Protein 2DNA (pdb70)

Foldseek 3Di:
DDDDDDDPDADDDDQCSNLVVVCVVCVVVPNVVNVLLSVQCVVVVHDNVSSVVVVVVVDDPDDDDDD

Sequence (67 aa):
GSSGSSGPSHSLQAPEVRFSKEMECLQAMGFVNYNANLQALIATDGDTNAAIYKLKSSQGFSGPSSGGSSGSSGPSHSLQAPEVRFSKEMECLQAMGFVNYNANLQALIATDGDTNAAIYKLKSSQGFSGPSSGGSSGSSGPSHSLQAPEVRFSKEMECLQAMGFVNYNANLQALIATDGDTNAAIYKLKSSQGFSGPSSGGSSGSSGPSHSLQAPEVRFSKEMECLQAMGFVNYNANLQALIATDGDTNAAIYKLKSSQGFSGPSSGGSSGSSGPSHSLQAPEVRFSKEMECLQAMGFVNYNANLQALIATDGDTNAAIYKLKSSQGFSGPSSGGSSGSSGPSHSLQAPEVRFSKEMECLQAMGFVNYNANLQALIATDGDTNAAIYKLKSSQGFSGPSSGGSSGSSGPSHSLQAPEVRFSKEMECLQAMGFVNYNANLQALIATDGDTNAAIYKLKSSQGFSGPSSGGSSGSSGPSHSLQAPEVRFSKEMECLQAMGFVNYNANLQALIATDGDTNAAIYKLKSSQGFSGPSSGGSSGSSGPSHSLQAPEVRFSKEMECLQAMGFVNYNANLQALIATDGDTNAAIYKLKSSQGFSGPSSGGSSGSSGPSHSLQAPEVRFSKEMECLQAMGFVNYNANLQALIATDGDTNAAIYKLKSSQGFSGPSSGGSSGSSGPSHSLQAPEVRFSKEMECLQAMGFVNYNANLQALIATDGDTNAAIYKLKSSQGFSGPSSGGSSGSSGPSHSLQAPEVRFSKEMECLQAMGFVNYNANLQALIATDGDTNAAIYKLKSSQGFSGPSSGGSSGSSGPSHSLQAPEVRFSKEMECLQAMGFVNYNANLQALIATDGDTNAAIYKLKSSQGFSGPSSGGSSGSSGPSHSLQAPEVRFSKEMECLQAMGFVNYNANLQALIATDGDTNAAIYKLKSSQGFSGPSSGGSSGSSGPSHSLQAPEVRFSKEMECLQAMGFVNYNANLQALIATDGDTNAAIYKLKSSQGFSGPSSGGSSGSSGPSHSLQAPEVRFSKEMECLQAMGFVNYNANLQALIATDGDTNAAIYKLKSSQGFSGPSSGGSSGSSGPSHSLQAPEVRFSKEMECLQAMGFVNYNANLQALIATDGDTNAAIYKLKSSQGFSGPSSGGSSGSSGPSHSLQAPEVRFSKEMECLQAMGFVNYNANLQALIATDGDTNAAIYKLKSSQGFSGPSSGGSSGSSGPSHSLQAPEVRFSKEMECLQAMGFVNYNANLQALIATDGDTNAAIYKLKSSQGFSGPSSGGSSGSSGPSHSLQAPEVRFSKEMECLQAMGFVNYNANLQALIATDGDTNAAIYKLKSSQGFSGPSSG

Solvent-accessible surface area: 5549 Å² total; per-residue (Å²): 142,100,121,60,108,104,61,111,71,171,87,186,99,44,51,60,56,190,19,45,169,34,19,136,75,2,99,89,128,45,34,95,50,95,126,41,2,24,119,13,0,76,66,18,120,27,65,47,111,29,0,26,170,114,23,133,89,80,172,60,209,75,53,145,111,128,124

InterPro domains:
  IPR000626 Ubiquitin-like domain [PF00240] (34-102)
  IPR000626 Ubiquitin-like domain [PS50053] (31-105)
  IPR000626 Ubiquitin-like domain [SM00213] (31-101)
  IPR009060 UBA-like superfamily [SSF46934] (562-607)
  IPR015496 Ubiquilin [PTHR10677] (25-603)
  IPR029071 Ubiquitin-like domain superfamily [SSF54236] (6-101)

Secondary structure (DSSP, 8-state):
--SS------SS--HHHHTHHHHHHHHHHT---HHHHHHHHHHTTS-HHHHHHHHHH--SSS-----

Nearest PDB structures (foldseek):
  2dna-assembly1_A  TM=8.025E-01  e=1.985E-08  Mus musculus
  1vej-assembly1_A  TM=6.147E-01  e=1.024E-03  Mus musculus
  2bwe-assembly2_Q  TM=9.147E-01  e=6.687E-02  Saccharomyces cerevisiae
  2bwb-assembly3_C  TM=9.314E-01  e=8.185E-02  Saccharomyces cerevisiae
  1wr1-assembly1_B  TM=8.083E-01  e=3.646E-02  Saccharomyces cerevisiae

CATH classification: 1.10.8.10

Radius of gyration: 12.97 Å; Cα contacts (8 Å, |Δi|>4): 40; chains: 1; bounding box: 32×30×32 Å

Organism: Mus musculus (NCBI:txid10090)

Structure (mmCIF, N/CA/C/O backbone):
data_2DNA
#
_entry.id   2DNA
#
loop_
_atom_site.group_PDB
_atom_site.id
_atom_site.type_symbol
_atom_site.label_atom_id
_atom_site.label_alt_id
_atom_site.label_comp_id
_atom_site.label_asym_id
_atom_site.label_entity_id
_atom_site.label_seq_id
_atom_site.pdbx_PDB_ins_code
_atom_site.Cartn_x
_atom_site.Cartn_y
_atom_site.Cartn_z
_atom_site.occupancy
_atom_site.B_iso_or_equiv
_atom_site.auth_seq_id
_atom_site.auth_comp_id
_atom_site.auth_asym_id
_atom_site.auth_atom_id
_atom_site.pdbx_PDB_model_num
ATOM 1 N N . GLY A 1 1 ? 17.007 -5.383 -6.382 1.00 0.00 1 GLY A N 1
ATOM 2 C CA . GLY A 1 1 ? 18.129 -4.995 -7.219 1.00 0.00 1 GLY A CA 1
ATOM 3 C C . GLY A 1 1 ? 19.105 -4.102 -6.450 1.00 0.00 1 GLY A C 1
ATOM 4 O O . GLY A 1 1 ? 20.245 -4.491 -6.203 1.00 0.00 1 GLY A O 1
ATOM 8 N N . SER A 1 2 ? 18.621 -2.922 -6.092 1.00 0.00 2 SER A N 1
ATOM 9 C CA . SER A 1 2 ? 19.435 -1.970 -5.356 1.00 0.00 2 SER A CA 1
ATOM 10 C C . SER A 1 2 ? 18.724 -1.560 -4.065 1.00 0.00 2 SER A C 1
ATOM 11 O O . SER A 1 2 ? 17.672 -0.922 -4.108 1.00 0.00 2 SER A O 1
ATOM 18 N N . SER A 1 3 ? 19.324 -1.942 -2.948 1.00 0.00 3 SER A N 1
ATOM 19 C CA . SER A 1 3 ? 18.760 -1.621 -1.647 1.00 0.00 3 SER A CA 1
ATOM 20 C C . SER A 1 3 ? 18.873 -0.119 -1.384 1.00 0.00 3 SER A C 1
ATOM 21 O O . SER A 1 3 ? 19.974 0.430 -1.357 1.00 0.00 3 SER A O 1
ATOM 28 N N . GLY A 1 4 ? 17.719 0.505 -1.197 1.00 0.00 4 GLY A N 1
ATOM 29 C CA . GLY A 1 4 ? 17.674 1.934 -0.937 1.00 0.00 4 GLY A CA 1
ATOM 30 C C . GLY A 1 4 ? 18.120 2.729 -2.165 1.00 0.00 4 GLY A C 1
ATOM 31 O O . GLY A 1 4 ? 17.965 2.270 -3.296 1.00 0.00 4 GLY A O 1
ATOM 35 N N . SER A 1 5 ? 18.666 3.907 -1.902 1.00 0.00 5 SER A N 1
ATOM 36 C CA . SER A 1 5 ? 19.136 4.770 -2.972 1.00 0.00 5 SER A CA 1
ATOM 37 C C . SER A 1 5 ? 17.967 5.170 -3.874 1.00 0.00 5 SER A C 1
ATOM 38 O O . SER A 1 5 ? 17.436 4.342 -4.611 1.00 0.00 5 SER A O 1
ATOM 45 N N . SER A 1 6 ? 17.601 6.440 -3.785 1.00 0.00 6 SER A N 1
ATOM 46 C CA . SER A 1 6 ? 16.504 6.961 -4.583 1.00 0.00 6 SER A CA 1
ATOM 47 C C . SER A 1 6 ? 16.540 8.490 -4.589 1.00 0.00 6 SER A C 1
ATOM 48 O O . SER A 1 6 ? 16.416 9.122 -3.541 1.00 0.00 6 SER A O 1
ATOM 55 N N . GLY A 1 7 ? 16.711 9.042 -5.782 1.00 0.00 7 GLY A N 1
ATOM 56 C CA . GLY A 1 7 ? 16.765 10.486 -5.938 1.00 0.00 7 GLY A CA 1
ATOM 57 C C . GLY A 1 7 ? 15.371 11.103 -5.812 1.00 0.00 7 GLY A C 1
ATOM 58 O O . GLY A 1 7 ? 14.431 10.440 -5.377 1.00 0.00 7 GLY A O 1
ATOM 62 N N . 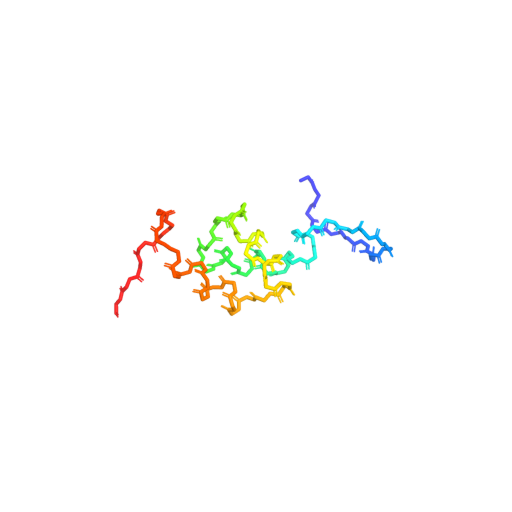PRO A 1 8 ? 15.279 12.401 -6.209 1.00 0.00 8 PRO A N 1
ATOM 63 C CA . PRO A 1 8 ? 14.016 13.116 -6.144 1.00 0.00 8 PRO A CA 1
ATOM 64 C C . PRO A 1 8 ? 13.075 12.669 -7.265 1.00 0.00 8 PRO A C 1
ATOM 65 O O . PRO A 1 8 ? 13.488 11.958 -8.181 1.00 0.00 8 PRO A O 1
ATOM 73 N N . SER A 1 9 ? 11.829 13.105 -7.158 1.00 0.00 9 SER A N 1
ATOM 74 C CA . SER A 1 9 ? 10.826 12.760 -8.151 1.00 0.00 9 SER A CA 1
ATOM 75 C C . SER A 1 9 ? 10.605 13.938 -9.102 1.00 0.00 9 SER A C 1
ATOM 76 O O . SER A 1 9 ? 10.045 14.960 -8.710 1.00 0.00 9 SER A O 1
ATOM 83 N N . HIS A 1 10 ? 11.057 13.755 -10.334 1.00 0.00 10 HIS A N 1
ATOM 84 C CA . HIS A 1 10 ? 10.914 14.790 -11.345 1.00 0.00 10 HIS A CA 1
ATOM 85 C C . HIS A 1 10 ? 9.440 14.938 -11.722 1.00 0.00 10 HIS A C 1
ATOM 86 O O . HIS A 1 10 ? 8.858 16.009 -11.554 1.00 0.00 10 HIS A O 1
ATOM 99 N N . SER A 1 11 ? 8.878 13.850 -12.227 1.00 0.00 11 SER A N 1
ATOM 100 C CA . SER A 1 11 ? 7.482 13.846 -12.631 1.00 0.00 11 SER A CA 1
ATOM 101 C C . SER A 1 11 ? 7.090 12.460 -13.145 1.00 0.00 11 SER A C 1
ATOM 102 O O . SER A 1 11 ? 7.795 11.876 -13.967 1.00 0.00 11 SER A O 1
ATOM 109 N N . LEU A 1 12 ? 5.966 11.973 -12.641 1.00 0.00 12 LEU A N 1
ATOM 110 C CA . LEU A 1 12 ? 5.472 10.665 -13.039 1.00 0.00 12 LEU A CA 1
ATOM 111 C C . LEU A 1 12 ? 6.445 9.588 -12.557 1.00 0.00 12 LEU A C 1
ATOM 112 O O . LEU A 1 12 ? 7.331 9.170 -13.300 1.00 0.00 12 LEU A O 1
ATOM 127 N N . GLN A 1 13 ? 6.247 9.170 -11.315 1.00 0.00 13 GLN A N 1
ATOM 128 C CA . GLN A 1 13 ? 7.096 8.150 -10.725 1.00 0.00 13 GLN A CA 1
ATOM 129 C C . GLN A 1 13 ? 6.262 6.932 -10.323 1.00 0.00 13 GLN A C 1
ATOM 130 O O . GLN A 1 13 ? 5.037 7.014 -10.242 1.00 0.00 13 GLN A O 1
ATOM 142 N N . ALA A 1 14 ? 6.959 5.830 -10.084 1.00 0.00 14 ALA A N 1
ATOM 143 C CA . ALA A 1 14 ? 6.297 4.597 -9.694 1.00 0.00 14 ALA A CA 1
ATOM 144 C C . ALA A 1 14 ? 5.444 4.852 -8.449 1.00 0.00 14 ALA A C 1
ATOM 145 O O . ALA A 1 14 ? 5.718 5.775 -7.684 1.00 0.00 14 ALA A O 1
ATOM 152 N N . PRO A 1 15 ? 4.402 3.996 -8.282 1.00 0.00 15 PRO A N 1
ATOM 153 C CA . PRO A 1 15 ? 3.508 4.120 -7.143 1.00 0.00 15 PRO A CA 1
ATOM 154 C C . PRO A 1 15 ? 4.175 3.613 -5.864 1.00 0.00 15 PRO A C 1
ATOM 155 O O . PRO A 1 15 ? 4.412 4.384 -4.935 1.00 0.00 15 PRO A O 1
ATOM 163 N N . GLU A 1 16 ? 4.459 2.318 -5.854 1.00 0.00 16 GLU A N 1
ATOM 164 C CA . GLU A 1 16 ? 5.094 1.699 -4.704 1.00 0.00 16 GLU A CA 1
ATOM 165 C C . GLU A 1 16 ? 6.273 2.551 -4.228 1.00 0.00 16 GLU A C 1
ATOM 166 O O . GLU A 1 16 ? 6.566 2.599 -3.033 1.00 0.00 16 GLU A O 1
ATOM 176 N N . VAL A 1 17 ? 6.919 3.199 -5.185 1.00 0.00 17 VAL A N 1
ATOM 177 C CA . VAL A 1 17 ? 8.059 4.045 -4.878 1.00 0.00 17 VAL A CA 1
ATOM 178 C C . VAL A 1 17 ? 7.593 5.239 -4.042 1.00 0.00 17 VAL A C 1
ATOM 179 O O . VAL A 1 17 ? 8.277 5.651 -3.106 1.00 0.00 17 VAL A O 1
ATOM 192 N N . ARG A 1 18 ? 6.432 5.761 -4.410 1.00 0.00 18 ARG A N 1
ATOM 193 C CA . ARG A 1 18 ? 5.866 6.899 -3.706 1.00 0.00 18 ARG A CA 1
ATOM 194 C C . ARG A 1 18 ? 5.365 6.473 -2.325 1.00 0.00 18 ARG A C 1
ATOM 195 O O . ARG A 1 18 ? 5.646 7.134 -1.326 1.00 0.00 18 ARG A O 1
ATOM 213 N N . PHE A 1 19 ? 4.630 5.370 -2.312 1.00 0.00 19 PHE A N 1
ATOM 214 C CA . PHE A 1 19 ? 4.087 4.847 -1.070 1.00 0.00 19 PHE A CA 1
ATOM 215 C C . PHE A 1 19 ? 4.908 3.658 -0.570 1.00 0.00 19 PHE A C 1
ATOM 216 O O . PHE A 1 19 ? 4.361 2.725 0.018 1.00 0.00 19 PHE A O 1
ATOM 232 N N . SER A 1 20 ? 6.207 3.728 -0.821 1.00 0.00 20 SER A N 1
ATOM 233 C CA . SER A 1 20 ? 7.109 2.668 -0.403 1.00 0.00 20 SER A CA 1
ATOM 234 C C . SER A 1 20 ? 7.188 2.620 1.123 1.00 0.00 20 SER A C 1
ATOM 235 O O . SER A 1 20 ? 6.881 1.597 1.732 1.00 0.00 20 SER A O 1
ATOM 242 N N . LYS A 1 21 ? 7.603 3.740 1.698 1.00 0.00 21 LYS A N 1
ATOM 243 C CA . LYS A 1 21 ? 7.726 3.838 3.143 1.00 0.00 21 LYS A CA 1
ATOM 244 C C . LYS A 1 21 ? 6.536 3.138 3.801 1.00 0.00 21 LYS A C 1
ATOM 245 O O . LYS A 1 21 ? 6.657 2.601 4.901 1.00 0.00 21 LYS A O 1
ATOM 260 N N . GLU A 1 22 ? 5.412 3.166 3.099 1.00 0.00 22 GLU A N 1
ATOM 261 C CA . GLU A 1 22 ? 4.201 2.541 3.602 1.00 0.00 22 GLU A CA 1
ATOM 262 C C . GLU A 1 22 ? 4.252 1.028 3.379 1.00 0.00 22 GLU A C 1
ATOM 263 O O . GLU A 1 22 ? 4.096 0.253 4.321 1.00 0.00 22 GLU A O 1
ATOM 273 N N . MET A 1 23 ? 4.473 0.653 2.128 1.00 0.00 23 MET A N 1
ATOM 274 C CA . MET A 1 23 ? 4.547 -0.752 1.770 1.00 0.00 23 MET A CA 1
ATOM 275 C C . MET A 1 23 ? 5.437 -1.522 2.748 1.00 0.00 23 MET A C 1
ATOM 276 O O . MET A 1 23 ? 5.199 -2.698 3.017 1.00 0.00 23 MET A O 1
ATOM 288 N N . GLU A 1 24 ? 6.445 -0.825 3.253 1.00 0.00 24 GLU A N 1
ATOM 289 C CA . GLU A 1 24 ? 7.373 -1.428 4.196 1.00 0.00 24 GLU A CA 1
ATOM 290 C C . GLU A 1 24 ? 6.719 -1.558 5.574 1.00 0.00 24 GLU A C 1
ATOM 291 O O . GLU A 1 24 ? 6.862 -2.583 6.238 1.00 0.00 24 GLU A O 1
ATOM 301 N N . CYS A 1 25 ? 6.015 -0.505 5.961 1.00 0.00 25 CYS A N 1
ATOM 302 C CA . CYS A 1 25 ? 5.339 -0.488 7.247 1.00 0.00 25 CYS A CA 1
ATOM 303 C C . CYS A 1 25 ? 4.253 -1.567 7.233 1.00 0.00 25 CYS A C 1
ATOM 304 O O . CYS A 1 25 ? 4.065 -2.277 8.220 1.00 0.00 25 CYS A O 1
ATOM 311 N N . LEU A 1 26 ? 3.567 -1.656 6.103 1.00 0.00 26 LEU A N 1
ATOM 312 C CA . LEU A 1 26 ? 2.506 -2.635 5.947 1.00 0.00 26 LEU A CA 1
ATOM 313 C C . LEU A 1 26 ? 3.071 -4.037 6.192 1.00 0.00 26 LEU A C 1
ATOM 314 O O . LEU A 1 26 ? 2.556 -4.780 7.027 1.00 0.00 26 LEU A O 1
ATOM 329 N N . GLN A 1 27 ? 4.121 -4.355 5.450 1.00 0.00 27 GLN A N 1
ATOM 330 C CA . GLN A 1 27 ? 4.760 -5.653 5.575 1.00 0.00 27 GLN A CA 1
ATOM 331 C C . GLN A 1 27 ? 4.997 -5.987 7.050 1.00 0.00 27 GLN A C 1
ATOM 332 O O . GLN A 1 27 ? 4.605 -7.054 7.519 1.00 0.00 27 GLN A O 1
ATOM 344 N N . ALA A 1 28 ? 5.639 -5.055 7.739 1.00 0.00 28 ALA A N 1
ATOM 345 C CA . ALA A 1 28 ? 5.934 -5.237 9.150 1.00 0.00 28 ALA A CA 1
ATOM 346 C C . ALA A 1 28 ? 4.695 -5.789 9.857 1.00 0.00 28 ALA A C 1
ATOM 347 O O . ALA A 1 28 ? 4.783 -6.761 10.606 1.00 0.00 28 ALA A O 1
ATOM 354 N N . MET A 1 29 ? 3.566 -5.145 9.596 1.00 0.00 29 MET A N 1
ATOM 355 C CA . MET A 1 29 ? 2.310 -5.559 10.199 1.00 0.00 29 MET A CA 1
ATOM 356 C C . MET A 1 29 ? 1.951 -6.988 9.788 1.00 0.00 29 MET A C 1
ATOM 357 O O . MET A 1 29 ? 1.338 -7.723 10.560 1.00 0.00 29 MET A O 1
ATOM 369 N N . GLY A 1 30 ? 2.347 -7.339 8.574 1.00 0.00 30 GLY A N 1
ATOM 370 C CA . GLY A 1 30 ? 2.074 -8.667 8.051 1.00 0.00 30 GLY A CA 1
ATOM 371 C C . GLY A 1 30 ? 1.431 -8.589 6.665 1.00 0.00 30 GLY A C 1
ATOM 372 O O . GLY A 1 30 ? 1.337 -9.595 5.963 1.00 0.00 30 GLY A O 1
ATOM 376 N N . PHE A 1 31 ? 1.006 -7.385 6.311 1.00 0.00 31 PHE A N 1
ATOM 377 C CA . PHE A 1 31 ? 0.375 -7.163 5.021 1.00 0.00 31 PHE A CA 1
ATOM 378 C C . PHE A 1 31 ? 1.388 -7.304 3.884 1.00 0.00 31 PHE A C 1
ATOM 379 O O . PHE A 1 31 ? 1.826 -6.309 3.310 1.00 0.00 31 PHE A O 1
ATOM 395 N N . VAL A 1 32 ? 1.731 -8.550 3.591 1.00 0.00 32 VAL A N 1
ATOM 396 C CA . VAL A 1 32 ? 2.685 -8.835 2.532 1.00 0.00 32 VAL A CA 1
ATOM 397 C C . VAL A 1 32 ? 2.047 -8.518 1.179 1.00 0.00 32 VAL A C 1
ATOM 398 O O . VAL A 1 32 ? 2.737 -8.119 0.241 1.00 0.00 32 VAL A O 1
ATOM 411 N N . ASN A 1 33 ? 0.737 -8.706 1.120 1.00 0.00 33 ASN A N 1
ATOM 412 C CA . ASN A 1 33 ? -0.002 -8.446 -0.104 1.00 0.00 33 ASN A CA 1
ATOM 413 C C . ASN A 1 33 ? 0.467 -7.119 -0.705 1.00 0.00 33 ASN A C 1
ATOM 414 O O . ASN A 1 33 ? 0.004 -6.054 -0.303 1.00 0.00 33 ASN A O 1
ATOM 424 N N . TYR A 1 34 ? 1.379 -7.228 -1.660 1.00 0.00 34 TYR A N 1
ATOM 425 C CA . TYR A 1 34 ? 1.917 -6.051 -2.320 1.00 0.00 34 TYR A CA 1
ATOM 426 C C . TYR A 1 34 ? 0.943 -5.524 -3.377 1.00 0.00 34 TYR A C 1
ATOM 427 O O . TYR A 1 34 ? 0.437 -4.408 -3.259 1.00 0.00 34 TYR A O 1
ATOM 444 N N . ASN A 1 35 ? 0.710 -6.350 -4.386 1.00 0.00 35 ASN A N 1
ATOM 445 C CA . ASN A 1 35 ? -0.193 -5.981 -5.462 1.00 0.00 35 ASN A CA 1
ATOM 446 C C . ASN A 1 35 ? -1.472 -5.386 -4.868 1.00 0.00 35 ASN A C 1
ATOM 447 O O . ASN A 1 35 ? -2.138 -4.573 -5.507 1.00 0.00 35 ASN A O 1
ATOM 457 N N . ALA A 1 36 ? -1.775 -5.815 -3.652 1.00 0.00 36 ALA A N 1
ATOM 458 C CA . ALA A 1 36 ? -2.962 -5.334 -2.964 1.00 0.00 36 ALA A CA 1
ATOM 459 C C . ALA A 1 36 ? -2.656 -3.987 -2.307 1.00 0.00 36 ALA A C 1
ATOM 460 O O . ALA A 1 36 ? -3.234 -2.967 -2.677 1.00 0.00 36 ALA A O 1
ATOM 467 N N . ASN A 1 37 ? -1.748 -4.027 -1.344 1.00 0.00 37 ASN A N 1
ATOM 468 C CA . ASN A 1 37 ? -1.357 -2.823 -0.632 1.00 0.00 37 ASN A CA 1
ATOM 469 C C . ASN A 1 37 ? -1.125 -1.694 -1.638 1.00 0.00 37 ASN A C 1
ATOM 470 O O . ASN A 1 37 ? -1.697 -0.613 -1.506 1.00 0.00 37 ASN A O 1
ATOM 480 N N . LEU A 1 38 ? -0.283 -1.983 -2.619 1.00 0.00 38 LEU A N 1
ATOM 481 C CA . LEU A 1 38 ? 0.032 -1.006 -3.647 1.00 0.00 38 LEU A CA 1
ATOM 482 C C . LEU A 1 38 ? -1.257 -0.322 -4.107 1.00 0.00 38 LEU A C 1
ATOM 483 O O . LEU A 1 38 ? -1.435 0.877 -3.903 1.00 0.00 38 LEU A O 1
ATOM 498 N N . GLN A 1 39 ? -2.124 -1.115 -4.720 1.00 0.00 39 GLN A N 1
ATOM 499 C CA . GLN A 1 39 ? -3.391 -0.601 -5.211 1.00 0.00 39 GLN A CA 1
ATOM 500 C C . GLN A 1 39 ? -4.124 0.154 -4.099 1.00 0.00 39 GLN A C 1
ATOM 501 O O . GLN A 1 39 ? -4.561 1.287 -4.297 1.00 0.00 39 GLN A O 1
ATOM 513 N N . ALA A 1 40 ? -4.237 -0.505 -2.955 1.00 0.00 40 ALA A N 1
ATOM 514 C CA . ALA A 1 40 ? -4.909 0.091 -1.812 1.00 0.00 40 ALA A CA 1
ATOM 515 C C . ALA A 1 40 ? -4.331 1.484 -1.555 1.00 0.00 40 ALA A C 1
ATOM 516 O O . ALA A 1 40 ? -5.077 2.443 -1.365 1.00 0.00 40 ALA A O 1
ATOM 523 N N . LEU A 1 41 ? -3.008 1.550 -1.558 1.00 0.00 41 LEU A N 1
ATOM 524 C CA . LEU A 1 41 ? -2.321 2.810 -1.326 1.00 0.00 41 LEU A CA 1
ATOM 525 C C . LEU A 1 41 ? -2.802 3.842 -2.348 1.00 0.00 41 LEU A C 1
ATOM 526 O O . LEU A 1 41 ? -3.295 4.906 -1.975 1.00 0.00 41 LEU A O 1
ATOM 541 N N . ILE A 1 42 ? -2.643 3.492 -3.615 1.00 0.00 42 ILE A N 1
ATOM 542 C CA . ILE A 1 42 ? -3.055 4.376 -4.693 1.00 0.00 42 ILE A CA 1
ATOM 543 C C . ILE A 1 42 ? -4.534 4.729 -4.520 1.00 0.00 42 ILE A C 1
ATOM 544 O O . ILE A 1 42 ? -4.977 5.789 -4.958 1.00 0.00 42 ILE A O 1
ATOM 559 N N . ALA A 1 43 ? -5.256 3.820 -3.882 1.00 0.00 43 ALA A N 1
ATOM 560 C CA . ALA A 1 43 ? -6.675 4.021 -3.646 1.00 0.00 43 ALA A CA 1
ATOM 561 C C . ALA A 1 43 ? -6.861 5.017 -2.501 1.00 0.00 43 ALA A C 1
ATOM 562 O O . ALA A 1 43 ? -7.904 5.660 -2.395 1.00 0.00 43 ALA A O 1
ATOM 569 N N . THR A 1 44 ? -5.832 5.115 -1.670 1.00 0.00 44 THR A N 1
ATOM 570 C CA . THR A 1 44 ? -5.869 6.022 -0.537 1.00 0.00 44 THR A CA 1
ATOM 571 C C . THR A 1 44 ? -4.867 7.163 -0.733 1.00 0.00 44 THR A C 1
ATOM 572 O O . THR A 1 44 ? -4.596 7.923 0.195 1.00 0.00 44 THR A O 1
ATOM 583 N N . ASP A 1 45 ? -4.346 7.247 -1.948 1.00 0.00 45 ASP A N 1
ATOM 584 C CA . ASP A 1 45 ? -3.382 8.281 -2.279 1.00 0.00 45 ASP A CA 1
ATOM 585 C C . ASP A 1 45 ? -2.347 8.386 -1.156 1.00 0.00 45 ASP A C 1
ATOM 586 O O . ASP A 1 45 ? -2.066 9.479 -0.666 1.00 0.00 45 ASP A O 1
ATOM 594 N N . GLY A 1 46 ? -1.810 7.235 -0.780 1.00 0.00 46 GLY A N 1
ATOM 595 C CA . GLY A 1 46 ? -0.814 7.184 0.276 1.00 0.00 46 GLY A CA 1
ATOM 596 C C . GLY A 1 46 ? -1.459 7.381 1.649 1.00 0.00 46 GLY A C 1
ATOM 597 O O . GLY A 1 46 ? -1.380 8.466 2.225 1.00 0.00 46 GLY A O 1
ATOM 601 N N . ASP A 1 47 ? -2.084 6.318 2.134 1.00 0.00 47 ASP A N 1
ATOM 602 C CA . ASP A 1 47 ? -2.742 6.362 3.428 1.00 0.00 47 ASP A CA 1
ATOM 603 C C . ASP A 1 47 ? -2.733 4.963 4.048 1.00 0.00 47 ASP A C 1
ATOM 604 O O . ASP A 1 47 ? -3.450 4.073 3.592 1.00 0.00 47 ASP A O 1
ATOM 612 N N . THR A 1 48 ? -1.912 4.812 5.077 1.00 0.00 48 THR A N 1
ATOM 613 C CA . THR A 1 48 ? -1.799 3.537 5.763 1.00 0.00 48 THR A CA 1
ATOM 614 C C . THR A 1 48 ? -3.109 3.199 6.479 1.00 0.00 48 THR A C 1
ATOM 615 O O . THR A 1 48 ? -3.724 2.170 6.201 1.00 0.00 48 THR A O 1
ATOM 626 N N . ASN A 1 49 ? -3.497 4.084 7.385 1.00 0.00 49 ASN A N 1
ATOM 627 C CA . ASN A 1 49 ? -4.723 3.892 8.141 1.00 0.00 49 ASN A CA 1
ATOM 628 C C . ASN A 1 49 ? -5.814 3.361 7.210 1.00 0.00 49 ASN A C 1
ATOM 629 O O . ASN A 1 49 ? -6.261 2.224 7.355 1.00 0.00 49 ASN A O 1
ATOM 639 N N . ALA A 1 50 ? -6.213 4.209 6.273 1.00 0.00 50 ALA A N 1
ATOM 640 C CA . ALA A 1 50 ? -7.243 3.839 5.318 1.00 0.00 50 ALA A CA 1
ATOM 641 C C . ALA A 1 50 ? -6.855 2.524 4.639 1.00 0.00 50 ALA A C 1
ATOM 642 O O . ALA A 1 50 ? -7.634 1.573 4.628 1.00 0.00 50 ALA A O 1
ATOM 649 N N . ALA A 1 51 ? -5.650 2.513 4.087 1.00 0.00 51 ALA A N 1
ATOM 650 C CA . ALA A 1 51 ? -5.149 1.331 3.407 1.00 0.00 51 ALA A CA 1
ATOM 651 C C . ALA A 1 51 ? -5.472 0.091 4.244 1.00 0.00 51 ALA A C 1
ATOM 652 O O . ALA A 1 51 ? -5.986 -0.897 3.722 1.00 0.00 51 ALA A O 1
ATOM 659 N N . ILE A 1 52 ? -5.159 0.184 5.528 1.00 0.00 52 ILE A N 1
ATOM 660 C CA . ILE A 1 52 ? -5.410 -0.917 6.441 1.00 0.00 52 ILE A CA 1
ATOM 661 C C . ILE A 1 52 ? -6.919 -1.154 6.544 1.00 0.00 52 ILE A C 1
ATOM 662 O O . ILE A 1 52 ? -7.399 -2.250 6.259 1.00 0.00 52 ILE A O 1
ATOM 677 N N . TYR A 1 53 ? -7.624 -0.109 6.953 1.00 0.00 53 TYR A N 1
ATOM 678 C CA . TYR A 1 53 ? -9.067 -0.191 7.098 1.00 0.00 53 TYR A CA 1
ATOM 679 C C . TYR A 1 53 ? -9.698 -0.908 5.903 1.00 0.00 53 TYR A C 1
ATOM 680 O O . TYR A 1 53 ? -10.572 -1.757 6.075 1.00 0.00 53 TYR A O 1
ATOM 697 N N . LYS A 1 54 ? -9.231 -0.541 4.719 1.00 0.00 54 LYS A N 1
ATOM 698 C CA . LYS A 1 54 ? -9.738 -1.140 3.496 1.00 0.00 54 LYS A CA 1
ATOM 699 C C . LYS A 1 54 ? -9.319 -2.610 3.440 1.00 0.00 54 LYS A C 1
ATOM 700 O O . LYS A 1 54 ? -10.167 -3.501 3.422 1.00 0.00 54 LYS A O 1
ATOM 715 N N . LEU A 1 55 ? -8.011 -2.818 3.416 1.00 0.00 55 LEU A N 1
ATOM 716 C CA . LEU A 1 55 ? -7.469 -4.166 3.362 1.00 0.00 55 LEU A CA 1
ATOM 717 C C . LEU A 1 55 ? -8.236 -5.059 4.340 1.00 0.00 55 LEU A C 1
ATOM 718 O O . LEU A 1 55 ? -8.874 -6.028 3.930 1.00 0.00 55 LEU A O 1
ATOM 733 N N . LYS A 1 56 ? -8.150 -4.700 5.612 1.00 0.00 56 LYS A N 1
ATOM 734 C CA . LYS A 1 56 ? -8.828 -5.457 6.650 1.00 0.00 56 LYS A CA 1
ATOM 735 C C . LYS A 1 56 ? -10.228 -5.838 6.165 1.00 0.00 56 LYS A C 1
ATOM 736 O O . LYS A 1 56 ? -10.569 -7.018 6.106 1.00 0.00 56 LYS A O 1
ATOM 751 N N . SER A 1 57 ? -11.002 -4.816 5.832 1.00 0.00 57 SER A N 1
ATOM 752 C CA . SER A 1 57 ? -12.358 -5.029 5.354 1.00 0.00 57 SER A CA 1
ATOM 753 C C . SER A 1 57 ? -12.385 -6.189 4.356 1.00 0.00 57 SER A C 1
ATOM 754 O O . SER A 1 57 ? -13.120 -7.157 4.544 1.00 0.00 57 SER A O 1
ATOM 761 N N . SER A 1 58 ? -11.576 -6.052 3.317 1.00 0.00 58 SER A N 1
ATOM 762 C CA . SER A 1 58 ? -11.498 -7.075 2.289 1.00 0.00 58 SER A CA 1
ATOM 763 C C . SER A 1 58 ? -11.304 -8.450 2.934 1.00 0.00 58 SER A C 1
ATOM 764 O O . SER A 1 58 ? -10.387 -8.640 3.732 1.00 0.00 58 SER A O 1
ATOM 771 N N . GLN A 1 59 ? -12.181 -9.371 2.561 1.00 0.00 59 GLN A N 1
ATOM 772 C CA . GLN A 1 59 ? -12.117 -10.722 3.094 1.00 0.00 59 GLN A CA 1
ATOM 773 C C . GLN A 1 59 ? -11.926 -11.731 1.959 1.00 0.00 59 GLN A C 1
ATOM 774 O O . GLN A 1 59 ? -12.882 -12.373 1.528 1.00 0.00 59 GLN A O 1
ATOM 786 N N . GLY A 1 60 ? -10.685 -11.837 1.507 1.00 0.00 60 GLY A N 1
ATOM 787 C CA . GLY A 1 60 ? -10.357 -12.757 0.431 1.00 0.00 60 GLY A CA 1
ATOM 788 C C . GLY A 1 60 ? -8.919 -13.263 0.562 1.00 0.00 60 GLY A C 1
ATOM 789 O O . GLY A 1 60 ? -8.034 -12.825 -0.171 1.00 0.00 60 GLY A O 1
ATOM 793 N N . PHE A 1 61 ? -8.731 -14.179 1.500 1.00 0.00 61 PHE A N 1
ATOM 794 C CA . PHE A 1 61 ? -7.415 -14.750 1.737 1.00 0.00 61 PHE A CA 1
ATOM 795 C C . PHE A 1 61 ? -6.367 -13.651 1.924 1.00 0.00 61 PHE A C 1
ATOM 796 O O . PHE A 1 61 ? -5.867 -13.094 0.948 1.00 0.00 61 PHE A O 1
ATOM 812 N N . SER A 1 62 ? -6.065 -13.374 3.184 1.00 0.00 62 SER A N 1
ATOM 813 C CA . SER A 1 62 ? -5.085 -12.352 3.510 1.00 0.00 62 SER A CA 1
ATOM 814 C C . SER A 1 62 ? -4.358 -12.720 4.806 1.00 0.00 62 SER A C 1
ATOM 815 O O . SER A 1 62 ? -3.135 -12.847 4.821 1.00 0.00 62 SER A O 1
ATOM 822 N N . GLY A 1 63 ? -5.143 -12.880 5.861 1.00 0.00 63 GLY A N 1
ATOM 823 C CA . GLY A 1 63 ? -4.589 -13.230 7.159 1.00 0.00 63 GLY A CA 1
ATOM 824 C C . GLY A 1 63 ? -5.620 -13.022 8.269 1.00 0.00 63 GLY A C 1
ATOM 825 O O . GLY A 1 63 ? -5.793 -11.908 8.761 1.00 0.00 63 GLY A O 1
ATOM 829 N N . PRO A 1 64 ? -6.297 -14.142 8.642 1.00 0.00 64 PRO A N 1
ATOM 830 C CA . PRO A 1 64 ? -7.307 -14.094 9.685 1.00 0.00 64 PRO A CA 1
ATOM 831 C C . PRO A 1 64 ? -6.662 -13.982 11.068 1.00 0.00 64 PRO A C 1
ATOM 832 O O . PRO A 1 64 ? -6.091 -14.948 11.571 1.00 0.00 64 PRO A O 1
ATOM 840 N N . SER A 1 65 ? -6.775 -12.794 11.644 1.00 0.00 65 SER A N 1
ATOM 841 C CA . SER A 1 65 ? -6.209 -12.543 12.958 1.00 0.00 65 SER A CA 1
ATOM 842 C C . SER A 1 65 ? -7.204 -11.756 13.814 1.00 0.00 65 SER A C 1
ATOM 843 O O . SER A 1 65 ? -7.465 -10.583 13.548 1.00 0.00 65 SER A O 1
ATOM 850 N N . SER A 1 66 ? -7.733 -12.431 14.824 1.00 0.00 66 SER A N 1
ATOM 851 C CA . SER A 1 66 ? -8.693 -11.810 15.719 1.00 0.00 66 SER A CA 1
ATOM 852 C C . SER A 1 66 ? -8.343 -12.141 17.172 1.00 0.00 66 SER A C 1
ATOM 853 O O . SER A 1 66 ? -7.509 -13.007 17.432 1.00 0.00 66 SER A O 1
ATOM 860 N N . GLY A 1 67 ? -8.999 -11.434 18.081 1.00 0.00 67 GLY A N 1
ATOM 861 C CA . GLY A 1 67 ? -8.768 -11.642 19.500 1.00 0.00 67 GLY A CA 1
ATOM 862 C C . GLY A 1 67 ? -9.427 -10.538 20.331 1.00 0.00 67 GLY A C 1
ATOM 863 O O . GLY A 1 67 ? -10.260 -9.789 19.824 1.00 0.00 67 GLY A O 1
ATOM 867 N N . GLY A 1 1 ? 1.235 26.741 1.309 1.00 0.00 1 GLY A N 2
ATOM 868 C CA . GLY A 1 1 ? 0.202 25.848 0.813 1.00 0.00 1 GLY A CA 2
ATOM 869 C C . GLY A 1 1 ? 0.495 25.413 -0.624 1.00 0.00 1 GLY A C 2
ATOM 870 O O . GLY A 1 1 ? -0.098 25.933 -1.568 1.00 0.00 1 GLY A O 2
ATOM 874 N N . SER A 1 2 ? 1.411 24.463 -0.745 1.00 0.00 2 SER A N 2
ATOM 875 C CA . SER A 1 2 ? 1.792 23.952 -2.050 1.00 0.00 2 SER A CA 2
ATOM 876 C C . SER A 1 2 ? 2.762 22.779 -1.891 1.00 0.00 2 SER A C 2
ATOM 877 O O . SER A 1 2 ? 3.959 22.982 -1.697 1.00 0.00 2 SER A O 2
ATOM 884 N N . SER A 1 3 ? 2.209 21.579 -1.979 1.00 0.00 3 SER A N 2
ATOM 885 C CA . SER A 1 3 ? 3.010 20.373 -1.848 1.00 0.00 3 SER A CA 2
ATOM 886 C C . SER A 1 3 ? 3.464 19.894 -3.228 1.00 0.00 3 SER A C 2
ATOM 887 O O . SER A 1 3 ? 2.725 19.198 -3.922 1.00 0.00 3 SER A O 2
ATOM 894 N N . GLY A 1 4 ? 4.679 20.286 -3.585 1.00 0.00 4 GLY A N 2
ATOM 895 C CA . GLY A 1 4 ? 5.241 19.904 -4.869 1.00 0.00 4 GLY A CA 2
ATOM 896 C C . GLY A 1 4 ? 4.698 20.793 -5.990 1.00 0.00 4 GLY A C 2
ATOM 897 O O . GLY A 1 4 ? 3.501 20.774 -6.277 1.00 0.00 4 GLY A O 2
ATOM 901 N N . SER A 1 5 ? 5.603 21.548 -6.595 1.00 0.00 5 SER A N 2
ATOM 902 C CA . SER A 1 5 ? 5.230 22.441 -7.678 1.00 0.00 5 SER A CA 2
ATOM 903 C C . SER A 1 5 ? 5.757 21.899 -9.008 1.00 0.00 5 SER A C 2
ATOM 904 O O . SER A 1 5 ? 6.865 22.236 -9.423 1.00 0.00 5 SER A O 2
ATOM 911 N N . SER A 1 6 ? 4.940 21.069 -9.639 1.00 0.00 6 SER A N 2
ATOM 912 C CA . SER A 1 6 ? 5.310 20.478 -10.913 1.00 0.00 6 SER A CA 2
ATOM 913 C C . SER A 1 6 ? 5.070 21.479 -12.044 1.00 0.00 6 SER A C 2
ATOM 914 O O . SER A 1 6 ? 3.932 21.689 -12.461 1.00 0.00 6 SER A O 2
ATOM 921 N N . GLY A 1 7 ? 6.161 22.070 -12.509 1.00 0.00 7 GLY A N 2
ATOM 922 C CA . GLY A 1 7 ? 6.083 23.045 -13.584 1.00 0.00 7 GLY A CA 2
ATOM 923 C C . GLY A 1 7 ? 6.739 22.509 -14.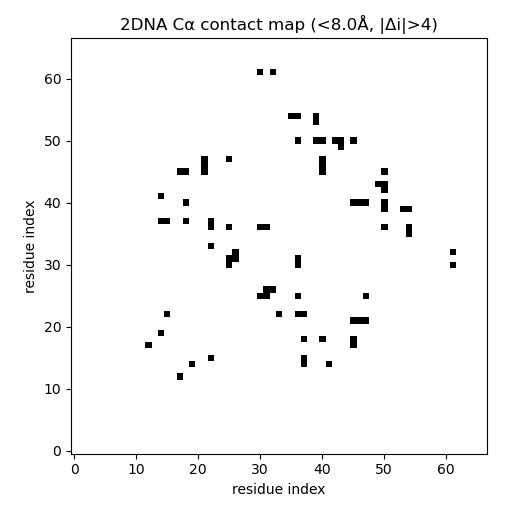858 1.00 0.00 7 GLY A C 2
ATOM 924 O O . GLY A 1 7 ? 6.063 21.952 -15.723 1.00 0.00 7 GLY A O 2
ATOM 928 N N . PRO A 1 8 ? 8.083 22.701 -14.938 1.00 0.00 8 PRO A N 2
ATOM 929 C CA . PRO A 1 8 ? 8.838 22.244 -16.092 1.00 0.00 8 PRO A CA 2
ATOM 930 C C . PRO A 1 8 ? 9.023 20.725 -16.059 1.00 0.00 8 PRO A C 2
ATOM 931 O O . PRO A 1 8 ? 8.592 20.024 -16.974 1.00 0.00 8 PRO A O 2
ATOM 939 N N . SER A 1 9 ? 9.664 20.262 -14.997 1.00 0.00 9 SER A N 2
ATOM 940 C CA . SER A 1 9 ? 9.911 18.839 -14.834 1.00 0.00 9 SER A CA 2
ATOM 941 C C . SER A 1 9 ? 8.597 18.063 -14.949 1.00 0.00 9 SER A C 2
ATOM 942 O O . SER A 1 9 ? 7.529 18.598 -14.656 1.00 0.00 9 SER A O 2
ATOM 949 N N . HIS A 1 10 ? 8.720 16.815 -15.377 1.00 0.00 10 HIS A N 2
ATOM 950 C CA . HIS A 1 10 ? 7.556 15.961 -15.535 1.00 0.00 10 HIS A CA 2
ATOM 951 C C . HIS A 1 10 ? 7.193 15.332 -14.188 1.00 0.00 10 HIS A C 2
ATOM 952 O O . HIS A 1 10 ? 8.050 15.185 -13.317 1.00 0.00 10 HIS A O 2
ATOM 965 N N . SER A 1 11 ? 5.923 14.979 -14.059 1.00 0.00 11 SER A N 2
ATOM 966 C CA . SER A 1 11 ? 5.436 14.370 -12.832 1.00 0.00 11 SER A CA 2
ATOM 967 C C . SER A 1 11 ? 4.859 12.985 -13.129 1.00 0.00 11 SER A C 2
ATOM 968 O O . SER A 1 11 ? 3.660 12.846 -13.365 1.00 0.00 11 SER A O 2
ATOM 975 N N . LEU A 1 12 ? 5.739 11.995 -13.108 1.00 0.00 12 LEU A N 2
ATOM 976 C CA . LEU A 1 12 ? 5.331 10.625 -13.373 1.00 0.00 12 LEU A CA 2
ATOM 977 C C . LEU A 1 12 ? 6.315 9.666 -12.700 1.00 0.00 12 LEU A C 2
ATOM 978 O O . LEU A 1 12 ? 7.240 9.169 -13.340 1.00 0.00 12 LEU A O 2
ATOM 993 N N . GLN A 1 13 ? 6.082 9.434 -11.416 1.00 0.00 13 GLN A N 2
ATOM 994 C CA . GLN A 1 13 ? 6.936 8.544 -10.650 1.00 0.00 13 GLN A CA 2
ATOM 995 C C . GLN A 1 13 ? 6.172 7.275 -10.265 1.00 0.00 13 GLN A C 2
ATOM 996 O O . GLN A 1 13 ? 4.950 7.304 -10.116 1.00 0.00 13 GLN A O 2
ATOM 1008 N N . ALA A 1 14 ? 6.921 6.194 -10.115 1.00 0.00 14 ALA A N 2
ATOM 1009 C CA . ALA A 1 14 ? 6.329 4.917 -9.751 1.00 0.00 14 ALA A CA 2
ATOM 1010 C C . ALA A 1 14 ? 5.443 5.104 -8.518 1.00 0.00 14 ALA A C 2
ATOM 1011 O O . ALA A 1 14 ? 5.656 6.024 -7.730 1.00 0.00 14 ALA A O 2
ATOM 1018 N N . PRO A 1 15 ? 4.442 4.194 -8.386 1.00 0.00 15 PRO A N 2
ATOM 1019 C CA . PRO A 1 15 ? 3.522 4.249 -7.263 1.00 0.00 15 PRO A CA 2
ATOM 1020 C C . PRO A 1 15 ? 4.193 3.749 -5.981 1.00 0.00 15 PRO A C 2
ATOM 1021 O O . PRO A 1 15 ? 4.354 4.505 -5.025 1.00 0.00 15 PRO A O 2
ATOM 1029 N N . GLU A 1 16 ? 4.565 2.478 -6.003 1.00 0.00 16 GLU A N 2
ATOM 1030 C CA . GLU A 1 16 ? 5.213 1.867 -4.856 1.00 0.00 16 GLU A CA 2
ATOM 1031 C C . GLU A 1 16 ? 6.325 2.777 -4.329 1.00 0.00 16 GLU A C 2
ATOM 1032 O O . GLU A 1 16 ? 6.463 2.959 -3.120 1.00 0.00 16 GLU A O 2
ATOM 1042 N N . VAL A 1 17 ? 7.090 3.324 -5.262 1.00 0.00 17 VAL A N 2
ATOM 1043 C CA . VAL A 1 17 ? 8.186 4.211 -4.906 1.00 0.00 17 VAL A CA 2
ATOM 1044 C C . VAL A 1 17 ? 7.645 5.374 -4.074 1.00 0.00 17 VAL A C 2
ATOM 1045 O O . VAL A 1 17 ? 8.304 5.836 -3.144 1.00 0.00 17 VAL A O 2
ATOM 1058 N N . ARG A 1 18 ? 6.450 5.815 -4.438 1.00 0.00 18 ARG A N 2
ATOM 1059 C CA . ARG A 1 18 ? 5.813 6.918 -3.736 1.00 0.00 18 ARG A CA 2
ATOM 1060 C C . ARG A 1 18 ? 5.382 6.476 -2.337 1.00 0.00 18 ARG A C 2
ATOM 1061 O O . ARG A 1 18 ? 5.806 7.058 -1.341 1.00 0.00 18 ARG A O 2
ATOM 1079 N N . PHE A 1 19 ? 4.544 5.451 -2.307 1.00 0.00 19 PHE A N 2
ATOM 1080 C CA . PHE A 1 19 ? 4.049 4.925 -1.045 1.00 0.00 19 PHE A CA 2
ATOM 1081 C C . PHE A 1 19 ? 4.873 3.716 -0.595 1.00 0.00 19 PHE A C 2
ATOM 1082 O O . PHE A 1 19 ? 4.320 2.728 -0.113 1.00 0.00 19 PHE A O 2
ATOM 1098 N N . SER A 1 20 ? 6.18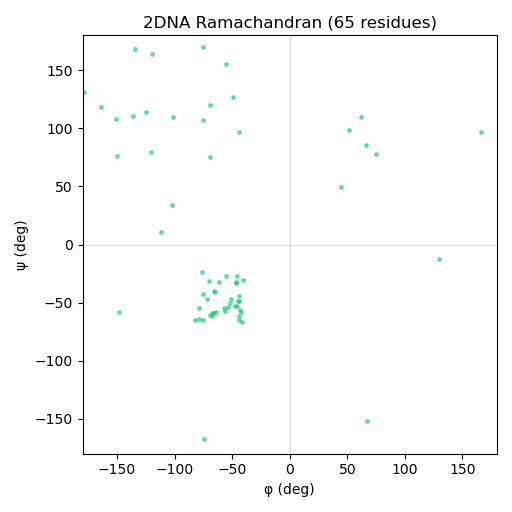1 3.833 -0.769 1.00 0.00 20 SER A N 2
ATOM 1099 C CA . SER A 1 20 ? 7.086 2.763 -0.387 1.00 0.00 20 SER A CA 2
ATOM 1100 C C . SER A 1 20 ? 7.216 2.705 1.136 1.00 0.00 20 SER A C 2
ATOM 1101 O O . SER A 1 20 ? 7.037 1.648 1.738 1.00 0.00 20 SER A O 2
ATOM 1108 N N . LYS A 1 21 ? 7.526 3.856 1.715 1.00 0.00 21 LYS A N 2
ATOM 1109 C CA . LYS A 1 21 ? 7.682 3.951 3.157 1.00 0.00 21 LYS A CA 2
ATOM 1110 C C . LYS A 1 21 ? 6.499 3.259 3.839 1.00 0.00 21 LYS A C 2
ATOM 1111 O O . LYS A 1 21 ? 6.615 2.803 4.976 1.00 0.00 21 LYS A O 2
ATOM 1126 N N . GLU A 1 22 ? 5.390 3.204 3.117 1.00 0.00 22 GLU A N 2
ATOM 1127 C CA . GLU A 1 22 ? 4.188 2.577 3.639 1.00 0.00 22 GLU A CA 2
ATOM 1128 C C . GLU A 1 22 ? 4.229 1.067 3.397 1.00 0.00 22 GLU A C 2
ATOM 1129 O O . GLU A 1 22 ? 4.088 0.281 4.331 1.00 0.00 22 GLU A O 2
ATOM 1139 N N . MET A 1 23 ? 4.424 0.707 2.136 1.00 0.00 23 MET A N 2
ATOM 1140 C CA . MET A 1 23 ? 4.485 -0.694 1.759 1.00 0.00 23 MET A CA 2
ATOM 1141 C C . MET A 1 23 ? 5.370 -1.485 2.726 1.00 0.00 23 MET A C 2
ATOM 1142 O O . MET A 1 23 ? 5.145 -2.673 2.948 1.00 0.00 23 MET A O 2
ATOM 1154 N N . GLU A 1 24 ? 6.356 -0.791 3.276 1.00 0.00 24 GLU A N 2
ATOM 1155 C CA . GLU A 1 24 ? 7.274 -1.413 4.215 1.00 0.00 24 GLU A CA 2
ATOM 1156 C C . GLU A 1 24 ? 6.627 -1.522 5.598 1.00 0.00 24 GLU A C 2
ATOM 1157 O O . GLU A 1 24 ? 6.733 -2.555 6.257 1.00 0.00 24 GLU A O 2
ATOM 1167 N N . CYS A 1 25 ? 5.972 -0.442 5.996 1.00 0.00 25 CYS A N 2
ATOM 1168 C CA . CYS A 1 25 ? 5.309 -0.402 7.287 1.00 0.00 25 CYS A CA 2
ATOM 1169 C C . CYS A 1 25 ? 4.241 -1.498 7.313 1.00 0.00 25 CYS A C 2
ATOM 1170 O O . CYS A 1 25 ? 4.067 -2.176 8.325 1.00 0.00 25 CYS A O 2
ATOM 1177 N N . LEU A 1 26 ? 3.555 -1.638 6.188 1.00 0.00 26 LEU A N 2
ATOM 1178 C CA . LEU A 1 26 ? 2.510 -2.640 6.069 1.00 0.00 26 LEU A CA 2
ATOM 1179 C C . LEU A 1 26 ? 3.117 -4.030 6.267 1.00 0.00 26 LEU A C 2
ATOM 1180 O O . LEU A 1 26 ? 2.723 -4.760 7.174 1.00 0.00 26 LEU A O 2
ATOM 1195 N N . GLN A 1 27 ? 4.068 -4.354 5.402 1.00 0.00 27 GLN A N 2
ATOM 1196 C CA . GLN A 1 27 ? 4.733 -5.645 5.471 1.00 0.00 27 GLN A CA 2
ATOM 1197 C C . GLN A 1 27 ? 4.995 -6.030 6.927 1.00 0.00 27 GLN A C 2
ATOM 1198 O O . GLN A 1 27 ? 4.737 -7.165 7.329 1.00 0.00 27 GLN A O 2
ATOM 1210 N N . ALA A 1 28 ? 5.501 -5.065 7.681 1.00 0.00 28 ALA A N 2
ATOM 1211 C CA . ALA A 1 28 ? 5.799 -5.290 9.084 1.00 0.00 28 ALA A CA 2
ATOM 1212 C C . ALA A 1 28 ? 4.576 -5.902 9.770 1.00 0.00 28 ALA A C 2
ATOM 1213 O O . ALA A 1 28 ? 4.689 -6.912 10.464 1.00 0.00 28 ALA A O 2
ATOM 1220 N N . MET A 1 29 ? 3.434 -5.267 9.551 1.00 0.00 29 MET A N 2
ATOM 1221 C CA . MET A 1 29 ? 2.192 -5.737 10.138 1.00 0.00 29 MET A CA 2
ATOM 1222 C C . MET A 1 29 ? 1.895 -7.177 9.715 1.00 0.00 29 MET A C 2
ATOM 1223 O O . MET A 1 29 ? 1.333 -7.951 10.488 1.00 0.00 29 MET A O 2
ATOM 1235 N N . GLY A 1 30 ? 2.285 -7.492 8.490 1.00 0.00 30 GLY A N 2
ATOM 1236 C CA . GLY A 1 30 ? 2.068 -8.825 7.954 1.00 0.00 30 GLY A CA 2
ATOM 1237 C C . GLY A 1 30 ? 1.487 -8.760 6.540 1.00 0.00 30 GLY A C 2
ATOM 1238 O O . GLY A 1 30 ? 1.451 -9.767 5.833 1.00 0.00 30 GLY A O 2
ATOM 1242 N N . PHE A 1 31 ? 1.046 -7.567 6.171 1.00 0.00 31 PHE A N 2
ATOM 1243 C CA . PHE A 1 31 ? 0.468 -7.358 4.853 1.00 0.00 31 PHE A CA 2
ATOM 1244 C C . PHE A 1 31 ? 1.533 -7.481 3.762 1.00 0.00 31 PHE A C 2
ATOM 1245 O O . PHE A 1 31 ? 2.024 -6.473 3.253 1.00 0.00 31 PHE A O 2
ATOM 1261 N N . VAL A 1 32 ? 1.858 -8.722 3.433 1.00 0.00 32 VAL A N 2
ATOM 1262 C CA . VAL A 1 32 ? 2.855 -8.988 2.410 1.00 0.00 32 VAL A CA 2
ATOM 1263 C C . VAL A 1 32 ? 2.243 -8.743 1.030 1.00 0.00 32 VAL A C 2
ATOM 1264 O O . VAL A 1 32 ? 2.964 -8.572 0.048 1.00 0.00 32 VAL A O 2
ATOM 1277 N N . ASN A 1 33 ? 0.919 -8.732 0.999 1.00 0.00 33 ASN A N 2
ATOM 1278 C CA . ASN A 1 33 ? 0.201 -8.509 -0.244 1.00 0.00 33 ASN A CA 2
ATOM 1279 C C . ASN A 1 33 ? 0.613 -7.159 -0.832 1.00 0.00 33 ASN A C 2
ATOM 1280 O O . ASN A 1 33 ? 0.033 -6.127 -0.493 1.00 0.00 33 ASN A O 2
ATOM 1290 N N . TYR A 1 34 ? 1.611 -7.207 -1.703 1.00 0.00 34 TYR A N 2
ATOM 1291 C CA . TYR A 1 34 ? 2.108 -5.999 -2.340 1.00 0.00 34 TYR A CA 2
ATOM 1292 C C . TYR A 1 34 ? 1.107 -5.473 -3.372 1.00 0.00 34 TYR A C 2
ATOM 1293 O O . TYR A 1 34 ? 0.595 -4.364 -3.235 1.00 0.00 34 TYR A O 2
ATOM 1310 N N . ASN A 1 35 ? 0.861 -6.295 -4.381 1.00 0.00 35 ASN A N 2
ATOM 1311 C CA . ASN A 1 35 ? -0.069 -5.927 -5.436 1.00 0.00 35 ASN A CA 2
ATOM 1312 C C . ASN A 1 35 ? -1.340 -5.349 -4.810 1.00 0.00 35 ASN A C 2
ATOM 1313 O O . ASN A 1 35 ? -1.916 -4.397 -5.334 1.00 0.00 35 ASN A O 2
ATOM 1323 N N . ALA A 1 36 ? -1.740 -5.949 -3.699 1.00 0.00 36 ALA A N 2
ATOM 1324 C CA . ALA A 1 36 ? -2.933 -5.507 -2.998 1.00 0.00 36 ALA A CA 2
ATOM 1325 C C . ALA A 1 36 ? -2.641 -4.181 -2.290 1.00 0.00 36 ALA A C 2
ATOM 1326 O O . ALA A 1 36 ? -3.240 -3.157 -2.614 1.00 0.00 36 ALA A O 2
ATOM 1333 N N . ASN A 1 37 ? -1.720 -4.245 -1.340 1.00 0.00 37 ASN A N 2
ATOM 1334 C CA . ASN A 1 37 ? -1.341 -3.062 -0.585 1.00 0.00 37 ASN A CA 2
ATOM 1335 C C . ASN A 1 37 ? -1.162 -1.885 -1.545 1.00 0.00 37 ASN A C 2
ATOM 1336 O O . ASN A 1 37 ? -1.786 -0.839 -1.375 1.00 0.00 37 ASN A O 2
ATOM 1346 N N . LEU A 1 38 ? -0.306 -2.095 -2.535 1.00 0.00 38 LEU A N 2
ATOM 1347 C CA . LEU A 1 38 ? -0.036 -1.064 -3.523 1.00 0.00 38 LEU A CA 2
ATOM 1348 C C . LEU A 1 38 ? -1.357 -0.434 -3.970 1.00 0.00 38 LEU A C 2
ATOM 1349 O O . LEU A 1 38 ? -1.567 0.766 -3.800 1.00 0.00 38 LEU A O 2
ATOM 1364 N N . GLN A 1 39 ? -2.214 -1.273 -4.534 1.00 0.00 39 GLN A N 2
ATOM 1365 C CA . GLN A 1 39 ? -3.509 -0.814 -5.007 1.00 0.00 39 GLN A CA 2
ATOM 1366 C C . GLN A 1 39 ? -4.212 0.001 -3.921 1.00 0.00 39 GLN A C 2
ATOM 1367 O O . GLN A 1 39 ? -4.647 1.126 -4.167 1.00 0.00 39 GLN A O 2
ATOM 1379 N N . ALA A 1 40 ? -4.302 -0.596 -2.742 1.00 0.00 40 ALA A N 2
ATOM 1380 C CA . ALA A 1 40 ? -4.946 0.060 -1.617 1.00 0.00 40 ALA A CA 2
ATOM 1381 C C . ALA A 1 40 ? -4.338 1.452 -1.429 1.00 0.00 40 ALA A C 2
ATOM 1382 O O . ALA A 1 40 ? -5.057 2.450 -1.408 1.00 0.00 40 ALA A O 2
ATOM 1389 N N . LEU A 1 41 ? -3.020 1.474 -1.297 1.00 0.00 41 LEU A N 2
ATOM 1390 C CA . LEU A 1 41 ? -2.308 2.728 -1.111 1.00 0.00 41 LEU A CA 2
ATOM 1391 C C . LEU A 1 41 ? -2.807 3.750 -2.134 1.00 0.00 41 LEU A C 2
ATOM 1392 O O . LEU A 1 41 ? -3.357 4.786 -1.764 1.00 0.00 41 LEU A O 2
ATOM 1407 N N . ILE A 1 42 ? -2.599 3.423 -3.402 1.00 0.00 42 ILE A N 2
ATOM 1408 C CA . ILE A 1 42 ? -3.022 4.298 -4.481 1.00 0.00 42 ILE A CA 2
ATOM 1409 C C . ILE A 1 42 ? -4.482 4.700 -4.264 1.00 0.00 42 ILE A C 2
ATOM 1410 O O . ILE A 1 42 ? -4.863 5.838 -4.533 1.00 0.00 42 ILE A O 2
ATOM 1425 N N . ALA A 1 43 ? -5.260 3.743 -3.780 1.00 0.00 43 ALA A N 2
ATOM 1426 C CA . ALA A 1 43 ? -6.670 3.982 -3.524 1.00 0.00 43 ALA A CA 2
ATOM 1427 C C . ALA A 1 43 ? -6.813 5.111 -2.502 1.00 0.00 43 ALA A C 2
ATOM 1428 O O . ALA A 1 43 ? -7.777 5.875 -2.546 1.00 0.00 43 ALA A O 2
ATOM 1435 N N . THR A 1 44 ? -5.842 5.181 -1.604 1.00 0.00 44 THR A N 2
ATOM 1436 C CA . THR A 1 44 ? -5.848 6.204 -0.572 1.00 0.00 44 THR A CA 2
ATOM 1437 C C . THR A 1 44 ? -4.746 7.233 -0.835 1.00 0.00 44 THR A C 2
ATOM 1438 O O . THR A 1 44 ? -4.366 7.984 0.063 1.00 0.00 44 THR A O 2
ATOM 1449 N N . ASP A 1 45 ? -4.264 7.234 -2.068 1.00 0.00 45 ASP A N 2
ATOM 1450 C CA . ASP A 1 45 ? -3.213 8.159 -2.460 1.00 0.00 45 ASP A CA 2
ATOM 1451 C C . ASP A 1 45 ? -2.170 8.241 -1.344 1.00 0.00 45 ASP A C 2
ATOM 1452 O O . ASP A 1 45 ? -1.769 9.333 -0.943 1.00 0.00 45 ASP A O 2
ATOM 1460 N N . GLY A 1 46 ? -1.760 7.072 -0.873 1.00 0.00 46 GLY A N 2
ATOM 1461 C CA . GLY A 1 46 ? -0.772 6.998 0.189 1.00 0.00 46 GLY A CA 2
ATOM 1462 C C . GLY A 1 46 ? -1.410 7.275 1.551 1.00 0.00 46 GLY A C 2
ATOM 1463 O O . GLY A 1 46 ? -1.309 8.384 2.074 1.00 0.00 46 GLY A O 2
ATOM 1467 N N . ASP A 1 47 ? -2.051 6.247 2.089 1.00 0.00 47 ASP A N 2
ATOM 1468 C CA . ASP A 1 47 ? -2.705 6.365 3.380 1.00 0.00 47 ASP A CA 2
ATOM 1469 C C . ASP A 1 47 ? -2.763 4.989 4.046 1.00 0.00 47 ASP A C 2
ATOM 1470 O O . ASP A 1 47 ? -3.619 4.171 3.714 1.00 0.00 47 ASP A O 2
ATOM 1478 N N . THR A 1 48 ? -1.839 4.776 4.972 1.00 0.00 48 THR A N 2
ATOM 1479 C CA . THR A 1 48 ? -1.775 3.513 5.687 1.00 0.00 48 THR A CA 2
ATOM 1480 C C . THR A 1 48 ? -3.108 3.221 6.379 1.00 0.00 48 THR A C 2
ATOM 1481 O O . THR A 1 48 ? -3.747 2.208 6.101 1.00 0.00 48 THR A O 2
ATOM 1492 N N . ASN A 1 49 ? -3.489 4.128 7.266 1.00 0.00 49 ASN A N 2
ATOM 1493 C CA . ASN A 1 49 ? -4.735 3.982 7.999 1.00 0.00 49 ASN A CA 2
ATOM 1494 C C . ASN A 1 49 ? -5.830 3.506 7.044 1.00 0.00 49 ASN A C 2
ATOM 1495 O O . ASN A 1 49 ? -6.341 2.396 7.183 1.00 0.00 49 ASN A O 2
ATOM 1505 N N . ALA A 1 50 ? -6.160 4.369 6.095 1.00 0.00 50 ALA A N 2
ATOM 1506 C CA . ALA A 1 50 ? -7.185 4.050 5.116 1.00 0.00 50 ALA A CA 2
ATOM 1507 C C . ALA A 1 50 ? -6.884 2.687 4.492 1.00 0.00 50 ALA A C 2
ATOM 1508 O O . ALA A 1 50 ? -7.738 1.802 4.481 1.00 0.00 50 ALA A O 2
ATOM 1515 N N . ALA A 1 51 ? -5.664 2.559 3.989 1.00 0.00 51 ALA A N 2
ATOM 1516 C CA . ALA A 1 51 ? -5.239 1.317 3.365 1.00 0.00 51 ALA A CA 2
ATOM 1517 C C . ALA A 1 51 ? -5.630 0.140 4.261 1.00 0.00 51 ALA A C 2
ATOM 1518 O O . ALA A 1 51 ? -6.314 -0.781 3.818 1.00 0.00 51 ALA A O 2
ATOM 1525 N N . ILE A 1 52 ? -5.181 0.210 5.505 1.00 0.00 52 ILE A N 2
ATOM 1526 C CA . ILE A 1 52 ? -5.475 -0.838 6.468 1.00 0.00 52 ILE A CA 2
ATOM 1527 C C . ILE A 1 52 ? -6.990 -1.044 6.543 1.00 0.00 52 ILE A C 2
ATOM 1528 O O . ILE A 1 52 ? -7.496 -2.100 6.164 1.00 0.00 52 ILE A O 2
ATOM 1543 N N . TYR A 1 53 ? -7.671 -0.019 7.032 1.00 0.00 53 TYR A N 2
ATOM 1544 C CA . TYR A 1 53 ? -9.117 -0.074 7.161 1.00 0.00 53 TYR A CA 2
ATOM 1545 C C . TYR A 1 53 ? -9.746 -0.812 5.977 1.00 0.00 53 TYR A C 2
ATOM 1546 O O . TYR A 1 53 ? -10.599 -1.678 6.162 1.00 0.00 53 TYR A O 2
ATOM 1563 N N . LYS A 1 54 ? -9.299 -0.441 4.786 1.00 0.00 54 LYS A N 2
ATOM 1564 C CA . LYS A 1 54 ? -9.807 -1.057 3.571 1.00 0.00 54 LYS A CA 2
ATOM 1565 C C . LYS A 1 54 ? -9.436 -2.541 3.564 1.00 0.00 54 LYS A C 2
ATOM 1566 O O . LYS A 1 54 ? -10.313 -3.404 3.583 1.00 0.00 54 LYS A O 2
ATOM 1581 N N . LEU A 1 55 ? -8.135 -2.793 3.535 1.00 0.00 55 LEU A N 2
ATOM 1582 C CA . LEU A 1 55 ? -7.638 -4.158 3.525 1.00 0.00 55 LEU A CA 2
ATOM 1583 C C . LEU A 1 55 ? -8.425 -4.992 4.538 1.00 0.00 55 LEU A C 2
ATOM 1584 O O . LEU A 1 55 ? -9.096 -5.954 4.168 1.00 0.00 55 LEU A O 2
ATOM 1599 N N . LYS A 1 56 ? -8.318 -4.591 5.796 1.00 0.00 56 LYS A N 2
ATOM 1600 C CA . LYS A 1 56 ? -9.010 -5.288 6.866 1.00 0.00 56 LYS A CA 2
ATOM 1601 C C . LYS A 1 56 ? -10.429 -5.634 6.407 1.00 0.00 56 LYS A C 2
ATOM 1602 O O . LYS A 1 56 ? -10.792 -6.807 6.332 1.00 0.00 56 LYS A O 2
ATOM 1617 N N . SER A 1 57 ? -11.192 -4.592 6.115 1.00 0.00 57 SER A N 2
ATOM 1618 C CA . SER A 1 57 ? -12.563 -4.770 5.666 1.00 0.00 57 SER A CA 2
ATOM 1619 C C . SER A 1 57 ? -12.645 -5.944 4.689 1.00 0.00 57 SER A C 2
ATOM 1620 O O . SER A 1 57 ? -13.383 -6.900 4.922 1.00 0.00 57 SER A O 2
ATOM 1627 N N . SER A 1 58 ? -11.877 -5.833 3.615 1.00 0.00 58 SER A N 2
ATOM 1628 C CA . SER A 1 58 ? -11.853 -6.874 2.601 1.00 0.00 58 SER A CA 2
ATOM 1629 C C . SER A 1 58 ? -11.318 -8.176 3.200 1.00 0.00 58 SER A C 2
ATOM 1630 O O . SER A 1 58 ? -10.579 -8.153 4.184 1.00 0.00 58 SER A O 2
ATOM 1637 N N . GLN A 1 59 ? -11.710 -9.280 2.582 1.00 0.00 59 GLN A N 2
ATOM 1638 C CA . GLN A 1 59 ? -11.278 -10.589 3.041 1.00 0.00 59 GLN A CA 2
ATOM 1639 C C . GLN A 1 59 ? -10.048 -11.048 2.257 1.00 0.00 59 GLN A C 2
ATOM 1640 O O . GLN A 1 59 ? -9.830 -10.614 1.127 1.00 0.00 59 GLN A O 2
ATOM 1652 N N . GLY A 1 60 ? -9.275 -11.919 2.887 1.00 0.00 60 GLY A N 2
ATOM 1653 C CA . GLY A 1 60 ? -8.071 -12.441 2.264 1.00 0.00 60 GLY A CA 2
ATOM 1654 C C . GLY A 1 60 ? -7.825 -13.895 2.675 1.00 0.00 60 GLY A C 2
ATOM 1655 O O . GLY A 1 60 ? -7.601 -14.180 3.850 1.00 0.00 60 GLY A O 2
ATOM 1659 N N . PHE A 1 61 ? -7.876 -14.773 1.685 1.00 0.00 61 PHE A N 2
ATOM 1660 C CA . PHE A 1 61 ? -7.662 -16.189 1.930 1.00 0.00 61 PHE A CA 2
ATOM 1661 C C . PHE A 1 61 ? -6.210 -16.464 2.326 1.00 0.00 61 PHE A C 2
ATOM 1662 O O . PHE A 1 61 ? -5.339 -16.578 1.466 1.00 0.00 61 PHE A O 2
ATOM 1678 N N . SER A 1 62 ? -5.996 -16.562 3.630 1.00 0.00 62 SER A N 2
ATOM 1679 C CA . SER A 1 62 ? -4.665 -16.821 4.152 1.00 0.00 62 SER A CA 2
ATOM 1680 C C . SER A 1 62 ? -4.758 -17.343 5.587 1.00 0.00 62 SER A C 2
ATOM 1681 O O . SER A 1 62 ? -5.530 -16.825 6.391 1.00 0.00 62 SER A O 2
ATOM 1688 N N . GLY A 1 63 ? -3.958 -18.362 5.865 1.00 0.00 63 GLY A N 2
ATOM 1689 C CA . GLY A 1 63 ? -3.940 -18.960 7.190 1.00 0.00 63 GLY A CA 2
ATOM 1690 C C . GLY A 1 63 ? -3.729 -17.896 8.269 1.00 0.00 63 GLY A C 2
ATOM 1691 O O . GLY A 1 63 ? -3.201 -16.821 7.990 1.00 0.00 63 GLY A O 2
ATOM 1695 N N . PRO A 1 64 ? -4.166 -18.241 9.509 1.00 0.00 64 PRO A N 2
ATOM 1696 C CA . PRO A 1 64 ? -4.029 -17.328 10.631 1.00 0.00 64 PRO A CA 2
ATOM 1697 C C . PRO A 1 64 ? -2.581 -17.270 11.119 1.00 0.00 64 PRO A C 2
ATOM 1698 O O . PRO A 1 64 ? -2.016 -18.286 11.520 1.00 0.00 64 PRO A O 2
ATOM 1706 N N . SER A 1 65 ? -2.020 -16.070 11.068 1.00 0.00 65 SER A N 2
ATOM 1707 C CA . SER A 1 65 ? -0.648 -15.867 11.499 1.00 0.00 65 SER A CA 2
ATOM 1708 C C . SER A 1 65 ? -0.414 -14.388 11.815 1.00 0.00 65 SER A C 2
ATOM 1709 O O . SER A 1 65 ? -0.064 -13.608 10.931 1.00 0.00 65 SER A O 2
ATOM 1716 N N . SER A 1 66 ? -0.615 -14.047 13.080 1.00 0.00 66 SER A N 2
ATOM 1717 C CA . SER A 1 66 ? -0.429 -12.676 13.524 1.00 0.00 66 SER A CA 2
ATOM 1718 C C . SER A 1 66 ? 0.832 -12.571 14.386 1.00 0.00 66 SER A C 2
ATOM 1719 O O . SER A 1 66 ? 1.062 -13.408 15.258 1.00 0.00 66 SER A O 2
ATOM 1726 N N . GLY A 1 67 ? 1.612 -11.536 14.112 1.00 0.00 67 GLY A N 2
ATOM 1727 C CA . GLY A 1 67 ? 2.842 -11.311 14.852 1.00 0.00 67 GLY A CA 2
ATOM 1728 C C . GLY A 1 67 ? 3.840 -10.500 14.022 1.00 0.00 67 GLY A C 2
ATOM 1729 O O . GLY A 1 67 ? 3.849 -10.589 12.795 1.00 0.00 67 GLY A O 2
ATOM 1733 N N . GLY A 1 1 ? 13.257 5.970 -25.247 1.00 0.00 1 GLY A N 3
ATOM 1734 C CA . GLY A 1 1 ? 14.698 6.089 -25.387 1.00 0.00 1 GLY A CA 3
ATOM 1735 C C . GLY A 1 1 ? 15.366 4.712 -25.370 1.00 0.00 1 GLY A C 3
ATOM 1736 O O . GLY A 1 1 ? 15.269 3.960 -26.338 1.00 0.00 1 GLY A O 3
ATOM 1740 N N . SER A 1 2 ? 16.029 4.426 -24.259 1.00 0.00 2 SER A N 3
ATOM 1741 C CA . SER A 1 2 ? 16.712 3.152 -24.104 1.00 0.00 2 SER A CA 3
ATOM 1742 C C . SER A 1 2 ? 16.327 2.511 -22.770 1.00 0.00 2 SER A C 3
ATOM 1743 O O . SER A 1 2 ? 17.024 2.680 -21.771 1.00 0.00 2 SER A O 3
ATOM 1750 N N . SER A 1 3 ? 15.216 1.788 -22.796 1.00 0.00 3 SER A N 3
ATOM 1751 C CA . SER A 1 3 ? 14.729 1.120 -21.601 1.00 0.00 3 SER A CA 3
ATOM 1752 C C . SER A 1 3 ? 14.910 2.029 -20.383 1.00 0.00 3 SER A C 3
ATOM 1753 O O . SER A 1 3 ? 15.873 1.882 -19.633 1.00 0.00 3 SER A O 3
ATOM 1760 N N . GLY A 1 4 ? 13.968 2.948 -20.225 1.00 0.00 4 GLY A N 3
ATOM 1761 C CA . GLY A 1 4 ? 14.012 3.880 -19.112 1.00 0.00 4 GLY A CA 3
ATOM 1762 C C . GLY A 1 4 ? 12.702 4.663 -19.000 1.00 0.00 4 GLY A C 3
ATOM 1763 O O . GLY A 1 4 ? 12.215 5.208 -19.990 1.00 0.00 4 GLY A O 3
ATOM 1767 N N . SER A 1 5 ? 12.170 4.693 -17.788 1.00 0.00 5 SER A N 3
ATOM 1768 C CA . SER A 1 5 ? 10.925 5.401 -17.534 1.00 0.00 5 SER A CA 3
ATOM 1769 C C . SER A 1 5 ? 11.214 6.869 -17.215 1.00 0.00 5 SER A C 3
ATOM 1770 O O . SER A 1 5 ? 11.425 7.226 -16.056 1.00 0.00 5 SER A O 3
ATOM 1777 N N . SER A 1 6 ? 11.213 7.680 -18.262 1.00 0.00 6 SER A N 3
ATOM 1778 C CA . SER A 1 6 ? 11.471 9.101 -18.108 1.00 0.00 6 SER A CA 3
ATOM 1779 C C . SER A 1 6 ? 10.404 9.733 -17.213 1.00 0.00 6 SER A C 3
ATOM 1780 O O . SER A 1 6 ? 10.719 10.306 -16.171 1.00 0.00 6 SER A O 3
ATOM 1787 N N . GLY A 1 7 ? 9.160 9.609 -17.653 1.00 0.00 7 GLY A N 3
ATOM 1788 C CA . GLY A 1 7 ? 8.043 10.161 -16.905 1.00 0.00 7 GLY A CA 3
ATOM 1789 C C . GLY A 1 7 ? 7.623 11.520 -17.470 1.00 0.00 7 GLY A C 3
ATOM 1790 O O . GLY A 1 7 ? 8.220 12.544 -17.140 1.00 0.00 7 GLY A O 3
ATOM 1794 N N . PRO A 1 8 ? 6.573 11.484 -18.333 1.00 0.00 8 PRO A N 3
ATOM 1795 C CA . PRO A 1 8 ? 6.067 12.700 -18.947 1.00 0.00 8 PRO A CA 3
ATOM 1796 C C . PRO A 1 8 ? 5.258 13.525 -17.944 1.00 0.00 8 PRO A C 3
ATOM 1797 O O . PRO A 1 8 ? 4.726 12.984 -16.975 1.00 0.00 8 PRO A O 3
ATOM 1805 N N . SER A 1 9 ? 5.191 14.821 -18.209 1.00 0.00 9 SER A N 3
ATOM 1806 C CA . SER A 1 9 ? 4.457 15.727 -17.341 1.00 0.00 9 SER A CA 3
ATOM 1807 C C . SER A 1 9 ? 5.101 15.759 -15.954 1.00 0.00 9 SER A C 3
ATOM 1808 O O . SER A 1 9 ? 5.212 14.729 -15.291 1.00 0.00 9 SER A O 3
ATOM 1815 N N . HIS A 1 10 ? 5.511 16.955 -15.555 1.00 0.00 10 HIS A N 3
ATOM 1816 C CA . HIS A 1 10 ? 6.142 17.136 -14.259 1.00 0.00 10 HIS A CA 3
ATOM 1817 C C . HIS A 1 10 ? 5.306 16.445 -13.180 1.00 0.00 10 HIS A C 3
ATOM 1818 O O . HIS A 1 10 ? 4.082 16.370 -13.290 1.00 0.00 10 HIS A O 3
ATOM 1831 N N . SER A 1 11 ? 5.999 15.956 -12.162 1.00 0.00 11 SER A N 3
ATOM 1832 C CA . SER A 1 11 ? 5.335 15.274 -11.064 1.00 0.00 11 SER A CA 3
ATOM 1833 C C . SER A 1 11 ? 4.665 13.995 -11.571 1.00 0.00 11 SER A C 3
ATOM 1834 O O . SER A 1 11 ? 3.494 14.011 -11.949 1.00 0.00 11 SER A O 3
ATOM 1841 N N . LEU A 1 12 ? 5.436 12.918 -11.565 1.00 0.00 12 LEU A N 3
ATOM 1842 C CA . LEU A 1 12 ? 4.932 11.633 -12.019 1.00 0.00 12 LEU A CA 3
ATOM 1843 C C . LEU A 1 12 ? 5.977 10.552 -11.739 1.00 0.00 12 LEU A C 3
ATOM 1844 O O . LEU A 1 12 ? 6.948 10.415 -12.481 1.00 0.00 12 LEU A O 3
ATOM 1859 N N . GLN A 1 13 ? 5.743 9.812 -10.666 1.00 0.00 13 GLN A N 3
ATOM 1860 C CA . GLN A 1 13 ? 6.652 8.747 -10.278 1.00 0.00 13 GLN A CA 3
ATOM 1861 C C . GLN A 1 13 ? 5.867 7.482 -9.921 1.00 0.00 13 GLN A C 3
ATOM 1862 O O . GLN A 1 13 ? 4.675 7.550 -9.625 1.00 0.00 13 GLN A O 3
ATOM 1874 N N . ALA A 1 14 ? 6.567 6.358 -9.961 1.00 0.00 14 ALA A N 3
ATOM 1875 C CA . ALA A 1 14 ? 5.951 5.081 -9.647 1.00 0.00 14 ALA A CA 3
ATOM 1876 C C . ALA A 1 14 ? 5.174 5.204 -8.334 1.00 0.00 14 ALA A C 3
ATOM 1877 O O . ALA A 1 14 ? 5.491 6.050 -7.499 1.00 0.00 14 ALA A O 3
ATOM 1884 N N . PRO A 1 15 ? 4.147 4.325 -8.189 1.00 0.00 15 PRO A N 3
ATOM 1885 C CA . PRO A 1 15 ? 3.324 4.327 -6.992 1.00 0.00 15 PRO A CA 3
ATOM 1886 C C . PRO A 1 15 ? 4.070 3.703 -5.811 1.00 0.00 15 PRO A C 3
ATOM 1887 O O . PRO A 1 15 ? 4.373 4.384 -4.834 1.00 0.00 15 PRO A O 3
ATOM 1895 N N . GLU A 1 16 ? 4.345 2.413 -5.942 1.00 0.00 16 GLU A N 3
ATOM 1896 C CA . GLU A 1 16 ? 5.050 1.689 -4.898 1.00 0.00 16 GLU A CA 3
ATOM 1897 C C . GLU A 1 16 ? 6.229 2.515 -4.382 1.00 0.00 16 GLU A C 3
ATOM 1898 O O . GLU A 1 16 ? 6.460 2.590 -3.177 1.00 0.00 16 GLU A O 3
ATOM 1908 N N . VAL A 1 17 ? 6.945 3.116 -5.321 1.00 0.00 17 VAL A N 3
ATOM 1909 C CA . VAL A 1 17 ? 8.095 3.935 -4.977 1.00 0.00 17 VAL A CA 3
ATOM 1910 C C . VAL A 1 17 ? 7.637 5.111 -4.113 1.00 0.00 17 VAL A C 3
ATOM 1911 O O . VAL A 1 17 ? 8.287 5.450 -3.125 1.00 0.00 17 VAL A O 3
ATOM 1924 N N . ARG A 1 18 ? 6.522 5.702 -4.516 1.00 0.00 18 ARG A N 3
ATOM 1925 C CA . ARG A 1 18 ? 5.970 6.834 -3.790 1.00 0.00 18 ARG A CA 3
ATOM 1926 C C . ARG A 1 18 ? 5.538 6.404 -2.387 1.00 0.00 18 ARG A C 3
ATOM 1927 O O . ARG A 1 18 ? 5.967 6.993 -1.395 1.00 0.00 18 ARG A O 3
ATOM 1945 N N . PHE A 1 19 ? 4.696 5.383 -2.347 1.00 0.00 19 PHE A N 3
ATOM 1946 C CA . PHE A 1 19 ? 4.202 4.869 -1.081 1.00 0.00 19 PHE A CA 3
ATOM 1947 C C . PHE A 1 19 ? 5.019 3.659 -0.625 1.00 0.00 19 PHE A C 3
ATOM 1948 O O . PHE A 1 19 ? 4.480 2.732 -0.023 1.00 0.00 19 PHE A O 3
ATOM 1964 N N . SER A 1 20 ? 6.308 3.708 -0.928 1.00 0.00 20 SER A N 3
ATOM 1965 C CA . SER A 1 20 ? 7.206 2.627 -0.557 1.00 0.00 20 SER A CA 3
ATOM 1966 C C . SER A 1 20 ? 7.389 2.599 0.963 1.00 0.00 20 SER A C 3
ATOM 1967 O O . SER A 1 20 ? 7.362 1.532 1.575 1.00 0.00 20 SER A O 3
ATOM 1974 N N . LYS A 1 21 ? 7.571 3.783 1.527 1.00 0.00 21 LYS A N 3
ATOM 1975 C CA . LYS A 1 21 ? 7.758 3.908 2.963 1.00 0.00 21 LYS A CA 3
ATOM 1976 C C . LYS A 1 21 ? 6.589 3.236 3.686 1.00 0.00 21 LYS A C 3
ATOM 1977 O O . LYS A 1 21 ? 6.737 2.769 4.814 1.00 0.00 21 LYS A O 3
ATOM 1992 N N . GLU A 1 22 ? 5.451 3.209 3.006 1.00 0.00 22 GLU A N 3
ATOM 1993 C CA . GLU A 1 22 ? 4.257 2.604 3.569 1.00 0.00 22 GLU A CA 3
ATOM 1994 C C . GLU A 1 22 ? 4.279 1.089 3.355 1.00 0.00 22 GLU A C 3
ATOM 1995 O O . GLU A 1 22 ? 4.114 0.322 4.303 1.00 0.00 22 GLU A O 3
ATOM 2005 N N . MET A 1 23 ? 4.486 0.703 2.105 1.00 0.00 23 MET A N 3
ATOM 2006 C CA . MET A 1 23 ? 4.533 -0.707 1.755 1.00 0.00 23 MET A CA 3
ATOM 2007 C C . MET A 1 23 ? 5.390 -1.491 2.750 1.00 0.00 23 MET A C 3
ATOM 2008 O O . MET A 1 23 ? 5.127 -2.665 3.012 1.00 0.00 23 MET A O 3
ATOM 2020 N N . GLU A 1 24 ? 6.398 -0.812 3.277 1.00 0.00 24 GLU A N 3
ATOM 2021 C CA . GLU A 1 24 ? 7.296 -1.431 4.239 1.00 0.00 24 GLU A CA 3
ATOM 2022 C C . GLU A 1 24 ? 6.617 -1.537 5.606 1.00 0.00 24 GLU A C 3
ATOM 2023 O O . GLU A 1 24 ? 6.636 -2.596 6.231 1.00 0.00 24 GLU A O 3
ATOM 2033 N N . CYS A 1 25 ? 6.036 -0.425 6.030 1.00 0.00 25 CYS A N 3
ATOM 2034 C CA . CYS A 1 25 ? 5.353 -0.379 7.312 1.00 0.00 25 CYS A CA 3
ATOM 2035 C C . CYS A 1 25 ? 4.275 -1.466 7.321 1.00 0.00 25 CYS A C 3
ATOM 2036 O O . CYS A 1 25 ? 4.089 -2.152 8.325 1.00 0.00 25 CYS A O 3
ATOM 2043 N N . LEU A 1 26 ? 3.594 -1.587 6.191 1.00 0.00 26 LEU A N 3
ATOM 2044 C CA . LEU A 1 26 ? 2.539 -2.578 6.057 1.00 0.00 26 LEU A CA 3
ATOM 2045 C C . LEU A 1 26 ? 3.118 -3.971 6.313 1.00 0.00 26 LEU A C 3
ATOM 2046 O O . LEU A 1 26 ? 2.690 -4.666 7.232 1.00 0.00 26 LEU A O 3
ATOM 2061 N N . GLN A 1 27 ? 4.083 -4.337 5.481 1.00 0.00 27 GLN A N 3
ATOM 2062 C CA . GLN A 1 27 ? 4.725 -5.634 5.606 1.00 0.00 27 GLN A CA 3
ATOM 2063 C C . GLN A 1 27 ? 4.946 -5.978 7.080 1.00 0.00 27 GLN A C 3
ATOM 2064 O O . GLN A 1 27 ? 4.593 -7.068 7.527 1.00 0.00 27 GLN A O 3
ATOM 2076 N N . ALA A 1 28 ? 5.530 -5.027 7.795 1.00 0.00 28 ALA A N 3
ATOM 2077 C CA . ALA A 1 28 ? 5.802 -5.215 9.210 1.00 0.00 28 ALA A CA 3
ATOM 2078 C C . ALA A 1 28 ? 4.556 -5.779 9.895 1.00 0.00 28 ALA A C 3
ATOM 2079 O O . ALA A 1 28 ? 4.628 -6.799 10.581 1.00 0.00 28 ALA A O 3
ATOM 2086 N N . MET A 1 29 ? 3.442 -5.093 9.684 1.00 0.00 29 MET A N 3
ATOM 2087 C CA . MET A 1 29 ? 2.182 -5.514 10.272 1.00 0.00 29 MET A CA 3
ATOM 2088 C C . MET A 1 29 ? 1.834 -6.945 9.858 1.00 0.00 29 MET A C 3
ATOM 2089 O O . MET A 1 29 ? 1.199 -7.677 10.615 1.00 0.00 29 MET A O 3
ATOM 2101 N N . GLY A 1 30 ? 2.265 -7.300 8.657 1.00 0.00 30 GLY A N 3
ATOM 2102 C CA . GLY A 1 30 ? 2.007 -8.631 8.133 1.00 0.00 30 GLY A CA 3
ATOM 2103 C C . GLY A 1 30 ? 1.370 -8.559 6.743 1.00 0.00 30 GLY A C 3
ATOM 2104 O O . GLY A 1 30 ? 1.257 -9.572 6.056 1.00 0.00 30 GLY A O 3
ATOM 2108 N N . PHE A 1 31 ? 0.972 -7.351 6.372 1.00 0.00 31 PHE A N 3
ATOM 2109 C CA . PHE A 1 31 ? 0.350 -7.134 5.077 1.00 0.00 31 PHE A CA 3
ATOM 2110 C C . PHE A 1 31 ? 1.370 -7.285 3.947 1.00 0.00 31 PHE A C 3
ATOM 2111 O O . PHE A 1 31 ? 1.809 -6.294 3.365 1.00 0.00 31 PHE A O 3
ATOM 2127 N N . VAL A 1 32 ? 1.716 -8.534 3.669 1.00 0.00 32 VAL A N 3
ATOM 2128 C CA . VAL A 1 32 ? 2.676 -8.828 2.617 1.00 0.00 32 VAL A CA 3
ATOM 2129 C C . VAL A 1 32 ? 2.052 -8.505 1.259 1.00 0.00 32 VAL A C 3
ATOM 2130 O O . VAL A 1 32 ? 2.759 -8.156 0.315 1.00 0.00 32 VAL A O 3
ATOM 2143 N N . ASN A 1 33 ? 0.735 -8.634 1.202 1.00 0.00 33 ASN A N 3
ATOM 2144 C CA . ASN A 1 33 ? 0.008 -8.360 -0.026 1.00 0.00 33 ASN A CA 3
ATOM 2145 C C . ASN A 1 33 ? 0.486 -7.031 -0.612 1.00 0.00 33 ASN A C 3
ATOM 2146 O O . ASN A 1 33 ? 0.005 -5.968 -0.221 1.00 0.00 33 ASN A O 3
ATOM 2156 N N . TYR A 1 34 ? 1.428 -7.133 -1.538 1.00 0.00 34 TYR A N 3
ATOM 2157 C CA . TYR A 1 34 ? 1.977 -5.951 -2.181 1.00 0.00 34 TYR A CA 3
ATOM 2158 C C . TYR A 1 34 ? 1.004 -5.392 -3.221 1.00 0.00 34 TYR A C 3
ATOM 2159 O O . TYR A 1 34 ? 0.487 -4.287 -3.062 1.00 0.00 34 TYR A O 3
ATOM 2176 N N . ASN A 1 35 ? 0.783 -6.180 -4.263 1.00 0.00 35 ASN A N 3
ATOM 2177 C CA . ASN A 1 35 ? -0.117 -5.777 -5.329 1.00 0.00 35 ASN A CA 3
ATOM 2178 C C . ASN A 1 35 ? -1.350 -5.103 -4.722 1.00 0.00 35 ASN A C 3
ATOM 2179 O O . ASN A 1 35 ? -1.820 -4.087 -5.230 1.00 0.00 35 ASN A O 3
ATOM 2189 N N . ALA A 1 36 ? -1.838 -5.698 -3.644 1.00 0.00 36 ALA A N 3
ATOM 2190 C CA . ALA A 1 36 ? -3.007 -5.169 -2.962 1.00 0.00 36 ALA A CA 3
ATOM 2191 C C . ALA A 1 36 ? -2.647 -3.837 -2.301 1.00 0.00 36 ALA A C 3
ATOM 2192 O O . ALA A 1 36 ? -3.162 -2.789 -2.688 1.00 0.00 36 ALA A O 3
ATOM 2199 N N . ASN A 1 37 ? -1.767 -3.921 -1.315 1.00 0.00 37 ASN A N 3
ATOM 2200 C CA . ASN A 1 37 ? -1.332 -2.735 -0.596 1.00 0.00 37 ASN A CA 3
ATOM 2201 C C . ASN A 1 37 ? -1.075 -1.605 -1.595 1.00 0.00 37 ASN A C 3
ATOM 2202 O O . ASN A 1 37 ? -1.585 -0.498 -1.431 1.00 0.00 37 ASN A O 3
ATOM 2212 N N . LEU A 1 38 ? -0.282 -1.922 -2.608 1.00 0.00 38 LEU A N 3
ATOM 2213 C CA . LEU A 1 38 ? 0.049 -0.948 -3.633 1.00 0.00 38 LEU A CA 3
ATOM 2214 C C . LEU A 1 38 ? -1.227 -0.232 -4.082 1.00 0.00 38 LEU A C 3
ATOM 2215 O O . LEU A 1 38 ? -1.398 0.959 -3.827 1.00 0.00 38 LEU A O 3
ATOM 2230 N N . GLN A 1 39 ? -2.091 -0.990 -4.743 1.00 0.00 39 GLN A N 3
ATOM 2231 C CA . GLN A 1 39 ? -3.346 -0.443 -5.229 1.00 0.00 39 GLN A CA 3
ATOM 2232 C C . GLN A 1 39 ? -4.056 0.329 -4.116 1.00 0.00 39 GLN A C 3
ATOM 2233 O O . GLN A 1 39 ? -4.393 1.500 -4.285 1.00 0.00 39 GLN A O 3
ATOM 2245 N N . ALA A 1 40 ? -4.262 -0.358 -3.002 1.00 0.00 40 ALA A N 3
ATOM 2246 C CA . ALA A 1 40 ? -4.926 0.248 -1.861 1.00 0.00 40 ALA A CA 3
ATOM 2247 C C . ALA A 1 40 ? -4.330 1.634 -1.606 1.00 0.00 40 ALA A C 3
ATOM 2248 O O . ALA A 1 40 ? -5.052 2.628 -1.576 1.00 0.00 40 ALA A O 3
ATOM 2255 N N . LEU A 1 41 ? -3.017 1.655 -1.429 1.00 0.00 41 LEU A N 3
ATOM 2256 C CA . LEU A 1 41 ? -2.315 2.903 -1.178 1.00 0.00 41 LEU A CA 3
ATOM 2257 C C . LEU A 1 41 ? -2.788 3.959 -2.179 1.00 0.00 41 LEU A C 3
ATOM 2258 O O . LEU A 1 41 ? -3.221 5.041 -1.787 1.00 0.00 41 LEU A O 3
ATOM 2273 N N . ILE A 1 42 ? -2.688 3.607 -3.454 1.00 0.00 42 ILE A N 3
ATOM 2274 C CA . ILE A 1 42 ? -3.100 4.512 -4.514 1.00 0.00 42 ILE A CA 3
ATOM 2275 C C . ILE A 1 42 ? -4.571 4.884 -4.317 1.00 0.00 42 ILE A C 3
ATOM 2276 O O . ILE A 1 42 ? -4.952 6.038 -4.501 1.00 0.00 42 ILE A O 3
ATOM 2291 N N . ALA A 1 43 ? -5.356 3.884 -3.946 1.00 0.00 43 ALA A N 3
ATOM 2292 C CA . ALA A 1 43 ? -6.778 4.092 -3.723 1.00 0.00 43 ALA A CA 3
ATOM 2293 C C . ALA A 1 43 ? -6.971 4.986 -2.496 1.00 0.00 43 ALA A C 3
ATOM 2294 O O . ALA A 1 43 ? -8.002 5.642 -2.357 1.00 0.00 43 ALA A O 3
ATOM 2301 N N . THR A 1 44 ? -5.963 4.982 -1.635 1.00 0.00 44 THR A N 3
ATOM 2302 C CA . THR A 1 44 ? -6.010 5.783 -0.425 1.00 0.00 44 THR A CA 3
ATOM 2303 C C . THR A 1 44 ? -4.983 6.916 -0.495 1.00 0.00 44 THR A C 3
ATOM 2304 O O . THR A 1 44 ? -4.619 7.493 0.528 1.00 0.00 44 THR A O 3
ATOM 2315 N N . ASP A 1 45 ? -4.545 7.200 -1.714 1.00 0.00 45 ASP A N 3
ATOM 2316 C CA . ASP A 1 45 ? -3.568 8.254 -1.931 1.00 0.00 45 ASP A CA 3
ATOM 2317 C C . ASP A 1 45 ? -2.506 8.192 -0.832 1.00 0.00 45 ASP A C 3
ATOM 2318 O O . ASP A 1 45 ? -2.430 9.083 0.014 1.00 0.00 45 ASP A O 3
ATOM 2326 N N . GLY A 1 46 ? -1.712 7.132 -0.879 1.00 0.00 46 GLY A N 3
ATOM 2327 C CA . GLY A 1 46 ? -0.657 6.943 0.103 1.00 0.00 46 GLY A CA 3
ATOM 2328 C C . GLY A 1 46 ? -1.182 7.168 1.522 1.00 0.00 46 GLY A C 3
ATOM 2329 O O . GLY A 1 46 ? -0.992 8.239 2.096 1.00 0.00 46 GLY A O 3
ATOM 2333 N N . ASP A 1 47 ? -1.832 6.140 2.047 1.00 0.00 47 ASP A N 3
ATOM 2334 C CA . ASP A 1 47 ? -2.387 6.211 3.389 1.00 0.00 47 ASP A CA 3
ATOM 2335 C C . ASP A 1 47 ? -2.531 4.797 3.952 1.00 0.00 47 ASP A C 3
ATOM 2336 O O . ASP A 1 47 ? -3.423 4.052 3.547 1.00 0.00 47 ASP A O 3
ATOM 2344 N N . THR A 1 48 ? -1.642 4.468 4.878 1.00 0.00 48 THR A N 3
ATOM 2345 C CA . THR A 1 48 ? -1.659 3.156 5.501 1.00 0.00 48 THR A CA 3
ATOM 2346 C C . THR A 1 48 ? -2.980 2.934 6.239 1.00 0.00 48 THR A C 3
ATOM 2347 O O . THR A 1 48 ? -3.645 1.919 6.037 1.00 0.00 48 THR A O 3
ATOM 2358 N N . ASN A 1 49 ? -3.321 3.899 7.079 1.00 0.00 49 ASN A N 3
ATOM 2359 C CA . ASN A 1 49 ? -4.552 3.822 7.848 1.00 0.00 49 ASN A CA 3
ATOM 2360 C C . ASN A 1 49 ? -5.685 3.333 6.943 1.00 0.00 49 ASN A C 3
ATOM 2361 O O . ASN A 1 49 ? -6.256 2.269 7.178 1.00 0.00 49 ASN A O 3
ATOM 2371 N N . ALA A 1 50 ? -5.976 4.133 5.928 1.00 0.00 50 ALA A N 3
ATOM 2372 C CA . ALA A 1 50 ? -7.029 3.794 4.986 1.00 0.00 50 ALA A CA 3
ATOM 2373 C C . ALA A 1 50 ? -6.753 2.411 4.395 1.00 0.00 50 ALA A C 3
ATOM 2374 O O . ALA A 1 50 ? -7.631 1.549 4.387 1.00 0.00 50 ALA A O 3
ATOM 2381 N N . ALA A 1 51 ? -5.530 2.242 3.913 1.00 0.00 51 ALA A N 3
ATOM 2382 C CA . ALA A 1 51 ? -5.129 0.978 3.320 1.00 0.00 51 ALA A CA 3
ATOM 2383 C C . ALA A 1 51 ? -5.537 -0.169 4.248 1.00 0.00 51 ALA A C 3
ATOM 2384 O O . ALA A 1 51 ? -6.191 -1.117 3.817 1.00 0.00 51 ALA A O 3
ATOM 2391 N N . ILE A 1 52 ? -5.134 -0.043 5.503 1.00 0.00 52 ILE A N 3
ATOM 2392 C CA . ILE A 1 52 ? -5.451 -1.057 6.495 1.00 0.00 52 ILE A CA 3
ATOM 2393 C C . ILE A 1 52 ? -6.967 -1.255 6.550 1.00 0.00 52 ILE A C 3
ATOM 2394 O O . ILE A 1 52 ? -7.467 -2.335 6.237 1.00 0.00 52 ILE A O 3
ATOM 2409 N N . TYR A 1 53 ? -7.656 -0.197 6.949 1.00 0.00 53 TYR A N 3
ATOM 2410 C CA . TYR A 1 53 ? -9.105 -0.241 7.049 1.00 0.00 53 TYR A CA 3
ATOM 2411 C C . TYR A 1 53 ? -9.715 -0.966 5.848 1.00 0.00 53 TYR A C 3
ATOM 2412 O O . TYR A 1 53 ? -10.566 -1.839 6.012 1.00 0.00 53 TYR A O 3
ATOM 2429 N N . LYS A 1 54 ? -9.257 -0.578 4.667 1.00 0.00 54 LYS A N 3
ATOM 2430 C CA . LYS A 1 54 ? -9.746 -1.180 3.438 1.00 0.00 54 LYS A CA 3
ATOM 2431 C C . LYS A 1 54 ? -9.395 -2.669 3.430 1.00 0.00 54 LYS A C 3
ATOM 2432 O O . LYS A 1 54 ? -10.283 -3.519 3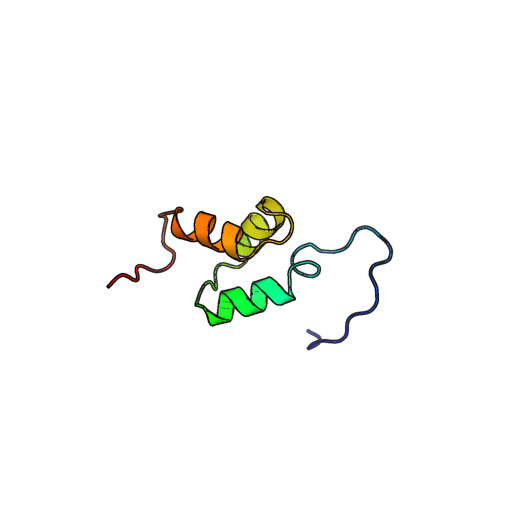.397 1.00 0.00 54 LYS A O 3
ATOM 2447 N N . LEU A 1 55 ? -8.098 -2.938 3.460 1.00 0.00 55 LEU A N 3
ATOM 2448 C CA . LEU A 1 55 ? -7.619 -4.310 3.456 1.00 0.00 55 LEU A CA 3
ATOM 2449 C C . LEU A 1 55 ? -8.451 -5.140 4.435 1.00 0.00 55 LEU A C 3
ATOM 2450 O O . LEU A 1 55 ? -9.127 -6.086 4.034 1.00 0.00 55 LEU A O 3
ATOM 2465 N N . LYS A 1 56 ? -8.376 -4.755 5.701 1.00 0.00 56 LYS A N 3
ATOM 2466 C CA . LYS A 1 56 ? -9.115 -5.452 6.740 1.00 0.00 56 LYS A CA 3
ATOM 2467 C C . LYS A 1 56 ? -10.510 -5.801 6.220 1.00 0.00 56 LYS A C 3
ATOM 2468 O O . LYS A 1 56 ? -10.862 -6.975 6.115 1.00 0.00 56 LYS A O 3
ATOM 2483 N N . SER A 1 57 ? -11.269 -4.760 5.910 1.00 0.00 57 SER A N 3
ATOM 2484 C CA . SER A 1 57 ? -12.620 -4.943 5.404 1.00 0.00 57 SER A CA 3
ATOM 2485 C C . SER A 1 57 ? -12.652 -6.103 4.407 1.00 0.00 57 SER A C 3
ATOM 2486 O O . SER A 1 57 ? -13.395 -7.066 4.593 1.00 0.00 57 SER A O 3
ATOM 2493 N N . SER A 1 58 ? -11.838 -5.973 3.370 1.00 0.00 58 SER A N 3
ATOM 2494 C CA . SER A 1 58 ? -11.765 -6.998 2.343 1.00 0.00 58 SER A CA 3
ATOM 2495 C C . SER A 1 58 ? -11.670 -8.382 2.990 1.00 0.00 58 SER A C 3
ATOM 2496 O O . SER A 1 58 ? -12.543 -9.225 2.790 1.00 0.00 58 SER A O 3
ATOM 2503 N N . GLN A 1 59 ? -10.604 -8.571 3.753 1.00 0.00 59 GLN A N 3
ATOM 2504 C CA . GLN A 1 59 ? -10.384 -9.837 4.432 1.00 0.00 59 GLN A CA 3
ATOM 2505 C C . GLN A 1 59 ? -9.525 -9.629 5.680 1.00 0.00 59 GLN A C 3
ATOM 2506 O O . GLN A 1 59 ? -8.473 -8.994 5.615 1.00 0.00 59 GLN A O 3
ATOM 2518 N N . GLY A 1 60 ? -10.006 -10.174 6.788 1.00 0.00 60 GLY A N 3
ATOM 2519 C CA . GLY A 1 60 ? -9.295 -10.056 8.050 1.00 0.00 60 GLY A CA 3
ATOM 2520 C C . GLY A 1 60 ? -10.055 -10.760 9.175 1.00 0.00 60 GLY A C 3
ATOM 2521 O O . GLY A 1 60 ? -11.284 -10.727 9.215 1.00 0.00 60 GLY A O 3
ATOM 2525 N N . PHE A 1 61 ? -9.292 -11.382 10.062 1.00 0.00 61 PHE A N 3
ATOM 2526 C CA . PHE A 1 61 ? -9.878 -12.094 11.186 1.00 0.00 61 PHE A CA 3
ATOM 2527 C C . PHE A 1 61 ? -11.023 -12.998 10.725 1.00 0.00 61 PHE A C 3
ATOM 2528 O O . PHE A 1 61 ? -12.151 -12.539 10.556 1.00 0.00 61 PHE A O 3
ATOM 2544 N N . SER A 1 62 ? -10.692 -14.267 10.535 1.00 0.00 62 SER A N 3
ATOM 2545 C CA . SER A 1 62 ? -11.679 -15.239 10.097 1.00 0.00 62 SER A CA 3
ATOM 2546 C C . SER A 1 62 ? -11.576 -16.507 10.946 1.00 0.00 62 SER A C 3
ATOM 2547 O O . SER A 1 62 ? -10.731 -17.365 10.689 1.00 0.00 62 SER A O 3
ATOM 2554 N N . GLY A 1 63 ? -12.447 -16.588 11.940 1.00 0.00 63 GLY A N 3
ATOM 2555 C CA . GLY A 1 63 ? -12.466 -17.737 12.829 1.00 0.00 63 GLY A CA 3
ATOM 2556 C C . GLY A 1 63 ? -11.124 -17.898 13.545 1.00 0.00 63 GLY A C 3
ATOM 2557 O O . GLY A 1 63 ? -10.100 -17.407 13.071 1.00 0.00 63 GLY A O 3
ATOM 2561 N N . PRO A 1 64 ? -11.171 -18.606 14.705 1.00 0.00 64 PRO A N 3
ATOM 2562 C CA . PRO A 1 64 ? -9.972 -18.837 15.491 1.00 0.00 64 PRO A CA 3
ATOM 2563 C C . PRO A 1 64 ? -9.086 -19.901 14.838 1.00 0.00 64 PRO A C 3
ATOM 2564 O O . PRO A 1 64 ? -9.532 -21.022 14.595 1.00 0.00 64 PRO A O 3
ATOM 2572 N N . SER A 1 65 ? -7.847 -19.513 14.574 1.00 0.00 65 SER A N 3
ATOM 2573 C CA . SER A 1 65 ? -6.895 -20.419 13.954 1.00 0.00 65 SER A CA 3
ATOM 2574 C C . SER A 1 65 ? -5.891 -20.915 14.997 1.00 0.00 65 SER A C 3
ATOM 2575 O O . SER A 1 65 ? -5.791 -22.116 15.244 1.00 0.00 65 SER A O 3
ATOM 2582 N N . SER A 1 66 ? -5.173 -19.966 15.580 1.00 0.00 66 SER A N 3
ATOM 2583 C CA . SER A 1 66 ? -4.181 -20.293 16.590 1.00 0.00 66 SER A CA 3
ATOM 2584 C C . SER A 1 66 ? -4.529 -19.598 17.908 1.00 0.00 66 SER A C 3
ATOM 2585 O O . SER A 1 66 ? -4.225 -18.421 18.093 1.00 0.00 66 SER A O 3
ATOM 2592 N N . GLY A 1 67 ? -5.160 -20.357 18.791 1.00 0.00 67 GLY A N 3
ATOM 2593 C CA . GLY A 1 67 ? -5.551 -19.830 20.087 1.00 0.00 67 GLY A CA 3
ATOM 2594 C C . GLY A 1 67 ? -6.981 -19.286 20.048 1.00 0.00 67 GLY A C 3
ATOM 2595 O O . GLY A 1 67 ? -7.214 -18.120 20.360 1.00 0.00 67 GLY A O 3
ATOM 2599 N N . GLY A 1 1 ? 32.728 19.549 0.304 1.00 0.00 1 GLY A N 4
ATOM 2600 C CA . GLY A 1 1 ? 31.332 19.871 0.065 1.00 0.00 1 GLY A CA 4
ATOM 2601 C C . GLY A 1 1 ? 30.452 18.624 0.187 1.00 0.00 1 GLY A C 4
ATOM 2602 O O . GLY A 1 1 ? 30.848 17.537 -0.233 1.00 0.00 1 GLY A O 4
ATOM 2606 N N . SER A 1 2 ? 29.276 18.822 0.763 1.00 0.00 2 SER A N 4
ATOM 2607 C CA . SER A 1 2 ? 28.338 17.727 0.945 1.00 0.00 2 SER A CA 4
ATOM 2608 C C . SER A 1 2 ? 27.009 18.059 0.264 1.00 0.00 2 SER A C 4
ATOM 2609 O O . SER A 1 2 ? 26.144 18.698 0.861 1.00 0.00 2 SER A O 4
ATOM 2616 N N . SER A 1 3 ? 26.888 17.607 -0.975 1.00 0.00 3 SER A N 4
ATOM 2617 C CA . SER A 1 3 ? 25.678 17.848 -1.744 1.00 0.00 3 SER A CA 4
ATOM 2618 C C . SER A 1 3 ? 24.996 16.519 -2.075 1.00 0.00 3 SER A C 4
ATOM 2619 O O . SER A 1 3 ? 25.446 15.790 -2.957 1.00 0.00 3 SER A O 4
ATOM 2626 N N . GLY A 1 4 ? 23.920 16.246 -1.351 1.00 0.00 4 GLY A N 4
ATOM 2627 C CA . GLY A 1 4 ? 23.172 15.018 -1.557 1.00 0.00 4 GLY A CA 4
ATOM 2628 C C . GLY A 1 4 ? 21.709 15.316 -1.892 1.00 0.00 4 GLY A C 4
ATOM 2629 O O . GLY A 1 4 ? 21.310 16.478 -1.965 1.00 0.00 4 GLY A O 4
ATOM 2633 N N . SER A 1 5 ? 20.950 14.248 -2.087 1.00 0.00 5 SER A N 4
ATOM 2634 C CA . SER A 1 5 ? 19.540 14.382 -2.412 1.00 0.00 5 SER A CA 4
ATOM 2635 C C . SER A 1 5 ? 18.911 12.999 -2.593 1.00 0.00 5 SER A C 4
ATOM 2636 O O . SER A 1 5 ? 19.594 12.048 -2.970 1.00 0.00 5 SER A O 4
ATOM 2643 N N . SER A 1 6 ? 17.618 12.932 -2.315 1.00 0.00 6 SER A N 4
ATOM 2644 C CA . SER A 1 6 ? 16.890 11.681 -2.443 1.00 0.00 6 SER A CA 4
ATOM 2645 C C . SER A 1 6 ? 15.384 11.945 -2.392 1.00 0.00 6 SER A C 4
ATOM 2646 O O . SER A 1 6 ? 14.893 12.587 -1.465 1.00 0.00 6 SER A O 4
ATOM 2653 N N . GLY A 1 7 ? 14.691 11.435 -3.401 1.00 0.00 7 GLY A N 4
ATOM 2654 C CA . GLY A 1 7 ? 13.251 11.608 -3.483 1.00 0.00 7 GLY A CA 4
ATOM 2655 C C . GLY A 1 7 ? 12.894 12.840 -4.317 1.00 0.00 7 GLY A C 4
ATOM 2656 O O . GLY A 1 7 ? 12.596 13.900 -3.768 1.00 0.00 7 GLY A O 4
ATOM 2660 N N . PRO A 1 8 ? 12.934 12.655 -5.663 1.00 0.00 8 PRO A N 4
ATOM 2661 C CA . PRO A 1 8 ? 12.618 13.739 -6.577 1.00 0.00 8 PRO A CA 4
ATOM 2662 C C . PRO A 1 8 ? 11.111 13.995 -6.624 1.00 0.00 8 PRO A C 4
ATOM 2663 O O . PRO A 1 8 ? 10.360 13.205 -7.195 1.00 0.00 8 PRO A O 4
ATOM 2671 N N . SER A 1 9 ? 10.711 15.102 -6.015 1.00 0.00 9 SER A N 4
ATOM 2672 C CA . SER A 1 9 ? 9.307 15.472 -5.980 1.00 0.00 9 SER A CA 4
ATOM 2673 C C . SER A 1 9 ? 9.045 16.625 -6.951 1.00 0.00 9 SER A C 4
ATOM 2674 O O . SER A 1 9 ? 9.105 17.791 -6.565 1.00 0.00 9 SER A O 4
ATOM 2681 N N . HIS A 1 10 ? 8.759 16.259 -8.192 1.00 0.00 10 HIS A N 4
ATOM 2682 C CA . HIS A 1 10 ? 8.489 17.248 -9.221 1.00 0.00 10 HIS A CA 4
ATOM 2683 C C . HIS A 1 10 ? 7.616 16.626 -10.313 1.00 0.00 10 HIS A C 4
ATOM 2684 O O . HIS A 1 10 ? 6.510 17.098 -10.573 1.00 0.00 10 HIS A O 4
ATOM 2697 N N . SER A 1 11 ? 8.146 15.577 -10.923 1.00 0.00 11 SER A N 4
ATOM 2698 C CA . SER A 1 11 ? 7.429 14.886 -11.981 1.00 0.00 11 SER A CA 4
ATOM 2699 C C . SER A 1 11 ? 6.817 13.593 -11.440 1.00 0.00 11 SER A C 4
ATOM 2700 O O . SER A 1 11 ? 7.117 13.180 -10.322 1.00 0.00 11 SER A O 4
ATOM 2707 N N . LEU A 1 12 ? 5.967 12.990 -12.259 1.00 0.00 12 LEU A N 4
ATOM 2708 C CA . LEU A 1 12 ? 5.309 11.753 -11.877 1.00 0.00 12 LEU A CA 4
ATOM 2709 C C . LEU A 1 12 ? 6.367 10.704 -11.530 1.00 0.00 12 LEU A C 4
ATOM 2710 O O . LEU A 1 12 ? 7.549 10.890 -11.815 1.00 0.00 12 LEU A O 4
ATOM 2725 N N . GLN A 1 13 ? 5.904 9.623 -10.918 1.00 0.00 13 GLN A N 4
ATOM 2726 C CA . GLN A 1 13 ? 6.796 8.543 -10.529 1.00 0.00 13 GLN A CA 4
ATOM 2727 C C . GLN A 1 13 ? 5.988 7.316 -10.104 1.00 0.00 13 GLN A C 4
ATOM 2728 O O . GLN A 1 13 ? 4.805 7.425 -9.788 1.00 0.00 13 GLN A O 4
ATOM 2740 N N . ALA A 1 14 ? 6.661 6.173 -10.110 1.00 0.00 14 ALA A N 4
ATOM 2741 C CA . ALA A 1 14 ? 6.022 4.926 -9.729 1.00 0.00 14 ALA A CA 4
ATOM 2742 C C . ALA A 1 14 ? 5.243 5.134 -8.429 1.00 0.00 14 ALA A C 4
ATOM 2743 O O . ALA A 1 14 ? 5.574 6.014 -7.636 1.00 0.00 14 ALA A O 4
ATOM 2750 N N . PRO A 1 15 ? 4.195 4.286 -8.245 1.00 0.00 15 PRO A N 4
ATOM 2751 C CA . PRO A 1 15 ? 3.366 4.369 -7.055 1.00 0.00 15 PRO A CA 4
ATOM 2752 C C . PRO A 1 15 ? 4.092 3.788 -5.839 1.00 0.00 15 PRO A C 4
ATOM 2753 O O . PRO A 1 15 ? 4.386 4.507 -4.885 1.00 0.00 15 PRO A O 4
ATOM 2761 N N . GLU A 1 16 ? 4.362 2.493 -5.915 1.00 0.00 16 GLU A N 4
ATOM 2762 C CA . GLU A 1 16 ? 5.049 1.808 -4.833 1.00 0.00 16 GLU A CA 4
ATOM 2763 C C . GLU A 1 16 ? 6.258 2.623 -4.371 1.00 0.00 16 GLU A C 4
ATOM 2764 O O . GLU A 1 16 ? 6.554 2.680 -3.178 1.00 0.00 16 GLU A O 4
ATOM 2774 N N . VAL A 1 17 ? 6.924 3.234 -5.340 1.00 0.00 17 VAL A N 4
ATOM 2775 C CA . VAL A 1 17 ? 8.094 4.044 -5.047 1.00 0.00 17 VAL A CA 4
ATOM 2776 C C . VAL A 1 17 ? 7.689 5.213 -4.147 1.00 0.00 17 VAL A C 4
ATOM 2777 O O . VAL A 1 17 ? 8.431 5.591 -3.242 1.00 0.00 17 VAL A O 4
ATOM 2790 N N . ARG A 1 18 ? 6.511 5.753 -4.427 1.00 0.00 18 ARG A N 4
ATOM 2791 C CA . ARG A 1 18 ? 5.999 6.871 -3.653 1.00 0.00 18 ARG A CA 4
ATOM 2792 C C . ARG A 1 18 ? 5.505 6.389 -2.287 1.00 0.00 18 ARG A C 4
ATOM 2793 O O . ARG A 1 18 ? 5.947 6.886 -1.253 1.00 0.00 18 ARG A O 4
ATOM 2811 N N . PHE A 1 19 ? 4.594 5.428 -2.329 1.00 0.00 19 PHE A N 4
ATOM 2812 C CA . PHE A 1 19 ? 4.035 4.874 -1.107 1.00 0.00 19 PHE A CA 4
ATOM 2813 C C . PHE A 1 19 ? 4.850 3.671 -0.628 1.00 0.00 19 PHE A C 4
ATOM 2814 O O . PHE A 1 19 ? 4.307 2.753 -0.014 1.00 0.00 19 PHE A O 4
ATOM 2830 N N . SER A 1 20 ? 6.140 3.714 -0.926 1.00 0.00 20 SER A N 4
ATOM 2831 C CA . SER A 1 20 ? 7.036 2.639 -0.533 1.00 0.00 20 SER A CA 4
ATOM 2832 C C . SER A 1 20 ? 7.138 2.574 0.992 1.00 0.00 20 SER A C 4
ATOM 2833 O O . SER A 1 20 ? 6.868 1.535 1.593 1.00 0.00 20 SER A O 4
ATOM 2840 N N . LYS A 1 21 ? 7.528 3.698 1.576 1.00 0.00 21 LYS A N 4
ATOM 2841 C CA . LYS A 1 21 ? 7.668 3.782 3.020 1.00 0.00 21 LYS A CA 4
ATOM 2842 C C . LYS A 1 21 ? 6.500 3.052 3.685 1.00 0.00 21 LYS A C 4
ATOM 2843 O O . LYS A 1 21 ? 6.641 2.522 4.786 1.00 0.00 21 LYS A O 4
ATOM 2858 N N . GLU A 1 22 ? 5.373 3.046 2.988 1.00 0.00 22 GLU A N 4
ATOM 2859 C CA . GLU A 1 22 ? 4.182 2.390 3.497 1.00 0.00 22 GLU A CA 4
ATOM 2860 C C . GLU A 1 22 ? 4.261 0.882 3.251 1.00 0.00 22 GLU A C 4
ATOM 2861 O O . GLU A 1 22 ? 4.093 0.089 4.176 1.00 0.00 22 GLU A O 4
ATOM 2871 N N . MET A 1 23 ? 4.515 0.531 1.998 1.00 0.00 23 MET A N 4
ATOM 2872 C CA . MET A 1 23 ? 4.617 -0.868 1.619 1.00 0.00 23 MET A CA 4
ATOM 2873 C C . MET A 1 23 ? 5.483 -1.644 2.613 1.00 0.00 23 MET A C 4
ATOM 2874 O O . MET A 1 23 ? 5.203 -2.804 2.914 1.00 0.00 23 MET A O 4
ATOM 2886 N N . GLU A 1 24 ? 6.518 -0.972 3.097 1.00 0.00 24 GLU A N 4
ATOM 2887 C CA . GLU A 1 24 ? 7.427 -1.584 4.052 1.00 0.00 24 GLU A CA 4
ATOM 2888 C C . GLU A 1 24 ? 6.738 -1.754 5.407 1.00 0.00 24 GLU A C 4
ATOM 2889 O O . GLU A 1 24 ? 6.771 -2.834 5.995 1.00 0.00 24 GLU A O 4
ATOM 2899 N N . CYS A 1 25 ? 6.129 -0.670 5.865 1.00 0.00 25 CYS A N 4
ATOM 2900 C CA . CYS A 1 25 ? 5.433 -0.684 7.141 1.00 0.00 25 CYS A CA 4
ATOM 2901 C C . CYS A 1 25 ? 4.354 -1.767 7.086 1.00 0.00 25 CYS A C 4
ATOM 2902 O O . CYS A 1 25 ? 4.294 -2.633 7.959 1.00 0.00 25 CYS A O 4
ATOM 2909 N N . LEU A 1 26 ? 3.528 -1.685 6.054 1.00 0.00 26 LEU A N 4
ATOM 2910 C CA . LEU A 1 26 ? 2.456 -2.647 5.874 1.00 0.00 26 LEU A CA 4
ATOM 2911 C C . LEU A 1 26 ? 2.999 -4.059 6.101 1.00 0.00 26 LEU A C 4
ATOM 2912 O O . LEU A 1 26 ? 2.427 -4.833 6.868 1.00 0.00 26 LEU A O 4
ATOM 2927 N N . GLN A 1 27 ? 4.097 -4.352 5.421 1.00 0.00 27 GLN A N 4
ATOM 2928 C CA . GLN A 1 27 ? 4.724 -5.658 5.538 1.00 0.00 27 GLN A CA 4
ATOM 2929 C C . GLN A 1 27 ? 4.982 -5.992 7.010 1.00 0.00 27 GLN A C 4
ATOM 2930 O O . GLN A 1 27 ? 4.531 -7.025 7.503 1.00 0.00 27 GLN A O 4
ATOM 2942 N N . ALA A 1 28 ? 5.706 -5.099 7.669 1.00 0.00 28 ALA A N 4
ATOM 2943 C CA . ALA A 1 28 ? 6.029 -5.287 9.072 1.00 0.00 28 ALA A CA 4
ATOM 2944 C C . ALA A 1 28 ? 4.786 -5.780 9.816 1.00 0.00 28 ALA A C 4
ATOM 2945 O O . ALA A 1 28 ? 4.836 -6.790 10.515 1.00 0.00 28 ALA A O 4
ATOM 2952 N N . MET A 1 29 ? 3.699 -5.042 9.640 1.00 0.00 29 MET A N 4
ATOM 2953 C CA . MET A 1 29 ? 2.445 -5.392 10.285 1.00 0.00 29 MET A CA 4
ATOM 2954 C C . MET A 1 29 ? 2.024 -6.820 9.929 1.00 0.00 29 MET A C 4
ATOM 2955 O O . MET A 1 29 ? 1.439 -7.522 10.752 1.00 0.00 29 MET A O 4
ATOM 2967 N N . GLY A 1 30 ? 2.339 -7.206 8.701 1.00 0.00 30 GLY A N 4
ATOM 2968 C CA . GLY A 1 30 ? 2.001 -8.537 8.226 1.00 0.00 30 GLY A CA 4
ATOM 2969 C C . GLY A 1 30 ? 1.369 -8.478 6.833 1.00 0.00 30 GLY A C 4
ATOM 2970 O O . GLY A 1 30 ? 1.241 -9.501 6.163 1.00 0.00 30 GLY A O 4
ATOM 2974 N N . PHE A 1 31 ? 0.993 -7.270 6.440 1.00 0.00 31 PHE A N 4
ATOM 2975 C CA . PHE A 1 31 ? 0.379 -7.064 5.139 1.00 0.00 31 PHE A CA 4
ATOM 2976 C C . PHE A 1 31 ? 1.387 -7.303 4.012 1.00 0.00 31 PHE A C 4
ATOM 2977 O O . PHE A 1 31 ? 1.885 -6.355 3.409 1.00 0.00 31 PHE A O 4
ATOM 2993 N N . VAL A 1 32 ? 1.658 -8.576 3.764 1.00 0.00 32 VAL A N 4
ATOM 2994 C CA . VAL A 1 32 ? 2.597 -8.952 2.721 1.00 0.00 32 VAL A CA 4
ATOM 2995 C C . VAL A 1 32 ? 1.969 -8.682 1.352 1.00 0.00 32 VAL A C 4
ATOM 2996 O O . VAL A 1 32 ? 2.665 -8.653 0.340 1.00 0.00 32 VAL A O 4
ATOM 3009 N N . ASN A 1 33 ? 0.657 -8.492 1.367 1.00 0.00 33 ASN A N 4
ATOM 3010 C CA . ASN A 1 33 ? -0.074 -8.226 0.140 1.00 0.00 33 ASN A CA 4
ATOM 3011 C C . ASN A 1 33 ? 0.465 -6.947 -0.503 1.00 0.00 33 ASN A C 4
ATOM 3012 O O . ASN A 1 33 ? -0.083 -5.865 -0.296 1.00 0.00 33 ASN A O 4
ATOM 3022 N N . TYR A 1 34 ? 1.533 -7.113 -1.270 1.00 0.00 34 TYR A N 4
ATOM 3023 C CA . TYR A 1 34 ? 2.153 -5.984 -1.944 1.00 0.00 34 TYR A CA 4
ATOM 3024 C C . TYR A 1 34 ? 1.228 -5.414 -3.021 1.00 0.00 34 TYR A C 4
ATOM 3025 O O . TYR A 1 34 ? 0.711 -4.307 -2.878 1.00 0.00 34 TYR A O 4
ATOM 3042 N N . ASN A 1 35 ? 1.047 -6.196 -4.075 1.00 0.00 35 ASN A N 4
ATOM 3043 C CA . ASN A 1 35 ? 0.193 -5.783 -5.176 1.00 0.00 35 ASN A CA 4
ATOM 3044 C C . ASN A 1 35 ? -1.070 -5.125 -4.616 1.00 0.00 35 ASN A C 4
ATOM 3045 O O . ASN A 1 35 ? -1.465 -4.050 -5.066 1.00 0.00 35 ASN A O 4
ATOM 3055 N N . ALA A 1 36 ? -1.668 -5.798 -3.644 1.00 0.00 36 ALA A N 4
ATOM 3056 C CA . ALA A 1 36 ? -2.879 -5.291 -3.019 1.00 0.00 36 ALA A CA 4
ATOM 3057 C C . ALA A 1 36 ? -2.569 -3.969 -2.315 1.00 0.00 36 ALA A C 4
ATOM 3058 O O . ALA A 1 36 ? -3.162 -2.940 -2.630 1.00 0.00 36 ALA A O 4
ATOM 3065 N N . ASN A 1 37 ? -1.639 -4.041 -1.373 1.00 0.00 37 ASN A N 4
ATOM 3066 C CA . ASN A 1 37 ? -1.243 -2.862 -0.621 1.00 0.00 37 ASN A CA 4
ATOM 3067 C C . ASN A 1 37 ? -1.064 -1.685 -1.582 1.00 0.00 37 ASN A C 4
ATOM 3068 O O . ASN A 1 37 ? -1.651 -0.622 -1.382 1.00 0.00 37 ASN A O 4
ATOM 3078 N N . LEU A 1 38 ? -0.253 -1.915 -2.604 1.00 0.00 38 LEU A N 4
ATOM 3079 C CA . LEU A 1 38 ? 0.010 -0.886 -3.596 1.00 0.00 38 LEU A CA 4
ATOM 3080 C C . LEU A 1 38 ? -1.310 -0.227 -4.003 1.00 0.00 38 LEU A C 4
ATOM 3081 O O . LEU A 1 38 ? -1.553 0.934 -3.682 1.00 0.00 38 LEU A O 4
ATOM 3096 N N . GLN A 1 39 ? -2.128 -0.999 -4.704 1.00 0.00 39 GLN A N 4
ATOM 3097 C CA . GLN A 1 39 ? -3.417 -0.504 -5.159 1.00 0.00 39 GLN A CA 4
ATOM 3098 C C . GLN A 1 39 ? -4.120 0.256 -4.033 1.00 0.00 39 GLN A C 4
ATOM 3099 O O . GLN A 1 39 ? -4.476 1.422 -4.194 1.00 0.00 39 GLN A O 4
ATOM 3111 N N . ALA A 1 40 ? -4.300 -0.436 -2.917 1.00 0.00 40 ALA A N 4
ATOM 3112 C CA . ALA A 1 40 ? -4.956 0.159 -1.765 1.00 0.00 40 ALA A CA 4
ATOM 3113 C C . ALA A 1 40 ? -4.379 1.555 -1.521 1.00 0.00 40 ALA A C 4
ATOM 3114 O O . ALA A 1 40 ? -5.120 2.535 -1.463 1.00 0.00 40 ALA A O 4
ATOM 3121 N N . LEU A 1 41 ? -3.062 1.601 -1.383 1.00 0.00 41 LEU A N 4
ATOM 3122 C CA . LEU A 1 41 ? -2.378 2.861 -1.147 1.00 0.00 41 LEU A CA 4
ATOM 3123 C C . LEU A 1 41 ? -2.876 3.903 -2.149 1.00 0.00 41 LEU A C 4
ATOM 3124 O O . LEU A 1 41 ? -3.415 4.937 -1.760 1.00 0.00 41 LEU A O 4
ATOM 3139 N N . ILE A 1 42 ? -2.677 3.595 -3.422 1.00 0.00 42 ILE A N 4
ATOM 3140 C CA . ILE A 1 42 ? -3.100 4.492 -4.484 1.00 0.00 42 ILE A CA 4
ATOM 3141 C C . ILE A 1 42 ? -4.570 4.862 -4.279 1.00 0.00 42 ILE A C 4
ATOM 3142 O O . ILE A 1 42 ? -4.948 6.023 -4.426 1.00 0.00 42 ILE A O 4
ATOM 3157 N N . ALA A 1 43 ? -5.360 3.852 -3.943 1.00 0.00 43 ALA A N 4
ATOM 3158 C CA . ALA A 1 43 ? -6.780 4.057 -3.715 1.00 0.00 43 ALA A CA 4
ATOM 3159 C C . ALA A 1 43 ? -6.971 5.036 -2.556 1.00 0.00 43 ALA A C 4
ATOM 3160 O O . ALA A 1 43 ? -8.019 5.669 -2.439 1.00 0.00 43 ALA A O 4
ATOM 3167 N N . THR A 1 44 ? -5.942 5.129 -1.726 1.00 0.00 44 THR A N 4
ATOM 3168 C CA . THR A 1 44 ? -5.983 6.020 -0.580 1.00 0.00 44 THR A CA 4
ATOM 3169 C C . THR A 1 44 ? -4.899 7.094 -0.699 1.00 0.00 44 THR A C 4
ATOM 3170 O O . THR A 1 44 ? -4.553 7.744 0.287 1.00 0.00 44 THR A O 4
ATOM 3181 N N . ASP A 1 45 ? -4.393 7.246 -1.914 1.00 0.00 45 ASP A N 4
ATOM 3182 C CA . ASP A 1 45 ? -3.356 8.230 -2.175 1.00 0.00 45 ASP A CA 4
ATOM 3183 C C . ASP A 1 45 ? -2.356 8.230 -1.017 1.00 0.00 45 ASP A C 4
ATOM 3184 O O . ASP A 1 45 ? -2.062 9.280 -0.447 1.00 0.00 45 ASP A O 4
ATOM 3192 N N . GLY A 1 46 ? -1.863 7.041 -0.703 1.00 0.00 46 GLY A N 4
ATOM 3193 C CA . GLY A 1 46 ? -0.903 6.891 0.377 1.00 0.00 46 GLY A CA 4
ATOM 3194 C C . GLY A 1 46 ? -1.545 7.206 1.730 1.00 0.00 46 GLY A C 4
ATOM 3195 O O . GLY A 1 46 ? -1.527 8.351 2.177 1.00 0.00 46 GLY A O 4
ATOM 3199 N N . ASP A 1 47 ? -2.099 6.170 2.342 1.00 0.00 47 ASP A N 4
ATOM 3200 C CA . ASP A 1 47 ? -2.745 6.322 3.634 1.00 0.00 47 ASP A CA 4
ATOM 3201 C C . ASP A 1 47 ? -2.847 4.955 4.313 1.00 0.00 47 ASP A C 4
ATOM 3202 O O . ASP A 1 47 ? -3.885 4.297 4.237 1.00 0.00 47 ASP A O 4
ATOM 3210 N N . THR A 1 48 ? -1.759 4.567 4.961 1.00 0.00 48 THR A N 4
ATOM 3211 C CA . THR A 1 48 ? -1.713 3.290 5.651 1.00 0.00 48 THR A CA 4
ATOM 3212 C C . THR A 1 48 ? -3.053 3.003 6.332 1.00 0.00 48 THR A C 4
ATOM 3213 O O . THR A 1 48 ? -3.689 1.987 6.056 1.00 0.00 48 THR A O 4
ATOM 3224 N N . ASN A 1 49 ? -3.443 3.919 7.208 1.00 0.00 49 ASN A N 4
ATOM 3225 C CA . ASN A 1 49 ? -4.697 3.777 7.929 1.00 0.00 49 ASN A CA 4
ATOM 3226 C C . ASN A 1 49 ? -5.778 3.276 6.970 1.00 0.00 49 ASN A C 4
ATOM 3227 O O . ASN A 1 49 ? -6.283 2.164 7.124 1.00 0.00 49 ASN A O 4
ATOM 3237 N N . ALA A 1 50 ? -6.103 4.119 6.001 1.00 0.00 50 ALA A N 4
ATOM 3238 C CA . ALA A 1 50 ? -7.115 3.776 5.018 1.00 0.00 50 ALA A CA 4
ATOM 3239 C C . ALA A 1 50 ? -6.775 2.421 4.394 1.00 0.00 50 ALA A C 4
ATOM 3240 O O . ALA A 1 50 ? -7.598 1.508 4.394 1.00 0.00 50 ALA A O 4
ATOM 3247 N N . ALA A 1 51 ? -5.558 2.333 3.875 1.00 0.00 51 ALA A N 4
ATOM 3248 C CA . ALA A 1 51 ? -5.098 1.106 3.249 1.00 0.00 51 ALA A CA 4
ATOM 3249 C C . ALA A 1 51 ? -5.465 -0.084 4.137 1.00 0.00 51 ALA A C 4
ATOM 3250 O O . ALA A 1 51 ? -6.071 -1.048 3.672 1.00 0.00 51 ALA A O 4
ATOM 3257 N N . ILE A 1 52 ? -5.081 0.022 5.401 1.00 0.00 52 ILE A N 4
ATOM 3258 C CA . ILE A 1 52 ? -5.362 -1.032 6.360 1.00 0.00 52 ILE A CA 4
ATOM 3259 C C . ILE A 1 52 ? -6.877 -1.203 6.495 1.00 0.00 52 ILE A C 4
ATOM 3260 O O . ILE A 1 52 ? -7.403 -2.294 6.282 1.00 0.00 52 ILE A O 4
ATOM 3275 N N . TYR A 1 53 ? -7.534 -0.109 6.849 1.00 0.00 53 TYR A N 4
ATOM 3276 C CA . TYR A 1 53 ? -8.977 -0.123 7.016 1.00 0.00 53 TYR A CA 4
ATOM 3277 C C . TYR A 1 53 ? -9.658 -0.825 5.839 1.00 0.00 53 TYR A C 4
ATOM 3278 O O . TYR A 1 53 ? -10.520 -1.680 6.036 1.00 0.00 53 TYR A O 4
ATOM 3295 N N . LYS A 1 54 ? -9.245 -0.436 4.641 1.00 0.00 54 LYS A N 4
ATOM 3296 C CA . LYS A 1 54 ? -9.804 -1.017 3.433 1.00 0.00 54 LYS A CA 4
ATOM 3297 C C . LYS A 1 54 ? -9.479 -2.512 3.392 1.00 0.00 54 LYS A C 4
ATOM 3298 O O . LYS A 1 54 ? -10.379 -3.348 3.425 1.00 0.00 54 LYS A O 4
ATOM 3313 N N . LEU A 1 55 ? -8.188 -2.801 3.321 1.00 0.00 55 LEU A N 4
ATOM 3314 C CA . LEU A 1 55 ? -7.732 -4.180 3.276 1.00 0.00 55 LEU A CA 4
ATOM 3315 C C . LEU A 1 55 ? -8.541 -5.013 4.271 1.00 0.00 55 LEU A C 4
ATOM 3316 O O . LEU A 1 55 ? -9.232 -5.953 3.882 1.00 0.00 55 LEU A O 4
ATOM 3331 N N . LYS A 1 56 ? -8.427 -4.639 5.537 1.00 0.00 56 LYS A N 4
ATOM 3332 C CA . LYS A 1 56 ? -9.139 -5.340 6.592 1.00 0.00 56 LYS A CA 4
ATOM 3333 C C . LYS A 1 56 ? -10.559 -5.658 6.118 1.00 0.00 56 LYS A C 4
ATOM 3334 O O . LYS A 1 56 ? -10.938 -6.824 6.018 1.00 0.00 56 LYS A O 4
ATOM 3349 N N . SER A 1 57 ? -11.306 -4.599 5.839 1.00 0.00 57 SER A N 4
ATOM 3350 C CA . SER A 1 57 ? -12.676 -4.750 5.379 1.00 0.00 57 SER A CA 4
ATOM 3351 C C . SER A 1 57 ? -12.771 -5.914 4.391 1.00 0.00 57 SER A C 4
ATOM 3352 O O . SER A 1 57 ? -13.525 -6.860 4.610 1.00 0.00 57 SER A O 4
ATOM 3359 N N . SER A 1 58 ? -11.993 -5.806 3.322 1.00 0.00 58 SER A N 4
ATOM 3360 C CA . SER A 1 58 ? -11.979 -6.838 2.300 1.00 0.00 58 SER A CA 4
ATOM 3361 C C . SER A 1 58 ? -11.375 -8.127 2.863 1.00 0.00 58 SER A C 4
ATOM 3362 O O . SER A 1 58 ? -10.782 -8.118 3.940 1.00 0.00 58 SER A O 4
ATOM 3369 N N . GLN A 1 59 ? -11.547 -9.202 2.109 1.00 0.00 59 GLN A N 4
ATOM 3370 C CA . GLN A 1 59 ? -11.025 -10.495 2.520 1.00 0.00 59 GLN A CA 4
ATOM 3371 C C . GLN A 1 59 ? -9.861 -10.909 1.618 1.00 0.00 59 GLN A C 4
ATOM 3372 O O . GLN A 1 59 ? -9.621 -10.287 0.585 1.00 0.00 59 GLN A O 4
ATOM 3384 N N . GLY A 1 60 ? -9.169 -11.957 2.042 1.00 0.00 60 GLY A N 4
ATOM 3385 C CA . GLY A 1 60 ? -8.037 -12.461 1.285 1.00 0.00 60 GLY A CA 4
ATOM 3386 C C . GLY A 1 60 ? -7.402 -13.664 1.985 1.00 0.00 60 GLY A C 4
ATOM 3387 O O . GLY A 1 60 ? -7.077 -13.599 3.170 1.00 0.00 60 GLY A O 4
ATOM 3391 N N . PHE A 1 61 ? -7.244 -14.737 1.223 1.00 0.00 61 PHE A N 4
ATOM 3392 C CA . PHE A 1 61 ? -6.654 -15.953 1.754 1.00 0.00 61 PHE A CA 4
ATOM 3393 C C . PHE A 1 61 ? -5.131 -15.833 1.838 1.00 0.00 61 PHE A C 4
ATOM 3394 O O . PHE A 1 61 ? -4.519 -15.103 1.060 1.00 0.00 61 PHE A O 4
ATOM 3410 N N . SER A 1 62 ? -4.564 -16.560 2.789 1.00 0.00 62 SER A N 4
ATOM 3411 C CA . SER A 1 62 ? -3.124 -16.544 2.984 1.00 0.00 62 SER A CA 4
ATOM 3412 C C . SER A 1 62 ? -2.631 -17.943 3.361 1.00 0.00 62 SER A C 4
ATOM 3413 O O . SER A 1 62 ? -3.431 -18.821 3.682 1.00 0.00 62 SER A O 4
ATOM 3420 N N . GLY A 1 63 ? -1.317 -18.107 3.309 1.00 0.00 63 GLY A N 4
ATOM 3421 C CA . GLY A 1 63 ? -0.709 -19.384 3.641 1.00 0.00 63 GLY A CA 4
ATOM 3422 C C . GLY A 1 63 ? -0.379 -19.463 5.132 1.00 0.00 63 GLY A C 4
ATOM 3423 O O . GLY A 1 63 ? -0.967 -18.745 5.941 1.00 0.00 63 GLY A O 4
ATOM 3427 N N . PRO A 1 64 ? 0.584 -20.365 5.461 1.00 0.00 64 PRO A N 4
ATOM 3428 C CA . PRO A 1 64 ? 1.000 -20.547 6.841 1.00 0.00 64 PRO A CA 4
ATOM 3429 C C . PRO A 1 64 ? 1.880 -19.385 7.307 1.00 0.00 64 PRO A C 4
ATOM 3430 O O . PRO A 1 64 ? 3.103 -19.443 7.192 1.00 0.00 64 PRO A O 4
ATOM 3438 N N . SER A 1 65 ? 1.222 -18.357 7.824 1.00 0.00 65 SER A N 4
ATOM 3439 C CA . SER A 1 65 ? 1.930 -17.184 8.307 1.00 0.00 65 SER A CA 4
ATOM 3440 C C . SER A 1 65 ? 0.978 -16.293 9.109 1.00 0.00 65 SER A C 4
ATOM 3441 O O . SER A 1 65 ? -0.104 -15.951 8.637 1.00 0.00 65 SER A O 4
ATOM 3448 N N . SER A 1 66 ? 1.417 -15.944 10.310 1.00 0.00 66 SER A N 4
ATOM 3449 C CA . SER A 1 66 ? 0.618 -15.100 11.182 1.00 0.00 66 SER A CA 4
ATOM 3450 C C . SER A 1 66 ? 0.141 -13.862 10.420 1.00 0.00 66 SER A C 4
ATOM 3451 O O . SER A 1 66 ? 0.908 -12.922 10.214 1.00 0.00 66 SER A O 4
ATOM 3458 N N . GLY A 1 67 ? -1.121 -13.901 10.022 1.00 0.00 67 GLY A N 4
ATOM 3459 C CA . GLY A 1 67 ? -1.709 -12.795 9.286 1.00 0.00 67 GLY A CA 4
ATOM 3460 C C . GLY A 1 67 ? -2.634 -11.970 10.183 1.00 0.00 67 GLY A C 4
ATOM 3461 O O . GLY A 1 67 ? -2.278 -11.646 11.316 1.00 0.00 67 GLY A O 4
ATOM 3465 N N . GLY A 1 1 ? 18.987 6.458 5.954 1.00 0.00 1 GLY A N 5
ATOM 3466 C CA . GLY A 1 1 ? 19.561 5.824 4.780 1.00 0.00 1 GLY A CA 5
ATOM 3467 C C . GLY A 1 1 ? 18.466 5.354 3.819 1.00 0.00 1 GLY A C 5
ATOM 3468 O O . GLY A 1 1 ? 17.838 4.322 4.047 1.00 0.00 1 GLY A O 5
ATOM 3472 N N . SER A 1 2 ? 18.271 6.135 2.767 1.00 0.00 2 SER A N 5
ATOM 3473 C CA . SER A 1 2 ? 17.263 5.812 1.772 1.00 0.00 2 SER A CA 5
ATOM 3474 C C . SER A 1 2 ? 15.880 5.769 2.424 1.00 0.00 2 SER A C 5
ATOM 3475 O O . SER A 1 2 ? 15.406 4.704 2.813 1.00 0.00 2 SER A O 5
ATOM 3482 N N . SER A 1 3 ? 15.270 6.942 2.521 1.00 0.00 3 SER A N 5
ATOM 3483 C CA . SER A 1 3 ? 13.950 7.052 3.119 1.00 0.00 3 SER A CA 5
ATOM 3484 C C . SER A 1 3 ? 13.116 8.085 2.357 1.00 0.00 3 SER A C 5
ATOM 3485 O O . SER A 1 3 ? 12.046 7.764 1.842 1.00 0.00 3 SER A O 5
ATOM 3492 N N . GLY A 1 4 ? 13.637 9.301 2.310 1.00 0.00 4 GLY A N 5
ATOM 3493 C CA . GLY A 1 4 ? 12.954 10.382 1.622 1.00 0.00 4 GLY A CA 5
ATOM 3494 C C . GLY A 1 4 ? 13.347 11.741 2.205 1.00 0.00 4 GLY A C 5
ATOM 3495 O O . GLY A 1 4 ? 14.418 12.264 1.902 1.00 0.00 4 GLY A O 5
ATOM 3499 N N . SER A 1 5 ? 12.460 12.273 3.033 1.00 0.00 5 SER A N 5
ATOM 3500 C CA . SER A 1 5 ? 12.700 13.560 3.662 1.00 0.00 5 SER A CA 5
ATOM 3501 C C . SER A 1 5 ? 12.509 14.685 2.643 1.00 0.00 5 SER A C 5
ATOM 3502 O O . SER A 1 5 ? 11.687 15.577 2.844 1.00 0.00 5 SER A O 5
ATOM 3509 N N . SER A 1 6 ? 13.282 14.605 1.569 1.00 0.00 6 SER A N 5
ATOM 3510 C CA . SER A 1 6 ? 13.208 15.605 0.518 1.00 0.00 6 SER A CA 5
ATOM 3511 C C . SER A 1 6 ? 12.388 15.070 -0.657 1.00 0.00 6 SER A C 5
ATOM 3512 O O . SER A 1 6 ? 12.764 14.078 -1.279 1.00 0.00 6 SER A O 5
ATOM 3519 N N . GLY A 1 7 ? 11.283 15.750 -0.926 1.00 0.00 7 GLY A N 5
ATOM 3520 C CA . GLY A 1 7 ? 10.406 15.354 -2.016 1.00 0.00 7 GLY A CA 5
ATOM 3521 C C . GLY A 1 7 ? 9.689 16.568 -2.609 1.00 0.00 7 GLY A C 5
ATOM 3522 O O . GLY A 1 7 ? 9.545 17.595 -1.947 1.00 0.00 7 GLY A O 5
ATOM 3526 N N . PRO A 1 8 ? 9.247 16.406 -3.886 1.00 0.00 8 PRO A N 5
ATOM 3527 C CA . PRO A 1 8 ? 8.548 17.476 -4.577 1.00 0.00 8 PRO A CA 5
ATOM 3528 C C . PRO A 1 8 ? 7.115 17.616 -4.061 1.00 0.00 8 PRO A C 5
ATOM 3529 O O . PRO A 1 8 ? 6.562 16.679 -3.488 1.00 0.00 8 PRO A O 5
ATOM 3537 N N . SER A 1 9 ? 6.553 18.796 -4.284 1.00 0.00 9 SER A N 5
ATOM 3538 C CA . SER A 1 9 ? 5.194 19.072 -3.849 1.00 0.00 9 SER A CA 5
ATOM 3539 C C . SER A 1 9 ? 4.198 18.589 -4.905 1.00 0.00 9 SER A C 5
ATOM 3540 O O . SER A 1 9 ? 3.956 19.277 -5.896 1.00 0.00 9 SER A O 5
ATOM 3547 N N . HIS A 1 10 ? 3.648 17.409 -4.658 1.00 0.00 10 HIS A N 5
ATOM 3548 C CA . HIS A 1 10 ? 2.684 16.826 -5.576 1.00 0.00 10 HIS A CA 5
ATOM 3549 C C . HIS A 1 10 ? 3.365 16.527 -6.913 1.00 0.00 10 HIS A C 5
ATOM 3550 O O . HIS A 1 10 ? 3.472 17.404 -7.769 1.00 0.00 10 HIS A O 5
ATOM 3563 N N . SER A 1 11 ? 3.806 15.286 -7.051 1.00 0.00 11 SER A N 5
ATOM 3564 C CA . SER A 1 11 ? 4.473 14.860 -8.269 1.00 0.00 11 SER A CA 5
ATOM 3565 C C . SER A 1 11 ? 3.959 13.483 -8.693 1.00 0.00 11 SER A C 5
ATOM 3566 O O . SER A 1 11 ? 3.213 12.841 -7.957 1.00 0.00 11 SER A O 5
ATOM 3573 N N . LEU A 1 12 ? 4.379 13.069 -9.881 1.00 0.00 12 LEU A N 5
ATOM 3574 C CA . LEU A 1 12 ? 3.969 11.780 -10.412 1.00 0.00 12 LEU A CA 5
ATOM 3575 C C . LEU A 1 12 ? 4.821 10.679 -9.778 1.00 0.00 12 LEU A C 5
ATOM 3576 O O . LEU A 1 12 ? 4.648 10.353 -8.604 1.00 0.00 12 LEU A O 5
ATOM 3591 N N . GLN A 1 13 ? 5.722 10.135 -10.582 1.00 0.00 13 GLN A N 5
ATOM 3592 C CA . GLN A 1 13 ? 6.601 9.076 -10.115 1.00 0.00 13 GLN A CA 5
ATOM 3593 C C . GLN A 1 13 ? 5.793 7.817 -9.798 1.00 0.00 13 GLN A C 5
ATOM 3594 O O . GLN A 1 13 ? 4.586 7.890 -9.570 1.00 0.00 13 GLN A O 5
ATOM 3606 N N . ALA A 1 14 ? 6.490 6.691 -9.794 1.00 0.00 14 ALA A N 5
ATOM 3607 C CA . ALA A 1 14 ? 5.853 5.416 -9.509 1.00 0.00 14 ALA A CA 5
ATOM 3608 C C . ALA A 1 14 ? 5.134 5.501 -8.161 1.00 0.00 14 ALA A C 5
ATOM 3609 O O . ALA A 1 14 ? 5.510 6.296 -7.302 1.00 0.00 14 ALA A O 5
ATOM 3616 N N . PRO A 1 15 ? 4.083 4.649 -8.015 1.00 0.00 15 PRO A N 5
ATOM 3617 C CA . PRO A 1 15 ? 3.308 4.620 -6.787 1.00 0.00 15 PRO A CA 5
ATOM 3618 C C . PRO A 1 15 ? 4.079 3.917 -5.668 1.00 0.00 15 PRO A C 5
ATOM 3619 O O . PRO A 1 15 ? 4.385 4.525 -4.643 1.00 0.00 15 PRO A O 5
ATOM 3627 N N . GLU A 1 16 ? 4.369 2.646 -5.902 1.00 0.00 16 GLU A N 5
ATOM 3628 C CA . GLU A 1 16 ? 5.098 1.853 -4.928 1.00 0.00 16 GLU A CA 5
ATOM 3629 C C . GLU A 1 16 ? 6.323 2.622 -4.426 1.00 0.00 16 GLU A C 5
ATOM 3630 O O . GLU A 1 16 ? 6.649 2.572 -3.241 1.00 0.00 16 GLU A O 5
ATOM 3640 N N . VAL A 1 17 ? 6.966 3.315 -5.354 1.00 0.00 17 VAL A N 5
ATOM 3641 C CA . VAL A 1 17 ? 8.147 4.094 -5.022 1.00 0.00 17 VAL A CA 5
ATOM 3642 C C . VAL A 1 17 ? 7.750 5.244 -4.094 1.00 0.00 17 VAL A C 5
ATOM 3643 O O . VAL A 1 17 ? 8.517 5.625 -3.210 1.00 0.00 17 VAL A O 5
ATOM 3656 N N . ARG A 1 18 ? 6.555 5.764 -4.328 1.00 0.00 18 ARG A N 5
ATOM 3657 C CA . ARG A 1 18 ? 6.047 6.862 -3.523 1.00 0.00 18 ARG A CA 5
ATOM 3658 C C . ARG A 1 18 ? 5.594 6.353 -2.153 1.00 0.00 18 ARG A C 5
ATOM 3659 O O . ARG A 1 18 ? 6.039 6.856 -1.122 1.00 0.00 18 ARG A O 5
ATOM 3677 N N . PHE A 1 19 ? 4.716 5.362 -2.187 1.00 0.00 19 PHE A N 5
ATOM 3678 C CA . PHE A 1 19 ? 4.199 4.779 -0.961 1.00 0.00 19 PHE A CA 5
ATOM 3679 C C . PHE A 1 19 ? 5.066 3.605 -0.502 1.00 0.00 19 PHE A C 5
ATOM 3680 O O . PHE A 1 19 ? 4.593 2.716 0.203 1.00 0.00 19 PHE A O 5
ATOM 3696 N N . SER A 1 20 ? 6.323 3.642 -0.920 1.00 0.00 20 SER A N 5
ATOM 3697 C CA . SER A 1 20 ? 7.263 2.593 -0.562 1.00 0.00 20 SER A CA 5
ATOM 3698 C C . SER A 1 20 ? 7.368 2.484 0.961 1.00 0.00 20 SER A C 5
ATOM 3699 O O . SER A 1 20 ? 7.184 1.406 1.525 1.00 0.00 20 SER A O 5
ATOM 3706 N N . LYS A 1 21 ? 7.665 3.616 1.584 1.00 0.00 21 LYS A N 5
ATOM 3707 C CA . LYS A 1 21 ? 7.797 3.661 3.030 1.00 0.00 21 LYS A CA 5
ATOM 3708 C C . LYS A 1 21 ? 6.633 2.901 3.669 1.00 0.00 21 LYS A C 5
ATOM 3709 O O . LYS A 1 21 ? 6.812 2.216 4.674 1.00 0.00 21 LYS A O 5
ATOM 3724 N N . GLU A 1 22 ? 5.466 3.049 3.059 1.00 0.00 22 GLU A N 5
ATOM 3725 C CA . GLU A 1 22 ? 4.273 2.385 3.555 1.00 0.00 22 GLU A CA 5
ATOM 3726 C C . GLU A 1 22 ? 4.352 0.881 3.288 1.00 0.00 22 GLU A C 5
ATOM 3727 O O . GLU A 1 22 ? 4.228 0.076 4.211 1.00 0.00 22 GLU A O 5
ATOM 3737 N N . MET A 1 23 ? 4.559 0.547 2.023 1.00 0.00 23 MET A N 5
ATOM 3738 C CA . MET A 1 23 ? 4.657 -0.848 1.624 1.00 0.00 23 MET A CA 5
ATOM 3739 C C . MET A 1 23 ? 5.522 -1.640 2.606 1.00 0.00 23 MET A C 5
ATOM 3740 O O . MET A 1 23 ? 5.261 -2.815 2.860 1.00 0.00 23 MET A O 5
ATOM 3752 N N . GLU A 1 24 ? 6.534 -0.966 3.131 1.00 0.00 24 GLU A N 5
ATOM 3753 C CA . GLU A 1 24 ? 7.440 -1.592 4.079 1.00 0.00 24 GLU A CA 5
ATOM 3754 C C . GLU A 1 24 ? 6.763 -1.735 5.444 1.00 0.00 24 GLU A C 5
ATOM 3755 O O . GLU A 1 24 ? 6.727 -2.825 6.012 1.00 0.00 24 GLU A O 5
ATOM 3765 N N . CYS A 1 25 ? 6.241 -0.618 5.930 1.00 0.00 25 CYS A N 5
ATOM 3766 C CA . CYS A 1 25 ? 5.568 -0.606 7.217 1.00 0.00 25 CYS A CA 5
ATOM 3767 C C . CYS A 1 25 ? 4.449 -1.649 7.184 1.00 0.00 25 CYS A C 5
ATOM 3768 O O . CYS A 1 25 ? 4.217 -2.348 8.170 1.00 0.00 25 CYS A O 5
ATOM 3775 N N . LEU A 1 26 ? 3.786 -1.722 6.040 1.00 0.00 26 LEU A N 5
ATOM 3776 C CA . LEU A 1 26 ? 2.697 -2.668 5.865 1.00 0.00 26 LEU A CA 5
ATOM 3777 C C . LEU A 1 26 ? 3.208 -4.084 6.140 1.00 0.00 26 LEU A C 5
ATOM 3778 O O . LEU A 1 26 ? 2.656 -4.795 6.977 1.00 0.00 26 LEU A O 5
ATOM 3793 N N . GLN A 1 27 ? 4.256 -4.450 5.417 1.00 0.00 27 GLN A N 5
ATOM 3794 C CA . GLN A 1 27 ? 4.848 -5.768 5.571 1.00 0.00 27 GLN A CA 5
ATOM 3795 C C . GLN A 1 27 ? 5.078 -6.076 7.053 1.00 0.00 27 GLN A C 5
ATOM 3796 O O . GLN A 1 27 ? 4.637 -7.110 7.551 1.00 0.00 27 GLN A O 5
ATOM 3808 N N . ALA A 1 28 ? 5.769 -5.159 7.714 1.00 0.00 28 ALA A N 5
ATOM 3809 C CA . ALA A 1 28 ? 6.064 -5.320 9.128 1.00 0.00 28 ALA A CA 5
ATOM 3810 C C . ALA A 1 28 ? 4.790 -5.739 9.865 1.00 0.00 28 ALA A C 5
ATOM 3811 O O . ALA A 1 28 ? 4.807 -6.684 10.652 1.00 0.00 28 ALA A O 5
ATOM 3818 N N . MET A 1 29 ? 3.717 -5.015 9.584 1.00 0.00 29 MET A N 5
ATOM 3819 C CA . MET A 1 29 ? 2.436 -5.301 10.211 1.00 0.00 29 MET A CA 5
ATOM 3820 C C . MET A 1 29 ? 1.948 -6.703 9.845 1.00 0.00 29 MET A C 5
ATOM 3821 O O . MET A 1 29 ? 1.225 -7.333 10.617 1.00 0.00 29 MET A O 5
ATOM 3833 N N . GLY A 1 30 ? 2.362 -7.152 8.670 1.00 0.00 30 GLY A N 5
ATOM 3834 C CA . GLY A 1 30 ? 1.975 -8.468 8.193 1.00 0.00 30 GLY A CA 5
ATOM 3835 C C . GLY A 1 30 ? 1.340 -8.384 6.803 1.00 0.00 30 GLY A C 5
ATOM 3836 O O . GLY A 1 30 ? 1.159 -9.402 6.136 1.00 0.00 30 GLY A O 5
ATOM 3840 N N . PHE A 1 31 ? 1.020 -7.160 6.407 1.00 0.00 31 PHE A N 5
ATOM 3841 C CA . PHE A 1 31 ? 0.409 -6.930 5.110 1.00 0.00 31 PHE A CA 5
ATOM 3842 C C . PHE A 1 31 ? 1.396 -7.225 3.979 1.00 0.00 31 PHE A C 5
ATOM 3843 O O . PHE A 1 31 ? 1.875 -6.308 3.314 1.00 0.00 31 PHE A O 5
ATOM 3859 N N . VAL A 1 32 ? 1.672 -8.508 3.796 1.00 0.00 32 VAL A N 5
ATOM 3860 C CA . VAL A 1 32 ? 2.593 -8.935 2.757 1.00 0.00 32 VAL A CA 5
ATOM 3861 C C . VAL A 1 32 ? 2.012 -8.579 1.388 1.00 0.00 32 VAL A C 5
ATOM 3862 O O . VAL A 1 32 ? 2.738 -8.139 0.497 1.00 0.00 32 VAL A O 5
ATOM 3875 N N . ASN A 1 33 ? 0.709 -8.783 1.262 1.00 0.00 33 ASN A N 5
ATOM 3876 C CA . ASN A 1 33 ? 0.022 -8.488 0.016 1.00 0.00 33 ASN A CA 5
ATOM 3877 C C . ASN A 1 33 ? 0.504 -7.138 -0.520 1.00 0.00 33 ASN A C 5
ATOM 3878 O O . ASN A 1 33 ? 0.014 -6.090 -0.102 1.00 0.00 33 ASN A O 5
ATOM 3888 N N . TYR A 1 34 ? 1.457 -7.209 -1.437 1.00 0.00 34 TYR A N 5
ATOM 3889 C CA . TYR A 1 34 ? 2.011 -6.005 -2.035 1.00 0.00 34 TYR A CA 5
ATOM 3890 C C . TYR A 1 34 ? 1.104 -5.481 -3.150 1.00 0.00 34 TYR A C 5
ATOM 3891 O O . TYR A 1 34 ? 0.579 -4.372 -3.060 1.00 0.00 34 TYR A O 5
ATOM 3908 N N . ASN A 1 35 ? 0.947 -6.303 -4.178 1.00 0.00 35 ASN A N 5
ATOM 3909 C CA . ASN A 1 35 ? 0.114 -5.935 -5.310 1.00 0.00 35 ASN A CA 5
ATOM 3910 C C . ASN A 1 35 ? -1.189 -5.317 -4.799 1.00 0.00 35 ASN A C 5
ATOM 3911 O O . ASN A 1 35 ? -1.776 -4.463 -5.461 1.00 0.00 35 ASN A O 5
ATOM 3921 N N . ALA A 1 36 ? -1.603 -5.772 -3.626 1.00 0.00 36 ALA A N 5
ATOM 3922 C CA . ALA A 1 36 ? -2.825 -5.274 -3.019 1.00 0.00 36 ALA A CA 5
ATOM 3923 C C . ALA A 1 36 ? -2.540 -3.938 -2.330 1.00 0.00 36 ALA A C 5
ATOM 3924 O O . ALA A 1 36 ? -3.168 -2.928 -2.642 1.00 0.00 36 ALA A O 5
ATOM 3931 N N . ASN A 1 37 ? -1.592 -3.976 -1.405 1.00 0.00 37 ASN A N 5
ATOM 3932 C CA . ASN A 1 37 ? -1.215 -2.781 -0.669 1.00 0.00 37 ASN A CA 5
ATOM 3933 C C . ASN A 1 37 ? -1.094 -1.606 -1.642 1.00 0.00 37 ASN A C 5
ATOM 3934 O O . ASN A 1 37 ? -1.710 -0.560 -1.438 1.00 0.00 37 ASN A O 5
ATOM 3944 N N . LEU A 1 38 ? -0.297 -1.817 -2.679 1.00 0.00 38 LEU A N 5
ATOM 3945 C CA . LEU A 1 38 ? -0.088 -0.789 -3.684 1.00 0.00 38 LEU A CA 5
ATOM 3946 C C . LEU A 1 38 ? -1.441 -0.222 -4.117 1.00 0.00 38 LEU A C 5
ATOM 3947 O O . LEU A 1 38 ? -1.740 0.944 -3.862 1.00 0.00 38 LEU A O 5
ATOM 3962 N N . GLN A 1 39 ? -2.224 -1.073 -4.763 1.00 0.00 39 GLN A N 5
ATOM 3963 C CA . GLN A 1 39 ? -3.538 -0.672 -5.235 1.00 0.00 39 GLN A CA 5
ATOM 3964 C C . GLN A 1 39 ? -4.266 0.131 -4.155 1.00 0.00 39 GLN A C 5
ATOM 3965 O O . GLN A 1 39 ? -4.730 1.242 -4.409 1.00 0.00 39 GLN A O 5
ATOM 3977 N N . ALA A 1 40 ? -4.344 -0.461 -2.973 1.00 0.00 40 ALA A N 5
ATOM 3978 C CA . ALA A 1 40 ? -5.008 0.185 -1.854 1.00 0.00 40 ALA A CA 5
ATOM 3979 C C . ALA A 1 40 ? -4.418 1.583 -1.654 1.00 0.00 40 ALA A C 5
ATOM 3980 O O . ALA A 1 40 ? -5.152 2.569 -1.603 1.00 0.00 40 ALA A O 5
ATOM 3987 N N . LEU A 1 41 ? -3.099 1.624 -1.548 1.00 0.00 41 LEU A N 5
ATOM 3988 C CA . LEU A 1 41 ? -2.402 2.885 -1.357 1.00 0.00 41 LEU A CA 5
ATOM 3989 C C . LEU A 1 41 ? -2.881 3.892 -2.404 1.00 0.00 41 LEU A C 5
ATOM 3990 O O . LEU A 1 41 ? -3.363 4.969 -2.059 1.00 0.00 41 LEU A O 5
ATOM 4005 N N . ILE A 1 42 ? -2.732 3.504 -3.662 1.00 0.00 42 ILE A N 5
ATOM 4006 C CA . ILE A 1 42 ? -3.143 4.360 -4.762 1.00 0.00 42 ILE A CA 5
ATOM 4007 C C . ILE A 1 42 ? -4.608 4.761 -4.571 1.00 0.00 42 ILE A C 5
ATOM 4008 O O . ILE A 1 42 ? -4.997 5.881 -4.898 1.00 0.00 42 ILE A O 5
ATOM 4023 N N . ALA A 1 43 ? -5.380 3.823 -4.042 1.00 0.00 43 ALA A N 5
ATOM 4024 C CA . ALA A 1 43 ? -6.793 4.064 -3.804 1.00 0.00 43 ALA A CA 5
ATOM 4025 C C . ALA A 1 43 ? -6.950 5.018 -2.618 1.00 0.00 43 ALA A C 5
ATOM 4026 O O . ALA A 1 43 ? -7.973 5.688 -2.488 1.00 0.00 43 ALA A O 5
ATOM 4033 N N . THR A 1 44 ? -5.922 5.047 -1.782 1.00 0.00 44 THR A N 5
ATOM 4034 C CA . THR A 1 44 ? -5.933 5.908 -0.612 1.00 0.00 44 THR A CA 5
ATOM 4035 C C . THR A 1 44 ? -4.896 7.023 -0.760 1.00 0.00 44 THR A C 5
ATOM 4036 O O . THR A 1 44 ? -4.524 7.663 0.222 1.00 0.00 44 THR A O 5
ATOM 4047 N N . ASP A 1 45 ? -4.456 7.219 -1.994 1.00 0.00 45 ASP A N 5
ATOM 4048 C CA . ASP A 1 45 ? -3.470 8.245 -2.283 1.00 0.00 45 ASP A CA 5
ATOM 4049 C C . ASP A 1 45 ? -2.391 8.230 -1.197 1.00 0.00 45 ASP A C 5
ATOM 4050 O O . ASP A 1 45 ? -1.826 9.270 -0.864 1.00 0.00 45 ASP A O 5
ATOM 4058 N N . GLY A 1 46 ? -2.140 7.039 -0.675 1.00 0.00 46 GLY A N 5
ATOM 4059 C CA . GLY A 1 46 ? -1.141 6.874 0.368 1.00 0.00 46 GLY A CA 5
ATOM 4060 C C . GLY A 1 46 ? -1.723 7.203 1.743 1.00 0.00 46 GLY A C 5
ATOM 4061 O O . GLY A 1 46 ? -1.812 8.369 2.121 1.00 0.00 46 GLY A O 5
ATOM 4065 N N . ASP A 1 47 ? -2.106 6.153 2.455 1.00 0.00 47 ASP A N 5
ATOM 4066 C CA . ASP A 1 47 ? -2.678 6.314 3.781 1.00 0.00 47 ASP A CA 5
ATOM 4067 C C . ASP A 1 47 ? -2.824 4.941 4.440 1.00 0.00 47 ASP A C 5
ATOM 4068 O O . ASP A 1 47 ? -3.889 4.329 4.377 1.00 0.00 47 ASP A O 5
ATOM 4076 N N . THR A 1 48 ? -1.739 4.498 5.057 1.00 0.00 48 THR A N 5
ATOM 4077 C CA . THR A 1 48 ? -1.732 3.209 5.726 1.00 0.00 48 THR A CA 5
ATOM 4078 C C . THR A 1 48 ? -3.067 2.970 6.435 1.00 0.00 48 THR A C 5
ATOM 4079 O O . THR A 1 48 ? -3.706 1.939 6.232 1.00 0.00 48 THR A O 5
ATOM 4090 N N . ASN A 1 49 ? -3.448 3.941 7.253 1.00 0.00 49 ASN A N 5
ATOM 4091 C CA . ASN A 1 49 ? -4.695 3.848 7.993 1.00 0.00 49 ASN A CA 5
ATOM 4092 C C . ASN A 1 49 ? -5.810 3.389 7.051 1.00 0.00 49 ASN A C 5
ATOM 4093 O O . ASN A 1 49 ? -6.368 2.307 7.226 1.00 0.00 49 ASN A O 5
ATOM 4103 N N . ALA A 1 50 ? -6.100 4.235 6.074 1.00 0.00 50 ALA A N 5
ATOM 4104 C CA . ALA A 1 50 ? -7.138 3.929 5.104 1.00 0.00 50 ALA A CA 5
ATOM 4105 C C . ALA A 1 50 ? -6.856 2.563 4.474 1.00 0.00 50 ALA A C 5
ATOM 4106 O O . ALA A 1 50 ? -7.734 1.705 4.425 1.00 0.00 50 ALA A O 5
ATOM 4113 N N . ALA A 1 51 ? -5.625 2.405 4.008 1.00 0.00 51 ALA A N 5
ATOM 4114 C CA . ALA A 1 51 ? -5.216 1.158 3.384 1.00 0.00 51 ALA A CA 5
ATOM 4115 C C . ALA A 1 51 ? -5.628 -0.013 4.277 1.00 0.00 51 ALA A C 5
ATOM 4116 O O . ALA A 1 51 ? -6.306 -0.934 3.825 1.00 0.00 51 ALA A O 5
ATOM 4123 N N . ILE A 1 52 ? -5.199 0.059 5.528 1.00 0.00 52 ILE A N 5
ATOM 4124 C CA . ILE A 1 52 ? -5.515 -0.985 6.489 1.00 0.00 52 ILE A CA 5
ATOM 4125 C C . ILE A 1 52 ? -7.029 -1.195 6.527 1.00 0.00 52 ILE A C 5
ATOM 4126 O O . ILE A 1 52 ? -7.516 -2.288 6.236 1.00 0.00 52 ILE A O 5
ATOM 4141 N N . TYR A 1 53 ? -7.734 -0.133 6.889 1.00 0.00 53 TYR A N 5
ATOM 4142 C CA . TYR A 1 53 ? -9.184 -0.188 6.970 1.00 0.00 53 TYR A CA 5
ATOM 4143 C C . TYR A 1 53 ? -9.773 -0.899 5.750 1.00 0.00 53 TYR A C 5
ATOM 4144 O O . TYR A 1 53 ? -10.575 -1.820 5.891 1.00 0.00 53 TYR A O 5
ATOM 4161 N N . LYS A 1 54 ? -9.353 -0.443 4.578 1.00 0.00 54 LYS A N 5
ATOM 4162 C CA . LYS A 1 54 ? -9.830 -1.024 3.335 1.00 0.00 54 LYS A CA 5
ATOM 4163 C C . LYS A 1 54 ? -9.495 -2.517 3.312 1.00 0.00 54 LYS A C 5
ATOM 4164 O O . LYS A 1 54 ? -10.386 -3.355 3.181 1.00 0.00 54 LYS A O 5
ATOM 4179 N N . LEU A 1 55 ? -8.208 -2.803 3.442 1.00 0.00 55 LEU A N 5
ATOM 4180 C CA . LEU A 1 55 ? -7.744 -4.179 3.440 1.00 0.00 55 LEU A CA 5
ATOM 4181 C C . LEU A 1 55 ? -8.570 -4.994 4.436 1.00 0.00 55 LEU A C 5
ATOM 4182 O O . LEU A 1 55 ? -9.263 -5.936 4.052 1.00 0.00 55 LEU A O 5
ATOM 4197 N N . LYS A 1 56 ? -8.468 -4.603 5.698 1.00 0.00 56 LYS A N 5
ATOM 4198 C CA . LYS A 1 56 ? -9.197 -5.285 6.755 1.00 0.00 56 LYS A CA 5
ATOM 4199 C C . LYS A 1 56 ? -10.634 -5.542 6.293 1.00 0.00 56 LYS A C 5
ATOM 4200 O O . LYS A 1 56 ? -11.060 -6.691 6.189 1.00 0.00 56 LYS A O 5
ATOM 4215 N N . SER A 1 57 ? -11.339 -4.452 6.029 1.00 0.00 57 SER A N 5
ATOM 4216 C CA . SER A 1 57 ? -12.719 -4.545 5.582 1.00 0.00 57 SER A CA 5
ATOM 4217 C C . SER A 1 57 ? -12.851 -5.635 4.516 1.00 0.00 57 SER A C 5
ATOM 4218 O O . SER A 1 57 ? -13.590 -6.601 4.700 1.00 0.00 57 SER A O 5
ATOM 4225 N N . SER A 1 58 ? -12.124 -5.444 3.425 1.00 0.00 58 SER A N 5
ATOM 4226 C CA . SER A 1 58 ? -12.151 -6.399 2.331 1.00 0.00 58 SER A CA 5
ATOM 4227 C C . SER A 1 58 ? -10.907 -7.288 2.382 1.00 0.00 58 SER A C 5
ATOM 4228 O O . SER A 1 58 ? -9.901 -6.991 1.741 1.00 0.00 58 SER A O 5
ATOM 4235 N N . GLN A 1 59 ? -11.017 -8.362 3.150 1.00 0.00 59 GLN A N 5
ATOM 4236 C CA . GLN A 1 59 ? -9.914 -9.297 3.294 1.00 0.00 59 GLN A CA 5
ATOM 4237 C C . GLN A 1 59 ? -9.973 -10.360 2.195 1.00 0.00 59 GLN A C 5
ATOM 4238 O O . GLN A 1 59 ? -9.043 -10.488 1.400 1.00 0.00 59 GLN A O 5
ATOM 4250 N N . GLY A 1 60 ? -11.076 -11.094 2.185 1.00 0.00 60 GLY A N 5
ATOM 4251 C CA . GLY A 1 60 ? -11.269 -12.142 1.197 1.00 0.00 60 GLY A CA 5
ATOM 4252 C C . GLY A 1 60 ? -11.265 -13.523 1.855 1.00 0.00 60 GLY A C 5
ATOM 4253 O O . GLY A 1 60 ? -12.135 -13.829 2.669 1.00 0.00 60 GLY A O 5
ATOM 4257 N N . PHE A 1 61 ? -10.277 -14.321 1.477 1.00 0.00 61 PHE A N 5
ATOM 4258 C CA . PHE A 1 61 ? -10.149 -15.663 2.020 1.00 0.00 61 PHE A CA 5
ATOM 4259 C C . PHE A 1 61 ? -8.759 -16.236 1.742 1.00 0.00 61 PHE A C 5
ATOM 4260 O O . PHE A 1 61 ? -8.188 -16.003 0.677 1.00 0.00 61 PHE A O 5
ATOM 4276 N N . SER A 1 62 ? -8.253 -16.976 2.717 1.00 0.00 62 SER A N 5
ATOM 4277 C CA . SER A 1 62 ? -6.940 -17.586 2.591 1.00 0.00 62 SER A CA 5
ATOM 4278 C C . SER A 1 62 ? -6.976 -19.021 3.119 1.00 0.00 62 SER A C 5
ATOM 4279 O O . SER A 1 62 ? -7.345 -19.254 4.269 1.00 0.00 62 SER A O 5
ATOM 4286 N N . GLY A 1 63 ? -6.587 -19.946 2.254 1.00 0.00 63 GLY A N 5
ATOM 4287 C CA . GLY A 1 63 ? -6.571 -21.352 2.619 1.00 0.00 63 GLY A CA 5
ATOM 4288 C C . GLY A 1 63 ? -5.456 -21.645 3.625 1.00 0.00 63 GLY A C 5
ATOM 4289 O O . GLY A 1 63 ? -4.955 -20.735 4.284 1.00 0.00 63 GLY A O 5
ATOM 4293 N N . PRO A 1 64 ? -5.090 -22.952 3.714 1.00 0.00 64 PRO A N 5
ATOM 4294 C CA . PRO A 1 64 ? -4.043 -23.375 4.629 1.00 0.00 64 PRO A CA 5
ATOM 4295 C C . PRO A 1 64 ? -2.661 -22.989 4.096 1.00 0.00 64 PRO A C 5
ATOM 4296 O O . PRO A 1 64 ? -2.438 -22.980 2.887 1.00 0.00 64 PRO A O 5
ATOM 4304 N N . SER A 1 65 ? -1.770 -22.679 5.027 1.00 0.00 65 SER A N 5
ATOM 4305 C CA . SER A 1 65 ? -0.416 -22.292 4.666 1.00 0.00 65 SER A CA 5
ATOM 4306 C C . SER A 1 65 ? 0.521 -22.494 5.860 1.00 0.00 65 SER A C 5
ATOM 4307 O O . SER A 1 65 ? 0.225 -22.047 6.967 1.00 0.00 65 SER A O 5
ATOM 4314 N N . SER A 1 66 ? 1.631 -23.164 5.593 1.00 0.00 66 SER A N 5
ATOM 4315 C CA . SER A 1 66 ? 2.613 -23.429 6.632 1.00 0.00 66 SER A CA 5
ATOM 4316 C C . SER A 1 66 ? 2.843 -22.169 7.468 1.00 0.00 66 SER A C 5
ATOM 4317 O O . SER A 1 66 ? 2.519 -21.064 7.034 1.00 0.00 66 SER A O 5
ATOM 4324 N N . GLY A 1 67 ? 3.401 -22.377 8.651 1.00 0.00 67 GLY A N 5
ATOM 4325 C CA . GLY A 1 67 ? 3.680 -21.271 9.551 1.00 0.00 67 GLY A CA 5
ATOM 4326 C C . GLY A 1 67 ? 2.389 -20.554 9.955 1.00 0.00 67 GLY A C 5
ATOM 4327 O O . GLY A 1 67 ? 2.210 -19.374 9.656 1.00 0.00 67 GLY A O 5
ATOM 4331 N N . GLY A 1 1 ? -1.443 -1.075 -25.856 1.00 0.00 1 GLY A N 6
ATOM 4332 C CA . GLY A 1 1 ? -0.079 -0.911 -26.329 1.00 0.00 1 GLY A CA 6
ATOM 4333 C C . GLY A 1 1 ? 0.213 0.553 -26.664 1.00 0.00 1 GLY A C 6
ATOM 4334 O O . GLY A 1 1 ? 1.102 1.164 -26.073 1.00 0.00 1 GLY A O 6
ATOM 4338 N N . SER A 1 2 ? -0.553 1.074 -27.612 1.00 0.00 2 SER A N 6
ATOM 4339 C CA . SER A 1 2 ? -0.388 2.455 -28.033 1.00 0.00 2 SER A CA 6
ATOM 4340 C C . SER A 1 2 ? -1.187 3.381 -27.114 1.00 0.00 2 SER A C 6
ATOM 4341 O O . SER A 1 2 ? -0.624 4.276 -26.487 1.00 0.00 2 SER A O 6
ATOM 4348 N N . SER A 1 3 ? -2.489 3.133 -27.064 1.00 0.00 3 SER A N 6
ATOM 4349 C CA . SER A 1 3 ? -3.371 3.934 -26.232 1.00 0.00 3 SER A CA 6
ATOM 4350 C C . SER A 1 3 ? -4.085 3.041 -25.216 1.00 0.00 3 SER A C 6
ATOM 4351 O O . SER A 1 3 ? -4.173 1.828 -25.405 1.00 0.00 3 SER A O 6
ATOM 4358 N N . GLY A 1 4 ? -4.577 3.675 -24.162 1.00 0.00 4 GLY A N 6
ATOM 4359 C CA . GLY A 1 4 ? -5.281 2.953 -23.116 1.00 0.00 4 GLY A CA 6
ATOM 4360 C C . GLY A 1 4 ? -4.568 3.103 -21.771 1.00 0.00 4 GLY A C 6
ATOM 4361 O O . GLY A 1 4 ? -3.863 2.194 -21.332 1.00 0.00 4 GLY A O 6
ATOM 4365 N N . SER A 1 5 ? -4.775 4.256 -21.153 1.00 0.00 5 SER A N 6
ATOM 4366 C CA . SER A 1 5 ? -4.160 4.537 -19.867 1.00 0.00 5 SER A CA 6
ATOM 4367 C C . SER A 1 5 ? -4.779 5.796 -19.255 1.00 0.00 5 SER A C 6
ATOM 4368 O O . SER A 1 5 ? -4.831 6.842 -19.900 1.00 0.00 5 SER A O 6
ATOM 4375 N N . SER A 1 6 ? -5.230 5.654 -18.018 1.00 0.00 6 SER A N 6
ATOM 4376 C CA . SER A 1 6 ? -5.843 6.766 -17.313 1.00 0.00 6 SER A CA 6
ATOM 4377 C C . SER A 1 6 ? -5.453 6.727 -15.834 1.00 0.00 6 SER A C 6
ATOM 4378 O O . SER A 1 6 ? -5.686 5.730 -15.153 1.00 0.00 6 SER A O 6
ATOM 4385 N N . GLY A 1 7 ? -4.864 7.825 -15.381 1.00 0.00 7 GLY A N 6
ATOM 4386 C CA . GLY A 1 7 ? -4.438 7.927 -13.996 1.00 0.00 7 GLY A CA 6
ATOM 4387 C C . GLY A 1 7 ? -2.913 7.889 -13.886 1.00 0.00 7 GLY A C 6
ATOM 4388 O O . GLY A 1 7 ? -2.211 8.049 -14.883 1.00 0.00 7 GLY A O 6
ATOM 4392 N N . PRO A 1 8 ? -2.432 7.669 -12.633 1.00 0.00 8 PRO A N 6
ATOM 4393 C CA . PRO A 1 8 ? -1.002 7.608 -12.380 1.00 0.00 8 PRO A CA 6
ATOM 4394 C C . PRO A 1 8 ? -0.415 6.284 -12.874 1.00 0.00 8 PRO A C 6
ATOM 4395 O O . PRO A 1 8 ? -0.522 5.261 -12.199 1.00 0.00 8 PRO A O 6
ATOM 4403 N N . SER A 1 9 ? 0.192 6.346 -14.051 1.00 0.00 9 SER A N 6
ATOM 4404 C CA . SER A 1 9 ? 0.797 5.165 -14.644 1.00 0.00 9 SER A CA 6
ATOM 4405 C C . SER A 1 9 ? 2.182 5.507 -15.194 1.00 0.00 9 SER A C 6
ATOM 4406 O O . SER A 1 9 ? 3.176 4.894 -14.808 1.00 0.00 9 SER A O 6
ATOM 4413 N N . HIS A 1 10 ? 2.204 6.484 -16.089 1.00 0.00 10 HIS A N 6
ATOM 4414 C CA . HIS A 1 10 ? 3.452 6.915 -16.696 1.00 0.00 10 HIS A CA 6
ATOM 4415 C C . HIS A 1 10 ? 3.961 8.171 -15.987 1.00 0.00 10 HIS A C 6
ATOM 4416 O O . HIS A 1 10 ? 5.050 8.165 -15.413 1.00 0.00 10 HIS A O 6
ATOM 4429 N N . SER A 1 11 ? 3.151 9.217 -16.048 1.00 0.00 11 SER A N 6
ATOM 4430 C CA . SER A 1 11 ? 3.506 10.477 -15.419 1.00 0.00 11 SER A CA 6
ATOM 4431 C C . SER A 1 11 ? 3.775 10.260 -13.929 1.00 0.00 11 SER A C 6
ATOM 4432 O O . SER A 1 11 ? 3.500 9.187 -13.395 1.00 0.00 11 SER A O 6
ATOM 4439 N N . LEU A 1 12 ? 4.309 11.297 -13.299 1.00 0.00 12 LEU A N 6
ATOM 4440 C CA . LEU A 1 12 ? 4.618 11.233 -11.881 1.00 0.00 12 LEU A CA 6
ATOM 4441 C C . LEU A 1 12 ? 5.558 10.054 -11.621 1.00 0.00 12 LEU A C 6
ATOM 4442 O O . LEU A 1 12 ? 5.859 9.283 -12.531 1.00 0.00 12 LEU A O 6
ATOM 4457 N N . GLN A 1 13 ? 5.997 9.952 -10.374 1.00 0.00 13 GLN A N 6
ATOM 4458 C CA . GLN A 1 13 ? 6.896 8.881 -9.983 1.00 0.00 13 GLN A CA 6
ATOM 4459 C C . GLN A 1 13 ? 6.106 7.605 -9.685 1.00 0.00 13 GLN A C 6
ATOM 4460 O O . GLN A 1 13 ? 4.927 7.668 -9.338 1.00 0.00 13 GLN A O 6
ATOM 4472 N N . ALA A 1 14 ? 6.786 6.477 -9.831 1.00 0.00 14 ALA A N 6
ATOM 4473 C CA . ALA A 1 14 ? 6.162 5.189 -9.580 1.00 0.00 14 ALA A CA 6
ATOM 4474 C C . ALA A 1 14 ? 5.347 5.264 -8.287 1.00 0.00 14 ALA A C 6
ATOM 4475 O O . ALA A 1 14 ? 5.635 6.083 -7.415 1.00 0.00 14 ALA A O 6
ATOM 4482 N N . PRO A 1 15 ? 4.321 4.376 -8.202 1.00 0.00 15 PRO A N 6
ATOM 4483 C CA . PRO A 1 15 ? 3.464 4.333 -7.030 1.00 0.00 15 PRO A CA 6
ATOM 4484 C C . PRO A 1 15 ? 4.179 3.673 -5.850 1.00 0.00 15 PRO A C 6
ATOM 4485 O O . PRO A 1 15 ? 4.440 4.320 -4.837 1.00 0.00 15 PRO A O 6
ATOM 4493 N N . GLU A 1 16 ? 4.476 2.393 -6.022 1.00 0.00 16 GLU A N 6
ATOM 4494 C CA . GLU A 1 16 ? 5.156 1.638 -4.983 1.00 0.00 16 GLU A CA 6
ATOM 4495 C C . GLU A 1 16 ? 6.315 2.453 -4.406 1.00 0.00 16 GLU A C 6
ATOM 4496 O O . GLU A 1 16 ? 6.583 2.395 -3.207 1.00 0.00 16 GLU A O 6
ATOM 4506 N N . VAL A 1 17 ? 6.970 3.195 -5.286 1.00 0.00 17 VAL A N 6
ATOM 4507 C CA . VAL A 1 17 ? 8.094 4.022 -4.878 1.00 0.00 17 VAL A CA 6
ATOM 4508 C C . VAL A 1 17 ? 7.578 5.211 -4.066 1.00 0.00 17 VAL A C 6
ATOM 4509 O O . VAL A 1 17 ? 8.181 5.591 -3.063 1.00 0.00 17 VAL A O 6
ATOM 4522 N N . ARG A 1 18 ? 6.468 5.766 -4.529 1.00 0.00 18 ARG A N 6
ATOM 4523 C CA . ARG A 1 18 ? 5.864 6.904 -3.857 1.00 0.00 18 ARG A CA 6
ATOM 4524 C C . ARG A 1 18 ? 5.405 6.509 -2.452 1.00 0.00 18 ARG A C 6
ATOM 4525 O O . ARG A 1 18 ? 5.721 7.191 -1.478 1.00 0.00 18 ARG A O 6
ATOM 4543 N N . PHE A 1 19 ? 4.668 5.410 -2.390 1.00 0.00 19 PHE A N 6
ATOM 4544 C CA . PHE A 1 19 ? 4.163 4.917 -1.121 1.00 0.00 19 PHE A CA 6
ATOM 4545 C C . PHE A 1 19 ? 4.951 3.690 -0.657 1.00 0.00 19 PHE A C 6
ATOM 4546 O O . PHE A 1 19 ? 4.364 2.698 -0.224 1.00 0.00 19 PHE A O 6
ATOM 4562 N N . SER A 1 20 ? 6.267 3.796 -0.764 1.00 0.00 20 SER A N 6
ATOM 4563 C CA . SER A 1 20 ? 7.140 2.708 -0.360 1.00 0.00 20 SER A CA 6
ATOM 4564 C C . SER A 1 20 ? 7.271 2.678 1.164 1.00 0.00 20 SER A C 6
ATOM 4565 O O . SER A 1 20 ? 7.214 1.613 1.775 1.00 0.00 20 SER A O 6
ATOM 4572 N N . LYS A 1 21 ? 7.445 3.861 1.734 1.00 0.00 21 LYS A N 6
ATOM 4573 C CA . LYS A 1 21 ? 7.584 3.985 3.175 1.00 0.00 21 LYS A CA 6
ATOM 4574 C C . LYS A 1 21 ? 6.456 3.212 3.860 1.00 0.00 21 LYS A C 6
ATOM 4575 O O . LYS A 1 21 ? 6.642 2.672 4.950 1.00 0.00 21 LYS A O 6
ATOM 4590 N N . GLU A 1 22 ? 5.312 3.181 3.193 1.00 0.00 22 GLU A N 6
ATOM 4591 C CA . GLU A 1 22 ? 4.154 2.482 3.724 1.00 0.00 22 GLU A CA 6
ATOM 4592 C C . GLU A 1 22 ? 4.286 0.977 3.482 1.00 0.00 22 GLU A C 6
ATOM 4593 O O . GLU A 1 22 ? 4.320 0.194 4.430 1.00 0.00 22 GLU A O 6
ATOM 4603 N N . MET A 1 23 ? 4.356 0.619 2.208 1.00 0.00 23 MET A N 6
ATOM 4604 C CA . MET A 1 23 ? 4.483 -0.778 1.831 1.00 0.00 23 MET A CA 6
ATOM 4605 C C . MET A 1 23 ? 5.402 -1.527 2.798 1.00 0.00 23 MET A C 6
ATOM 4606 O O . MET A 1 23 ? 5.167 -2.694 3.106 1.00 0.00 23 MET A O 6
ATOM 4618 N N . GLU A 1 24 ? 6.431 -0.824 3.250 1.00 0.00 24 GLU A N 6
ATOM 4619 C CA . GLU A 1 24 ? 7.387 -1.407 4.177 1.00 0.00 24 GLU A CA 6
ATOM 4620 C C . GLU A 1 24 ? 6.742 -1.606 5.549 1.00 0.00 24 GLU A C 6
ATOM 4621 O O . GLU A 1 24 ? 6.839 -2.684 6.135 1.00 0.00 24 GLU A O 6
ATOM 4631 N N . CYS A 1 25 ? 6.097 -0.551 6.024 1.00 0.00 25 CYS A N 6
ATOM 4632 C CA . CYS A 1 25 ? 5.436 -0.596 7.316 1.00 0.00 25 CYS A CA 6
ATOM 4633 C C . CYS A 1 25 ? 4.346 -1.668 7.262 1.00 0.00 25 CYS A C 6
ATOM 4634 O O . CYS A 1 25 ? 4.147 -2.405 8.227 1.00 0.00 25 CYS A O 6
ATOM 4641 N N . LEU A 1 26 ? 3.671 -1.723 6.123 1.00 0.00 26 LEU A N 6
ATOM 4642 C CA . LEU A 1 26 ? 2.607 -2.694 5.931 1.00 0.00 26 LEU A CA 6
ATOM 4643 C C . LEU A 1 26 ? 3.158 -4.102 6.164 1.00 0.00 26 LEU A C 6
ATOM 4644 O O . LEU A 1 26 ? 2.642 -4.845 6.999 1.00 0.00 26 LEU A O 6
ATOM 4659 N N . GLN A 1 27 ? 4.200 -4.427 5.412 1.00 0.00 27 GLN A N 6
ATOM 4660 C CA . GLN A 1 27 ? 4.827 -5.733 5.527 1.00 0.00 27 GLN A CA 6
ATOM 4661 C C . GLN A 1 27 ? 5.072 -6.077 6.999 1.00 0.00 27 GLN A C 6
ATOM 4662 O O . GLN A 1 27 ? 4.630 -7.120 7.477 1.00 0.00 27 GLN A O 6
ATOM 4674 N N . ALA A 1 28 ? 5.776 -5.180 7.673 1.00 0.00 28 ALA A N 6
ATOM 4675 C CA . ALA A 1 28 ? 6.084 -5.376 9.080 1.00 0.00 28 ALA A CA 6
ATOM 4676 C C . ALA A 1 28 ? 4.840 -5.897 9.803 1.00 0.00 28 ALA A C 6
ATOM 4677 O O . ALA A 1 28 ? 4.897 -6.918 10.486 1.00 0.00 28 ALA A O 6
ATOM 4684 N N . MET A 1 29 ? 3.746 -5.171 9.629 1.00 0.00 29 MET A N 6
ATOM 4685 C CA . MET A 1 29 ? 2.491 -5.548 10.256 1.00 0.00 29 MET A CA 6
ATOM 4686 C C . MET A 1 29 ? 2.080 -6.966 9.853 1.00 0.00 29 MET A C 6
ATOM 4687 O O . MET A 1 29 ? 1.483 -7.692 10.646 1.00 0.00 29 MET A O 6
ATOM 4699 N N . GLY A 1 30 ? 2.416 -7.318 8.621 1.00 0.00 30 GLY A N 6
ATOM 4700 C CA . GLY A 1 30 ? 2.091 -8.635 8.104 1.00 0.00 30 GLY A CA 6
ATOM 4701 C C . GLY A 1 30 ? 1.444 -8.537 6.721 1.00 0.00 30 GLY A C 6
ATOM 4702 O O . GLY A 1 30 ? 1.305 -9.541 6.023 1.00 0.00 30 GLY A O 6
ATOM 4706 N N . PHE A 1 31 ? 1.064 -7.318 6.366 1.00 0.00 31 PHE A N 6
ATOM 4707 C CA . PHE A 1 31 ? 0.435 -7.076 5.078 1.00 0.00 31 PHE A CA 6
ATOM 4708 C C . PHE A 1 31 ? 1.433 -7.272 3.935 1.00 0.00 31 PHE A C 6
ATOM 4709 O O . PHE A 1 31 ? 1.906 -6.300 3.347 1.00 0.00 31 PHE A O 6
ATOM 4725 N N . VAL A 1 32 ? 1.722 -8.534 3.654 1.00 0.00 32 VAL A N 6
ATOM 4726 C CA . VAL A 1 32 ? 2.655 -8.869 2.592 1.00 0.00 32 VAL A CA 6
ATOM 4727 C C . VAL A 1 32 ? 2.030 -8.516 1.241 1.00 0.00 32 VAL A C 6
ATOM 4728 O O . VAL A 1 32 ? 2.719 -8.035 0.341 1.00 0.00 32 VAL A O 6
ATOM 4741 N N . ASN A 1 33 ? 0.733 -8.767 1.140 1.00 0.00 33 ASN A N 6
ATOM 4742 C CA . ASN A 1 33 ? 0.008 -8.482 -0.086 1.00 0.00 33 ASN A CA 6
ATOM 4743 C C . ASN A 1 33 ? 0.485 -7.143 -0.655 1.00 0.00 33 ASN A C 6
ATOM 4744 O O . ASN A 1 33 ? 0.032 -6.085 -0.221 1.00 0.00 33 ASN A O 6
ATOM 4754 N N . TYR A 1 34 ? 1.391 -7.234 -1.616 1.00 0.00 34 TYR A N 6
ATOM 4755 C CA . TYR A 1 34 ? 1.933 -6.044 -2.249 1.00 0.00 34 TYR A CA 6
ATOM 4756 C C . TYR A 1 34 ? 0.953 -5.475 -3.277 1.00 0.00 34 TYR A C 6
ATOM 4757 O O . TYR A 1 34 ? 0.440 -4.370 -3.107 1.00 0.00 34 TYR A O 6
ATOM 4774 N N . ASN A 1 35 ? 0.724 -6.255 -4.324 1.00 0.00 35 ASN A N 6
ATOM 4775 C CA . ASN A 1 35 ? -0.185 -5.843 -5.380 1.00 0.00 35 ASN A CA 6
ATOM 4776 C C . ASN A 1 35 ? -1.442 -5.232 -4.756 1.00 0.00 35 ASN A C 6
ATOM 4777 O O . ASN A 1 35 ? -2.013 -4.289 -5.300 1.00 0.00 35 ASN A O 6
ATOM 4787 N N . ALA A 1 36 ? -1.835 -5.797 -3.624 1.00 0.00 36 ALA A N 6
ATOM 4788 C CA . ALA A 1 36 ? -3.013 -5.320 -2.920 1.00 0.00 36 ALA A CA 6
ATOM 4789 C C . ALA A 1 36 ? -2.695 -3.983 -2.247 1.00 0.00 36 ALA A C 6
ATOM 4790 O O . ALA A 1 36 ? -3.252 -2.951 -2.615 1.00 0.00 36 ALA A O 6
ATOM 4797 N N . ASN A 1 37 ? -1.799 -4.046 -1.273 1.00 0.00 37 ASN A N 6
ATOM 4798 C CA . ASN A 1 37 ? -1.399 -2.855 -0.545 1.00 0.00 37 ASN A CA 6
ATOM 4799 C C . ASN A 1 37 ? -1.192 -1.705 -1.533 1.00 0.00 37 ASN A C 6
ATOM 4800 O O . ASN A 1 37 ? -1.781 -0.636 -1.381 1.00 0.00 37 ASN A O 6
ATOM 4810 N N . LEU A 1 38 ? -0.352 -1.964 -2.525 1.00 0.00 38 LEU A N 6
ATOM 4811 C CA . LEU A 1 38 ? -0.059 -0.964 -3.538 1.00 0.00 38 LEU A CA 6
ATOM 4812 C C . LEU A 1 38 ? -1.360 -0.283 -3.968 1.00 0.00 38 LEU A C 6
ATOM 4813 O O . LEU A 1 38 ? -1.526 0.921 -3.781 1.00 0.00 38 LEU A O 6
ATOM 4828 N N . GLN A 1 39 ? -2.250 -1.084 -4.535 1.00 0.00 39 GLN A N 6
ATOM 4829 C CA . GLN A 1 39 ? -3.531 -0.573 -4.992 1.00 0.00 39 GLN A CA 6
ATOM 4830 C C . GLN A 1 39 ? -4.193 0.263 -3.895 1.00 0.00 39 GLN A C 6
ATOM 4831 O O . GLN A 1 39 ? -4.470 1.445 -4.093 1.00 0.00 39 GLN A O 6
ATOM 4843 N N . ALA A 1 40 ? -4.425 -0.383 -2.762 1.00 0.00 40 ALA A N 6
ATOM 4844 C CA . ALA A 1 40 ? -5.046 0.287 -1.633 1.00 0.00 40 ALA A CA 6
ATOM 4845 C C . ALA A 1 40 ? -4.408 1.665 -1.447 1.00 0.00 40 ALA A C 6
ATOM 4846 O O . ALA A 1 40 ? -5.108 2.674 -1.376 1.00 0.00 40 ALA A O 6
ATOM 4853 N N . LEU A 1 41 ? -3.085 1.663 -1.373 1.00 0.00 41 LEU A N 6
ATOM 4854 C CA . LEU A 1 41 ? -2.343 2.901 -1.197 1.00 0.00 41 LEU A CA 6
ATOM 4855 C C . LEU A 1 41 ? -2.799 3.917 -2.245 1.00 0.00 41 LEU A C 6
ATOM 4856 O O . LEU A 1 41 ? -3.375 4.949 -1.905 1.00 0.00 41 LEU A O 6
ATOM 4871 N N . ILE A 1 42 ? -2.524 3.589 -3.499 1.00 0.00 42 ILE A N 6
ATOM 4872 C CA . ILE A 1 42 ? -2.899 4.460 -4.600 1.00 0.00 42 ILE A CA 6
ATOM 4873 C C . ILE A 1 42 ? -4.351 4.906 -4.421 1.00 0.00 42 ILE A C 6
ATOM 4874 O O . ILE A 1 42 ? -4.671 6.080 -4.598 1.00 0.00 42 ILE A O 6
ATOM 4889 N N . ALA A 1 43 ? -5.193 3.944 -4.072 1.00 0.00 43 ALA A N 6
ATOM 4890 C CA . ALA A 1 43 ? -6.604 4.222 -3.866 1.00 0.00 43 ALA A CA 6
ATOM 4891 C C . ALA A 1 43 ? -6.756 5.304 -2.797 1.00 0.00 43 ALA A C 6
ATOM 4892 O O . ALA A 1 43 ? -7.661 6.135 -2.873 1.00 0.00 43 ALA A O 6
ATOM 4899 N N . THR A 1 44 ? -5.857 5.261 -1.824 1.00 0.00 44 THR A N 6
ATOM 4900 C CA . THR A 1 44 ? -5.880 6.228 -0.740 1.00 0.00 44 THR A CA 6
ATOM 4901 C C . THR A 1 44 ? -4.746 7.242 -0.907 1.00 0.00 44 THR A C 6
ATOM 4902 O O . THR A 1 44 ? -4.387 7.937 0.042 1.00 0.00 44 THR A O 6
ATOM 4913 N N . ASP A 1 45 ? -4.214 7.294 -2.119 1.00 0.00 45 ASP A N 6
ATOM 4914 C CA . ASP A 1 45 ? -3.128 8.211 -2.421 1.00 0.00 45 ASP A CA 6
ATOM 4915 C C . ASP A 1 45 ? -2.140 8.226 -1.253 1.00 0.00 45 ASP A C 6
ATOM 4916 O O . ASP A 1 45 ? -1.728 9.293 -0.799 1.00 0.00 45 ASP A O 6
ATOM 4924 N N . GLY A 1 46 ? -1.788 7.032 -0.801 1.00 0.00 46 GLY A N 6
ATOM 4925 C CA . GLY A 1 46 ? -0.856 6.894 0.305 1.00 0.00 46 GLY A CA 6
ATOM 4926 C C . GLY A 1 46 ? -1.542 7.188 1.640 1.00 0.00 46 GLY A C 6
ATOM 4927 O O . GLY A 1 46 ? -1.523 8.323 2.116 1.00 0.00 46 GLY A O 6
ATOM 4931 N N . ASP A 1 47 ? -2.133 6.147 2.208 1.00 0.00 47 ASP A N 6
ATOM 4932 C CA . ASP A 1 47 ? -2.824 6.279 3.478 1.00 0.00 47 ASP A CA 6
ATOM 4933 C C . ASP A 1 47 ? -2.901 4.910 4.157 1.00 0.00 47 ASP A C 6
ATOM 4934 O O . ASP A 1 47 ? -3.891 4.196 4.012 1.00 0.00 47 ASP A O 6
ATOM 4942 N N . THR A 1 48 ? -1.841 4.585 4.883 1.00 0.00 48 THR A N 6
ATOM 4943 C CA . THR A 1 48 ? -1.776 3.314 5.585 1.00 0.00 48 THR A CA 6
ATOM 4944 C C . THR A 1 48 ? -3.077 3.060 6.349 1.00 0.00 48 THR A C 6
ATOM 4945 O O . THR A 1 48 ? -3.654 1.976 6.258 1.00 0.00 48 THR A O 6
ATOM 4956 N N . ASN A 1 49 ? -3.502 4.075 7.085 1.00 0.00 49 ASN A N 6
ATOM 4957 C CA . ASN A 1 49 ? -4.724 3.976 7.866 1.00 0.00 49 ASN A CA 6
ATOM 4958 C C . ASN A 1 49 ? -5.846 3.433 6.979 1.00 0.00 49 ASN A C 6
ATOM 4959 O O . ASN A 1 49 ? -6.331 2.323 7.194 1.00 0.00 49 ASN A O 6
ATOM 4969 N N . ALA A 1 50 ? -6.227 4.242 6.000 1.00 0.00 50 ALA A N 6
ATOM 4970 C CA . ALA A 1 50 ? -7.284 3.858 5.081 1.00 0.00 50 ALA A CA 6
ATOM 4971 C C . ALA A 1 50 ? -6.936 2.509 4.447 1.00 0.00 50 ALA A C 6
ATOM 4972 O O . ALA A 1 50 ? -7.759 1.595 4.431 1.00 0.00 50 ALA A O 6
ATOM 4979 N N . ALA A 1 51 ? -5.716 2.428 3.938 1.00 0.00 51 ALA A N 6
ATOM 4980 C CA . ALA A 1 51 ? -5.248 1.207 3.303 1.00 0.00 51 ALA A CA 6
ATOM 4981 C C . ALA A 1 51 ? -5.568 0.014 4.207 1.00 0.00 51 ALA A C 6
ATOM 4982 O O . ALA A 1 51 ? -6.152 -0.971 3.756 1.00 0.00 51 ALA A O 6
ATOM 4989 N N . ILE A 1 52 ? -5.172 0.141 5.465 1.00 0.00 52 ILE A N 6
ATOM 4990 C CA . ILE A 1 52 ? -5.410 -0.914 6.435 1.00 0.00 52 ILE A CA 6
ATOM 4991 C C . ILE A 1 52 ? -6.912 -1.198 6.515 1.00 0.00 52 ILE A C 6
ATOM 4992 O O . ILE A 1 52 ? -7.359 -2.292 6.174 1.00 0.00 52 ILE A O 6
ATOM 5007 N N . TYR A 1 53 ? -7.648 -0.194 6.969 1.00 0.00 53 TYR A N 6
ATOM 5008 C CA . TYR A 1 53 ? -9.089 -0.323 7.098 1.00 0.00 53 TYR A CA 6
ATOM 5009 C C . TYR A 1 53 ? -9.685 -1.053 5.894 1.00 0.00 53 TYR A C 6
ATOM 5010 O O . TYR A 1 53 ? -10.478 -1.980 6.055 1.00 0.00 53 TYR A O 6
ATOM 5027 N N . LYS A 1 54 ? -9.281 -0.609 4.713 1.00 0.00 54 LYS A N 6
ATOM 5028 C CA . LYS A 1 54 ? -9.765 -1.209 3.482 1.00 0.00 54 LYS A CA 6
ATOM 5029 C C . LYS A 1 54 ? -9.379 -2.689 3.454 1.00 0.00 54 LYS A C 6
ATOM 5030 O O . LYS A 1 54 ? -10.247 -3.559 3.386 1.00 0.00 54 LYS A O 6
ATOM 5045 N N . LEU A 1 55 ? -8.078 -2.929 3.510 1.00 0.00 55 LEU A N 6
ATOM 5046 C CA . LEU A 1 55 ? -7.566 -4.290 3.492 1.00 0.00 55 LEU A CA 6
ATOM 5047 C C . LEU A 1 55 ? -8.381 -5.148 4.463 1.00 0.00 55 LEU A C 6
ATOM 5048 O O . LEU A 1 55 ? -9.028 -6.110 4.054 1.00 0.00 55 LEU A O 6
ATOM 5063 N N . LYS A 1 56 ? -8.321 -4.768 5.732 1.00 0.00 56 LYS A N 6
ATOM 5064 C CA . LYS A 1 56 ? -9.043 -5.491 6.765 1.00 0.00 56 LYS A CA 6
ATOM 5065 C C . LYS A 1 56 ? -10.434 -5.859 6.244 1.00 0.00 56 LYS A C 6
ATOM 5066 O O . LYS A 1 56 ? -10.769 -7.039 6.137 1.00 0.00 56 LYS A O 6
ATOM 5081 N N . SER A 1 57 ? -11.208 -4.829 5.935 1.00 0.00 57 SER A N 6
ATOM 5082 C CA . SER A 1 57 ? -12.554 -5.029 5.429 1.00 0.00 57 SER A CA 6
ATOM 5083 C C . SER A 1 57 ? -12.574 -6.198 4.441 1.00 0.00 57 SER A C 6
ATOM 5084 O O . SER A 1 57 ? -13.271 -7.188 4.660 1.00 0.00 57 SER A O 6
ATOM 5091 N N . SER A 1 58 ? -11.801 -6.045 3.377 1.00 0.00 58 SER A N 6
ATOM 5092 C CA . SER A 1 58 ? -11.721 -7.074 2.356 1.00 0.00 58 SER A CA 6
ATOM 5093 C C . SER A 1 58 ? -10.365 -7.781 2.429 1.00 0.00 58 SER A C 6
ATOM 5094 O O . SER A 1 58 ? -9.378 -7.296 1.877 1.00 0.00 58 SER A O 6
ATOM 5101 N N . GLN A 1 59 ? -10.360 -8.913 3.116 1.00 0.00 59 GLN A N 6
ATOM 5102 C CA . GLN A 1 59 ? -9.142 -9.691 3.269 1.00 0.00 59 GLN A CA 6
ATOM 5103 C C . GLN A 1 59 ? -9.437 -11.181 3.086 1.00 0.00 59 GLN A C 6
ATOM 5104 O O . GLN A 1 59 ? -9.851 -11.855 4.026 1.00 0.00 59 GLN A O 6
ATOM 5116 N N . GLY A 1 60 ? -9.210 -11.650 1.868 1.00 0.00 60 GLY A N 6
ATOM 5117 C CA . GLY A 1 60 ? -9.446 -13.048 1.549 1.00 0.00 60 GLY A CA 6
ATOM 5118 C C . GLY A 1 60 ? -8.323 -13.932 2.094 1.00 0.00 60 GLY A C 6
ATOM 5119 O O . GLY A 1 60 ? -7.318 -14.152 1.420 1.00 0.00 60 GLY A O 6
ATOM 5123 N N . PHE A 1 61 ? -8.531 -14.415 3.310 1.00 0.00 61 PHE A N 6
ATOM 5124 C CA . PHE A 1 61 ? -7.549 -15.271 3.954 1.00 0.00 61 PHE A CA 6
ATOM 5125 C C . PHE A 1 61 ? -7.223 -16.485 3.081 1.00 0.00 61 PHE A C 6
ATOM 5126 O O . PHE A 1 61 ? -8.027 -17.408 2.970 1.00 0.00 61 PHE A O 6
ATOM 5142 N N . SER A 1 62 ? -6.040 -16.443 2.485 1.00 0.00 62 SER A N 6
ATOM 5143 C CA . SER A 1 62 ? -5.597 -17.528 1.626 1.00 0.00 62 SER A CA 6
ATOM 5144 C C . SER A 1 62 ? -4.767 -18.528 2.431 1.00 0.00 62 SER A C 6
ATOM 5145 O O . SER A 1 62 ? -4.295 -18.212 3.522 1.00 0.00 62 SER A O 6
ATOM 5152 N N . GLY A 1 63 ? -4.615 -19.715 1.864 1.00 0.00 63 GLY A N 6
ATOM 5153 C CA . GLY A 1 63 ? -3.849 -20.765 2.516 1.00 0.00 63 GLY A CA 6
ATOM 5154 C C . GLY A 1 63 ? -4.773 -21.833 3.103 1.00 0.00 63 GLY A C 6
ATOM 5155 O O . GLY A 1 63 ? -5.304 -21.666 4.199 1.00 0.00 63 GLY A O 6
ATOM 5159 N N . PRO A 1 64 ? -4.942 -22.937 2.326 1.00 0.00 64 PRO A N 6
ATOM 5160 C CA . PRO A 1 64 ? -5.792 -24.032 2.756 1.00 0.00 64 PRO A CA 6
ATOM 5161 C C . PRO A 1 64 ? -5.109 -24.862 3.845 1.00 0.00 64 PRO A C 6
ATOM 5162 O O . PRO A 1 64 ? -3.950 -24.621 4.179 1.00 0.00 64 PRO A O 6
ATOM 5170 N N . SER A 1 65 ? -5.857 -25.822 4.371 1.00 0.00 65 SER A N 6
ATOM 5171 C CA . SER A 1 65 ? -5.337 -26.688 5.415 1.00 0.00 65 SER A CA 6
ATOM 5172 C C . SER A 1 65 ? -4.627 -25.853 6.482 1.00 0.00 65 SER A C 6
ATOM 5173 O O . SER A 1 65 ? -3.402 -25.738 6.472 1.00 0.00 65 SER A O 6
ATOM 5180 N N . SER A 1 66 ? -5.426 -25.291 7.377 1.00 0.00 66 SER A N 6
ATOM 5181 C CA . SER A 1 66 ? -4.889 -24.470 8.448 1.00 0.00 66 SER A CA 6
ATOM 5182 C C . SER A 1 66 ? -5.625 -24.768 9.757 1.00 0.00 66 SER A C 6
ATOM 5183 O O . SER A 1 66 ? -5.007 -25.154 10.747 1.00 0.00 66 SER A O 6
ATOM 5190 N N . GLY A 1 67 ? -6.936 -24.579 9.717 1.00 0.00 67 GLY A N 6
ATOM 5191 C CA . GLY A 1 67 ? -7.763 -24.824 10.887 1.00 0.00 67 GLY A CA 6
ATOM 5192 C C . GLY A 1 67 ? -9.117 -25.415 10.486 1.00 0.00 67 GLY A C 6
ATOM 5193 O O . GLY A 1 67 ? -10.056 -24.678 10.192 1.00 0.00 67 GLY A O 6
ATOM 5197 N N . GLY A 1 1 ? 5.679 14.923 -35.023 1.00 0.00 1 GLY A N 7
ATOM 5198 C CA . GLY A 1 1 ? 5.152 13.572 -35.103 1.00 0.00 1 GLY A CA 7
ATOM 5199 C C . GLY A 1 1 ? 6.282 12.540 -35.073 1.00 0.00 1 GLY A C 7
ATOM 5200 O O . GLY A 1 1 ? 7.455 12.900 -35.012 1.00 0.00 1 GLY A O 7
ATOM 5204 N N . SER A 1 2 ? 5.886 11.276 -35.120 1.00 0.00 2 SER A N 7
ATOM 5205 C CA . SER A 1 2 ? 6.850 10.189 -35.098 1.00 0.00 2 SER A CA 7
ATOM 5206 C C . SER A 1 2 ? 7.753 10.314 -33.870 1.00 0.00 2 SER A C 7
ATOM 5207 O O . SER A 1 2 ? 8.858 10.849 -33.958 1.00 0.00 2 SER A O 7
ATOM 5214 N N . SER A 1 3 ? 7.251 9.811 -32.752 1.00 0.00 3 SER A N 7
ATOM 5215 C CA . SER A 1 3 ? 7.998 9.860 -31.507 1.00 0.00 3 SER A CA 7
ATOM 5216 C C . SER A 1 3 ? 7.318 8.981 -30.455 1.00 0.00 3 SER A C 7
ATOM 5217 O O . SER A 1 3 ? 6.173 8.569 -30.630 1.00 0.00 3 SER A O 7
ATOM 5224 N N . GLY A 1 4 ? 8.053 8.720 -29.383 1.00 0.00 4 GLY A N 7
ATOM 5225 C CA . GLY A 1 4 ? 7.536 7.899 -28.303 1.00 0.00 4 GLY A CA 7
ATOM 5226 C C . GLY A 1 4 ? 8.280 8.181 -26.995 1.00 0.00 4 GLY A C 7
ATOM 5227 O O . GLY A 1 4 ? 8.422 9.334 -26.595 1.00 0.00 4 GLY A O 7
ATOM 5231 N N . SER A 1 5 ? 8.733 7.106 -26.366 1.00 0.00 5 SER A N 7
ATOM 5232 C CA . SER A 1 5 ? 9.458 7.223 -25.113 1.00 0.00 5 SER A CA 7
ATOM 5233 C C . SER A 1 5 ? 9.929 5.843 -24.649 1.00 0.00 5 SER A C 7
ATOM 5234 O O . SER A 1 5 ? 9.316 4.830 -24.984 1.00 0.00 5 SER A O 7
ATOM 5241 N N . SER A 1 6 ? 11.012 5.848 -23.887 1.00 0.00 6 SER A N 7
ATOM 5242 C CA . SER A 1 6 ? 11.571 4.608 -23.374 1.00 0.00 6 SER A CA 7
ATOM 5243 C C . SER A 1 6 ? 12.301 4.869 -22.055 1.00 0.00 6 SER A C 7
ATOM 5244 O O . SER A 1 6 ? 13.432 5.355 -22.053 1.00 0.00 6 SER A O 7
ATOM 5251 N N . GLY A 1 7 ? 11.626 4.537 -20.965 1.00 0.00 7 GLY A N 7
ATOM 5252 C CA . GLY A 1 7 ? 12.196 4.730 -19.643 1.00 0.00 7 GLY A CA 7
ATOM 5253 C C . GLY A 1 7 ? 11.167 4.429 -18.552 1.00 0.00 7 GLY A C 7
ATOM 5254 O O . GLY A 1 7 ? 9.963 4.475 -18.800 1.00 0.00 7 GLY A O 7
ATOM 5258 N N . PRO A 1 8 ? 11.691 4.117 -17.337 1.00 0.00 8 PRO A N 7
ATOM 5259 C CA . PRO A 1 8 ? 10.831 3.808 -16.207 1.00 0.00 8 PRO A CA 7
ATOM 5260 C C . PRO A 1 8 ? 10.188 5.077 -15.644 1.00 0.00 8 PRO A C 7
ATOM 5261 O O . PRO A 1 8 ? 10.636 5.605 -14.626 1.00 0.00 8 PRO A O 7
ATOM 5269 N N . SER A 1 9 ? 9.150 5.531 -16.330 1.00 0.00 9 SER A N 7
ATOM 5270 C CA . SER A 1 9 ? 8.441 6.728 -15.910 1.00 0.00 9 SER A CA 7
ATOM 5271 C C . SER A 1 9 ? 7.194 6.345 -15.112 1.00 0.00 9 SER A C 7
ATOM 5272 O O . SER A 1 9 ? 7.040 6.752 -13.961 1.00 0.00 9 SER A O 7
ATOM 5279 N N . HIS A 1 10 ? 6.335 5.568 -15.755 1.00 0.00 10 HIS A N 7
ATOM 5280 C CA . HIS A 1 10 ? 5.105 5.126 -15.119 1.00 0.00 10 HIS A CA 7
ATOM 5281 C C . HIS A 1 10 ? 4.455 6.301 -14.387 1.00 0.00 10 HIS A C 7
ATOM 5282 O O . HIS A 1 10 ? 4.596 6.435 -13.172 1.00 0.00 10 HIS A O 7
ATOM 5295 N N . SER A 1 11 ? 3.757 7.123 -15.156 1.00 0.00 11 SER A N 7
ATOM 5296 C CA . SER A 1 11 ? 3.083 8.282 -14.595 1.00 0.00 11 SER A CA 7
ATOM 5297 C C . SER A 1 11 ? 3.968 8.938 -13.532 1.00 0.00 11 SER A C 7
ATOM 5298 O O . SER A 1 11 ? 3.881 8.599 -12.352 1.00 0.00 11 SER A O 7
ATOM 5305 N N . LEU A 1 12 ? 4.799 9.863 -13.988 1.00 0.00 12 LEU A N 7
ATOM 5306 C CA . LEU A 1 12 ? 5.699 10.568 -13.090 1.00 0.00 12 LEU A CA 7
ATOM 5307 C C . LEU A 1 12 ? 6.621 9.559 -12.405 1.00 0.00 12 LEU A C 7
ATOM 5308 O O . LEU A 1 12 ? 7.531 9.017 -13.030 1.00 0.00 12 LEU A O 7
ATOM 5323 N N . GLN A 1 13 ? 6.355 9.337 -11.125 1.00 0.00 13 GLN A N 7
ATOM 5324 C CA . GLN A 1 13 ? 7.150 8.403 -10.346 1.00 0.00 13 GLN A CA 7
ATOM 5325 C C . GLN A 1 13 ? 6.320 7.169 -9.989 1.00 0.00 13 GLN A C 7
ATOM 5326 O O . GLN A 1 13 ? 5.106 7.263 -9.811 1.00 0.00 13 GLN A O 7
ATOM 5338 N N . ALA A 1 14 ? 7.006 6.039 -9.896 1.00 0.00 14 ALA A N 7
ATOM 5339 C CA . ALA A 1 14 ? 6.347 4.788 -9.562 1.00 0.00 14 ALA A CA 7
ATOM 5340 C C . ALA A 1 14 ? 5.497 4.983 -8.306 1.00 0.00 14 ALA A C 7
ATOM 5341 O O . ALA A 1 14 ? 5.817 5.814 -7.458 1.00 0.00 14 ALA A O 7
ATOM 5348 N N . PRO A 1 15 ? 4.400 4.182 -8.224 1.00 0.00 15 PRO A N 7
ATOM 5349 C CA . PRO A 1 15 ? 3.501 4.259 -7.085 1.00 0.00 15 PRO A CA 7
ATOM 5350 C C . PRO A 1 15 ? 4.120 3.597 -5.852 1.00 0.00 15 PRO A C 7
ATOM 5351 O O . PRO A 1 15 ? 4.288 4.239 -4.817 1.00 0.00 15 PRO A O 7
ATOM 5359 N N . GLU A 1 16 ? 4.442 2.320 -6.005 1.00 0.00 16 GLU A N 7
ATOM 5360 C CA . GLU A 1 16 ? 5.038 1.563 -4.917 1.00 0.00 16 GLU A CA 7
ATOM 5361 C C . GLU A 1 16 ? 6.215 2.334 -4.318 1.00 0.00 16 GLU A C 7
ATOM 5362 O O . GLU A 1 16 ? 6.427 2.309 -3.107 1.00 0.00 16 GLU A O 7
ATOM 5372 N N . VAL A 1 17 ? 6.953 3.001 -5.195 1.00 0.00 17 VAL A N 7
ATOM 5373 C CA . VAL A 1 17 ? 8.104 3.777 -4.768 1.00 0.00 17 VAL A CA 7
ATOM 5374 C C . VAL A 1 17 ? 7.624 5.055 -4.076 1.00 0.00 17 VAL A C 7
ATOM 5375 O O . VAL A 1 17 ? 8.330 5.616 -3.240 1.00 0.00 17 VAL A O 7
ATOM 5388 N N . ARG A 1 18 ? 6.426 5.479 -4.454 1.00 0.00 18 ARG A N 7
ATOM 5389 C CA . ARG A 1 18 ? 5.844 6.681 -3.882 1.00 0.00 18 ARG A CA 7
ATOM 5390 C C . ARG A 1 18 ? 5.284 6.388 -2.488 1.00 0.00 18 ARG A C 7
ATOM 5391 O O . ARG A 1 18 ? 5.420 7.202 -1.577 1.00 0.00 18 ARG A O 7
ATOM 5409 N N . PHE A 1 19 ? 4.665 5.222 -2.367 1.00 0.00 19 PHE A N 7
ATOM 5410 C CA . PHE A 1 19 ? 4.084 4.812 -1.100 1.00 0.00 19 PHE A CA 7
ATOM 5411 C C . PHE A 1 19 ? 4.845 3.624 -0.508 1.00 0.00 19 PHE A C 7
ATOM 5412 O O . PHE A 1 19 ? 4.299 2.873 0.300 1.00 0.00 19 PHE A O 7
ATOM 5428 N N . SER A 1 20 ? 6.093 3.490 -0.932 1.00 0.00 20 SER A N 7
ATOM 5429 C CA . SER A 1 20 ? 6.934 2.406 -0.453 1.00 0.00 20 SER A CA 7
ATOM 5430 C C . SER A 1 20 ? 7.041 2.462 1.073 1.00 0.00 20 SER A C 7
ATOM 5431 O O . SER A 1 20 ? 6.878 1.446 1.747 1.00 0.00 20 SER A O 7
ATOM 5438 N N . LYS A 1 21 ? 7.318 3.658 1.571 1.00 0.00 21 LYS A N 7
ATOM 5439 C CA . LYS A 1 21 ? 7.450 3.859 3.003 1.00 0.00 21 LYS A CA 7
ATOM 5440 C C . LYS A 1 21 ? 6.277 3.186 3.720 1.00 0.00 21 LYS A C 7
ATOM 5441 O O . LYS A 1 21 ? 6.416 2.730 4.853 1.00 0.00 21 LYS A O 7
ATOM 5456 N N . GLU A 1 22 ? 5.148 3.145 3.027 1.00 0.00 22 GLU A N 7
ATOM 5457 C CA . GLU A 1 22 ? 3.951 2.535 3.582 1.00 0.00 22 GLU A CA 7
ATOM 5458 C C . GLU A 1 22 ? 3.927 1.037 3.271 1.00 0.00 22 GLU A C 7
ATOM 5459 O O . GLU A 1 22 ? 3.377 0.249 4.040 1.00 0.00 22 GLU A O 7
ATOM 5469 N N . MET A 1 23 ? 4.528 0.688 2.143 1.00 0.00 23 MET A N 7
ATOM 5470 C CA . MET A 1 23 ? 4.582 -0.701 1.722 1.00 0.00 23 MET A CA 7
ATOM 5471 C C . MET A 1 23 ? 5.446 -1.530 2.675 1.00 0.00 23 MET A C 7
ATOM 5472 O O . MET A 1 23 ? 5.185 -2.713 2.885 1.00 0.00 23 MET A O 7
ATOM 5484 N N . GLU A 1 24 ? 6.458 -0.876 3.225 1.00 0.00 24 GLU A N 7
ATOM 5485 C CA . GLU A 1 24 ? 7.363 -1.538 4.149 1.00 0.00 24 GLU A CA 7
ATOM 5486 C C . GLU A 1 24 ? 6.701 -1.692 5.520 1.00 0.00 24 GLU A C 7
ATOM 5487 O O . GLU A 1 24 ? 6.760 -2.761 6.126 1.00 0.00 24 GLU A O 7
ATOM 5497 N N . CYS A 1 25 ? 6.085 -0.608 5.970 1.00 0.00 25 CYS A N 7
ATOM 5498 C CA . CYS A 1 25 ? 5.413 -0.609 7.258 1.00 0.00 25 CYS A CA 7
ATOM 5499 C C . CYS A 1 25 ? 4.322 -1.682 7.229 1.00 0.00 25 CYS A C 7
ATOM 5500 O O . CYS A 1 25 ? 4.126 -2.398 8.211 1.00 0.00 25 CYS A O 7
ATOM 5507 N N . LEU A 1 26 ? 3.643 -1.760 6.096 1.00 0.00 26 LEU A N 7
ATOM 5508 C CA . LEU A 1 26 ? 2.577 -2.733 5.926 1.00 0.00 26 LEU A CA 7
ATOM 5509 C C . LEU A 1 26 ? 3.135 -4.139 6.161 1.00 0.00 26 LEU A C 7
ATOM 5510 O O . LEU A 1 26 ? 2.589 -4.902 6.956 1.00 0.00 26 LEU A O 7
ATOM 5525 N N . GLN A 1 27 ? 4.214 -4.438 5.454 1.00 0.00 27 GLN A N 7
ATOM 5526 C CA . GLN A 1 27 ? 4.852 -5.738 5.575 1.00 0.00 27 GLN A CA 7
ATOM 5527 C C . GLN A 1 27 ? 5.083 -6.080 7.048 1.00 0.00 27 GLN A C 7
ATOM 5528 O O . GLN A 1 27 ? 4.672 -7.142 7.514 1.00 0.00 27 GLN A O 7
ATOM 5540 N N . ALA A 1 28 ? 5.740 -5.162 7.740 1.00 0.00 28 ALA A N 7
ATOM 5541 C CA . ALA A 1 28 ? 6.030 -5.353 9.151 1.00 0.00 28 ALA A CA 7
ATOM 5542 C C . ALA A 1 28 ? 4.774 -5.858 9.862 1.00 0.00 28 ALA A C 7
ATOM 5543 O O . ALA A 1 28 ? 4.819 -6.863 10.571 1.00 0.00 28 ALA A O 7
ATOM 5550 N N . MET A 1 29 ? 3.682 -5.140 9.648 1.00 0.00 29 MET A N 7
ATOM 5551 C CA . MET A 1 29 ? 2.415 -5.504 10.260 1.00 0.00 29 MET A CA 7
ATOM 5552 C C . MET A 1 29 ? 1.998 -6.919 9.857 1.00 0.00 29 MET A C 7
ATOM 5553 O O . MET A 1 29 ? 1.317 -7.609 10.615 1.00 0.00 29 MET A O 7
ATOM 5565 N N . GLY A 1 30 ? 2.424 -7.312 8.665 1.00 0.00 30 GLY A N 7
ATOM 5566 C CA . GLY A 1 30 ? 2.104 -8.633 8.154 1.00 0.00 30 GLY A CA 7
ATOM 5567 C C . GLY A 1 30 ? 1.449 -8.543 6.774 1.00 0.00 30 GLY A C 7
ATOM 5568 O O . GLY A 1 30 ? 1.293 -9.552 6.089 1.00 0.00 30 GLY A O 7
ATOM 5572 N N . PHE A 1 31 ? 1.085 -7.324 6.405 1.00 0.00 31 PHE A N 7
ATOM 5573 C CA . PHE A 1 31 ? 0.450 -7.088 5.120 1.00 0.00 31 PHE A CA 7
ATOM 5574 C C . PHE A 1 31 ? 1.449 -7.273 3.974 1.00 0.00 31 PHE A C 7
ATOM 5575 O O . PHE A 1 31 ? 1.902 -6.297 3.379 1.00 0.00 31 PHE A O 7
ATOM 5591 N N . VAL A 1 32 ? 1.761 -8.531 3.702 1.00 0.00 32 VAL A N 7
ATOM 5592 C CA . VAL A 1 32 ? 2.696 -8.857 2.639 1.00 0.00 32 VAL A CA 7
ATOM 5593 C C . VAL A 1 32 ? 2.073 -8.499 1.289 1.00 0.00 32 VAL A C 7
ATOM 5594 O O . VAL A 1 32 ? 2.779 -8.128 0.353 1.00 0.00 32 VAL A O 7
ATOM 5607 N N . ASN A 1 33 ? 0.754 -8.622 1.231 1.00 0.00 33 ASN A N 7
ATOM 5608 C CA . ASN A 1 33 ? 0.027 -8.316 0.011 1.00 0.00 33 ASN A CA 7
ATOM 5609 C C . ASN A 1 33 ? 0.532 -6.989 -0.559 1.00 0.00 33 ASN A C 7
ATOM 5610 O O . ASN A 1 33 ? 0.084 -5.921 -0.145 1.00 0.00 33 ASN A O 7
ATOM 5620 N N . TYR A 1 34 ? 1.457 -7.100 -1.502 1.00 0.00 34 TYR A N 7
ATOM 5621 C CA . TYR A 1 34 ? 2.026 -5.922 -2.133 1.00 0.00 34 TYR A CA 7
ATOM 5622 C C . TYR A 1 34 ? 1.069 -5.341 -3.177 1.00 0.00 34 TYR A C 7
ATOM 5623 O O . TYR A 1 34 ? 0.575 -4.227 -3.018 1.00 0.00 34 TYR A O 7
ATOM 5640 N N . ASN A 1 35 ? 0.836 -6.124 -4.220 1.00 0.00 35 ASN A N 7
ATOM 5641 C CA . ASN A 1 35 ? -0.053 -5.702 -5.289 1.00 0.00 35 ASN A CA 7
ATOM 5642 C C . ASN A 1 35 ? -1.304 -5.064 -4.682 1.00 0.00 35 ASN A C 7
ATOM 5643 O O . ASN A 1 35 ? -1.844 -4.105 -5.232 1.00 0.00 35 ASN A O 7
ATOM 5653 N N . ALA A 1 36 ? -1.730 -5.622 -3.559 1.00 0.00 36 ALA A N 7
ATOM 5654 C CA . ALA A 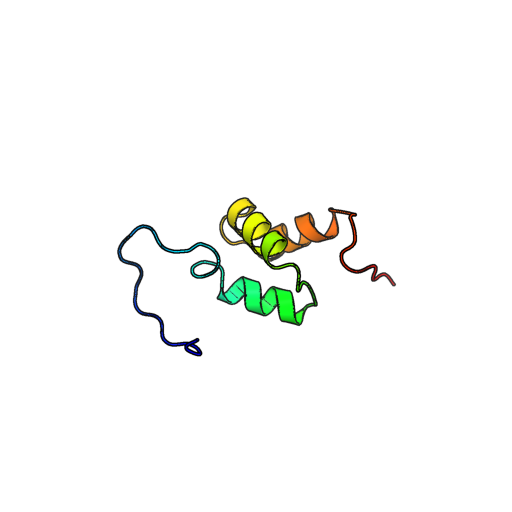1 36 ? -2.907 -5.119 -2.873 1.00 0.00 36 ALA A CA 7
ATOM 5655 C C . ALA A 1 36 ? -2.568 -3.794 -2.189 1.00 0.00 36 ALA A C 7
ATOM 5656 O O . ALA A 1 36 ? -3.134 -2.755 -2.524 1.00 0.00 36 ALA A O 7
ATOM 5663 N N . ASN A 1 37 ? -1.643 -3.873 -1.242 1.00 0.00 37 ASN A N 7
ATOM 5664 C CA . ASN A 1 37 ? -1.221 -2.692 -0.508 1.00 0.00 37 ASN A CA 7
ATOM 5665 C C . ASN A 1 37 ? -1.003 -1.538 -1.489 1.00 0.00 37 ASN A C 7
ATOM 5666 O O . ASN A 1 37 ? -1.479 -0.427 -1.261 1.00 0.00 37 ASN A O 7
ATOM 5676 N N . LEU A 1 38 ? -0.285 -1.842 -2.560 1.00 0.00 38 LEU A N 7
ATOM 5677 C CA . LEU A 1 38 ? 0.002 -0.843 -3.576 1.00 0.00 38 LEU A CA 7
ATOM 5678 C C . LEU A 1 38 ? -1.305 -0.181 -4.017 1.00 0.00 38 LEU A C 7
ATOM 5679 O O . LEU A 1 38 ? -1.507 1.011 -3.794 1.00 0.00 38 LEU A O 7
ATOM 5694 N N . GLN A 1 39 ? -2.159 -0.985 -4.635 1.00 0.00 39 GLN A N 7
ATOM 5695 C CA . GLN A 1 39 ? -3.441 -0.492 -5.109 1.00 0.00 39 GLN A CA 7
ATOM 5696 C C . GLN A 1 39 ? -4.147 0.298 -4.005 1.00 0.00 39 GLN A C 7
ATOM 5697 O O . GLN A 1 39 ? -4.506 1.459 -4.200 1.00 0.00 39 GLN A O 7
ATOM 5709 N N . ALA A 1 40 ? -4.325 -0.362 -2.871 1.00 0.00 40 ALA A N 7
ATOM 5710 C CA . ALA A 1 40 ? -4.981 0.265 -1.736 1.00 0.00 40 ALA A CA 7
ATOM 5711 C C . ALA A 1 40 ? -4.407 1.667 -1.529 1.00 0.00 40 ALA A C 7
ATOM 5712 O O . ALA A 1 40 ? -5.149 2.648 -1.499 1.00 0.00 40 ALA A O 7
ATOM 5719 N N . LEU A 1 41 ? -3.090 1.719 -1.394 1.00 0.00 41 LEU A N 7
ATOM 5720 C CA . LEU A 1 41 ? -2.407 2.985 -1.191 1.00 0.00 41 LEU A CA 7
ATOM 5721 C C . LEU A 1 41 ? -2.849 3.976 -2.271 1.00 0.00 41 LEU A C 7
ATOM 5722 O O . LEU A 1 41 ? -3.358 5.052 -1.960 1.00 0.00 41 LEU A O 7
ATOM 5737 N N . ILE A 1 42 ? -2.637 3.577 -3.516 1.00 0.00 42 ILE A N 7
ATOM 5738 C CA . ILE A 1 42 ? -3.007 4.416 -4.643 1.00 0.00 42 ILE A CA 7
ATOM 5739 C C . ILE A 1 42 ? -4.479 4.815 -4.517 1.00 0.00 42 ILE A C 7
ATOM 5740 O O . ILE A 1 42 ? -4.865 5.912 -4.914 1.00 0.00 42 ILE A O 7
ATOM 5755 N N . ALA A 1 43 ? -5.260 3.901 -3.960 1.00 0.00 43 ALA A N 7
ATOM 5756 C CA . ALA A 1 43 ? -6.681 4.143 -3.774 1.00 0.00 43 ALA A CA 7
ATOM 5757 C C . ALA A 1 43 ? -6.879 5.128 -2.621 1.00 0.00 43 ALA A C 7
ATOM 5758 O O . ALA A 1 43 ? -7.899 5.813 -2.554 1.00 0.00 43 ALA A O 7
ATOM 5765 N N . THR A 1 44 ? -5.889 5.168 -1.742 1.00 0.00 44 THR A N 7
ATOM 5766 C CA . THR A 1 44 ? -5.943 6.059 -0.594 1.00 0.00 44 THR A CA 7
ATOM 5767 C C . THR A 1 44 ? -4.931 7.196 -0.754 1.00 0.00 44 THR A C 7
ATOM 5768 O O . THR A 1 44 ? -4.594 7.872 0.216 1.00 0.00 44 THR A O 7
ATOM 5779 N N . ASP A 1 45 ? -4.474 7.370 -1.985 1.00 0.00 45 ASP A N 7
ATOM 5780 C CA . ASP A 1 45 ? -3.508 8.414 -2.284 1.00 0.00 45 ASP A CA 7
ATOM 5781 C C . ASP A 1 45 ? -2.400 8.393 -1.229 1.00 0.00 45 ASP A C 7
ATOM 5782 O O . ASP A 1 45 ? -1.813 9.428 -0.921 1.00 0.00 45 ASP A O 7
ATOM 5790 N N . GLY A 1 46 ? -2.148 7.202 -0.705 1.00 0.00 46 GLY A N 7
ATOM 5791 C CA . GLY A 1 46 ? -1.120 7.034 0.308 1.00 0.00 46 GLY A CA 7
ATOM 5792 C C . GLY A 1 46 ? -1.671 7.338 1.703 1.00 0.00 46 GLY A C 7
ATOM 5793 O O . GLY A 1 46 ? -1.725 8.497 2.114 1.00 0.00 46 GLY A O 7
ATOM 5797 N N . ASP A 1 47 ? -2.066 6.279 2.393 1.00 0.00 47 ASP A N 7
ATOM 5798 C CA . ASP A 1 47 ? -2.610 6.419 3.734 1.00 0.00 47 ASP A CA 7
ATOM 5799 C C . ASP A 1 47 ? -2.758 5.034 4.367 1.00 0.00 47 ASP A C 7
ATOM 5800 O O . ASP A 1 47 ? -3.799 4.393 4.230 1.00 0.00 47 ASP A O 7
ATOM 5808 N N . THR A 1 48 ? -1.702 4.614 5.046 1.00 0.00 48 THR A N 7
ATOM 5809 C CA . THR A 1 48 ? -1.700 3.316 5.700 1.00 0.00 48 THR A CA 7
ATOM 5810 C C . THR A 1 48 ? -3.062 3.041 6.340 1.00 0.00 48 THR A C 7
ATOM 5811 O O . THR A 1 48 ? -3.697 2.029 6.045 1.00 0.00 48 THR A O 7
ATOM 5822 N N . ASN A 1 49 ? -3.471 3.958 7.204 1.00 0.00 49 ASN A N 7
ATOM 5823 C CA . ASN A 1 49 ? -4.746 3.827 7.888 1.00 0.00 49 ASN A CA 7
ATOM 5824 C C . ASN A 1 49 ? -5.797 3.311 6.903 1.00 0.00 49 ASN A C 7
ATOM 5825 O O . ASN A 1 49 ? -6.309 2.203 7.059 1.00 0.00 49 ASN A O 7
ATOM 5835 N N . ALA A 1 50 ? -6.088 4.139 5.911 1.00 0.00 50 ALA A N 7
ATOM 5836 C CA . ALA A 1 50 ? -7.070 3.781 4.900 1.00 0.00 50 ALA A CA 7
ATOM 5837 C C . ALA A 1 50 ? -6.741 2.393 4.346 1.00 0.00 50 ALA A C 7
ATOM 5838 O O . ALA A 1 50 ? -7.592 1.504 4.345 1.00 0.00 50 ALA A O 7
ATOM 5845 N N . ALA A 1 51 ? -5.506 2.251 3.889 1.00 0.00 51 ALA A N 7
ATOM 5846 C CA . ALA A 1 51 ? -5.055 0.987 3.333 1.00 0.00 51 ALA A CA 7
ATOM 5847 C C . ALA A 1 51 ? -5.455 -0.151 4.275 1.00 0.00 51 ALA A C 7
ATOM 5848 O O . ALA A 1 51 ? -6.127 -1.096 3.863 1.00 0.00 51 ALA A O 7
ATOM 5855 N N . ILE A 1 52 ? -5.024 -0.024 5.522 1.00 0.00 52 ILE A N 7
ATOM 5856 C CA . ILE A 1 52 ? -5.328 -1.030 6.525 1.00 0.00 52 ILE A CA 7
ATOM 5857 C C . ILE A 1 52 ? -6.843 -1.231 6.595 1.00 0.00 52 ILE A C 7
ATOM 5858 O O . ILE A 1 52 ? -7.335 -2.343 6.409 1.00 0.00 52 ILE A O 7
ATOM 5873 N N . TYR A 1 53 ? -7.542 -0.138 6.864 1.00 0.00 53 TYR A N 7
ATOM 5874 C CA . TYR A 1 53 ? -8.991 -0.181 6.962 1.00 0.00 53 TYR A CA 7
ATOM 5875 C C . TYR A 1 53 ? -9.598 -0.927 5.772 1.00 0.00 53 TYR A C 7
ATOM 5876 O O . TYR A 1 53 ? -10.401 -1.841 5.952 1.00 0.00 53 TYR A O 7
ATOM 5893 N N . LYS A 1 54 ? -9.192 -0.509 4.582 1.00 0.00 54 LYS A N 7
ATOM 5894 C CA . LYS A 1 54 ? -9.686 -1.126 3.363 1.00 0.00 54 LYS A CA 7
ATOM 5895 C C . LYS A 1 54 ? -9.299 -2.607 3.353 1.00 0.00 54 LYS A C 7
ATOM 5896 O O . LYS A 1 54 ? -10.166 -3.479 3.339 1.00 0.00 54 LYS A O 7
ATOM 5911 N N . LEU A 1 55 ? -7.995 -2.844 3.360 1.00 0.00 55 LEU A N 7
ATOM 5912 C CA . LEU A 1 55 ? -7.483 -4.204 3.352 1.00 0.00 55 LEU A CA 7
ATOM 5913 C C . LEU A 1 55 ? -8.303 -5.060 4.320 1.00 0.00 55 LEU A C 7
ATOM 5914 O O . LEU A 1 55 ? -8.867 -6.079 3.927 1.00 0.00 55 LEU A O 7
ATOM 5929 N N . LYS A 1 56 ? -8.343 -4.613 5.566 1.00 0.00 56 LYS A N 7
ATOM 5930 C CA . LYS A 1 56 ? -9.084 -5.325 6.594 1.00 0.00 56 LYS A CA 7
ATOM 5931 C C . LYS A 1 56 ? -10.447 -5.741 6.035 1.00 0.00 56 LYS A C 7
ATOM 5932 O O . LYS A 1 56 ? -10.744 -6.931 5.940 1.00 0.00 56 LYS A O 7
ATOM 5947 N N . SER A 1 57 ? -11.238 -4.739 5.683 1.00 0.00 57 SER A N 7
ATOM 5948 C CA . SER A 1 57 ? -12.562 -4.986 5.138 1.00 0.00 57 SER A CA 7
ATOM 5949 C C . SER A 1 57 ? -12.502 -6.119 4.112 1.00 0.00 57 SER A C 7
ATOM 5950 O O . SER A 1 57 ? -13.174 -7.138 4.268 1.00 0.00 57 SER A O 7
ATOM 5957 N N . SER A 1 58 ? -11.690 -5.905 3.087 1.00 0.00 58 SER A N 7
ATOM 5958 C CA . SER A 1 58 ? -11.534 -6.896 2.036 1.00 0.00 58 SER A CA 7
ATOM 5959 C C . SER A 1 58 ? -11.403 -8.292 2.648 1.00 0.00 58 SER A C 7
ATOM 5960 O O . SER A 1 58 ? -10.437 -8.574 3.357 1.00 0.00 58 SER A O 7
ATOM 5967 N N . GLN A 1 59 ? -12.387 -9.128 2.353 1.00 0.00 59 GLN A N 7
ATOM 5968 C CA . GLN A 1 59 ? -12.393 -10.488 2.866 1.00 0.00 59 GLN A CA 7
ATOM 5969 C C . GLN A 1 59 ? -11.580 -11.404 1.950 1.00 0.00 59 GLN A C 7
ATOM 5970 O O . GLN A 1 59 ? -12.145 -12.139 1.141 1.00 0.00 59 GLN A O 7
ATOM 5982 N N . GLY A 1 60 ? -10.266 -11.331 2.107 1.00 0.00 60 GLY A N 7
ATOM 5983 C CA . GLY A 1 60 ? -9.371 -12.145 1.304 1.00 0.00 60 GLY A CA 7
ATOM 5984 C C . GLY A 1 60 ? -8.793 -13.300 2.126 1.00 0.00 60 GLY A C 7
ATOM 5985 O O . GLY A 1 60 ? -9.505 -14.245 2.462 1.00 0.00 60 GLY A O 7
ATOM 5989 N N . PHE A 1 61 ? -7.507 -13.184 2.426 1.00 0.00 61 PHE A N 7
ATOM 5990 C CA . PHE A 1 61 ? -6.825 -14.207 3.202 1.00 0.00 61 PHE A CA 7
ATOM 5991 C C . PHE A 1 61 ? -5.630 -13.619 3.953 1.00 0.00 61 PHE A C 7
ATOM 5992 O O . PHE A 1 61 ? -4.655 -13.189 3.337 1.00 0.00 61 PHE A O 7
ATOM 6008 N N . SER A 1 62 ? -5.744 -13.616 5.273 1.00 0.00 62 SER A N 7
ATOM 6009 C CA . SER A 1 62 ? -4.684 -13.087 6.115 1.00 0.00 62 SER A CA 7
ATOM 6010 C C . SER A 1 62 ? -4.801 -13.663 7.527 1.00 0.00 62 SER A C 7
ATOM 6011 O O . SER A 1 62 ? -5.903 -13.927 8.005 1.00 0.00 62 SER A O 7
ATOM 6018 N N . GLY A 1 63 ? -3.648 -13.841 8.157 1.00 0.00 63 GLY A N 7
ATOM 6019 C CA . GLY A 1 63 ? -3.607 -14.381 9.505 1.00 0.00 63 GLY A CA 7
ATOM 6020 C C . GLY A 1 63 ? -2.184 -14.346 10.066 1.00 0.00 63 GLY A C 7
ATOM 6021 O O . GLY A 1 63 ? -1.388 -15.247 9.809 1.00 0.00 63 GLY A O 7
ATOM 6025 N N . PRO A 1 64 ? -1.900 -13.267 10.844 1.00 0.00 64 PRO A N 7
ATOM 6026 C CA . PRO A 1 64 ? -0.587 -13.102 11.445 1.00 0.00 64 PRO A CA 7
ATOM 6027 C C . PRO A 1 64 ? -0.405 -14.050 12.632 1.00 0.00 64 PRO A C 7
ATOM 6028 O O . PRO A 1 64 ? -1.377 -14.595 13.151 1.00 0.00 64 PRO A O 7
ATOM 6036 N N . SER A 1 65 ? 0.849 -14.216 13.028 1.00 0.00 65 SER A N 7
ATOM 6037 C CA . SER A 1 65 ? 1.172 -15.089 14.144 1.00 0.00 65 SER A CA 7
ATOM 6038 C C . SER A 1 65 ? 0.220 -14.820 15.311 1.00 0.00 65 SER A C 7
ATOM 6039 O O . SER A 1 65 ? 0.027 -13.670 15.707 1.00 0.00 65 SER A O 7
ATOM 6046 N N . SER A 1 66 ? -0.351 -15.897 15.829 1.00 0.00 66 SER A N 7
ATOM 6047 C CA . SER A 1 66 ? -1.279 -15.791 16.942 1.00 0.00 66 SER A CA 7
ATOM 6048 C C . SER A 1 66 ? -0.573 -16.159 18.248 1.00 0.00 66 SER A C 7
ATOM 6049 O O . SER A 1 66 ? -0.196 -17.313 18.450 1.00 0.00 66 SER A O 7
ATOM 6056 N N . GLY A 1 67 ? -0.413 -15.157 19.101 1.00 0.00 67 GLY A N 7
ATOM 6057 C CA . GLY A 1 67 ? 0.242 -15.361 20.381 1.00 0.00 67 GLY A CA 7
ATOM 6058 C C . GLY A 1 67 ? 1.624 -15.990 20.196 1.00 0.00 67 GLY A C 7
ATOM 6059 O O . GLY A 1 67 ? 2.636 -15.385 20.546 1.00 0.00 67 GLY A O 7
ATOM 6063 N N . GLY A 1 1 ? 1.451 -1.176 16.425 1.00 0.00 1 GLY A N 8
ATOM 6064 C CA . GLY A 1 1 ? 1.240 0.193 16.862 1.00 0.00 1 GLY A CA 8
ATOM 6065 C C . GLY A 1 1 ? 2.519 1.020 16.712 1.00 0.00 1 GLY A C 8
ATOM 6066 O O . GLY A 1 1 ? 3.381 1.001 17.588 1.00 0.00 1 GLY A O 8
ATOM 6070 N N . SER A 1 2 ? 2.601 1.727 15.594 1.00 0.00 2 SER A N 8
ATOM 6071 C CA . SER A 1 2 ? 3.760 2.559 15.318 1.00 0.00 2 SER A CA 8
ATOM 6072 C C . SER A 1 2 ? 3.399 3.635 14.292 1.00 0.00 2 SER A C 8
ATOM 6073 O O . SER A 1 2 ? 2.507 3.438 13.468 1.00 0.00 2 SER A O 8
ATOM 6080 N N . SER A 1 3 ? 4.110 4.750 14.376 1.00 0.00 3 SER A N 8
ATOM 6081 C CA . SER A 1 3 ? 3.876 5.857 13.466 1.00 0.00 3 SER A CA 8
ATOM 6082 C C . SER A 1 3 ? 5.209 6.471 13.035 1.00 0.00 3 SER A C 8
ATOM 6083 O O . SER A 1 3 ? 6.225 6.290 13.703 1.00 0.00 3 SER A O 8
ATOM 6090 N N . GLY A 1 4 ? 5.162 7.185 11.919 1.00 0.00 4 GLY A N 8
ATOM 6091 C CA . GLY A 1 4 ? 6.354 7.828 11.391 1.00 0.00 4 GLY A CA 8
ATOM 6092 C C . GLY A 1 4 ? 5.988 9.023 10.510 1.00 0.00 4 GLY A C 8
ATOM 6093 O O . GLY A 1 4 ? 4.897 9.579 10.633 1.00 0.00 4 GLY A O 8
ATOM 6097 N N . SER A 1 5 ? 6.920 9.385 9.641 1.00 0.00 5 SER A N 8
ATOM 6098 C CA . SER A 1 5 ? 6.710 10.506 8.739 1.00 0.00 5 SER A CA 8
ATOM 6099 C C . SER A 1 5 ? 5.934 10.044 7.505 1.00 0.00 5 SER A C 8
ATOM 6100 O O . SER A 1 5 ? 5.742 8.847 7.298 1.00 0.00 5 SER A O 8
ATOM 6107 N N . SER A 1 6 ? 5.507 11.019 6.715 1.00 0.00 6 SER A N 8
ATOM 6108 C CA . SER A 1 6 ? 4.755 10.728 5.506 1.00 0.00 6 SER A CA 8
ATOM 6109 C C . SER A 1 6 ? 5.594 11.072 4.273 1.00 0.00 6 SER A C 8
ATOM 6110 O O . SER A 1 6 ? 5.853 10.211 3.433 1.00 0.00 6 SER A O 8
ATOM 6117 N N . GLY A 1 7 ? 5.997 12.332 4.204 1.00 0.00 7 GLY A N 8
ATOM 6118 C CA . GLY A 1 7 ? 6.802 12.800 3.088 1.00 0.00 7 GLY A CA 8
ATOM 6119 C C . GLY A 1 7 ? 5.917 13.229 1.916 1.00 0.00 7 GLY A C 8
ATOM 6120 O O . GLY A 1 7 ? 5.494 12.397 1.116 1.00 0.00 7 GLY A O 8
ATOM 6124 N N . PRO A 1 8 ? 5.656 14.562 1.850 1.00 0.00 8 PRO A N 8
ATOM 6125 C CA . PRO A 1 8 ? 4.830 15.112 0.789 1.00 0.00 8 PRO A CA 8
ATOM 6126 C C . PRO A 1 8 ? 5.597 15.161 -0.535 1.00 0.00 8 PRO A C 8
ATOM 6127 O O . PRO A 1 8 ? 6.805 14.929 -0.565 1.00 0.00 8 PRO A O 8
ATOM 6135 N N . SER A 1 9 ? 4.864 15.464 -1.595 1.00 0.00 9 SER A N 8
ATOM 6136 C CA . SER A 1 9 ? 5.460 15.546 -2.918 1.00 0.00 9 SER A CA 8
ATOM 6137 C C . SER A 1 9 ? 4.385 15.874 -3.957 1.00 0.00 9 SER A C 8
ATOM 6138 O O . SER A 1 9 ? 3.197 15.665 -3.713 1.00 0.00 9 SER A O 8
ATOM 6145 N N . HIS A 1 10 ? 4.841 16.381 -5.093 1.00 0.00 10 HIS A N 8
ATOM 6146 C CA . HIS A 1 10 ? 3.933 16.739 -6.170 1.00 0.00 10 HIS A CA 8
ATOM 6147 C C . HIS A 1 10 ? 4.654 16.610 -7.513 1.00 0.00 10 HIS A C 8
ATOM 6148 O O . HIS A 1 10 ? 5.237 17.576 -8.003 1.00 0.00 10 HIS A O 8
ATOM 6161 N N . SER A 1 11 ? 4.590 15.410 -8.070 1.00 0.00 11 SER A N 8
ATOM 6162 C CA . SER A 1 11 ? 5.229 15.142 -9.347 1.00 0.00 11 SER A CA 8
ATOM 6163 C C . SER A 1 11 ? 4.792 13.774 -9.875 1.00 0.00 11 SER A C 8
ATOM 6164 O O . SER A 1 11 ? 4.141 13.010 -9.164 1.00 0.00 11 SER A O 8
ATOM 6171 N N . LEU A 1 12 ? 5.167 13.508 -11.118 1.00 0.00 12 LEU A N 8
ATOM 6172 C CA . LEU A 1 12 ? 4.821 12.245 -11.748 1.00 0.00 12 LEU A CA 8
ATOM 6173 C C . LEU A 1 12 ? 5.926 11.223 -11.473 1.00 0.00 12 LEU A C 8
ATOM 6174 O O . LEU A 1 12 ? 6.984 11.262 -12.100 1.00 0.00 12 LEU A O 8
ATOM 6189 N N . GLN A 1 13 ? 5.643 10.332 -10.534 1.00 0.00 13 GLN A N 8
ATOM 6190 C CA . GLN A 1 13 ? 6.599 9.301 -10.167 1.00 0.00 13 GLN A CA 8
ATOM 6191 C C . GLN A 1 13 ? 5.881 7.971 -9.932 1.00 0.00 13 GLN A C 8
ATOM 6192 O O . GLN A 1 13 ? 4.677 7.947 -9.678 1.00 0.00 13 GLN A O 8
ATOM 6204 N N . ALA A 1 14 ? 6.650 6.896 -10.025 1.00 0.00 14 ALA A N 8
ATOM 6205 C CA . ALA A 1 14 ? 6.102 5.564 -9.826 1.00 0.00 14 ALA A CA 8
ATOM 6206 C C . ALA A 1 14 ? 5.287 5.542 -8.532 1.00 0.00 14 ALA A C 8
ATOM 6207 O O . ALA A 1 14 ? 5.539 6.329 -7.621 1.00 0.00 14 ALA A O 8
ATOM 6214 N N . PRO A 1 15 ? 4.300 4.607 -8.490 1.00 0.00 15 PRO A N 8
ATOM 6215 C CA . PRO A 1 15 ? 3.446 4.471 -7.323 1.00 0.00 15 PRO A CA 8
ATOM 6216 C C . PRO A 1 15 ? 4.191 3.786 -6.175 1.00 0.00 15 PRO A C 8
ATOM 6217 O O . PRO A 1 15 ? 4.481 4.413 -5.157 1.00 0.00 15 PRO A O 8
ATOM 6225 N N . GLU A 1 16 ? 4.478 2.509 -6.378 1.00 0.00 16 GLU A N 8
ATOM 6226 C CA . GLU A 1 16 ? 5.184 1.732 -5.372 1.00 0.00 16 GLU A CA 8
ATOM 6227 C C . GLU A 1 16 ? 6.295 2.571 -4.737 1.00 0.00 16 GLU A C 8
ATOM 6228 O O . GLU A 1 16 ? 6.488 2.533 -3.524 1.00 0.00 16 GLU A O 8
ATOM 6238 N N . VAL A 1 17 ? 6.997 3.306 -5.587 1.00 0.00 17 VAL A N 8
ATOM 6239 C CA . VAL A 1 17 ? 8.084 4.152 -5.124 1.00 0.00 17 VAL A CA 8
ATOM 6240 C C . VAL A 1 17 ? 7.516 5.271 -4.250 1.00 0.00 17 VAL A C 8
ATOM 6241 O O . VAL A 1 17 ? 8.040 5.547 -3.171 1.00 0.00 17 VAL A O 8
ATOM 6254 N N . ARG A 1 18 ? 6.453 5.886 -4.747 1.00 0.00 18 ARG A N 8
ATOM 6255 C CA . ARG A 1 18 ? 5.809 6.969 -4.024 1.00 0.00 18 ARG A CA 8
ATOM 6256 C C . ARG A 1 18 ? 5.391 6.502 -2.628 1.00 0.00 18 ARG A C 8
ATOM 6257 O O . ARG A 1 18 ? 5.846 7.048 -1.624 1.00 0.00 18 ARG A O 8
ATOM 6275 N N . PHE A 1 19 ? 4.529 5.496 -2.609 1.00 0.00 19 PHE A N 8
ATOM 6276 C CA . PHE A 1 19 ? 4.045 4.948 -1.353 1.00 0.00 19 PHE A CA 8
ATOM 6277 C C . PHE A 1 19 ? 4.804 3.673 -0.982 1.00 0.00 19 PHE A C 8
ATOM 6278 O O . PHE A 1 19 ? 4.206 2.606 -0.850 1.00 0.00 19 PHE A O 8
ATOM 6294 N N . SER A 1 20 ? 6.111 3.825 -0.825 1.00 0.00 20 SER A N 8
ATOM 6295 C CA . SER A 1 20 ? 6.958 2.698 -0.472 1.00 0.00 20 SER A CA 8
ATOM 6296 C C . SER A 1 20 ? 7.066 2.581 1.050 1.00 0.00 20 SER A C 8
ATOM 6297 O O . SER A 1 20 ? 6.775 1.528 1.617 1.00 0.00 20 SER A O 8
ATOM 6304 N N . LYS A 1 21 ? 7.484 3.676 1.668 1.00 0.00 21 LYS A N 8
ATOM 6305 C CA . LYS A 1 21 ? 7.634 3.709 3.112 1.00 0.00 21 LYS A CA 8
ATOM 6306 C C . LYS A 1 21 ? 6.456 2.978 3.760 1.00 0.00 21 LYS A C 8
ATOM 6307 O O . LYS A 1 21 ? 6.651 2.084 4.580 1.00 0.00 21 LYS A O 8
ATOM 6322 N N . GLU A 1 22 ? 5.259 3.388 3.366 1.00 0.00 22 GLU A N 8
ATOM 6323 C CA . GLU A 1 22 ? 4.049 2.783 3.898 1.00 0.00 22 GLU A CA 8
ATOM 6324 C C . GLU A 1 22 ? 4.082 1.266 3.699 1.00 0.00 22 GLU A C 8
ATOM 6325 O O . GLU A 1 22 ? 3.960 0.509 4.660 1.00 0.00 22 GLU A O 8
ATOM 6335 N N . MET A 1 23 ? 4.245 0.870 2.445 1.00 0.00 23 MET A N 8
ATOM 6336 C CA . MET A 1 23 ? 4.295 -0.543 2.109 1.00 0.00 23 MET A CA 8
ATOM 6337 C C . MET A 1 23 ? 5.206 -1.305 3.074 1.00 0.00 23 MET A C 8
ATOM 6338 O O . MET A 1 23 ? 4.855 -2.388 3.538 1.00 0.00 23 MET A O 8
ATOM 6350 N N . GLU A 1 24 ? 6.357 -0.709 3.347 1.00 0.00 24 GLU A N 8
ATOM 6351 C CA . GLU A 1 24 ? 7.320 -1.317 4.248 1.00 0.00 24 GLU A CA 8
ATOM 6352 C C . GLU A 1 24 ? 6.718 -1.465 5.647 1.00 0.00 24 GLU A C 8
ATOM 6353 O O . GLU A 1 24 ? 7.000 -2.436 6.348 1.00 0.00 24 GLU A O 8
ATOM 6363 N N . CYS A 1 25 ? 5.901 -0.488 6.011 1.00 0.00 25 CYS A N 8
ATOM 6364 C CA . CYS A 1 25 ? 5.257 -0.497 7.314 1.00 0.00 25 CYS A CA 8
ATOM 6365 C C . CYS A 1 25 ? 4.167 -1.572 7.303 1.00 0.00 25 CYS A C 8
ATOM 6366 O O . CYS A 1 25 ? 3.917 -2.217 8.319 1.00 0.00 25 CYS A O 8
ATOM 6373 N N . LEU A 1 26 ? 3.549 -1.730 6.143 1.00 0.00 26 LEU A N 8
ATOM 6374 C CA . LEU A 1 26 ? 2.491 -2.715 5.986 1.00 0.00 26 LEU A CA 8
ATOM 6375 C C . LEU A 1 26 ? 3.061 -4.112 6.237 1.00 0.00 26 LEU A C 8
ATOM 6376 O O . LEU A 1 26 ? 2.575 -4.839 7.102 1.00 0.00 26 LEU A O 8
ATOM 6391 N N . GLN A 1 27 ? 4.085 -4.447 5.464 1.00 0.00 27 GLN A N 8
ATOM 6392 C CA . GLN A 1 27 ? 4.725 -5.744 5.592 1.00 0.00 27 GLN A CA 8
ATOM 6393 C C . GLN A 1 27 ? 4.986 -6.066 7.065 1.00 0.00 27 GLN A C 8
ATOM 6394 O O . GLN A 1 27 ? 4.602 -7.128 7.550 1.00 0.00 27 GLN A O 8
ATOM 6406 N N . ALA A 1 28 ? 5.637 -5.126 7.736 1.00 0.00 28 ALA A N 8
ATOM 6407 C CA . ALA A 1 28 ? 5.954 -5.296 9.144 1.00 0.00 28 ALA A CA 8
ATOM 6408 C C . ALA A 1 28 ? 4.748 -5.901 9.864 1.00 0.00 28 ALA A C 8
ATOM 6409 O O . ALA A 1 28 ? 4.861 -6.946 10.502 1.00 0.00 28 ALA A O 8
ATOM 6416 N N . MET A 1 29 ? 3.619 -5.217 9.737 1.00 0.00 29 MET A N 8
ATOM 6417 C CA . MET A 1 29 ? 2.393 -5.675 10.368 1.00 0.00 29 MET A CA 8
ATOM 6418 C C . MET A 1 29 ? 2.054 -7.103 9.938 1.00 0.00 29 MET A C 8
ATOM 6419 O O . MET A 1 29 ? 1.502 -7.876 10.720 1.00 0.00 29 MET A O 8
ATOM 6431 N N . GLY A 1 30 ? 2.399 -7.411 8.696 1.00 0.00 30 GLY A N 8
ATOM 6432 C CA . GLY A 1 30 ? 2.138 -8.733 8.153 1.00 0.00 30 GLY A CA 8
ATOM 6433 C C . GLY A 1 30 ? 1.477 -8.639 6.777 1.00 0.00 30 GLY A C 8
ATOM 6434 O O . GLY A 1 30 ? 1.390 -9.633 6.057 1.00 0.00 30 GLY A O 8
ATOM 6438 N N . PHE A 1 31 ? 1.029 -7.436 6.451 1.00 0.00 31 PHE A N 8
ATOM 6439 C CA . PHE A 1 31 ? 0.378 -7.200 5.174 1.00 0.00 31 PHE A CA 8
ATOM 6440 C C . PHE A 1 31 ? 1.369 -7.350 4.017 1.00 0.00 31 PHE A C 8
ATOM 6441 O O . PHE A 1 31 ? 1.785 -6.360 3.419 1.00 0.00 31 PHE A O 8
ATOM 6457 N N . VAL A 1 32 ? 1.718 -8.598 3.739 1.00 0.00 32 VAL A N 8
ATOM 6458 C CA . VAL A 1 32 ? 2.652 -8.891 2.665 1.00 0.00 32 VAL A CA 8
ATOM 6459 C C . VAL A 1 32 ? 2.020 -8.505 1.326 1.00 0.00 32 VAL A C 8
ATOM 6460 O O . VAL A 1 32 ? 2.694 -7.963 0.451 1.00 0.00 32 VAL A O 8
ATOM 6473 N N . ASN A 1 33 ? 0.733 -8.799 1.208 1.00 0.00 33 ASN A N 8
ATOM 6474 C CA . ASN A 1 33 ? 0.003 -8.490 -0.010 1.00 0.00 33 ASN A CA 8
ATOM 6475 C C . ASN A 1 33 ? 0.429 -7.111 -0.518 1.00 0.00 33 ASN A C 8
ATOM 6476 O O . ASN A 1 33 ? -0.067 -6.091 -0.045 1.00 0.00 33 ASN A O 8
ATOM 6486 N N . TYR A 1 34 ? 1.345 -7.126 -1.475 1.00 0.00 34 TYR A N 8
ATOM 6487 C CA . TYR A 1 34 ? 1.844 -5.889 -2.053 1.00 0.00 34 TYR A CA 8
ATOM 6488 C C . TYR A 1 34 ? 0.889 -5.361 -3.125 1.00 0.00 34 TYR A C 8
ATOM 6489 O O . TYR A 1 34 ? 0.336 -4.271 -2.986 1.00 0.00 34 TYR A O 8
ATOM 6506 N N . ASN A 1 35 ? 0.723 -6.160 -4.170 1.00 0.00 35 ASN A N 8
ATOM 6507 C CA . ASN A 1 35 ? -0.156 -5.786 -5.266 1.00 0.00 35 ASN A CA 8
ATOM 6508 C C . ASN A 1 35 ? -1.473 -5.255 -4.697 1.00 0.00 35 ASN A C 8
ATOM 6509 O O . ASN A 1 35 ? -2.157 -4.462 -5.343 1.00 0.00 35 ASN A O 8
ATOM 6519 N N . ALA A 1 36 ? -1.790 -5.713 -3.496 1.00 0.00 36 ALA A N 8
ATOM 6520 C CA . ALA A 1 36 ? -3.014 -5.294 -2.833 1.00 0.00 36 ALA A CA 8
ATOM 6521 C C . ALA A 1 36 ? -2.768 -3.969 -2.107 1.00 0.00 36 ALA A C 8
ATOM 6522 O O . ALA A 1 36 ? -3.339 -2.942 -2.471 1.00 0.00 36 ALA A O 8
ATOM 6529 N N . ASN A 1 37 ? -1.917 -4.036 -1.094 1.00 0.00 37 ASN A N 8
ATOM 6530 C CA . ASN A 1 37 ? -1.589 -2.856 -0.313 1.00 0.00 37 ASN A CA 8
ATOM 6531 C C . ASN A 1 37 ? -1.405 -1.662 -1.254 1.00 0.00 37 ASN A C 8
ATOM 6532 O O . ASN A 1 37 ? -2.041 -0.624 -1.077 1.00 0.00 37 ASN A O 8
ATOM 6542 N N . LEU A 1 38 ? -0.532 -1.851 -2.233 1.00 0.00 38 LEU A N 8
ATOM 6543 C CA . LEU A 1 38 ? -0.258 -0.803 -3.201 1.00 0.00 38 LEU A CA 8
ATOM 6544 C C . LEU A 1 38 ? -1.580 -0.257 -3.744 1.00 0.00 38 LEU A C 8
ATOM 6545 O O . LEU A 1 38 ? -1.940 0.888 -3.475 1.00 0.00 38 LEU A O 8
ATOM 6560 N N . GLN A 1 39 ? -2.267 -1.101 -4.500 1.00 0.00 39 GLN A N 8
ATOM 6561 C CA . GLN A 1 39 ? -3.541 -0.717 -5.084 1.00 0.00 39 GLN A CA 8
ATOM 6562 C C . GLN A 1 39 ? -4.348 0.124 -4.091 1.00 0.00 39 GLN A C 8
ATOM 6563 O O . GLN A 1 39 ? -5.060 1.044 -4.486 1.00 0.00 39 GLN A O 8
ATOM 6575 N N . ALA A 1 40 ? -4.208 -0.225 -2.820 1.00 0.00 40 ALA A N 8
ATOM 6576 C CA . ALA A 1 40 ? -4.915 0.486 -1.767 1.00 0.00 40 ALA A CA 8
ATOM 6577 C C . ALA A 1 40 ? -4.295 1.873 -1.589 1.00 0.00 40 ALA A C 8
ATOM 6578 O O . ALA A 1 40 ? -4.995 2.882 -1.645 1.00 0.00 40 ALA A O 8
ATOM 6585 N N . LEU A 1 41 ? -2.986 1.878 -1.377 1.00 0.00 41 LEU A N 8
ATOM 6586 C CA . LEU A 1 41 ? -2.264 3.125 -1.190 1.00 0.00 41 LEU A CA 8
ATOM 6587 C C . LEU A 1 41 ? -2.648 4.103 -2.301 1.00 0.00 41 LEU A C 8
ATOM 6588 O O . LEU A 1 41 ? -3.125 5.205 -2.027 1.00 0.00 41 LEU A O 8
ATOM 6603 N N . ILE A 1 42 ? -2.426 3.668 -3.533 1.00 0.00 42 ILE A N 8
ATOM 6604 C CA . ILE A 1 42 ? -2.743 4.491 -4.686 1.00 0.00 42 ILE A CA 8
ATOM 6605 C C . ILE A 1 42 ? -4.171 5.024 -4.552 1.00 0.00 42 ILE A C 8
ATOM 6606 O O . ILE A 1 42 ? -4.434 6.188 -4.846 1.00 0.00 42 ILE A O 8
ATOM 6621 N N . ALA A 1 43 ? -5.057 4.144 -4.107 1.00 0.00 43 ALA A N 8
ATOM 6622 C CA . ALA A 1 43 ? -6.451 4.510 -3.929 1.00 0.00 43 ALA A CA 8
ATOM 6623 C C . ALA A 1 43 ? -6.560 5.568 -2.830 1.00 0.00 43 ALA A C 8
ATOM 6624 O O . ALA A 1 43 ? -7.484 6.380 -2.833 1.00 0.00 43 ALA A O 8
ATOM 6631 N N . THR A 1 44 ? -5.603 5.525 -1.914 1.00 0.00 44 THR A N 8
ATOM 6632 C CA . THR A 1 44 ? -5.580 6.470 -0.811 1.00 0.00 44 THR A CA 8
ATOM 6633 C C . THR A 1 44 ? -4.423 7.456 -0.977 1.00 0.00 44 THR A C 8
ATOM 6634 O O . THR A 1 44 ? -3.981 8.070 -0.008 1.00 0.00 44 THR A O 8
ATOM 6645 N N . ASP A 1 45 ? -3.964 7.577 -2.214 1.00 0.00 45 ASP A N 8
ATOM 6646 C CA . ASP A 1 45 ? -2.866 8.478 -2.520 1.00 0.00 45 ASP A CA 8
ATOM 6647 C C . ASP A 1 45 ? -1.817 8.393 -1.411 1.00 0.00 45 ASP A C 8
ATOM 6648 O O . ASP A 1 45 ? -1.238 9.405 -1.020 1.00 0.00 45 ASP A O 8
ATOM 6656 N N . GLY A 1 46 ? -1.605 7.176 -0.933 1.00 0.00 46 GLY A N 8
ATOM 6657 C CA . GLY A 1 46 ? -0.636 6.945 0.125 1.00 0.00 46 GLY A CA 8
ATOM 6658 C C . GLY A 1 46 ? -1.278 7.116 1.503 1.00 0.00 46 GLY A C 8
ATOM 6659 O O . GLY A 1 46 ? -1.232 8.199 2.084 1.00 0.00 46 GLY A O 8
ATOM 6663 N N . ASP A 1 47 ? -1.859 6.028 1.988 1.00 0.00 47 ASP A N 8
ATOM 6664 C CA . ASP A 1 47 ? -2.510 6.044 3.287 1.00 0.00 47 ASP A CA 8
ATOM 6665 C C . ASP A 1 47 ? -2.526 4.626 3.861 1.00 0.00 47 ASP A C 8
ATOM 6666 O O . ASP A 1 47 ? -3.139 3.727 3.288 1.00 0.00 47 ASP A O 8
ATOM 6674 N N . THR A 1 48 ? -1.843 4.470 4.987 1.00 0.00 48 THR A N 8
ATOM 6675 C CA . THR A 1 48 ? -1.771 3.177 5.645 1.00 0.00 48 THR A CA 8
ATOM 6676 C C . THR A 1 48 ? -3.087 2.868 6.361 1.00 0.00 48 THR A C 8
ATOM 6677 O O . THR A 1 48 ? -3.673 1.806 6.160 1.00 0.00 48 THR A O 8
ATOM 6688 N N . ASN A 1 49 ? -3.514 3.818 7.182 1.00 0.00 49 ASN A N 8
ATOM 6689 C CA . ASN A 1 49 ? -4.750 3.661 7.929 1.00 0.00 49 ASN A CA 8
ATOM 6690 C C . ASN A 1 49 ? -5.852 3.172 6.987 1.00 0.00 49 ASN A C 8
ATOM 6691 O O . ASN A 1 49 ? -6.340 2.051 7.125 1.00 0.00 49 ASN A O 8
ATOM 6701 N N . ALA A 1 50 ? -6.212 4.036 6.050 1.00 0.00 50 ALA A N 8
ATOM 6702 C CA . ALA A 1 50 ? -7.247 3.707 5.085 1.00 0.00 50 ALA A CA 8
ATOM 6703 C C . ALA A 1 50 ? -6.918 2.365 4.428 1.00 0.00 50 ALA A C 8
ATOM 6704 O O . ALA A 1 50 ? -7.782 1.496 4.318 1.00 0.00 50 ALA A O 8
ATOM 6711 N N . ALA A 1 51 ? -5.667 2.238 4.012 1.00 0.00 51 ALA A N 8
ATOM 6712 C CA . ALA A 1 51 ? -5.213 1.015 3.369 1.00 0.00 51 ALA A CA 8
ATOM 6713 C C . ALA A 1 51 ? -5.580 -0.183 4.246 1.00 0.00 51 ALA A C 8
ATOM 6714 O O . ALA A 1 51 ? -6.281 -1.090 3.801 1.00 0.00 51 ALA A O 8
ATOM 6721 N N . ILE A 1 52 ? -5.090 -0.147 5.476 1.00 0.00 52 ILE A N 8
ATOM 6722 C CA . ILE A 1 52 ? -5.357 -1.220 6.420 1.00 0.00 52 ILE A CA 8
ATOM 6723 C C . ILE A 1 52 ? -6.867 -1.453 6.505 1.00 0.00 52 ILE A C 8
ATOM 6724 O O . ILE A 1 52 ? -7.360 -2.506 6.106 1.00 0.00 52 ILE A O 8
ATOM 6739 N N . TYR A 1 53 ? -7.560 -0.452 7.029 1.00 0.00 53 TYR A N 8
ATOM 6740 C CA . TYR A 1 53 ? -9.002 -0.534 7.173 1.00 0.00 53 TYR A CA 8
ATOM 6741 C C . TYR A 1 53 ? -9.633 -1.249 5.975 1.00 0.00 53 TYR A C 8
ATOM 6742 O O . TYR A 1 53 ? -10.458 -2.145 6.145 1.00 0.00 53 TYR A O 8
ATOM 6759 N N . LYS A 1 54 ? -9.218 -0.825 4.789 1.00 0.00 54 LYS A N 8
ATOM 6760 C CA . LYS A 1 54 ? -9.732 -1.413 3.564 1.00 0.00 54 LYS A CA 8
ATOM 6761 C C . LYS A 1 54 ? -9.360 -2.897 3.520 1.00 0.00 54 LYS A C 8
ATOM 6762 O O . LYS A 1 54 ? -10.237 -3.758 3.459 1.00 0.00 54 LYS A O 8
ATOM 6777 N N . LEU A 1 55 ? -8.061 -3.149 3.553 1.00 0.00 55 LEU A N 8
ATOM 6778 C CA . LEU A 1 55 ? -7.561 -4.514 3.518 1.00 0.00 55 LEU A CA 8
ATOM 6779 C C . LEU A 1 55 ? -8.358 -5.368 4.506 1.00 0.00 55 LEU A C 8
ATOM 6780 O O . LEU A 1 55 ? -8.917 -6.398 4.132 1.00 0.00 55 LEU A O 8
ATOM 6795 N N . LYS A 1 56 ? -8.383 -4.909 5.749 1.00 0.00 56 LYS A N 8
ATOM 6796 C CA . LYS A 1 56 ? -9.101 -5.619 6.794 1.00 0.00 56 LYS A CA 8
ATOM 6797 C C . LYS A 1 56 ? -10.493 -5.999 6.283 1.00 0.00 56 LYS A C 8
ATOM 6798 O O . LYS A 1 56 ? -10.835 -7.180 6.225 1.00 0.00 56 LYS A O 8
ATOM 6813 N N . SER A 1 57 ? -11.257 -4.978 5.925 1.00 0.00 57 SER A N 8
ATOM 6814 C CA . SER A 1 57 ? -12.602 -5.190 5.421 1.00 0.00 57 SER A CA 8
ATOM 6815 C C . SER A 1 57 ? -12.599 -6.307 4.376 1.00 0.00 57 SER A C 8
ATOM 6816 O O . SER A 1 57 ? -13.298 -7.308 4.528 1.00 0.00 57 SER A O 8
ATOM 6823 N N . SER A 1 58 ? -11.805 -6.100 3.336 1.00 0.00 58 SER A N 8
ATOM 6824 C CA . SER A 1 58 ? -11.701 -7.077 2.266 1.00 0.00 58 SER A CA 8
ATOM 6825 C C . SER A 1 58 ? -11.217 -8.416 2.825 1.00 0.00 58 SER A C 8
ATOM 6826 O O . SER A 1 58 ? -10.057 -8.549 3.211 1.00 0.00 58 SER A O 8
ATOM 6833 N N . GLN A 1 59 ? -12.131 -9.376 2.851 1.00 0.00 59 GLN A N 8
ATOM 6834 C CA . GLN A 1 59 ? -11.812 -10.700 3.356 1.00 0.00 59 GLN A CA 8
ATOM 6835 C C . GLN A 1 59 ? -12.710 -11.749 2.699 1.00 0.00 59 GLN A C 8
ATOM 6836 O O . GLN A 1 59 ? -13.856 -11.934 3.106 1.00 0.00 59 GLN A O 8
ATOM 6848 N N . GLY A 1 60 ? -12.156 -12.410 1.693 1.00 0.00 60 GLY A N 8
ATOM 6849 C CA . GLY A 1 60 ? -12.892 -13.437 0.976 1.00 0.00 60 GLY A CA 8
ATOM 6850 C C . GLY A 1 60 ? -12.388 -13.569 -0.463 1.00 0.00 60 GLY A C 8
ATOM 6851 O O . GLY A 1 60 ? -11.700 -14.533 -0.797 1.00 0.00 60 GLY A O 8
ATOM 6855 N N . PHE A 1 61 ? -12.750 -12.588 -1.276 1.00 0.00 61 PHE A N 8
ATOM 6856 C CA . PHE A 1 61 ? -12.343 -12.583 -2.671 1.00 0.00 61 PHE A CA 8
ATOM 6857 C C . PHE A 1 61 ? -10.864 -12.952 -2.811 1.00 0.00 61 PHE A C 8
ATOM 6858 O O . PHE A 1 61 ? -9.988 -12.168 -2.451 1.00 0.00 61 PHE A O 8
ATOM 6874 N N . SER A 1 62 ? -10.634 -14.146 -3.337 1.00 0.00 62 SER A N 8
ATOM 6875 C CA . SER A 1 62 ? -9.277 -14.629 -3.530 1.00 0.00 62 SER A CA 8
ATOM 6876 C C . SER A 1 62 ? -9.222 -15.566 -4.738 1.00 0.00 62 SER A C 8
ATOM 6877 O O . SER A 1 62 ? -10.240 -16.126 -5.141 1.00 0.00 62 SER A O 8
ATOM 6884 N N . GLY A 1 63 ? -8.022 -15.708 -5.283 1.00 0.00 63 GLY A N 8
ATOM 6885 C CA . GLY A 1 63 ? -7.821 -16.567 -6.437 1.00 0.00 63 GLY A CA 8
ATOM 6886 C C . GLY A 1 63 ? -6.524 -16.212 -7.166 1.00 0.00 63 GLY A C 8
ATOM 6887 O O . GLY A 1 63 ? -6.021 -15.097 -7.039 1.00 0.00 63 GLY A O 8
ATOM 6891 N N . PRO A 1 64 ? -6.004 -17.208 -7.932 1.00 0.00 64 PRO A N 8
ATOM 6892 C CA . PRO A 1 64 ? -4.774 -17.013 -8.680 1.00 0.00 64 PRO A CA 8
ATOM 6893 C C . PRO A 1 64 ? -5.016 -16.143 -9.914 1.00 0.00 64 PRO A C 8
ATOM 6894 O O . PRO A 1 64 ? -4.830 -16.595 -11.044 1.00 0.00 64 PRO A O 8
ATOM 6902 N N . SER A 1 65 ? -5.426 -14.909 -9.659 1.00 0.00 65 SER A N 8
ATOM 6903 C CA . SER A 1 65 ? -5.695 -13.971 -10.736 1.00 0.00 65 SER A CA 8
ATOM 6904 C C . SER A 1 65 ? -5.475 -12.538 -10.249 1.00 0.00 65 SER A C 8
ATOM 6905 O O . SER A 1 65 ? -6.006 -12.143 -9.212 1.00 0.00 65 SER A O 8
ATOM 6912 N N . SER A 1 66 ? -4.692 -11.798 -11.020 1.00 0.00 66 SER A N 8
ATOM 6913 C CA . SER A 1 66 ? -4.396 -10.418 -10.680 1.00 0.00 66 SER A CA 8
ATOM 6914 C C . SER A 1 66 ? -5.546 -9.512 -11.121 1.00 0.00 66 SER A C 8
ATOM 6915 O O . SER A 1 66 ? -6.086 -9.675 -12.214 1.00 0.00 66 SER A O 8
ATOM 6922 N N . GLY A 1 67 ? -5.889 -8.576 -10.247 1.00 0.00 67 GLY A N 8
ATOM 6923 C CA . GLY A 1 67 ? -6.966 -7.644 -10.533 1.00 0.00 67 GLY A CA 8
ATOM 6924 C C . GLY A 1 67 ? -6.549 -6.208 -10.209 1.00 0.00 67 GLY A C 8
ATOM 6925 O O . GLY A 1 67 ? -5.536 -5.986 -9.549 1.00 0.00 67 GLY A O 8
ATOM 6929 N N . GLY A 1 1 ? -6.175 7.140 -19.064 1.00 0.00 1 GLY A N 9
ATOM 6930 C CA . GLY A 1 1 ? -5.072 7.896 -19.630 1.00 0.00 1 GLY A CA 9
ATOM 6931 C C . GLY A 1 1 ? -3.801 7.046 -19.698 1.00 0.00 1 GLY A C 9
ATOM 6932 O O . GLY A 1 1 ? -3.872 5.832 -19.882 1.00 0.00 1 GLY A O 9
ATOM 6936 N N . SER A 1 2 ? -2.669 7.718 -19.546 1.00 0.00 2 SER A N 9
ATOM 6937 C CA . SER A 1 2 ? -1.385 7.039 -19.587 1.00 0.00 2 SER A CA 9
ATOM 6938 C C . SER A 1 2 ? -1.289 6.030 -18.442 1.00 0.00 2 SER A C 9
ATOM 6939 O O . SER A 1 2 ? -2.119 6.035 -17.534 1.00 0.00 2 SER A O 9
ATOM 6946 N N . SER A 1 3 ? -0.271 5.187 -18.521 1.00 0.00 3 SER A N 9
ATOM 6947 C CA . SER A 1 3 ? -0.056 4.173 -17.503 1.00 0.00 3 SER A CA 9
ATOM 6948 C C . SER A 1 3 ? 1.266 4.433 -16.777 1.00 0.00 3 SER A C 9
ATOM 6949 O O . SER A 1 3 ? 1.285 4.621 -15.562 1.00 0.00 3 SER A O 9
ATOM 6956 N N . GLY A 1 4 ? 2.340 4.434 -17.554 1.00 0.00 4 GLY A N 9
ATOM 6957 C CA . GLY A 1 4 ? 3.663 4.667 -17.001 1.00 0.00 4 GLY A CA 9
ATOM 6958 C C . GLY A 1 4 ? 4.690 3.712 -17.614 1.00 0.00 4 GLY A C 9
ATOM 6959 O O . GLY A 1 4 ? 5.239 2.857 -16.921 1.00 0.00 4 GLY A O 9
ATOM 6963 N N . SER A 1 5 ? 4.917 3.890 -18.908 1.00 0.00 5 SER A N 9
ATOM 6964 C CA . SER A 1 5 ? 5.868 3.054 -19.622 1.00 0.00 5 SER A CA 9
ATOM 6965 C C . SER A 1 5 ? 6.127 3.631 -21.015 1.00 0.00 5 SER A C 9
ATOM 6966 O O . SER A 1 5 ? 5.244 3.617 -21.871 1.00 0.00 5 SER A O 9
ATOM 6973 N N . SER A 1 6 ? 7.342 4.125 -21.199 1.00 0.00 6 SER A N 9
ATOM 6974 C CA . SER A 1 6 ? 7.730 4.705 -22.474 1.00 0.00 6 SER A CA 9
ATOM 6975 C C . SER A 1 6 ? 9.238 4.960 -22.497 1.00 0.00 6 SER A C 9
ATOM 6976 O O . SER A 1 6 ? 9.941 4.463 -23.375 1.00 0.00 6 SER A O 9
ATOM 6983 N N . GLY A 1 7 ? 9.691 5.733 -21.521 1.00 0.00 7 GLY A N 9
ATOM 6984 C CA . GLY A 1 7 ? 11.103 6.059 -21.417 1.00 0.00 7 GLY A CA 9
ATOM 6985 C C . GLY A 1 7 ? 11.504 6.303 -19.961 1.00 0.00 7 GLY A C 9
ATOM 6986 O O . GLY A 1 7 ? 10.974 5.669 -19.052 1.00 0.00 7 GLY A O 9
ATOM 6990 N N . PRO A 1 8 ? 12.464 7.251 -19.781 1.00 0.00 8 PRO A N 9
ATOM 6991 C CA . PRO A 1 8 ? 12.943 7.587 -18.451 1.00 0.00 8 PRO A CA 9
ATOM 6992 C C . PRO A 1 8 ? 11.916 8.435 -17.697 1.00 0.00 8 PRO A C 9
ATOM 6993 O O . PRO A 1 8 ? 10.906 8.844 -18.266 1.00 0.00 8 PRO A O 9
ATOM 7001 N N . SER A 1 9 ? 12.211 8.672 -16.427 1.00 0.00 9 SER A N 9
ATOM 7002 C CA . SER A 1 9 ? 11.326 9.463 -15.589 1.00 0.00 9 SER A CA 9
ATOM 7003 C C . SER A 1 9 ? 10.762 10.640 -16.387 1.00 0.00 9 SER A C 9
ATOM 7004 O O . SER A 1 9 ? 11.422 11.158 -17.287 1.00 0.00 9 SER A O 9
ATOM 7011 N N . HIS A 1 10 ? 9.545 11.027 -16.032 1.00 0.00 10 HIS A N 9
ATOM 7012 C CA . HIS A 1 10 ? 8.885 12.132 -16.704 1.00 0.00 10 HIS A CA 9
ATOM 7013 C C . HIS A 1 10 ? 7.574 12.461 -15.986 1.00 0.00 10 HIS A C 9
ATOM 7014 O O . HIS A 1 10 ? 6.494 12.163 -16.493 1.00 0.00 10 HIS A O 9
ATOM 7027 N N . SER A 1 11 ? 7.713 13.069 -14.818 1.00 0.00 11 SER A N 9
ATOM 7028 C CA . SER A 1 11 ? 6.554 13.441 -14.025 1.00 0.00 11 SER A CA 9
ATOM 7029 C C . SER A 1 11 ? 5.807 12.185 -13.569 1.00 0.00 11 SER A C 9
ATOM 7030 O O . SER A 1 11 ? 5.874 11.146 -14.225 1.00 0.00 11 SER A O 9
ATOM 7037 N N . LEU A 1 12 ? 5.112 12.323 -12.449 1.00 0.00 12 LEU A N 9
ATOM 7038 C CA . LEU A 1 12 ? 4.354 11.212 -11.899 1.00 0.00 12 LEU A CA 9
ATOM 7039 C C . LEU A 1 12 ? 5.302 10.047 -11.607 1.00 0.00 12 LEU A C 9
ATOM 7040 O O . LEU A 1 12 ? 5.555 9.215 -12.477 1.00 0.00 12 LEU A O 9
ATOM 7055 N N . GLN A 1 13 ? 5.801 10.025 -10.380 1.00 0.00 13 GLN A N 9
ATOM 7056 C CA . GLN A 1 13 ? 6.717 8.976 -9.964 1.00 0.00 13 GLN A CA 9
ATOM 7057 C C . GLN A 1 13 ? 5.946 7.692 -9.652 1.00 0.00 13 GLN A C 9
ATOM 7058 O O . GLN A 1 13 ? 4.738 7.730 -9.418 1.00 0.00 13 GLN A O 9
ATOM 7070 N N . ALA A 1 14 ? 6.674 6.584 -9.659 1.00 0.00 14 ALA A N 9
ATOM 7071 C CA . ALA A 1 14 ? 6.073 5.292 -9.381 1.00 0.00 14 ALA A CA 9
ATOM 7072 C C . ALA A 1 14 ? 5.308 5.364 -8.057 1.00 0.00 14 ALA A C 9
ATOM 7073 O O . ALA A 1 14 ? 5.623 6.186 -7.199 1.00 0.00 14 ALA A O 9
ATOM 7080 N N . PRO A 1 15 ? 4.292 4.469 -7.931 1.00 0.00 15 PRO A N 9
ATOM 7081 C CA . PRO A 1 15 ? 3.480 4.424 -6.727 1.00 0.00 15 PRO A CA 9
ATOM 7082 C C . PRO A 1 15 ? 4.245 3.771 -5.574 1.00 0.00 15 PRO A C 9
ATOM 7083 O O . PRO A 1 15 ? 4.549 4.424 -4.577 1.00 0.00 15 PRO A O 9
ATOM 7091 N N . GLU A 1 16 ? 4.534 2.489 -5.748 1.00 0.00 16 GLU A N 9
ATOM 7092 C CA . GLU A 1 16 ? 5.258 1.741 -4.735 1.00 0.00 16 GLU A CA 9
ATOM 7093 C C . GLU A 1 16 ? 6.467 2.540 -4.247 1.00 0.00 16 GLU A C 9
ATOM 7094 O O . GLU A 1 16 ? 6.785 2.529 -3.059 1.00 0.00 16 GLU A O 9
ATOM 7104 N N . VAL A 1 17 ? 7.109 3.215 -5.189 1.00 0.00 17 VAL A N 9
ATOM 7105 C CA . VAL A 1 17 ? 8.278 4.019 -4.870 1.00 0.00 17 VAL A CA 9
ATOM 7106 C C . VAL A 1 17 ? 7.849 5.219 -4.023 1.00 0.00 17 VAL A C 9
ATOM 7107 O O . VAL A 1 17 ? 8.582 5.646 -3.132 1.00 0.00 17 VAL A O 9
ATOM 7120 N N . ARG A 1 18 ? 6.666 5.728 -4.330 1.00 0.00 18 ARG A N 9
ATOM 7121 C CA . ARG A 1 18 ? 6.132 6.870 -3.609 1.00 0.00 18 ARG A CA 9
ATOM 7122 C C . ARG A 1 18 ? 5.690 6.451 -2.206 1.00 0.00 18 ARG A C 9
ATOM 7123 O O . ARG A 1 18 ? 6.103 7.052 -1.215 1.00 0.00 18 ARG A O 9
ATOM 7141 N N . PHE A 1 19 ? 4.854 5.423 -2.165 1.00 0.00 19 PHE A N 9
ATOM 7142 C CA . PHE A 1 19 ? 4.351 4.917 -0.899 1.00 0.00 19 PHE A CA 9
ATOM 7143 C C . PHE A 1 19 ? 5.191 3.736 -0.408 1.00 0.00 19 PHE A C 9
ATOM 7144 O O . PHE A 1 19 ? 4.704 2.893 0.344 1.00 0.00 19 PHE A O 9
ATOM 7160 N N . SER A 1 20 ? 6.439 3.713 -0.852 1.00 0.00 20 SER A N 9
ATOM 7161 C CA . SER A 1 20 ? 7.351 2.650 -0.468 1.00 0.00 20 SER A CA 9
ATOM 7162 C C . SER A 1 20 ? 7.449 2.570 1.057 1.00 0.00 20 SER A C 9
ATOM 7163 O O . SER A 1 20 ? 7.300 1.496 1.636 1.00 0.00 20 SER A O 9
ATOM 7170 N N . LYS A 1 21 ? 7.697 3.722 1.663 1.00 0.00 21 LYS A N 9
ATOM 7171 C CA . LYS A 1 21 ? 7.815 3.795 3.109 1.00 0.00 21 LYS A CA 9
ATOM 7172 C C . LYS A 1 21 ? 6.625 3.079 3.751 1.00 0.00 21 LYS A C 9
ATOM 7173 O O . LYS A 1 21 ? 6.763 2.464 4.807 1.00 0.00 21 LYS A O 9
ATOM 7188 N N . GLU A 1 22 ? 5.484 3.184 3.087 1.00 0.00 22 GLU A N 9
ATOM 7189 C CA . GLU A 1 22 ? 4.270 2.554 3.580 1.00 0.00 22 GLU A CA 9
ATOM 7190 C C . GLU A 1 22 ? 4.322 1.043 3.342 1.00 0.00 22 GLU A C 9
ATOM 7191 O O . GLU A 1 22 ? 4.097 0.259 4.260 1.00 0.00 22 GLU A O 9
ATOM 7201 N N . MET A 1 23 ? 4.620 0.683 2.101 1.00 0.00 23 MET A N 9
ATOM 7202 C CA . MET A 1 23 ? 4.703 -0.720 1.730 1.00 0.00 23 MET A CA 9
ATOM 7203 C C . MET A 1 23 ? 5.532 -1.508 2.747 1.00 0.00 23 MET A C 9
ATOM 7204 O O . MET A 1 23 ? 5.165 -2.619 3.123 1.00 0.00 23 MET A O 9
ATOM 7216 N N . GLU A 1 24 ? 6.633 -0.900 3.164 1.00 0.00 24 GLU A N 9
ATOM 7217 C CA . GLU A 1 24 ? 7.516 -1.531 4.131 1.00 0.00 24 GLU A CA 9
ATOM 7218 C C . GLU A 1 24 ? 6.818 -1.652 5.487 1.00 0.00 24 GLU A C 9
ATOM 7219 O O . GLU A 1 24 ? 6.927 -2.679 6.154 1.00 0.00 24 GLU A O 9
ATOM 7229 N N . CYS A 1 25 ? 6.116 -0.590 5.853 1.00 0.00 25 CYS A N 9
ATOM 7230 C CA . CYS A 1 25 ? 5.401 -0.565 7.117 1.00 0.00 25 CYS A CA 9
ATOM 7231 C C . CYS A 1 25 ? 4.318 -1.646 7.078 1.00 0.00 25 CYS A C 9
ATOM 7232 O O . CYS A 1 25 ? 4.236 -2.480 7.978 1.00 0.00 25 CYS A O 9
ATOM 7239 N N . LEU A 1 26 ? 3.515 -1.597 6.025 1.00 0.00 26 LEU A N 9
ATOM 7240 C CA . LEU A 1 26 ? 2.442 -2.561 5.856 1.00 0.00 26 LEU A CA 9
ATOM 7241 C C . LEU A 1 26 ? 2.988 -3.971 6.088 1.00 0.00 26 LEU A C 9
ATOM 7242 O O . LEU A 1 26 ? 2.529 -4.680 6.983 1.00 0.00 26 LEU A O 9
ATOM 7257 N N . GLN A 1 27 ? 3.961 -4.338 5.266 1.00 0.00 27 GLN A N 9
ATOM 7258 C CA . GLN A 1 27 ? 4.574 -5.650 5.369 1.00 0.00 27 GLN A CA 9
ATOM 7259 C C . GLN A 1 27 ? 4.880 -5.979 6.832 1.00 0.00 27 GLN A C 9
ATOM 7260 O O . GLN A 1 27 ? 4.595 -7.081 7.296 1.00 0.00 27 GLN A O 9
ATOM 7272 N N . ALA A 1 28 ? 5.457 -5.002 7.516 1.00 0.00 28 ALA A N 9
ATOM 7273 C CA . ALA A 1 28 ? 5.805 -5.175 8.917 1.00 0.00 28 ALA A CA 9
ATOM 7274 C C . ALA A 1 28 ? 4.602 -5.743 9.670 1.00 0.00 28 ALA A C 9
ATOM 7275 O O . ALA A 1 28 ? 4.726 -6.732 10.391 1.00 0.00 28 ALA A O 9
ATOM 7282 N N . MET A 1 29 ? 3.463 -5.094 9.479 1.00 0.00 29 MET A N 9
ATOM 7283 C CA . MET A 1 29 ? 2.238 -5.523 10.132 1.00 0.00 29 MET A CA 9
ATOM 7284 C C . MET A 1 29 ? 1.878 -6.957 9.736 1.00 0.00 29 MET A C 9
ATOM 7285 O O . MET A 1 29 ? 1.252 -7.679 10.510 1.00 0.00 29 MET A O 9
ATOM 7297 N N . GLY A 1 30 ? 2.291 -7.326 8.533 1.00 0.00 30 GLY A N 9
ATOM 7298 C CA . GLY A 1 30 ? 2.021 -8.660 8.025 1.00 0.00 30 GLY A CA 9
ATOM 7299 C C . GLY A 1 30 ? 1.376 -8.599 6.640 1.00 0.00 30 GLY A C 9
ATOM 7300 O O . GLY A 1 30 ? 1.323 -9.603 5.930 1.00 0.00 30 GLY A O 9
ATOM 7304 N N . PHE A 1 31 ? 0.902 -7.411 6.294 1.00 0.00 31 PHE A N 9
ATOM 7305 C CA . PHE A 1 31 ? 0.262 -7.206 5.006 1.00 0.00 31 PHE A CA 9
ATOM 7306 C C . PHE A 1 31 ? 1.262 -7.387 3.862 1.00 0.00 31 PHE A C 9
ATOM 7307 O O . PHE A 1 31 ? 1.686 -6.412 3.243 1.00 0.00 31 PHE A O 9
ATOM 7323 N N . VAL A 1 32 ? 1.610 -8.641 3.616 1.00 0.00 32 VAL A N 9
ATOM 7324 C CA . VAL A 1 32 ? 2.552 -8.962 2.558 1.00 0.00 32 VAL A CA 9
ATOM 7325 C C . VAL A 1 32 ? 1.900 -8.691 1.200 1.00 0.00 32 VAL A C 9
ATOM 7326 O O . VAL A 1 32 ? 2.592 -8.529 0.196 1.00 0.00 32 VAL A O 9
ATOM 7339 N N . ASN A 1 33 ? 0.576 -8.649 1.214 1.00 0.00 33 ASN A N 9
ATOM 7340 C CA . ASN A 1 33 ? -0.177 -8.400 -0.003 1.00 0.00 33 ASN A CA 9
ATOM 7341 C C . ASN A 1 33 ? 0.280 -7.077 -0.620 1.00 0.00 33 ASN A C 9
ATOM 7342 O O . ASN A 1 33 ? -0.274 -6.022 -0.315 1.00 0.00 33 ASN A O 9
ATOM 7352 N N . TYR A 1 34 ? 1.286 -7.177 -1.477 1.00 0.00 34 TYR A N 9
ATOM 7353 C CA . TYR A 1 34 ? 1.824 -6.000 -2.138 1.00 0.00 34 TYR A CA 9
ATOM 7354 C C . TYR A 1 34 ? 0.798 -5.394 -3.098 1.00 0.00 34 TYR A C 9
ATOM 7355 O O . TYR A 1 34 ? 0.330 -4.276 -2.886 1.00 0.00 34 TYR A O 9
ATOM 7372 N N . ASN A 1 35 ? 0.478 -6.158 -4.132 1.00 0.00 35 ASN A N 9
ATOM 7373 C CA . ASN A 1 35 ? -0.483 -5.710 -5.124 1.00 0.00 35 ASN A CA 9
ATOM 7374 C C . ASN A 1 35 ? -1.641 -4.996 -4.421 1.00 0.00 35 ASN A C 9
ATOM 7375 O O . ASN A 1 35 ? -2.101 -3.952 -4.880 1.00 0.00 35 ASN A O 9
ATOM 7385 N N . ALA A 1 36 ? -2.078 -5.590 -3.321 1.00 0.00 36 ALA A N 9
ATOM 7386 C CA . ALA A 1 36 ? -3.172 -5.024 -2.550 1.00 0.00 36 ALA A CA 9
ATOM 7387 C C . ALA A 1 36 ? -2.739 -3.677 -1.970 1.00 0.00 36 ALA A C 9
ATOM 7388 O O . ALA A 1 36 ? -3.306 -2.639 -2.309 1.00 0.00 36 ALA A O 9
ATOM 7395 N N . ASN A 1 37 ? -1.737 -3.736 -1.104 1.00 0.00 37 ASN A N 9
ATOM 7396 C CA . ASN A 1 37 ? -1.221 -2.533 -0.474 1.00 0.00 37 ASN A CA 9
ATOM 7397 C C . ASN A 1 37 ? -1.006 -1.456 -1.539 1.00 0.00 37 ASN A C 9
ATOM 7398 O O . ASN A 1 37 ? -1.583 -0.373 -1.456 1.00 0.00 37 ASN A O 9
ATOM 7408 N N . LEU A 1 38 ? -0.175 -1.791 -2.514 1.00 0.00 38 LEU A N 9
ATOM 7409 C CA . LEU A 1 38 ? 0.124 -0.866 -3.594 1.00 0.00 38 LEU A CA 9
ATOM 7410 C C . LEU A 1 38 ? -1.175 -0.214 -4.075 1.00 0.00 38 LEU A C 9
ATOM 7411 O O . LEU A 1 38 ? -1.326 1.005 -4.006 1.00 0.00 38 LEU A O 9
ATOM 7426 N N . GLN A 1 39 ? -2.081 -1.056 -4.552 1.00 0.00 39 GLN A N 9
ATOM 7427 C CA . GLN A 1 39 ? -3.361 -0.577 -5.044 1.00 0.00 39 GLN A CA 9
ATOM 7428 C C . GLN A 1 39 ? -4.068 0.249 -3.968 1.00 0.00 39 GLN A C 9
ATOM 7429 O O . GLN A 1 39 ? -4.312 1.439 -4.154 1.00 0.00 39 GLN A O 9
ATOM 7441 N N . ALA A 1 40 ? -4.377 -0.416 -2.865 1.00 0.00 40 ALA A N 9
ATOM 7442 C CA . ALA A 1 40 ? -5.052 0.241 -1.758 1.00 0.00 40 ALA A CA 9
ATOM 7443 C C . ALA A 1 40 ? -4.466 1.641 -1.569 1.00 0.00 40 ALA A C 9
ATOM 7444 O O . ALA A 1 40 ? -5.191 2.634 -1.621 1.00 0.00 40 ALA A O 9
ATOM 7451 N N . LEU A 1 41 ? -3.159 1.677 -1.355 1.00 0.00 41 LEU A N 9
ATOM 7452 C CA . LEU A 1 41 ? -2.467 2.939 -1.158 1.00 0.00 41 LEU A CA 9
ATOM 7453 C C . LEU A 1 41 ? -2.932 3.941 -2.217 1.00 0.00 41 LEU A C 9
ATOM 7454 O O . LEU A 1 41 ? -3.520 4.970 -1.888 1.00 0.00 41 LEU A O 9
ATOM 7469 N N . ILE A 1 42 ? -2.649 3.605 -3.468 1.00 0.00 42 ILE A N 9
ATOM 7470 C CA . ILE A 1 42 ? -3.031 4.463 -4.577 1.00 0.00 42 ILE A CA 9
ATOM 7471 C C . ILE A 1 42 ? -4.509 4.835 -4.444 1.00 0.00 42 ILE A C 9
ATOM 7472 O O . ILE A 1 42 ? -4.886 5.984 -4.667 1.00 0.00 42 ILE A O 9
ATOM 7487 N N . ALA A 1 43 ? -5.305 3.840 -4.081 1.00 0.00 43 ALA A N 9
ATOM 7488 C CA . ALA A 1 43 ? -6.734 4.049 -3.915 1.00 0.00 43 ALA A CA 9
ATOM 7489 C C . ALA A 1 43 ? -6.971 5.046 -2.779 1.00 0.00 43 ALA A C 9
ATOM 7490 O O . ALA A 1 43 ? -7.979 5.751 -2.767 1.00 0.00 43 ALA A O 9
ATOM 7497 N N . THR A 1 44 ? -6.027 5.072 -1.851 1.00 0.00 44 THR A N 9
ATOM 7498 C CA . THR A 1 44 ? -6.120 5.971 -0.713 1.00 0.00 44 THR A CA 9
ATOM 7499 C C . THR A 1 44 ? -5.101 7.104 -0.843 1.00 0.00 44 THR A C 9
ATOM 7500 O O . THR A 1 44 ? -4.834 7.818 0.122 1.00 0.00 44 THR A O 9
ATOM 7511 N N . ASP A 1 45 ? -4.559 7.235 -2.046 1.00 0.00 45 ASP A N 9
ATOM 7512 C CA . ASP A 1 45 ? -3.576 8.270 -2.315 1.00 0.00 45 ASP A CA 9
ATOM 7513 C C . ASP A 1 45 ? -2.513 8.256 -1.215 1.00 0.00 45 ASP A C 9
ATOM 7514 O O . ASP A 1 45 ? -2.313 9.256 -0.527 1.00 0.00 45 ASP A O 9
ATOM 7522 N N . GLY A 1 46 ? -1.859 7.111 -1.083 1.00 0.00 46 GLY A N 9
ATOM 7523 C CA . GLY A 1 46 ? -0.821 6.954 -0.079 1.00 0.00 46 GLY A CA 9
ATOM 7524 C C . GLY A 1 46 ? -1.385 7.158 1.328 1.00 0.00 46 GLY A C 9
ATOM 7525 O O . GLY A 1 46 ? -1.197 8.215 1.928 1.00 0.00 46 GLY A O 9
ATOM 7529 N N . ASP A 1 47 ? -2.064 6.129 1.814 1.00 0.00 47 ASP A N 9
ATOM 7530 C CA . ASP A 1 47 ? -2.656 6.183 3.140 1.00 0.00 47 ASP A CA 9
ATOM 7531 C C . ASP A 1 47 ? -2.590 4.795 3.780 1.00 0.00 47 ASP A C 9
ATOM 7532 O O . ASP A 1 47 ? -3.122 3.830 3.232 1.00 0.00 47 ASP A O 9
ATOM 7540 N N . THR A 1 48 ? -1.933 4.738 4.928 1.00 0.00 48 THR A N 9
ATOM 7541 C CA . THR A 1 48 ? -1.791 3.484 5.648 1.00 0.00 48 THR A CA 9
ATOM 7542 C C . THR A 1 48 ? -3.093 3.132 6.370 1.00 0.00 48 THR A C 9
ATOM 7543 O O . THR A 1 48 ? -3.563 1.998 6.293 1.00 0.00 48 THR A O 9
ATOM 7554 N N . ASN A 1 49 ? -3.639 4.126 7.055 1.00 0.00 49 ASN A N 9
ATOM 7555 C CA . ASN A 1 49 ? -4.878 3.936 7.791 1.00 0.00 49 ASN A CA 9
ATOM 7556 C C . ASN A 1 49 ? -5.948 3.387 6.845 1.00 0.00 49 ASN A C 9
ATOM 7557 O O . ASN A 1 49 ? -6.420 2.265 7.019 1.00 0.00 49 ASN A O 9
ATOM 7567 N N . ALA A 1 50 ? -6.301 4.205 5.863 1.00 0.00 50 ALA A N 9
ATOM 7568 C CA . ALA A 1 50 ? -7.307 3.816 4.890 1.00 0.00 50 ALA A CA 9
ATOM 7569 C C . ALA A 1 50 ? -6.931 2.460 4.289 1.00 0.00 50 ALA A C 9
ATOM 7570 O O . ALA A 1 50 ? -7.762 1.557 4.216 1.00 0.00 50 ALA A O 9
ATOM 7577 N N . ALA A 1 51 ? -5.677 2.360 3.873 1.00 0.00 51 ALA A N 9
ATOM 7578 C CA . ALA A 1 51 ? -5.180 1.130 3.280 1.00 0.00 51 ALA A CA 9
ATOM 7579 C C . ALA A 1 51 ? -5.519 -0.046 4.198 1.00 0.00 51 ALA A C 9
ATOM 7580 O O . ALA A 1 51 ? -6.187 -0.991 3.782 1.00 0.00 51 ALA A O 9
ATOM 7587 N N . ILE A 1 52 ? -5.042 0.050 5.432 1.00 0.00 52 ILE A N 9
ATOM 7588 C CA . ILE A 1 52 ? -5.286 -0.993 6.412 1.00 0.00 52 ILE A CA 9
ATOM 7589 C C . ILE A 1 52 ? -6.789 -1.273 6.490 1.00 0.00 52 ILE A C 9
ATOM 7590 O O . ILE A 1 52 ? -7.237 -2.371 6.162 1.00 0.00 52 ILE A O 9
ATOM 7605 N N . TYR A 1 53 ? -7.525 -0.261 6.925 1.00 0.00 53 TYR A N 9
ATOM 7606 C CA . TYR A 1 53 ? -8.967 -0.384 7.049 1.00 0.00 53 TYR A CA 9
ATOM 7607 C C . TYR A 1 53 ? -9.551 -1.196 5.891 1.00 0.00 53 TYR A C 9
ATOM 7608 O O . TYR A 1 53 ? -10.329 -2.123 6.109 1.00 0.00 53 TYR A O 9
ATOM 7625 N N . LYS A 1 54 ? -9.152 -0.818 4.686 1.00 0.00 54 LYS A N 9
ATOM 7626 C CA . LYS A 1 54 ? -9.625 -1.498 3.493 1.00 0.00 54 LYS A CA 9
ATOM 7627 C C . LYS A 1 54 ? -9.193 -2.966 3.543 1.00 0.00 54 LYS A C 9
ATOM 7628 O O . LYS A 1 54 ? -10.028 -3.865 3.470 1.00 0.00 54 LYS A O 9
ATOM 7643 N N . LEU A 1 55 ? -7.888 -3.161 3.666 1.00 0.00 55 LEU A N 9
ATOM 7644 C CA . LEU A 1 55 ? -7.335 -4.503 3.726 1.00 0.00 55 LEU A CA 9
ATOM 7645 C C . LEU A 1 55 ? -8.114 -5.326 4.754 1.00 0.00 55 LEU A C 9
ATOM 7646 O O . LEU A 1 55 ? -8.707 -6.349 4.415 1.00 0.00 55 LEU A O 9
ATOM 7661 N N . LYS A 1 56 ? -8.089 -4.847 5.989 1.00 0.00 56 LYS A N 9
ATOM 7662 C CA . LYS A 1 56 ? -8.786 -5.525 7.069 1.00 0.00 56 LYS A CA 9
ATOM 7663 C C . LYS A 1 56 ? -10.200 -5.884 6.611 1.00 0.00 56 LYS A C 9
ATOM 7664 O O . LYS A 1 56 ? -10.591 -7.050 6.642 1.00 0.00 56 LYS A O 9
ATOM 7679 N N . SER A 1 57 ? -10.931 -4.860 6.195 1.00 0.00 57 SER A N 9
ATOM 7680 C CA . SER A 1 57 ? -12.295 -5.052 5.732 1.00 0.00 57 SER A CA 9
ATOM 7681 C C . SER A 1 57 ? -12.385 -6.323 4.885 1.00 0.00 57 SER A C 9
ATOM 7682 O O . SER A 1 57 ? -13.219 -7.189 5.145 1.00 0.00 57 SER A O 9
ATOM 7689 N N . SER A 1 58 ? -11.514 -6.397 3.890 1.00 0.00 58 SER A N 9
ATOM 7690 C CA . SER A 1 58 ? -11.485 -7.548 3.003 1.00 0.00 58 SER A CA 9
ATOM 7691 C C . SER A 1 58 ? -10.218 -8.369 3.254 1.00 0.00 58 SER A C 9
ATOM 7692 O O . SER A 1 58 ? -9.175 -8.104 2.660 1.00 0.00 58 SER A O 9
ATOM 7699 N N . GLN A 1 59 ? -10.352 -9.350 4.135 1.00 0.00 59 GLN A N 9
ATOM 7700 C CA . GLN A 1 59 ? -9.232 -10.212 4.471 1.00 0.00 59 GLN A CA 9
ATOM 7701 C C . GLN A 1 59 ? -8.742 -10.955 3.227 1.00 0.00 59 GLN A C 9
ATOM 7702 O O . GLN A 1 59 ? -7.564 -10.880 2.879 1.00 0.00 59 GLN A O 9
ATOM 7714 N N . GLY A 1 60 ? -9.670 -11.656 2.592 1.00 0.00 60 GLY A N 9
ATOM 7715 C CA . GLY A 1 60 ? -9.346 -12.411 1.394 1.00 0.00 60 GLY A CA 9
ATOM 7716 C C . GLY A 1 60 ? -9.190 -13.900 1.710 1.00 0.00 60 GLY A C 9
ATOM 7717 O O . GLY A 1 60 ? -10.103 -14.523 2.250 1.00 0.00 60 GLY A O 9
ATOM 7721 N N . PHE A 1 61 ? -8.026 -14.428 1.361 1.00 0.00 61 PHE A N 9
ATOM 7722 C CA . PHE A 1 61 ? -7.738 -15.831 1.602 1.00 0.00 61 PHE A CA 9
ATOM 7723 C C . PHE A 1 61 ? -8.787 -16.727 0.941 1.00 0.00 61 PHE A C 9
ATOM 7724 O O . PHE A 1 61 ? -9.883 -16.902 1.473 1.00 0.00 61 PHE A O 9
ATOM 7740 N N . SER A 1 62 ? -8.416 -17.271 -0.208 1.00 0.00 62 SER A N 9
ATOM 7741 C CA . SER A 1 62 ? -9.312 -18.145 -0.947 1.00 0.00 62 SER A CA 9
ATOM 7742 C C . SER A 1 62 ? -9.028 -19.606 -0.593 1.00 0.00 62 SER A C 9
ATOM 7743 O O . SER A 1 62 ? -8.139 -20.228 -1.172 1.00 0.00 62 SER A O 9
ATOM 7750 N N . GLY A 1 63 ? -9.801 -20.112 0.357 1.00 0.00 63 GLY A N 9
ATOM 7751 C CA . GLY A 1 63 ? -9.644 -21.489 0.795 1.00 0.00 63 GLY A CA 9
ATOM 7752 C C . GLY A 1 63 ? -10.281 -21.703 2.169 1.00 0.00 63 GLY A C 9
ATOM 7753 O O . GLY A 1 63 ? -9.579 -21.895 3.161 1.00 0.00 63 GLY A O 9
ATOM 7757 N N . PRO A 1 64 ? -11.641 -21.662 2.184 1.00 0.00 64 PRO A N 9
ATOM 7758 C CA . PRO A 1 64 ? -12.381 -21.850 3.421 1.00 0.00 64 PRO A CA 9
ATOM 7759 C C . PRO A 1 64 ? -12.385 -23.321 3.840 1.00 0.00 64 PRO A C 9
ATOM 7760 O O . PRO A 1 64 ? -13.446 -23.934 3.953 1.00 0.00 64 PRO A O 9
ATOM 7768 N N . SER A 1 65 ? -11.188 -23.845 4.057 1.00 0.00 65 SER A N 9
ATOM 7769 C CA . SER A 1 65 ? -11.041 -25.233 4.460 1.00 0.00 65 SER A CA 9
ATOM 7770 C C . SER A 1 65 ? -11.418 -26.158 3.301 1.00 0.00 65 SER A C 9
ATOM 7771 O O . SER A 1 65 ? -10.574 -26.889 2.785 1.00 0.00 65 SER A O 9
ATOM 7778 N N . SER A 1 66 ? -12.687 -26.096 2.924 1.00 0.00 66 SER A N 9
ATOM 7779 C CA . SER A 1 66 ? -13.186 -26.918 1.836 1.00 0.00 66 SER A CA 9
ATOM 7780 C C . SER A 1 66 ? -14.571 -26.431 1.404 1.00 0.00 66 SER A C 9
ATOM 7781 O O . SER A 1 66 ? -15.577 -26.786 2.017 1.00 0.00 66 SER A O 9
ATOM 7788 N N . GLY A 1 67 ? -14.578 -25.626 0.352 1.00 0.00 67 GLY A N 9
ATOM 7789 C CA . GLY A 1 67 ? -15.822 -25.087 -0.170 1.00 0.00 67 GLY A CA 9
ATOM 7790 C C . GLY A 1 67 ? -16.056 -25.543 -1.611 1.00 0.00 67 GLY A C 9
ATOM 7791 O O . GLY A 1 67 ? -15.623 -24.883 -2.553 1.00 0.00 67 GLY A O 9
ATOM 7795 N N . GLY A 1 1 ? 13.111 25.326 -13.284 1.00 0.00 1 GLY A N 10
ATOM 7796 C CA . GLY A 1 1 ? 13.725 24.010 -13.266 1.00 0.00 1 GLY A CA 10
ATOM 7797 C C . GLY A 1 1 ? 12.775 22.970 -12.667 1.00 0.00 1 GLY A C 10
ATOM 7798 O O . GLY A 1 1 ? 11.722 23.319 -12.135 1.00 0.00 1 GLY A O 10
ATOM 7802 N N . SER A 1 2 ? 13.181 21.714 -12.773 1.00 0.00 2 SER A N 10
ATOM 7803 C CA . SER A 1 2 ? 12.381 20.621 -12.248 1.00 0.00 2 SER A CA 10
ATOM 7804 C C . SER A 1 2 ? 10.915 20.809 -12.646 1.00 0.00 2 SER A C 10
ATOM 7805 O O . SER A 1 2 ? 10.163 21.491 -11.952 1.00 0.00 2 SER A O 10
ATOM 7812 N N . SER A 1 3 ? 10.553 20.192 -13.761 1.00 0.00 3 SER A N 10
ATOM 7813 C CA . SER A 1 3 ? 9.192 20.283 -14.260 1.00 0.00 3 SER A CA 10
ATOM 7814 C C . SER A 1 3 ? 9.027 19.395 -15.495 1.00 0.00 3 SER A C 10
ATOM 7815 O O . SER A 1 3 ? 8.188 18.495 -15.508 1.00 0.00 3 SER A O 10
ATOM 7822 N N . GLY A 1 4 ? 9.839 19.679 -16.501 1.00 0.00 4 GLY A N 10
ATOM 7823 C CA . GLY A 1 4 ? 9.794 18.918 -17.738 1.00 0.00 4 GLY A CA 10
ATOM 7824 C C . GLY A 1 4 ? 10.367 19.728 -18.903 1.00 0.00 4 GLY A C 10
ATOM 7825 O O . GLY A 1 4 ? 9.666 20.005 -19.875 1.00 0.00 4 GLY A O 10
ATOM 7829 N N . SER A 1 5 ? 11.636 20.084 -18.765 1.00 0.00 5 SER A N 10
ATOM 7830 C CA . SER A 1 5 ? 12.312 20.856 -19.795 1.00 0.00 5 SER A CA 10
ATOM 7831 C C . SER A 1 5 ? 12.600 19.971 -21.008 1.00 0.00 5 SER A C 10
ATOM 7832 O O . SER A 1 5 ? 12.149 20.261 -22.115 1.00 0.00 5 SER A O 10
ATOM 7839 N N . SER A 1 6 ? 13.352 18.908 -20.760 1.00 0.00 6 SER A N 10
ATOM 7840 C CA . SER A 1 6 ? 13.707 17.979 -21.820 1.00 0.00 6 SER A CA 10
ATOM 7841 C C . SER A 1 6 ? 12.554 17.005 -22.070 1.00 0.00 6 SER A C 10
ATOM 7842 O O . SER A 1 6 ? 11.758 16.737 -21.171 1.00 0.00 6 SER A O 10
ATOM 7849 N N . GLY A 1 7 ? 12.500 16.504 -23.295 1.00 0.00 7 GLY A N 10
ATOM 7850 C CA . GLY A 1 7 ? 11.458 15.565 -23.674 1.00 0.00 7 GLY A CA 10
ATOM 7851 C C . GLY A 1 7 ? 10.073 16.202 -23.544 1.00 0.00 7 GLY A C 10
ATOM 7852 O O . GLY A 1 7 ? 9.950 17.426 -23.506 1.00 0.00 7 GLY A O 10
ATOM 7856 N N . PRO A 1 8 ? 9.039 15.322 -23.478 1.00 0.00 8 PRO A N 10
ATOM 7857 C CA . PRO A 1 8 ? 7.667 15.786 -23.353 1.00 0.00 8 PRO A CA 10
ATOM 7858 C C . PRO A 1 8 ? 7.383 16.279 -21.934 1.00 0.00 8 PRO A C 10
ATOM 7859 O O . PRO A 1 8 ? 8.006 15.822 -20.977 1.00 0.00 8 PRO A O 10
ATOM 7867 N N . SER A 1 9 ? 6.441 17.206 -21.841 1.00 0.00 9 SER A N 10
ATOM 7868 C CA . SER A 1 9 ? 6.066 17.767 -20.554 1.00 0.00 9 SER A CA 10
ATOM 7869 C C . SER A 1 9 ? 5.210 16.766 -19.776 1.00 0.00 9 SER A C 10
ATOM 7870 O O . SER A 1 9 ? 4.017 16.625 -20.042 1.00 0.00 9 SER A O 10
ATOM 7877 N N . HIS A 1 10 ? 5.852 16.096 -18.830 1.00 0.00 10 HIS A N 10
ATOM 7878 C CA . HIS A 1 10 ? 5.164 15.112 -18.013 1.00 0.00 10 HIS A CA 10
ATOM 7879 C C . HIS A 1 10 ? 6.090 14.641 -16.888 1.00 0.00 10 HIS A C 10
ATOM 7880 O O . HIS A 1 10 ? 7.207 14.195 -17.145 1.00 0.00 10 HIS A O 10
ATOM 7893 N N . SER A 1 11 ? 5.591 14.757 -15.666 1.00 0.00 11 SER A N 10
ATOM 7894 C CA . SER A 1 11 ? 6.359 14.350 -14.502 1.00 0.00 11 SER A CA 10
ATOM 7895 C C . SER A 1 11 ? 5.529 13.402 -13.634 1.00 0.00 11 SER A C 10
ATOM 7896 O O . SER A 1 11 ? 4.337 13.625 -13.429 1.00 0.00 11 SER A O 10
ATOM 7903 N N . LEU A 1 12 ? 6.193 12.363 -13.148 1.00 0.00 12 LEU A N 10
ATOM 7904 C CA . LEU A 1 12 ? 5.533 11.380 -12.306 1.00 0.00 12 LEU A CA 10
ATOM 7905 C C . LEU A 1 12 ? 6.558 10.347 -11.835 1.00 0.00 12 LEU A C 10
ATOM 7906 O O . LEU A 1 12 ? 7.587 10.149 -12.478 1.00 0.00 12 LEU A O 10
ATOM 7921 N N . GLN A 1 13 ? 6.241 9.715 -10.713 1.00 0.00 13 GLN A N 10
ATOM 7922 C CA . GLN A 1 13 ? 7.121 8.707 -10.148 1.00 0.00 13 GLN A CA 10
ATOM 7923 C C . GLN A 1 13 ? 6.335 7.437 -9.823 1.00 0.00 13 GLN A C 10
ATOM 7924 O O . GLN A 1 13 ? 5.129 7.492 -9.588 1.00 0.00 13 GLN A O 10
ATOM 7936 N N . ALA A 1 14 ? 7.049 6.321 -9.819 1.00 0.00 14 ALA A N 10
ATOM 7937 C CA . ALA A 1 14 ? 6.432 5.038 -9.526 1.00 0.00 14 ALA A CA 10
ATOM 7938 C C . ALA A 1 14 ? 5.564 5.169 -8.274 1.00 0.00 14 ALA A C 10
ATOM 7939 O O . ALA A 1 14 ? 5.810 6.029 -7.429 1.00 0.00 14 ALA A O 10
ATOM 7946 N N . PRO A 1 15 ? 4.539 4.278 -8.190 1.00 0.00 15 PRO A N 10
ATOM 7947 C CA . PRO A 1 15 ? 3.632 4.287 -7.054 1.00 0.00 15 PRO A CA 10
ATOM 7948 C C . PRO A 1 15 ? 4.301 3.686 -5.815 1.00 0.00 15 PRO A C 10
ATOM 7949 O O . PRO A 1 15 ? 4.541 4.388 -4.834 1.00 0.00 15 PRO A O 10
ATOM 7957 N N . GLU A 1 16 ? 4.582 2.395 -5.900 1.00 0.00 16 GLU A N 10
ATOM 7958 C CA . GLU A 1 16 ? 5.218 1.693 -4.799 1.00 0.00 16 GLU A CA 10
ATOM 7959 C C . GLU A 1 16 ? 6.347 2.541 -4.210 1.00 0.00 16 GLU A C 10
ATOM 7960 O O . GLU A 1 16 ? 6.495 2.625 -2.992 1.00 0.00 16 GLU A O 10
ATOM 7970 N N . VAL A 1 17 ? 7.115 3.147 -5.104 1.00 0.00 17 VAL A N 10
ATOM 7971 C CA . VAL A 1 17 ? 8.227 3.986 -4.688 1.00 0.00 17 VAL A CA 10
ATOM 7972 C C . VAL A 1 17 ? 7.693 5.172 -3.884 1.00 0.00 17 VAL A C 10
ATOM 7973 O O . VAL A 1 17 ? 8.269 5.546 -2.864 1.00 0.00 17 VAL A O 10
ATOM 7986 N N . ARG A 1 18 ? 6.597 5.733 -4.375 1.00 0.00 18 ARG A N 10
ATOM 7987 C CA . ARG A 1 18 ? 5.979 6.871 -3.716 1.00 0.00 18 ARG A CA 10
ATOM 7988 C C . ARG A 1 18 ? 5.476 6.471 -2.328 1.00 0.00 18 ARG A C 10
ATOM 7989 O O . ARG A 1 18 ? 5.738 7.164 -1.346 1.00 0.00 18 ARG A O 10
ATOM 8007 N N . PHE A 1 19 ? 4.764 5.355 -2.290 1.00 0.00 19 PHE A N 10
ATOM 8008 C CA . PHE A 1 19 ? 4.222 4.854 -1.038 1.00 0.00 19 PHE A CA 10
ATOM 8009 C C . PHE A 1 19 ? 5.041 3.669 -0.522 1.00 0.00 19 PHE A C 10
ATOM 8010 O O . PHE A 1 19 ? 4.491 2.740 0.067 1.00 0.00 19 PHE A O 10
ATOM 8026 N N . SER A 1 20 ? 6.342 3.741 -0.761 1.00 0.00 20 SER A N 10
ATOM 8027 C CA . SER A 1 20 ? 7.242 2.686 -0.327 1.00 0.00 20 SER A CA 10
ATOM 8028 C C . SER A 1 20 ? 7.317 2.657 1.202 1.00 0.00 20 SER A C 10
ATOM 8029 O O . SER A 1 20 ? 7.246 1.590 1.810 1.00 0.00 20 SER A O 10
ATOM 8036 N N . LYS A 1 21 ? 7.457 3.841 1.778 1.00 0.00 21 LYS A N 10
ATOM 8037 C CA . LYS A 1 21 ? 7.541 3.965 3.224 1.00 0.00 21 LYS A CA 10
ATOM 8038 C C . LYS A 1 21 ? 6.333 3.275 3.862 1.00 0.00 21 LYS A C 10
ATOM 8039 O O . LYS A 1 21 ? 6.412 2.799 4.993 1.00 0.00 21 LYS A O 10
ATOM 8054 N N . GLU A 1 22 ? 5.244 3.242 3.107 1.00 0.00 22 GLU A N 10
ATOM 8055 C CA . GLU A 1 22 ? 4.023 2.618 3.584 1.00 0.00 22 GLU A CA 10
ATOM 8056 C C . GLU A 1 22 ? 4.078 1.105 3.366 1.00 0.00 22 GLU A C 10
ATOM 8057 O O . GLU A 1 22 ? 3.827 0.330 4.288 1.00 0.00 22 GLU A O 10
ATOM 8067 N N . MET A 1 23 ? 4.409 0.728 2.139 1.00 0.00 23 MET A N 10
ATOM 8068 C CA . MET A 1 23 ? 4.502 -0.678 1.787 1.00 0.00 23 MET A CA 10
ATOM 8069 C C . MET A 1 23 ? 5.366 -1.440 2.794 1.00 0.00 23 MET A C 10
ATOM 8070 O O . MET A 1 23 ? 5.086 -2.595 3.110 1.00 0.00 23 MET A O 10
ATOM 8082 N N . GLU A 1 24 ? 6.401 -0.762 3.270 1.00 0.00 24 GLU A N 10
ATOM 8083 C CA . GLU A 1 24 ? 7.309 -1.360 4.233 1.00 0.00 24 GLU A CA 10
ATOM 8084 C C . GLU A 1 24 ? 6.590 -1.593 5.564 1.00 0.00 24 GLU A C 10
ATOM 8085 O O . GLU A 1 24 ? 6.624 -2.698 6.106 1.00 0.00 24 GLU A O 10
ATOM 8095 N N . CYS A 1 25 ? 5.958 -0.537 6.053 1.00 0.00 25 CYS A N 10
ATOM 8096 C CA . CYS A 1 25 ? 5.232 -0.612 7.309 1.00 0.00 25 CYS A CA 10
ATOM 8097 C C . CYS A 1 25 ? 4.177 -1.713 7.188 1.00 0.00 25 CYS A C 10
ATOM 8098 O O . CYS A 1 25 ? 4.094 -2.595 8.043 1.00 0.00 25 CYS A O 10
ATOM 8105 N N . LEU A 1 26 ? 3.396 -1.625 6.121 1.00 0.00 26 LEU A N 10
ATOM 8106 C CA . LEU A 1 26 ? 2.349 -2.603 5.879 1.00 0.00 26 LEU A CA 10
ATOM 8107 C C . LEU A 1 26 ? 2.912 -4.011 6.087 1.00 0.00 26 LEU A C 10
ATOM 8108 O O . LEU A 1 26 ? 2.358 -4.797 6.854 1.00 0.00 26 LEU A O 10
ATOM 8123 N N . GLN A 1 27 ? 4.006 -4.285 5.391 1.00 0.00 27 GLN A N 10
ATOM 8124 C CA . GLN A 1 27 ? 4.650 -5.584 5.490 1.00 0.00 27 GLN A CA 10
ATOM 8125 C C . GLN A 1 27 ? 4.873 -5.954 6.958 1.00 0.00 27 GLN A C 10
ATOM 8126 O O . GLN A 1 27 ? 4.427 -7.008 7.410 1.00 0.00 27 GLN A O 10
ATOM 8138 N N . ALA A 1 28 ? 5.563 -5.068 7.660 1.00 0.00 28 ALA A N 10
ATOM 8139 C CA . ALA A 1 28 ? 5.851 -5.290 9.067 1.00 0.00 28 ALA A CA 10
ATOM 8140 C C . ALA A 1 28 ? 4.596 -5.821 9.763 1.00 0.00 28 ALA A C 10
ATOM 8141 O O . ALA A 1 28 ? 4.639 -6.860 10.421 1.00 0.00 28 ALA A O 10
ATOM 8148 N N . MET A 1 29 ? 3.508 -5.084 9.593 1.00 0.00 29 MET A N 10
ATOM 8149 C CA . MET A 1 29 ? 2.243 -5.468 10.197 1.00 0.00 29 MET A CA 10
ATOM 8150 C C . MET A 1 29 ? 1.848 -6.888 9.785 1.00 0.00 29 MET A C 10
ATOM 8151 O O . MET A 1 29 ? 1.245 -7.620 10.568 1.00 0.00 29 MET A O 10
ATOM 8163 N N . GLY A 1 30 ? 2.202 -7.234 8.556 1.00 0.00 30 GLY A N 10
ATOM 8164 C CA . GLY A 1 30 ? 1.892 -8.552 8.031 1.00 0.00 30 GLY A CA 10
ATOM 8165 C C . GLY A 1 30 ? 1.273 -8.455 6.635 1.00 0.00 30 GLY A C 10
ATOM 8166 O O . GLY A 1 30 ? 1.145 -9.460 5.937 1.00 0.00 30 GLY A O 10
ATOM 8170 N N . PHE A 1 31 ? 0.904 -7.236 6.270 1.00 0.00 31 PHE A N 10
ATOM 8171 C CA . PHE A 1 31 ? 0.301 -6.994 4.970 1.00 0.00 31 PHE A CA 10
ATOM 8172 C C . PHE A 1 31 ? 1.320 -7.192 3.847 1.00 0.00 31 PHE A C 10
ATOM 8173 O O . PHE A 1 31 ? 1.778 -6.225 3.240 1.00 0.00 31 PHE A O 10
ATOM 8189 N N . VAL A 1 32 ? 1.647 -8.454 3.605 1.00 0.00 32 VAL A N 10
ATOM 8190 C CA . VAL A 1 32 ? 2.604 -8.793 2.565 1.00 0.00 32 VAL A CA 10
ATOM 8191 C C . VAL A 1 32 ? 2.008 -8.449 1.198 1.00 0.00 32 VAL A C 10
ATOM 8192 O O . VAL A 1 32 ? 2.721 -7.997 0.303 1.00 0.00 32 VAL A O 10
ATOM 8205 N N . ASN A 1 33 ? 0.708 -8.673 1.081 1.00 0.00 33 ASN A N 10
ATOM 8206 C CA . ASN A 1 33 ? 0.008 -8.393 -0.162 1.00 0.00 33 ASN A CA 10
ATOM 8207 C C . ASN A 1 33 ? 0.501 -7.061 -0.730 1.00 0.00 33 ASN A C 10
ATOM 8208 O O . ASN A 1 33 ? 0.042 -5.997 -0.315 1.00 0.00 33 ASN A O 10
ATOM 8218 N N . TYR A 1 34 ? 1.430 -7.161 -1.668 1.00 0.00 34 TYR A N 10
ATOM 8219 C CA . TYR A 1 34 ? 1.990 -5.977 -2.297 1.00 0.00 34 TYR A CA 10
ATOM 8220 C C . TYR A 1 34 ? 1.041 -5.419 -3.359 1.00 0.00 34 TYR A C 10
ATOM 8221 O O . TYR A 1 34 ? 0.547 -4.300 -3.229 1.00 0.00 34 TYR A O 10
ATOM 8238 N N . ASN A 1 35 ? 0.814 -6.225 -4.387 1.00 0.00 35 ASN A N 10
ATOM 8239 C CA . ASN A 1 35 ? -0.068 -5.826 -5.470 1.00 0.00 35 ASN A CA 10
ATOM 8240 C C . ASN A 1 35 ? -1.344 -5.217 -4.886 1.00 0.00 35 ASN A C 10
ATOM 8241 O O . ASN A 1 35 ? -1.889 -4.262 -5.437 1.00 0.00 35 ASN A O 10
ATOM 8251 N N . ALA A 1 36 ? -1.783 -5.793 -3.777 1.00 0.00 36 ALA A N 10
ATOM 8252 C CA . ALA A 1 36 ? -2.984 -5.320 -3.112 1.00 0.00 36 ALA A CA 10
ATOM 8253 C C . ALA A 1 36 ? -2.695 -3.974 -2.442 1.00 0.00 36 ALA A C 10
ATOM 8254 O O . ALA A 1 36 ? -3.286 -2.957 -2.802 1.00 0.00 36 ALA A O 10
ATOM 8261 N N . ASN A 1 37 ? -1.785 -4.013 -1.480 1.00 0.00 37 ASN A N 10
ATOM 8262 C CA . ASN A 1 37 ? -1.410 -2.810 -0.756 1.00 0.00 37 ASN A CA 10
ATOM 8263 C C . ASN A 1 37 ? -1.239 -1.657 -1.747 1.00 0.00 37 ASN A C 10
ATOM 8264 O O . ASN A 1 37 ? -1.876 -0.614 -1.607 1.00 0.00 37 ASN A O 10
ATOM 8274 N N . LEU A 1 38 ? -0.376 -1.884 -2.726 1.00 0.00 38 LEU A N 10
ATOM 8275 C CA . LEU A 1 38 ? -0.112 -0.876 -3.740 1.00 0.00 38 LEU A CA 10
ATOM 8276 C C . LEU A 1 38 ? -1.437 -0.257 -4.193 1.00 0.00 38 LEU A C 10
ATOM 8277 O O . LEU A 1 38 ? -1.691 0.921 -3.948 1.00 0.00 38 LEU A O 10
ATOM 8292 N N . GLN A 1 39 ? -2.246 -1.079 -4.846 1.00 0.00 39 GLN A N 10
ATOM 8293 C CA . GLN A 1 39 ? -3.536 -0.626 -5.334 1.00 0.00 39 GLN A CA 10
ATOM 8294 C C . GLN A 1 39 ? -4.266 0.169 -4.250 1.00 0.00 39 GLN A C 10
ATOM 8295 O O . GLN A 1 39 ? -4.471 1.374 -4.391 1.00 0.00 39 GLN A O 10
ATOM 8307 N N . ALA A 1 40 ? -4.637 -0.537 -3.192 1.00 0.00 40 ALA A N 10
ATOM 8308 C CA . ALA A 1 40 ? -5.339 0.089 -2.084 1.00 0.00 40 ALA A CA 10
ATOM 8309 C C . ALA A 1 40 ? -4.687 1.436 -1.768 1.00 0.00 40 ALA A C 10
ATOM 8310 O O . ALA A 1 40 ? -5.354 2.470 -1.776 1.00 0.00 40 ALA A O 10
ATOM 8317 N N . LEU A 1 41 ? -3.391 1.382 -1.499 1.00 0.00 41 LEU A N 10
ATOM 8318 C CA . LEU A 1 41 ? -2.641 2.585 -1.181 1.00 0.00 41 LEU A CA 10
ATOM 8319 C C . LEU A 1 41 ? -2.997 3.682 -2.186 1.00 0.00 41 LEU A C 10
ATOM 8320 O O . LEU A 1 41 ? -3.523 4.728 -1.808 1.00 0.00 41 LEU A O 10
ATOM 8335 N N . ILE A 1 42 ? -2.694 3.407 -3.446 1.00 0.00 42 ILE A N 10
ATOM 8336 C CA . ILE A 1 42 ? -2.975 4.358 -4.508 1.00 0.00 42 ILE A CA 10
ATOM 8337 C C . ILE A 1 42 ? -4.431 4.817 -4.404 1.00 0.00 42 ILE A C 10
ATOM 8338 O O . ILE A 1 42 ? -4.727 5.999 -4.575 1.00 0.00 42 ILE A O 10
ATOM 8353 N N . ALA A 1 43 ? -5.302 3.858 -4.125 1.00 0.00 43 ALA A N 10
ATOM 8354 C CA . ALA A 1 43 ? -6.720 4.148 -3.997 1.00 0.00 43 ALA A CA 10
ATOM 8355 C C . ALA A 1 43 ? -6.931 5.135 -2.846 1.00 0.00 43 ALA A C 10
ATOM 8356 O O . ALA A 1 43 ? -7.916 5.871 -2.829 1.00 0.00 43 ALA A O 10
ATOM 8363 N N . THR A 1 44 ? -5.991 5.115 -1.913 1.00 0.00 44 THR A N 10
ATOM 8364 C CA . THR A 1 44 ? -6.063 5.999 -0.761 1.00 0.00 44 THR A CA 10
ATOM 8365 C C . THR A 1 44 ? -4.967 7.064 -0.837 1.00 0.00 44 THR A C 10
ATOM 8366 O O . THR A 1 44 ? -4.756 7.813 0.116 1.00 0.00 44 THR A O 10
ATOM 8377 N N . ASP A 1 45 ? -4.298 7.099 -1.980 1.00 0.00 45 ASP A N 10
ATOM 8378 C CA . ASP A 1 45 ? -3.230 8.060 -2.194 1.00 0.00 45 ASP A CA 10
ATOM 8379 C C . ASP A 1 45 ? -2.306 8.067 -0.975 1.00 0.00 45 ASP A C 10
ATOM 8380 O O . ASP A 1 45 ? -2.343 8.996 -0.169 1.00 0.00 45 ASP A O 10
ATOM 8388 N N . GLY A 1 46 ? -1.497 7.022 -0.879 1.00 0.00 46 GLY A N 10
ATOM 8389 C CA . GLY A 1 46 ? -0.565 6.897 0.228 1.00 0.00 46 GLY A CA 10
ATOM 8390 C C . GLY A 1 46 ? -1.265 7.140 1.566 1.00 0.00 46 GLY A C 10
ATOM 8391 O O . GLY A 1 46 ? -1.123 8.208 2.160 1.00 0.00 46 GLY A O 10
ATOM 8395 N N . ASP A 1 47 ? -2.008 6.133 2.001 1.00 0.00 47 ASP A N 10
ATOM 8396 C CA . ASP A 1 47 ? -2.731 6.225 3.258 1.00 0.00 47 ASP A CA 10
ATOM 8397 C C . ASP A 1 47 ? -2.716 4.861 3.950 1.00 0.00 47 ASP A C 10
ATOM 8398 O O . ASP A 1 47 ? -3.481 3.968 3.589 1.00 0.00 47 ASP A O 10
ATOM 8406 N N . THR A 1 48 ? -1.837 4.743 4.935 1.00 0.00 48 THR A N 10
ATOM 8407 C CA . THR A 1 48 ? -1.712 3.503 5.682 1.00 0.00 48 THR A CA 10
ATOM 8408 C C . THR A 1 48 ? -3.016 3.190 6.418 1.00 0.00 48 THR A C 10
ATOM 8409 O O . THR A 1 48 ? -3.671 2.188 6.131 1.00 0.00 48 THR A O 10
ATOM 8420 N N . ASN A 1 49 ? -3.355 4.065 7.353 1.00 0.00 49 ASN A N 10
ATOM 8421 C CA . ASN A 1 49 ? -4.570 3.895 8.133 1.00 0.00 49 ASN A CA 10
ATOM 8422 C C . ASN A 1 49 ? -5.697 3.421 7.214 1.00 0.00 49 ASN A C 10
ATOM 8423 O O . ASN A 1 49 ? -6.262 2.347 7.421 1.00 0.00 49 ASN A O 10
ATOM 8433 N N . ALA A 1 50 ? -5.993 4.245 6.219 1.00 0.00 50 ALA A N 10
ATOM 8434 C CA . ALA A 1 50 ? -7.044 3.923 5.268 1.00 0.00 50 ALA A CA 10
ATOM 8435 C C . ALA A 1 50 ? -6.739 2.573 4.615 1.00 0.00 50 ALA A C 10
ATOM 8436 O O . ALA A 1 50 ? -7.601 1.697 4.560 1.00 0.00 50 ALA A O 10
ATOM 8443 N N . ALA A 1 51 ? -5.510 2.448 4.136 1.00 0.00 51 ALA A N 10
ATOM 8444 C CA . ALA A 1 51 ? -5.081 1.219 3.489 1.00 0.00 51 ALA A CA 10
ATOM 8445 C C . ALA A 1 51 ? -5.435 0.028 4.380 1.00 0.00 51 ALA A C 10
ATOM 8446 O O . ALA A 1 51 ? -6.096 -0.910 3.937 1.00 0.00 51 ALA A O 10
ATOM 8453 N N . ILE A 1 52 ? -4.978 0.103 5.622 1.00 0.00 52 ILE A N 10
ATOM 8454 C CA . ILE A 1 52 ? -5.237 -0.958 6.580 1.00 0.00 52 ILE A CA 10
ATOM 8455 C C . ILE A 1 52 ? -6.744 -1.213 6.657 1.00 0.00 52 ILE A C 10
ATOM 8456 O O . ILE A 1 52 ? -7.213 -2.295 6.305 1.00 0.00 52 ILE A O 10
ATOM 8471 N N . TYR A 1 53 ? -7.461 -0.199 7.119 1.00 0.00 53 TYR A N 10
ATOM 8472 C CA . TYR A 1 53 ? -8.905 -0.299 7.246 1.00 0.00 53 TYR A CA 10
ATOM 8473 C C . TYR A 1 53 ? -9.505 -1.081 6.076 1.00 0.00 53 TYR A C 10
ATOM 8474 O O . TYR A 1 53 ? -10.309 -1.989 6.279 1.00 0.00 53 TYR A O 10
ATOM 8491 N N . LYS A 1 54 ? -9.090 -0.700 4.877 1.00 0.00 54 LYS A N 10
ATOM 8492 C CA . LYS A 1 54 ? -9.577 -1.354 3.674 1.00 0.00 54 LYS A CA 10
ATOM 8493 C C . LYS A 1 54 ? -9.112 -2.812 3.667 1.00 0.00 54 LYS A C 10
ATOM 8494 O O . LYS A 1 54 ? -9.931 -3.729 3.653 1.00 0.00 54 LYS A O 10
ATOM 8509 N N . LEU A 1 55 ? -7.798 -2.979 3.678 1.00 0.00 55 LEU A N 10
ATOM 8510 C CA . LEU A 1 55 ? -7.213 -4.309 3.673 1.00 0.00 55 LEU A CA 10
ATOM 8511 C C . LEU A 1 55 ? -7.933 -5.183 4.704 1.00 0.00 55 LEU A C 10
ATOM 8512 O O . LEU A 1 55 ? -8.193 -6.358 4.453 1.00 0.00 55 LEU A O 10
ATOM 8527 N N . LYS A 1 56 ? -8.235 -4.572 5.840 1.00 0.00 56 LYS A N 10
ATOM 8528 C CA . LYS A 1 56 ? -8.920 -5.279 6.909 1.00 0.00 56 LYS A CA 10
ATOM 8529 C C . LYS A 1 56 ? -10.253 -5.818 6.387 1.00 0.00 56 LYS A C 10
ATOM 8530 O O . LYS A 1 56 ? -10.514 -7.018 6.463 1.00 0.00 56 LYS A O 10
ATOM 8545 N N . SER A 1 57 ? -11.061 -4.906 5.867 1.00 0.00 57 SER A N 10
ATOM 8546 C CA . SER A 1 57 ? -12.360 -5.275 5.332 1.00 0.00 57 SER A CA 10
ATOM 8547 C C . SER A 1 57 ? -12.189 -6.265 4.178 1.00 0.00 57 SER A C 10
ATOM 8548 O O . SER A 1 57 ? -12.778 -7.345 4.188 1.00 0.00 57 SER A O 10
ATOM 8555 N N . SER A 1 58 ? -11.379 -5.862 3.210 1.00 0.00 58 SER A N 10
ATOM 8556 C CA . SER A 1 58 ? -11.123 -6.700 2.051 1.00 0.00 58 SER A CA 10
ATOM 8557 C C . SER A 1 58 ? -10.126 -7.803 2.413 1.00 0.00 58 SER A C 10
ATOM 8558 O O . SER A 1 58 ? -8.917 -7.622 2.272 1.00 0.00 58 SER A O 10
ATOM 8565 N N . GLN A 1 59 ? -10.669 -8.920 2.873 1.00 0.00 59 GLN A N 10
ATOM 8566 C CA . GLN A 1 59 ? -9.842 -10.052 3.256 1.00 0.00 59 GLN A CA 10
ATOM 8567 C C . GLN A 1 59 ? -10.720 -11.241 3.650 1.00 0.00 59 GLN A C 10
ATOM 8568 O O . GLN A 1 59 ? -10.626 -12.312 3.051 1.00 0.00 59 GLN A O 10
ATOM 8580 N N . GLY A 1 60 ? -11.554 -11.014 4.654 1.00 0.00 60 GLY A N 10
ATOM 8581 C CA . GLY A 1 60 ? -12.449 -12.053 5.135 1.00 0.00 60 GLY A CA 10
ATOM 8582 C C . GLY A 1 60 ? -11.904 -12.697 6.412 1.00 0.00 60 GLY A C 10
ATOM 8583 O O . GLY A 1 60 ? -11.138 -13.657 6.349 1.00 0.00 60 GLY A O 10
ATOM 8587 N N . PHE A 1 61 ? -12.321 -12.142 7.540 1.00 0.00 61 PHE A N 10
ATOM 8588 C CA . PHE A 1 61 ? -11.885 -12.650 8.829 1.00 0.00 61 PHE A CA 10
ATOM 8589 C C . PHE A 1 61 ? -12.978 -12.476 9.886 1.00 0.00 61 PHE A C 10
ATOM 8590 O O . PHE A 1 61 ? -13.823 -11.590 9.769 1.00 0.00 61 PHE A O 10
ATOM 8606 N N . SER A 1 62 ? -12.925 -13.334 10.894 1.00 0.00 62 SER A N 10
ATOM 8607 C CA . SER A 1 62 ? -13.900 -13.286 11.969 1.00 0.00 62 SER A CA 10
ATOM 8608 C C . SER A 1 62 ? -13.188 -13.342 13.324 1.00 0.00 62 SER A C 10
ATOM 8609 O O . SER A 1 62 ? -12.075 -13.856 13.422 1.00 0.00 62 SER A O 10
ATOM 8616 N N . GLY A 1 63 ? -13.861 -12.806 14.332 1.00 0.00 63 GLY A N 10
ATOM 8617 C CA . GLY A 1 63 ? -13.307 -12.790 15.675 1.00 0.00 63 GLY A CA 10
ATOM 8618 C C . GLY A 1 63 ? -12.285 -11.662 15.833 1.00 0.00 63 GLY A C 10
ATOM 8619 O O . GLY A 1 63 ? -11.116 -11.826 15.488 1.00 0.00 63 GLY A O 10
ATOM 8623 N N . PRO A 1 64 ? -12.776 -10.512 16.367 1.00 0.00 64 PRO A N 10
ATOM 8624 C CA . PRO A 1 64 ? -11.920 -9.357 16.574 1.00 0.00 64 PRO A CA 10
ATOM 8625 C C . PRO A 1 64 ? -11.000 -9.565 17.780 1.00 0.00 64 PRO A C 10
ATOM 8626 O O . PRO A 1 64 ? -9.789 -9.376 17.682 1.00 0.00 64 PRO A O 10
ATOM 8634 N N . SER A 1 65 ? -11.611 -9.954 18.889 1.00 0.00 65 SER A N 10
ATOM 8635 C CA . SER A 1 65 ? -10.864 -10.190 20.112 1.00 0.00 65 SER A CA 10
ATOM 8636 C C . SER A 1 65 ? -10.211 -8.890 20.586 1.00 0.00 65 SER A C 10
ATOM 8637 O O . SER A 1 65 ? -9.143 -8.515 20.102 1.00 0.00 65 SER A O 10
ATOM 8644 N N . SER A 1 66 ? -10.878 -8.238 21.527 1.00 0.00 66 SER A N 10
ATOM 8645 C CA . SER A 1 66 ? -10.377 -6.989 22.071 1.00 0.00 66 SER A CA 10
ATOM 8646 C C . SER A 1 66 ? -10.946 -6.762 23.472 1.00 0.00 66 SER A C 10
ATOM 8647 O O . SER A 1 66 ? -12.162 -6.774 23.661 1.00 0.00 66 SER A O 10
ATOM 8654 N N . GLY A 1 67 ? -10.042 -6.560 24.419 1.00 0.00 67 GLY A N 10
ATOM 8655 C CA . GLY A 1 67 ? -10.440 -6.331 25.798 1.00 0.00 67 GLY A CA 10
ATOM 8656 C C . GLY A 1 67 ? -9.998 -4.945 26.273 1.00 0.00 67 GLY A C 10
ATOM 8657 O O . GLY A 1 67 ? -10.472 -3.930 25.766 1.00 0.00 67 GLY A O 10
ATOM 8661 N N . GLY A 1 1 ? -0.474 14.169 -4.465 1.00 0.00 1 GLY A N 11
ATOM 8662 C CA . GLY A 1 1 ? 0.641 14.720 -5.215 1.00 0.00 1 GLY A CA 11
ATOM 8663 C C . GLY A 1 1 ? 1.865 14.912 -4.317 1.00 0.00 1 GLY A C 11
ATOM 8664 O O . GLY A 1 1 ? 2.607 13.965 -4.062 1.00 0.00 1 GLY A O 11
ATOM 8668 N N . SER A 1 2 ? 2.037 16.144 -3.861 1.00 0.00 2 SER A N 11
ATOM 8669 C CA . SER A 1 2 ? 3.159 16.472 -2.997 1.00 0.00 2 SER A CA 11
ATOM 8670 C C . SER A 1 2 ? 2.907 17.809 -2.297 1.00 0.00 2 SER A C 11
ATOM 8671 O O . SER A 1 2 ? 2.713 18.831 -2.954 1.00 0.00 2 SER A O 11
ATOM 8678 N N . SER A 1 3 ? 2.918 17.759 -0.973 1.00 0.00 3 SER A N 11
ATOM 8679 C CA . SER A 1 3 ? 2.692 18.954 -0.178 1.00 0.00 3 SER A CA 11
ATOM 8680 C C . SER A 1 3 ? 1.326 19.555 -0.510 1.00 0.00 3 SER A C 11
ATOM 8681 O O . SER A 1 3 ? 1.185 20.280 -1.493 1.00 0.00 3 SER A O 11
ATOM 8688 N N . GLY A 1 4 ? 0.352 19.230 0.329 1.00 0.00 4 GLY A N 11
ATOM 8689 C CA . GLY A 1 4 ? -0.999 19.728 0.137 1.00 0.00 4 GLY A CA 11
ATOM 8690 C C . GLY A 1 4 ? -1.750 18.890 -0.900 1.00 0.00 4 GLY A C 11
ATOM 8691 O O . GLY A 1 4 ? -1.516 17.688 -1.019 1.00 0.00 4 GLY A O 11
ATOM 8695 N N . SER A 1 5 ? -2.636 19.557 -1.625 1.00 0.00 5 SER A N 11
ATOM 8696 C CA . SER A 1 5 ? -3.422 18.889 -2.647 1.00 0.00 5 SER A CA 11
ATOM 8697 C C . SER A 1 5 ? -2.514 18.429 -3.790 1.00 0.00 5 SER A C 11
ATOM 8698 O O . SER A 1 5 ? -2.455 17.241 -4.100 1.00 0.00 5 SER A O 11
ATOM 8705 N N . SER A 1 6 ? -1.828 19.395 -4.382 1.00 0.00 6 SER A N 11
ATOM 8706 C CA . SER A 1 6 ? -0.925 19.104 -5.483 1.00 0.00 6 SER A CA 11
ATOM 8707 C C . SER A 1 6 ? 0.088 20.239 -5.643 1.00 0.00 6 SER A C 11
ATOM 8708 O O . SER A 1 6 ? -0.250 21.313 -6.139 1.00 0.00 6 SER A O 11
ATOM 8715 N N . GLY A 1 7 ? 1.310 19.964 -5.213 1.00 0.00 7 GLY A N 11
ATOM 8716 C CA . GLY A 1 7 ? 2.375 20.948 -5.301 1.00 0.00 7 GLY A CA 11
ATOM 8717 C C . GLY A 1 7 ? 2.407 21.598 -6.686 1.00 0.00 7 GLY A C 11
ATOM 8718 O O . GLY A 1 7 ? 1.868 21.048 -7.646 1.00 0.00 7 GLY A O 11
ATOM 8722 N N . PRO A 1 8 ? 3.061 22.788 -6.748 1.00 0.00 8 PRO A N 11
ATOM 8723 C CA . PRO A 1 8 ? 3.171 23.519 -7.999 1.00 0.00 8 PRO A CA 11
ATOM 8724 C C . PRO A 1 8 ? 4.198 22.867 -8.927 1.00 0.00 8 PRO A C 11
ATOM 8725 O O . PRO A 1 8 ? 5.200 23.486 -9.280 1.00 0.00 8 PRO A O 11
ATOM 8733 N N . SER A 1 9 ? 3.913 21.626 -9.294 1.00 0.00 9 SER A N 11
ATOM 8734 C CA . SER A 1 9 ? 4.801 20.884 -10.173 1.00 0.00 9 SER A CA 11
ATOM 8735 C C . SER A 1 9 ? 4.182 19.527 -10.516 1.00 0.00 9 SER A C 11
ATOM 8736 O O . SER A 1 9 ? 3.299 19.046 -9.807 1.00 0.00 9 SER A O 11
ATOM 8743 N N . HIS A 1 10 ? 4.669 18.948 -11.604 1.00 0.00 10 HIS A N 11
ATOM 8744 C CA . HIS A 1 10 ? 4.175 17.657 -12.050 1.00 0.00 10 HIS A CA 11
ATOM 8745 C C . HIS A 1 10 ? 4.493 16.594 -10.996 1.00 0.00 10 HIS A C 11
ATOM 8746 O O . HIS A 1 10 ? 3.587 15.986 -10.428 1.00 0.00 10 HIS A O 11
ATOM 8759 N N . SER A 1 11 ? 5.784 16.402 -10.767 1.00 0.00 11 SER A N 11
ATOM 8760 C CA . SER A 1 11 ? 6.234 15.423 -9.793 1.00 0.00 11 SER A CA 11
ATOM 8761 C C . SER A 1 11 ? 5.430 14.129 -9.941 1.00 0.00 11 SER A C 11
ATOM 8762 O O . SER A 1 11 ? 4.418 13.942 -9.268 1.00 0.00 11 SER A O 11
ATOM 8769 N N . LEU A 1 12 ? 5.913 13.270 -10.827 1.00 0.00 12 LEU A N 11
ATOM 8770 C CA . LEU A 1 12 ? 5.253 11.999 -11.072 1.00 0.00 12 LEU A CA 11
ATOM 8771 C C . LEU A 1 12 ? 6.293 10.877 -11.058 1.00 0.00 12 LEU A C 11
ATOM 8772 O O . LEU A 1 12 ? 7.360 11.008 -11.657 1.00 0.00 12 LEU A O 11
ATOM 8787 N N . GLN A 1 13 ? 5.946 9.800 -10.369 1.00 0.00 13 GLN A N 11
ATOM 8788 C CA . GLN A 1 13 ? 6.836 8.656 -10.269 1.00 0.00 13 GLN A CA 11
ATOM 8789 C C . GLN A 1 13 ? 6.051 7.405 -9.872 1.00 0.00 13 GLN A C 11
ATOM 8790 O O . GLN A 1 13 ? 4.869 7.489 -9.539 1.00 0.00 13 GLN A O 11
ATOM 8802 N N . ALA A 1 14 ? 6.738 6.273 -9.920 1.00 0.00 14 ALA A N 11
ATOM 8803 C CA . ALA A 1 14 ? 6.119 5.006 -9.570 1.00 0.00 14 ALA A CA 11
ATOM 8804 C C . ALA A 1 14 ? 5.316 5.176 -8.280 1.00 0.00 14 ALA A C 11
ATOM 8805 O O . ALA A 1 14 ? 5.617 6.048 -7.466 1.00 0.00 14 ALA A O 11
ATOM 8812 N N . PRO A 1 15 ? 4.281 4.306 -8.127 1.00 0.00 15 PRO A N 11
ATOM 8813 C CA . PRO A 1 15 ? 3.432 4.351 -6.950 1.00 0.00 15 PRO A CA 11
ATOM 8814 C C . PRO A 1 15 ? 4.150 3.765 -5.733 1.00 0.00 15 PRO A C 11
ATOM 8815 O O . PRO A 1 15 ? 4.438 4.478 -4.773 1.00 0.00 15 PRO A O 11
ATOM 8823 N N . GLU A 1 16 ? 4.419 2.469 -5.813 1.00 0.00 16 GLU A N 11
ATOM 8824 C CA . GLU A 1 16 ? 5.098 1.778 -4.730 1.00 0.00 16 GLU A CA 11
ATOM 8825 C C . GLU A 1 16 ? 6.268 2.620 -4.213 1.00 0.00 16 GLU A C 11
ATOM 8826 O O . GLU A 1 16 ? 6.506 2.685 -3.009 1.00 0.00 16 GLU A O 11
ATOM 8836 N N . VAL A 1 17 ? 6.966 3.242 -5.151 1.00 0.00 17 VAL A N 11
ATOM 8837 C CA . VAL A 1 17 ? 8.104 4.077 -4.806 1.00 0.00 17 VAL A CA 11
ATOM 8838 C C . VAL A 1 17 ? 7.626 5.262 -3.964 1.00 0.00 17 VAL A C 11
ATOM 8839 O O . VAL A 1 17 ? 8.267 5.627 -2.980 1.00 0.00 17 VAL A O 11
ATOM 8852 N N . ARG A 1 18 ? 6.504 5.828 -4.382 1.00 0.00 18 ARG A N 11
ATOM 8853 C CA . ARG A 1 18 ? 5.932 6.965 -3.679 1.00 0.00 18 ARG A CA 11
ATOM 8854 C C . ARG A 1 18 ? 5.376 6.524 -2.324 1.00 0.00 18 ARG A C 11
ATOM 8855 O O . ARG A 1 18 ? 5.551 7.217 -1.322 1.00 0.00 18 ARG A O 11
ATOM 8873 N N . PHE A 1 19 ? 4.716 5.375 -2.335 1.00 0.00 19 PHE A N 11
ATOM 8874 C CA . PHE A 1 19 ? 4.134 4.834 -1.119 1.00 0.00 19 PHE A CA 11
ATOM 8875 C C . PHE A 1 19 ? 4.947 3.646 -0.602 1.00 0.00 19 PHE A C 11
ATOM 8876 O O . PHE A 1 19 ? 4.385 2.683 -0.084 1.00 0.00 19 PHE A O 11
ATOM 8892 N N . SER A 1 20 ? 6.257 3.752 -0.762 1.00 0.00 20 SER A N 11
ATOM 8893 C CA . SER A 1 20 ? 7.154 2.698 -0.318 1.00 0.00 20 SER A CA 11
ATOM 8894 C C . SER A 1 20 ? 7.212 2.670 1.210 1.00 0.00 20 SER A C 11
ATOM 8895 O O . SER A 1 20 ? 6.938 1.642 1.827 1.00 0.00 20 SER A O 11
ATOM 8902 N N . LYS A 1 21 ? 7.571 3.813 1.777 1.00 0.00 21 LYS A N 11
ATOM 8903 C CA . LYS A 1 21 ? 7.668 3.933 3.223 1.00 0.00 21 LYS A CA 11
ATOM 8904 C C . LYS A 1 21 ? 6.474 3.231 3.870 1.00 0.00 21 LYS A C 11
ATOM 8905 O O . LYS A 1 21 ? 6.581 2.711 4.980 1.00 0.00 21 LYS A O 11
ATOM 8920 N N . GLU A 1 22 ? 5.363 3.236 3.149 1.00 0.00 22 GLU A N 11
ATOM 8921 C CA . GLU A 1 22 ? 4.148 2.606 3.639 1.00 0.00 22 GLU A CA 11
ATOM 8922 C C . GLU A 1 22 ? 4.219 1.091 3.440 1.00 0.00 22 GLU A C 11
ATOM 8923 O O . GLU A 1 22 ? 4.066 0.328 4.392 1.00 0.00 22 GLU A O 11
ATOM 8933 N N . MET A 1 23 ? 4.450 0.700 2.195 1.00 0.00 23 MET A N 11
ATOM 8934 C CA . MET A 1 23 ? 4.543 -0.711 1.859 1.00 0.00 23 MET A CA 11
ATOM 8935 C C . MET A 1 23 ? 5.449 -1.451 2.845 1.00 0.00 23 MET A C 11
ATOM 8936 O O . MET A 1 23 ? 5.175 -2.594 3.206 1.00 0.00 23 MET A O 11
ATOM 8948 N N . GLU A 1 24 ? 6.510 -0.769 3.251 1.00 0.00 24 GLU A N 11
ATOM 8949 C CA . GLU A 1 24 ? 7.458 -1.348 4.187 1.00 0.00 24 GLU A CA 11
ATOM 8950 C C . GLU A 1 24 ? 6.789 -1.581 5.543 1.00 0.00 24 GLU A C 11
ATOM 8951 O O . GLU A 1 24 ? 6.910 -2.659 6.122 1.00 0.00 24 GLU A O 11
ATOM 8961 N N . CYS A 1 25 ? 6.097 -0.551 6.011 1.00 0.00 25 CYS A N 11
ATOM 8962 C CA . CYS A 1 25 ? 5.410 -0.630 7.288 1.00 0.00 25 CYS A CA 11
ATOM 8963 C C . CYS A 1 25 ? 4.327 -1.706 7.185 1.00 0.00 25 CYS A C 11
ATOM 8964 O O . CYS A 1 25 ? 4.245 -2.593 8.033 1.00 0.00 25 CYS A O 11
ATOM 8971 N N . LEU A 1 26 ? 3.521 -1.591 6.139 1.00 0.00 26 LEU A N 11
ATOM 8972 C CA . LEU A 1 26 ? 2.447 -2.543 5.914 1.00 0.00 26 LEU A CA 11
ATOM 8973 C C . LEU A 1 26 ? 2.988 -3.965 6.081 1.00 0.00 26 LEU A C 11
ATOM 8974 O O . LEU A 1 26 ? 2.406 -4.772 6.804 1.00 0.00 26 LEU A O 11
ATOM 8989 N N . GLN A 1 27 ? 4.093 -4.227 5.401 1.00 0.00 27 GLN A N 11
ATOM 8990 C CA . GLN A 1 27 ? 4.718 -5.537 5.465 1.00 0.00 27 GLN A CA 11
ATOM 8991 C C . GLN A 1 27 ? 4.992 -5.924 6.920 1.00 0.00 27 GLN A C 11
ATOM 8992 O O . GLN A 1 27 ? 4.565 -6.984 7.376 1.00 0.00 27 GLN A O 11
ATOM 9004 N N . ALA A 1 28 ? 5.704 -5.043 7.609 1.00 0.00 28 ALA A N 11
ATOM 9005 C CA . ALA A 1 28 ? 6.039 -5.279 9.002 1.00 0.00 28 ALA A CA 11
ATOM 9006 C C . ALA A 1 28 ? 4.800 -5.786 9.742 1.00 0.00 28 ALA A C 11
ATOM 9007 O O . ALA A 1 28 ? 4.864 -6.788 10.454 1.00 0.00 28 ALA A O 11
ATOM 9014 N N . MET A 1 29 ? 3.701 -5.072 9.549 1.00 0.00 29 MET A N 11
ATOM 9015 C CA . MET A 1 29 ? 2.450 -5.437 10.190 1.00 0.00 29 MET A CA 11
ATOM 9016 C C . MET A 1 29 ? 2.030 -6.857 9.804 1.00 0.00 29 MET A C 11
ATOM 9017 O O . MET A 1 29 ? 1.435 -7.573 10.608 1.00 0.00 29 MET A O 11
ATOM 9029 N N . GLY A 1 30 ? 2.355 -7.222 8.572 1.00 0.00 30 GLY A N 11
ATOM 9030 C CA . GLY A 1 30 ? 2.020 -8.543 8.069 1.00 0.00 30 GLY A CA 11
ATOM 9031 C C . GLY A 1 30 ? 1.416 -8.459 6.665 1.00 0.00 30 GLY A C 11
ATOM 9032 O O . GLY A 1 30 ? 1.334 -9.463 5.960 1.00 0.00 30 GLY A O 11
ATOM 9036 N N . PHE A 1 31 ? 1.011 -7.250 6.302 1.00 0.00 31 PHE A N 11
ATOM 9037 C CA . PHE A 1 31 ? 0.418 -7.022 4.995 1.00 0.00 31 PHE A CA 11
ATOM 9038 C C . PHE A 1 31 ? 1.444 -7.245 3.882 1.00 0.00 31 PHE A C 11
ATOM 9039 O O . PHE A 1 31 ? 1.917 -6.289 3.269 1.00 0.00 31 PHE A O 11
ATOM 9055 N N . VAL A 1 32 ? 1.756 -8.512 3.653 1.00 0.00 32 VAL A N 11
ATOM 9056 C CA . VAL A 1 32 ? 2.716 -8.872 2.625 1.00 0.00 32 VAL A CA 11
ATOM 9057 C C . VAL A 1 32 ? 2.098 -8.629 1.247 1.00 0.00 32 VAL A C 11
ATOM 9058 O O . VAL A 1 32 ? 2.813 -8.422 0.268 1.00 0.00 32 VAL A O 11
ATOM 9071 N N . ASN A 1 33 ? 0.774 -8.660 1.215 1.00 0.00 33 ASN A N 11
ATOM 9072 C CA . ASN A 1 33 ? 0.050 -8.445 -0.027 1.00 0.00 33 ASN A CA 11
ATOM 9073 C C . ASN A 1 33 ? 0.473 -7.105 -0.633 1.00 0.00 33 ASN A C 11
ATOM 9074 O O . ASN A 1 33 ? -0.132 -6.073 -0.350 1.00 0.00 33 ASN A O 11
ATOM 9084 N N . TYR A 1 34 ? 1.510 -7.166 -1.456 1.00 0.00 34 TYR A N 11
ATOM 9085 C CA . TYR A 1 34 ? 2.021 -5.970 -2.104 1.00 0.00 34 TYR A CA 11
ATOM 9086 C C . TYR A 1 34 ? 1.012 -5.420 -3.116 1.00 0.00 34 TYR A C 11
ATOM 9087 O O . TYR A 1 34 ? 0.494 -4.318 -2.944 1.00 0.00 34 TYR A O 11
ATOM 9104 N N . ASN A 1 35 ? 0.764 -6.214 -4.147 1.00 0.00 35 ASN A N 11
ATOM 9105 C CA . ASN A 1 35 ? -0.173 -5.821 -5.185 1.00 0.00 35 ASN A CA 11
ATOM 9106 C C . ASN A 1 35 ? -1.390 -5.153 -4.542 1.00 0.00 35 ASN A C 11
ATOM 9107 O O . ASN A 1 35 ? -1.758 -4.039 -4.910 1.00 0.00 35 ASN A O 11
ATOM 9117 N N . ALA A 1 36 ? -1.982 -5.864 -3.592 1.00 0.00 36 ALA A N 11
ATOM 9118 C CA . ALA A 1 36 ? -3.149 -5.354 -2.893 1.00 0.00 36 ALA A CA 11
ATOM 9119 C C . ALA A 1 36 ? -2.811 -4.000 -2.266 1.00 0.00 36 ALA A C 11
ATOM 9120 O O . ALA A 1 36 ? -3.385 -2.977 -2.641 1.00 0.00 36 ALA A O 11
ATOM 9127 N N . ASN A 1 37 ? -1.883 -4.035 -1.321 1.00 0.00 37 ASN A N 11
ATOM 9128 C CA . ASN A 1 37 ? -1.463 -2.825 -0.638 1.00 0.00 37 ASN A CA 11
ATOM 9129 C C . ASN A 1 37 ? -1.273 -1.705 -1.664 1.00 0.00 37 ASN A C 11
ATOM 9130 O O . ASN A 1 37 ? -1.911 -0.658 -1.570 1.00 0.00 37 ASN A O 11
ATOM 9140 N N . LEU A 1 38 ? -0.392 -1.965 -2.619 1.00 0.00 38 LEU A N 11
ATOM 9141 C CA . LEU A 1 38 ? -0.111 -0.993 -3.661 1.00 0.00 38 LEU A CA 11
ATOM 9142 C C . LEU A 1 38 ? -1.419 -0.333 -4.105 1.00 0.00 38 LEU A C 11
ATOM 9143 O O . LEU A 1 38 ? -1.603 0.870 -3.927 1.00 0.00 38 LEU A O 11
ATOM 9158 N N . GLN A 1 39 ? -2.292 -1.150 -4.674 1.00 0.00 39 GLN A N 11
ATOM 9159 C CA . GLN A 1 39 ? -3.577 -0.661 -5.144 1.00 0.00 39 GLN A CA 11
ATOM 9160 C C . GLN A 1 39 ? -4.235 0.215 -4.077 1.00 0.00 39 GLN A C 11
ATOM 9161 O O . GLN A 1 39 ? -4.420 1.414 -4.279 1.00 0.00 39 GLN A O 11
ATOM 9173 N N . ALA A 1 40 ? -4.572 -0.419 -2.962 1.00 0.00 40 ALA A N 11
ATOM 9174 C CA . ALA A 1 40 ? -5.206 0.288 -1.862 1.00 0.00 40 ALA A CA 11
ATOM 9175 C C . ALA A 1 40 ? -4.529 1.649 -1.679 1.00 0.00 40 ALA A C 11
ATOM 9176 O O . ALA A 1 40 ? -5.170 2.689 -1.824 1.00 0.00 40 ALA A O 11
ATOM 9183 N N . LEU A 1 41 ? -3.243 1.598 -1.363 1.00 0.00 41 LEU A N 11
ATOM 9184 C CA . LEU A 1 41 ? -2.474 2.812 -1.158 1.00 0.00 41 LEU A CA 11
ATOM 9185 C C . LEU A 1 41 ? -2.875 3.848 -2.211 1.00 0.00 41 LEU A C 11
ATOM 9186 O O . LEU A 1 41 ? -3.376 4.920 -1.872 1.00 0.00 41 LEU A O 11
ATOM 9201 N N . ILE A 1 42 ? -2.641 3.492 -3.465 1.00 0.00 42 ILE A N 11
ATOM 9202 C CA . ILE A 1 42 ? -2.971 4.377 -4.568 1.00 0.00 42 ILE A CA 11
ATOM 9203 C C . ILE A 1 42 ? -4.410 4.873 -4.405 1.00 0.00 42 ILE A C 11
ATOM 9204 O O . ILE A 1 42 ? -4.686 6.058 -4.590 1.00 0.00 42 ILE A O 11
ATOM 9219 N N . ALA A 1 43 ? -5.288 3.943 -4.061 1.00 0.00 43 ALA A N 11
ATOM 9220 C CA . ALA A 1 43 ? -6.690 4.270 -3.872 1.00 0.00 43 ALA A CA 11
ATOM 9221 C C . ALA A 1 43 ? -6.826 5.256 -2.710 1.00 0.00 43 ALA A C 11
ATOM 9222 O O . ALA A 1 43 ? -7.779 6.034 -2.660 1.00 0.00 43 ALA A O 11
ATOM 9229 N N . THR A 1 44 ? -5.860 5.194 -1.806 1.00 0.00 44 THR A N 11
ATOM 9230 C CA . THR A 1 44 ? -5.860 6.073 -0.649 1.00 0.00 44 THR A CA 11
ATOM 9231 C C . THR A 1 44 ? -4.750 7.118 -0.772 1.00 0.00 44 THR A C 11
ATOM 9232 O O . THR A 1 44 ? -4.380 7.757 0.212 1.00 0.00 44 THR A O 11
ATOM 9243 N N . ASP A 1 45 ? -4.248 7.260 -1.990 1.00 0.00 45 ASP A N 11
ATOM 9244 C CA . ASP A 1 45 ? -3.187 8.217 -2.256 1.00 0.00 45 ASP A CA 11
ATOM 9245 C C . ASP A 1 45 ? -2.151 8.147 -1.132 1.00 0.00 45 ASP A C 11
ATOM 9246 O O . ASP A 1 45 ? -1.797 9.169 -0.545 1.00 0.00 45 ASP A O 11
ATOM 9254 N N . GLY A 1 46 ? -1.693 6.932 -0.867 1.00 0.00 46 GLY A N 11
ATOM 9255 C CA . GLY A 1 46 ? -0.704 6.717 0.176 1.00 0.00 46 GLY A CA 11
ATOM 9256 C C . GLY A 1 46 ? -1.291 7.014 1.558 1.00 0.00 46 GLY A C 11
ATOM 9257 O O . GLY A 1 46 ? -1.166 8.129 2.062 1.00 0.00 46 GLY A O 11
ATOM 9261 N N . ASP A 1 47 ? -1.918 5.997 2.130 1.00 0.00 47 ASP A N 11
ATOM 9262 C CA . ASP A 1 47 ? -2.524 6.136 3.444 1.00 0.00 47 ASP A CA 11
ATOM 9263 C C . ASP A 1 47 ? -2.642 4.756 4.094 1.00 0.00 47 ASP A C 11
ATOM 9264 O O . ASP A 1 47 ? -3.618 4.042 3.870 1.00 0.00 47 ASP A O 11
ATOM 9272 N N . THR A 1 48 ? -1.634 4.422 4.887 1.00 0.00 48 THR A N 11
ATOM 9273 C CA . THR A 1 48 ? -1.612 3.141 5.571 1.00 0.00 48 THR A CA 11
ATOM 9274 C C . THR A 1 48 ? -2.968 2.862 6.225 1.00 0.00 48 THR A C 11
ATOM 9275 O O . THR A 1 48 ? -3.656 1.912 5.854 1.00 0.00 48 THR A O 11
ATOM 9286 N N . ASN A 1 49 ? -3.311 3.708 7.184 1.00 0.00 49 ASN A N 11
ATOM 9287 C CA . ASN A 1 49 ? -4.572 3.565 7.893 1.00 0.00 49 ASN A CA 11
ATOM 9288 C C . ASN A 1 49 ? -5.670 3.182 6.898 1.00 0.00 49 ASN A C 11
ATOM 9289 O O . ASN A 1 49 ? -6.203 2.075 6.951 1.00 0.00 49 ASN A O 11
ATOM 9299 N N . ALA A 1 50 ? -5.976 4.121 6.014 1.00 0.00 50 ALA A N 11
ATOM 9300 C CA . ALA A 1 50 ? -7.001 3.896 5.008 1.00 0.00 50 ALA A CA 11
ATOM 9301 C C . ALA A 1 50 ? -6.772 2.535 4.348 1.00 0.00 50 ALA A C 11
ATOM 9302 O O . ALA A 1 50 ? -7.656 1.681 4.356 1.00 0.00 50 ALA A O 11
ATOM 9309 N N . ALA A 1 51 ? -5.580 2.376 3.793 1.00 0.00 51 ALA A N 11
ATOM 9310 C CA . ALA A 1 51 ? -5.223 1.134 3.129 1.00 0.00 51 ALA A CA 11
ATOM 9311 C C . ALA A 1 51 ? -5.623 -0.047 4.018 1.00 0.00 51 ALA A C 11
ATOM 9312 O O . ALA A 1 51 ? -6.375 -0.921 3.592 1.00 0.00 51 ALA A O 11
ATOM 9319 N N . ILE A 1 52 ? -5.102 -0.032 5.235 1.00 0.00 52 ILE A N 11
ATOM 9320 C CA . ILE A 1 52 ? -5.395 -1.091 6.187 1.00 0.00 52 ILE A CA 11
ATOM 9321 C C . ILE A 1 52 ? -6.911 -1.215 6.354 1.00 0.00 52 ILE A C 11
ATOM 9322 O O . ILE A 1 52 ? -7.493 -2.246 6.022 1.00 0.00 52 ILE A O 11
ATOM 9337 N N . TYR A 1 53 ? -7.507 -0.149 6.869 1.00 0.00 53 TYR A N 11
ATOM 9338 C CA . TYR A 1 53 ? -8.943 -0.126 7.085 1.00 0.00 53 TYR A CA 11
ATOM 9339 C C . TYR A 1 53 ? -9.679 -0.851 5.956 1.00 0.00 53 TYR A C 11
ATOM 9340 O O . TYR A 1 53 ? -10.583 -1.645 6.209 1.00 0.00 53 TYR A O 11
ATOM 9357 N N . LYS A 1 54 ? -9.262 -0.554 4.734 1.00 0.00 54 LYS A N 11
ATOM 9358 C CA . LYS A 1 54 ? -9.870 -1.168 3.565 1.00 0.00 54 LYS A CA 11
ATOM 9359 C C . LYS A 1 54 ? -9.539 -2.661 3.550 1.00 0.00 54 LYS A C 11
ATOM 9360 O O . LYS A 1 54 ? -10.437 -3.500 3.591 1.00 0.00 54 LYS A O 11
ATOM 9375 N N . LEU A 1 55 ? -8.247 -2.948 3.490 1.00 0.00 55 LEU A N 11
ATOM 9376 C CA . LEU A 1 55 ? -7.787 -4.326 3.469 1.00 0.00 55 LEU A CA 11
ATOM 9377 C C . LEU A 1 55 ? -8.538 -5.127 4.533 1.00 0.00 55 LEU A C 11
ATOM 9378 O O . LEU A 1 55 ? -9.236 -6.090 4.214 1.00 0.00 55 LEU A O 11
ATOM 9393 N N . LYS A 1 56 ? -8.371 -4.701 5.777 1.00 0.00 56 LYS A N 11
ATOM 9394 C CA . LYS A 1 56 ? -9.025 -5.367 6.891 1.00 0.00 56 LYS A CA 11
ATOM 9395 C C . LYS A 1 56 ? -10.473 -5.686 6.510 1.00 0.00 56 LYS A C 11
ATOM 9396 O O . LYS A 1 56 ? -10.865 -6.851 6.468 1.00 0.00 56 LYS A O 11
ATOM 9411 N N . SER A 1 57 ? -11.226 -4.630 6.242 1.00 0.00 57 SER A N 11
ATOM 9412 C CA . SER A 1 57 ? -12.622 -4.782 5.866 1.00 0.00 57 SER A CA 11
ATOM 9413 C C . SER A 1 57 ? -12.754 -5.836 4.764 1.00 0.00 57 SER A C 11
ATOM 9414 O O . SER A 1 57 ? -13.452 -6.834 4.936 1.00 0.00 57 SER A O 11
ATOM 9421 N N . SER A 1 58 ? -12.074 -5.576 3.657 1.00 0.00 58 SER A N 11
ATOM 9422 C CA . SER A 1 58 ? -12.108 -6.490 2.527 1.00 0.00 58 SER A CA 11
ATOM 9423 C C . SER A 1 58 ? -11.691 -7.892 2.976 1.00 0.00 58 SER A C 11
ATOM 9424 O O . SER A 1 58 ? -11.172 -8.068 4.077 1.00 0.00 58 SER A O 11
ATOM 9431 N N . GLN A 1 59 ? -11.934 -8.856 2.099 1.00 0.00 59 GLN A N 11
ATOM 9432 C CA . GLN A 1 59 ? -11.591 -10.237 2.391 1.00 0.00 59 GLN A CA 11
ATOM 9433 C C . GLN A 1 59 ? -10.157 -10.533 1.944 1.00 0.00 59 GLN A C 11
ATOM 9434 O O . GLN A 1 59 ? -9.528 -9.712 1.279 1.00 0.00 59 GLN A O 11
ATOM 9446 N N . GLY A 1 60 ? -9.682 -11.708 2.330 1.00 0.00 60 GLY A N 11
ATOM 9447 C CA . GLY A 1 60 ? -8.335 -12.123 1.979 1.00 0.00 60 GLY A CA 11
ATOM 9448 C C . GLY A 1 60 ? -7.969 -13.439 2.668 1.00 0.00 60 GLY A C 11
ATOM 9449 O O . GLY A 1 60 ? -8.593 -14.469 2.419 1.00 0.00 60 GLY A O 11
ATOM 9453 N N . PHE A 1 61 ? -6.957 -13.362 3.521 1.00 0.00 61 PHE A N 11
ATOM 9454 C CA . PHE A 1 61 ? -6.501 -14.535 4.247 1.00 0.00 61 PHE A CA 11
ATOM 9455 C C . PHE A 1 61 ? -7.592 -15.059 5.183 1.00 0.00 61 PHE A C 11
ATOM 9456 O O . PHE A 1 61 ? -7.993 -14.372 6.122 1.00 0.00 61 PHE A O 11
ATOM 9472 N N . SER A 1 62 ? -8.042 -16.272 4.895 1.00 0.00 62 SER A N 11
ATOM 9473 C CA . SER A 1 62 ? -9.078 -16.896 5.699 1.00 0.00 62 SER A CA 11
ATOM 9474 C C . SER A 1 62 ? -8.823 -16.627 7.183 1.00 0.00 62 SER A C 11
ATOM 9475 O O . SER A 1 62 ? -7.729 -16.882 7.685 1.00 0.00 62 SER A O 11
ATOM 9482 N N . GLY A 1 63 ? -9.851 -16.115 7.845 1.00 0.00 63 GLY A N 11
ATOM 9483 C CA . GLY A 1 63 ? -9.752 -15.809 9.262 1.00 0.00 63 GLY A CA 11
ATOM 9484 C C . GLY A 1 63 ? -8.980 -16.901 10.005 1.00 0.00 63 GLY A C 11
ATOM 9485 O O . GLY A 1 63 ? -9.534 -17.953 10.319 1.00 0.00 63 GLY A O 11
ATOM 9489 N N . PRO A 1 64 ? -7.680 -16.604 10.276 1.00 0.00 64 PRO A N 11
ATOM 9490 C CA . PRO A 1 64 ? -6.827 -17.548 10.977 1.00 0.00 64 PRO A CA 11
ATOM 9491 C C . PRO A 1 64 ? -7.165 -17.587 12.469 1.00 0.00 64 PRO A C 11
ATOM 9492 O O . PRO A 1 64 ? -6.360 -17.171 13.302 1.00 0.00 64 PRO A O 11
ATOM 9500 N N . SER A 1 65 ? -8.355 -18.091 12.762 1.00 0.00 65 SER A N 11
ATOM 9501 C CA . SER A 1 65 ? -8.807 -18.188 14.139 1.00 0.00 65 SER A CA 11
ATOM 9502 C C . SER A 1 65 ? -8.676 -16.831 14.832 1.00 0.00 65 SER A C 11
ATOM 9503 O O . SER A 1 65 ? -7.650 -16.540 15.445 1.00 0.00 65 SER A O 11
ATOM 9510 N N . SER A 1 66 ? -9.729 -16.036 14.710 1.00 0.00 66 SER A N 11
ATOM 9511 C CA . SER A 1 66 ? -9.744 -14.716 15.317 1.00 0.00 66 SER A CA 11
ATOM 9512 C C . SER A 1 66 ? -9.202 -14.790 16.745 1.00 0.00 66 SER A C 11
ATOM 9513 O O . SER A 1 66 ? -9.795 -15.440 17.605 1.00 0.00 66 SER A O 11
ATOM 9520 N N . GLY A 1 67 ? -8.081 -14.115 16.954 1.00 0.00 67 GLY A N 11
ATOM 9521 C CA . GLY A 1 67 ? -7.451 -14.097 18.264 1.00 0.00 67 GLY A CA 11
ATOM 9522 C C . GLY A 1 67 ? -6.900 -12.707 18.587 1.00 0.00 67 GLY A C 11
ATOM 9523 O O . GLY A 1 67 ? -6.041 -12.194 17.870 1.00 0.00 67 GLY A O 11
ATOM 9527 N N . GLY A 1 1 ? 13.036 17.648 -1.243 1.00 0.00 1 GLY A N 12
ATOM 9528 C CA . GLY A 1 1 ? 12.176 17.118 -0.199 1.00 0.00 1 GLY A CA 12
ATOM 9529 C C . GLY A 1 1 ? 10.700 17.326 -0.546 1.00 0.00 1 GLY A C 12
ATOM 9530 O O . GLY A 1 1 ? 10.293 17.130 -1.689 1.00 0.00 1 GLY A O 12
ATOM 9534 N N . SER A 1 2 ? 9.938 17.720 0.464 1.00 0.00 2 SER A N 12
ATOM 9535 C CA . SER A 1 2 ? 8.517 17.957 0.281 1.00 0.00 2 SER A CA 12
ATOM 9536 C C . SER A 1 2 ? 8.087 19.200 1.064 1.00 0.00 2 SER A C 12
ATOM 9537 O O . SER A 1 2 ? 7.810 19.119 2.259 1.00 0.00 2 SER A O 12
ATOM 9544 N N . SER A 1 3 ? 8.047 20.321 0.358 1.00 0.00 3 SER A N 12
ATOM 9545 C CA . SER A 1 3 ? 7.657 21.578 0.972 1.00 0.00 3 SER A CA 12
ATOM 9546 C C . SER A 1 3 ? 7.009 22.491 -0.071 1.00 0.00 3 SER A C 12
ATOM 9547 O O . SER A 1 3 ? 7.545 22.670 -1.163 1.00 0.00 3 SER A O 12
ATOM 9554 N N . GLY A 1 4 ? 5.864 23.043 0.303 1.00 0.00 4 GLY A N 12
ATOM 9555 C CA . GLY A 1 4 ? 5.137 23.933 -0.586 1.00 0.00 4 GLY A CA 12
ATOM 9556 C C . GLY A 1 4 ? 4.133 23.155 -1.440 1.00 0.00 4 GLY A C 12
ATOM 9557 O O . GLY A 1 4 ? 3.179 22.584 -0.916 1.00 0.00 4 GLY A O 12
ATOM 9561 N N . SER A 1 5 ? 4.385 23.158 -2.740 1.00 0.00 5 SER A N 12
ATOM 9562 C CA . SER A 1 5 ? 3.516 22.459 -3.673 1.00 0.00 5 SER A CA 12
ATOM 9563 C C . SER A 1 5 ? 3.681 20.947 -3.509 1.00 0.00 5 SER A C 12
ATOM 9564 O O . SER A 1 5 ? 4.733 20.395 -3.831 1.00 0.00 5 SER A O 12
ATOM 9571 N N . SER A 1 6 ? 2.627 20.320 -3.008 1.00 0.00 6 SER A N 12
ATOM 9572 C CA . SER A 1 6 ? 2.641 18.882 -2.798 1.00 0.00 6 SER A CA 12
ATOM 9573 C C . SER A 1 6 ? 1.282 18.285 -3.167 1.00 0.00 6 SER A C 12
ATOM 9574 O O . SER A 1 6 ? 0.273 18.595 -2.537 1.00 0.00 6 SER A O 12
ATOM 9581 N N . GLY A 1 7 ? 1.300 17.438 -4.186 1.00 0.00 7 GLY A N 12
ATOM 9582 C CA . GLY A 1 7 ? 0.080 16.795 -4.645 1.00 0.00 7 GLY A CA 12
ATOM 9583 C C . GLY A 1 7 ? 0.375 15.808 -5.776 1.00 0.00 7 GLY A C 12
ATOM 9584 O O . GLY A 1 7 ? 1.534 15.516 -6.065 1.00 0.00 7 GLY A O 12
ATOM 9588 N N . PRO A 1 8 ? -0.724 15.307 -6.403 1.00 0.00 8 PRO A N 12
ATOM 9589 C CA . PRO A 1 8 ? -0.595 14.360 -7.497 1.00 0.00 8 PRO A CA 12
ATOM 9590 C C . PRO A 1 8 ? -0.141 15.059 -8.779 1.00 0.00 8 PRO A C 12
ATOM 9591 O O . PRO A 1 8 ? 0.658 14.513 -9.538 1.00 0.00 8 PRO A O 12
ATOM 9599 N N . SER A 1 9 ? -0.668 16.257 -8.981 1.00 0.00 9 SER A N 12
ATOM 9600 C CA . SER A 1 9 ? -0.327 17.037 -10.157 1.00 0.00 9 SER A CA 12
ATOM 9601 C C . SER A 1 9 ? 1.145 17.451 -10.102 1.00 0.00 9 SER A C 12
ATOM 9602 O O . SER A 1 9 ? 1.608 17.975 -9.090 1.00 0.00 9 SER A O 12
ATOM 9609 N N . HIS A 1 10 ? 1.840 17.200 -11.201 1.00 0.00 10 HIS A N 12
ATOM 9610 C CA . HIS A 1 10 ? 3.250 17.540 -11.290 1.00 0.00 10 HIS A CA 12
ATOM 9611 C C . HIS A 1 10 ? 4.059 16.622 -10.372 1.00 0.00 10 HIS A C 12
ATOM 9612 O O . HIS A 1 10 ? 4.272 16.938 -9.203 1.00 0.00 10 HIS A O 12
ATOM 9625 N N . SER A 1 11 ? 4.486 15.501 -10.935 1.00 0.00 11 SER A N 12
ATOM 9626 C CA . SER A 1 11 ? 5.266 14.535 -10.181 1.00 0.00 11 SER A CA 12
ATOM 9627 C C . SER A 1 11 ? 5.545 13.301 -11.043 1.00 0.00 11 SER A C 12
ATOM 9628 O O . SER A 1 11 ? 6.701 12.944 -11.267 1.00 0.00 11 SER A O 12
ATOM 9635 N N . LEU A 1 12 ? 4.466 12.685 -11.504 1.00 0.00 12 LEU A N 12
ATOM 9636 C CA . LEU A 1 12 ? 4.581 11.499 -12.335 1.00 0.00 12 LEU A CA 12
ATOM 9637 C C . LEU A 1 12 ? 5.657 10.578 -11.758 1.00 0.00 12 LEU A C 12
ATOM 9638 O O . LEU A 1 12 ? 6.769 10.512 -12.281 1.00 0.00 12 LEU A O 12
ATOM 9653 N N . GLN A 1 13 ? 5.289 9.888 -10.688 1.00 0.00 13 GLN A N 12
ATOM 9654 C CA . GLN A 1 13 ? 6.210 8.974 -10.034 1.00 0.00 13 GLN A CA 12
ATOM 9655 C C . GLN A 1 13 ? 5.491 7.675 -9.660 1.00 0.00 13 GLN A C 12
ATOM 9656 O O . GLN A 1 13 ? 4.322 7.697 -9.278 1.00 0.00 13 GLN A O 12
ATOM 9668 N N . ALA A 1 14 ? 6.221 6.576 -9.783 1.00 0.00 14 ALA A N 12
ATOM 9669 C CA . ALA A 1 14 ? 5.668 5.272 -9.462 1.00 0.00 14 ALA A CA 12
ATOM 9670 C C . ALA A 1 14 ? 4.950 5.345 -8.114 1.00 0.00 14 ALA A C 12
ATOM 9671 O O . ALA A 1 14 ? 5.296 6.164 -7.265 1.00 0.00 14 ALA A O 12
ATOM 9678 N N . PRO A 1 15 ? 3.936 4.452 -7.954 1.00 0.00 15 PRO A N 12
ATOM 9679 C CA . PRO A 1 15 ? 3.164 4.407 -6.723 1.00 0.00 15 PRO A CA 12
ATOM 9680 C C . PRO A 1 15 ? 3.967 3.749 -5.598 1.00 0.00 15 PRO A C 12
ATOM 9681 O O . PRO A 1 15 ? 4.334 4.408 -4.626 1.00 0.00 15 PRO A O 12
ATOM 9689 N N . GLU A 1 16 ? 4.213 2.459 -5.767 1.00 0.00 16 GLU A N 12
ATOM 9690 C CA . GLU A 1 16 ? 4.965 1.705 -4.778 1.00 0.00 16 GLU A CA 12
ATOM 9691 C C . GLU A 1 16 ? 6.136 2.538 -4.252 1.00 0.00 16 GLU A C 12
ATOM 9692 O O . GLU A 1 16 ? 6.391 2.567 -3.050 1.00 0.00 16 GLU A O 12
ATOM 9702 N N . VAL A 1 17 ? 6.816 3.196 -5.180 1.00 0.00 17 VAL A N 12
ATOM 9703 C CA . VAL A 1 17 ? 7.953 4.027 -4.825 1.00 0.00 17 VAL A CA 12
ATOM 9704 C C . VAL A 1 17 ? 7.474 5.203 -3.972 1.00 0.00 17 VAL A C 12
ATOM 9705 O O . VAL A 1 17 ? 8.080 5.522 -2.951 1.00 0.00 17 VAL A O 12
ATOM 9718 N N . ARG A 1 18 ? 6.389 5.817 -4.424 1.00 0.00 18 ARG A N 12
ATOM 9719 C CA . ARG A 1 18 ? 5.820 6.950 -3.714 1.00 0.00 18 ARG A CA 12
ATOM 9720 C C . ARG A 1 18 ? 5.299 6.512 -2.345 1.00 0.00 18 ARG A C 12
ATOM 9721 O O . ARG A 1 18 ? 5.491 7.210 -1.350 1.00 0.00 18 ARG A O 12
ATOM 9739 N N . PHE A 1 19 ? 4.649 5.357 -2.336 1.00 0.00 19 PHE A N 12
ATOM 9740 C CA . PHE A 1 19 ? 4.097 4.818 -1.104 1.00 0.00 19 PHE A CA 12
ATOM 9741 C C . PHE A 1 19 ? 4.916 3.622 -0.615 1.00 0.00 19 PHE A C 12
ATOM 9742 O O . PHE A 1 19 ? 4.356 2.627 -0.158 1.00 0.00 19 PHE A O 12
ATOM 9758 N N . SER A 1 20 ? 6.229 3.759 -0.726 1.00 0.00 20 SER A N 12
ATOM 9759 C CA . SER A 1 20 ? 7.131 2.702 -0.301 1.00 0.00 20 SER A CA 12
ATOM 9760 C C . SER A 1 20 ? 7.229 2.681 1.226 1.00 0.00 20 SER A C 12
ATOM 9761 O O . SER A 1 20 ? 6.979 1.652 1.853 1.00 0.00 20 SER A O 12
ATOM 9768 N N . LYS A 1 21 ? 7.592 3.828 1.780 1.00 0.00 21 LYS A N 12
ATOM 9769 C CA . LYS A 1 21 ? 7.725 3.954 3.221 1.00 0.00 21 LYS A CA 12
ATOM 9770 C C . LYS A 1 21 ? 6.536 3.273 3.901 1.00 0.00 21 LYS A C 12
ATOM 9771 O O . LYS A 1 21 ? 6.647 2.804 5.032 1.00 0.00 21 LYS A O 12
ATOM 9786 N N . GLU A 1 22 ? 5.423 3.239 3.181 1.00 0.00 22 GLU A N 12
ATOM 9787 C CA . GLU A 1 22 ? 4.214 2.624 3.700 1.00 0.00 22 GLU A CA 12
ATOM 9788 C C . GLU A 1 22 ? 4.268 1.106 3.513 1.00 0.00 22 GLU A C 12
ATOM 9789 O O . GLU A 1 22 ? 4.113 0.352 4.472 1.00 0.00 22 GLU A O 12
ATOM 9799 N N . MET A 1 23 ? 4.490 0.704 2.270 1.00 0.00 23 MET A N 12
ATOM 9800 C CA . MET A 1 23 ? 4.566 -0.710 1.944 1.00 0.00 23 MET A CA 12
ATOM 9801 C C . MET A 1 23 ? 5.463 -1.454 2.936 1.00 0.00 23 MET A C 12
ATOM 9802 O O . MET A 1 23 ? 5.181 -2.595 3.298 1.00 0.00 23 MET A O 12
ATOM 9814 N N . GLU A 1 24 ? 6.525 -0.776 3.348 1.00 0.00 24 GLU A N 12
ATOM 9815 C CA . GLU A 1 24 ? 7.464 -1.359 4.292 1.00 0.00 24 GLU A CA 12
ATOM 9816 C C . GLU A 1 24 ? 6.789 -1.571 5.649 1.00 0.00 24 GLU A C 12
ATOM 9817 O O . GLU A 1 24 ? 6.967 -2.613 6.278 1.00 0.00 24 GLU A O 12
ATOM 9827 N N . CYS A 1 25 ? 6.030 -0.567 6.060 1.00 0.00 25 CYS A N 12
ATOM 9828 C CA . CYS A 1 25 ? 5.328 -0.631 7.331 1.00 0.00 25 CYS A CA 12
ATOM 9829 C C . CYS A 1 25 ? 4.259 -1.720 7.236 1.00 0.00 25 CYS A C 12
ATOM 9830 O O . CYS A 1 25 ? 4.136 -2.554 8.131 1.00 0.00 25 CYS A O 12
ATOM 9837 N N . LEU A 1 26 ? 3.513 -1.679 6.141 1.00 0.00 26 LEU A N 12
ATOM 9838 C CA . LEU A 1 26 ? 2.458 -2.652 5.917 1.00 0.00 26 LEU A CA 12
ATOM 9839 C C . LEU A 1 26 ? 3.021 -4.061 6.112 1.00 0.00 26 LEU A C 12
ATOM 9840 O O . LEU A 1 26 ? 2.455 -4.862 6.854 1.00 0.00 26 LEU A O 12
ATOM 9855 N N . GLN A 1 27 ? 4.127 -4.321 5.430 1.00 0.00 27 GLN A N 12
ATOM 9856 C CA . GLN A 1 27 ? 4.773 -5.620 5.518 1.00 0.00 27 GLN A CA 12
ATOM 9857 C C . GLN A 1 27 ? 5.004 -5.999 6.982 1.00 0.00 27 GLN A C 12
ATOM 9858 O O . GLN A 1 27 ? 4.573 -7.061 7.427 1.00 0.00 27 GLN A O 12
ATOM 9870 N N . ALA A 1 28 ? 5.686 -5.110 7.690 1.00 0.00 28 ALA A N 12
ATOM 9871 C CA . ALA A 1 28 ? 5.979 -5.339 9.094 1.00 0.00 28 ALA A CA 12
ATOM 9872 C C . ALA A 1 28 ? 4.735 -5.898 9.788 1.00 0.00 28 ALA A C 12
ATOM 9873 O O . ALA A 1 28 ? 4.801 -6.933 10.450 1.00 0.00 28 ALA A O 12
ATOM 9880 N N . MET A 1 29 ? 3.629 -5.191 9.610 1.00 0.00 29 MET A N 12
ATOM 9881 C CA . MET A 1 29 ? 2.372 -5.603 10.210 1.00 0.00 29 MET A CA 12
ATOM 9882 C C . MET A 1 29 ? 2.009 -7.030 9.793 1.00 0.00 29 MET A C 12
ATOM 9883 O O . MET A 1 29 ? 1.428 -7.780 10.577 1.00 0.00 29 MET A O 12
ATOM 9895 N N . GLY A 1 30 ? 2.365 -7.362 8.561 1.00 0.00 30 GLY A N 12
ATOM 9896 C CA . GLY A 1 30 ? 2.084 -8.686 8.032 1.00 0.00 30 GLY A CA 12
ATOM 9897 C C . GLY A 1 30 ? 1.477 -8.598 6.629 1.00 0.00 30 GLY A C 12
ATOM 9898 O O . GLY A 1 30 ? 1.398 -9.599 5.920 1.00 0.00 30 GLY A O 12
ATOM 9902 N N . PHE A 1 31 ? 1.063 -7.390 6.273 1.00 0.00 31 PHE A N 12
ATOM 9903 C CA . PHE A 1 31 ? 0.466 -7.158 4.969 1.00 0.00 31 PHE A CA 12
ATOM 9904 C C . PHE A 1 31 ? 1.500 -7.321 3.855 1.00 0.00 31 PHE A C 12
ATOM 9905 O O . PHE A 1 31 ? 1.940 -6.336 3.263 1.00 0.00 31 PHE A O 12
ATOM 9921 N N . VAL A 1 32 ? 1.860 -8.570 3.603 1.00 0.00 32 VAL A N 12
ATOM 9922 C CA . VAL A 1 32 ? 2.836 -8.874 2.570 1.00 0.00 32 VAL A CA 12
ATOM 9923 C C . VAL A 1 32 ? 2.239 -8.549 1.199 1.00 0.00 32 VAL A C 12
ATOM 9924 O O . VAL A 1 32 ? 2.947 -8.095 0.301 1.00 0.00 32 VAL A O 12
ATOM 9937 N N . ASN A 1 33 ? 0.942 -8.795 1.081 1.00 0.00 33 ASN A N 12
ATOM 9938 C CA . ASN A 1 33 ? 0.242 -8.535 -0.166 1.00 0.00 33 ASN A CA 12
ATOM 9939 C C . ASN A 1 33 ? 0.682 -7.178 -0.719 1.00 0.00 33 ASN A C 12
ATOM 9940 O O . ASN A 1 33 ? 0.166 -6.139 -0.310 1.00 0.00 33 ASN A O 12
ATOM 9950 N N . TYR A 1 34 ? 1.633 -7.231 -1.641 1.00 0.00 34 TYR A N 12
ATOM 9951 C CA . TYR A 1 34 ? 2.149 -6.019 -2.255 1.00 0.00 34 TYR A CA 12
ATOM 9952 C C . TYR A 1 34 ? 1.154 -5.451 -3.269 1.00 0.00 34 TYR A C 12
ATOM 9953 O O . TYR A 1 34 ? 0.613 -4.364 -3.070 1.00 0.00 34 TYR A O 12
ATOM 9970 N N . ASN A 1 35 ? 0.942 -6.213 -4.332 1.00 0.00 35 ASN A N 12
ATOM 9971 C CA . ASN A 1 35 ? 0.020 -5.798 -5.377 1.00 0.00 35 ASN A CA 12
ATOM 9972 C C . ASN A 1 35 ? -1.241 -5.215 -4.737 1.00 0.00 35 ASN A C 12
ATOM 9973 O O . ASN A 1 35 ? -1.681 -4.127 -5.105 1.00 0.00 35 ASN A O 12
ATOM 9983 N N . ALA A 1 36 ? -1.787 -5.964 -3.790 1.00 0.00 36 ALA A N 12
ATOM 9984 C CA . ALA A 1 36 ? -2.988 -5.534 -3.096 1.00 0.00 36 ALA A CA 12
ATOM 9985 C C . ALA A 1 36 ? -2.718 -4.203 -2.393 1.00 0.00 36 ALA A C 12
ATOM 9986 O O . ALA A 1 36 ? -3.299 -3.179 -2.750 1.00 0.00 36 ALA A O 12
ATOM 9993 N N . ASN A 1 37 ? -1.835 -4.260 -1.406 1.00 0.00 37 ASN A N 12
ATOM 9994 C CA . ASN A 1 37 ? -1.480 -3.070 -0.651 1.00 0.00 37 ASN A CA 12
ATOM 9995 C C . ASN A 1 37 ? -1.354 -1.883 -1.606 1.00 0.00 37 ASN A C 12
ATOM 9996 O O . ASN A 1 37 ? -2.052 -0.883 -1.455 1.00 0.00 37 ASN A O 12
ATOM 10006 N N . LEU A 1 38 ? -0.455 -2.032 -2.568 1.00 0.00 38 LEU A N 12
ATOM 10007 C CA . LEU A 1 38 ? -0.227 -0.985 -3.549 1.00 0.00 38 LEU A CA 12
ATOM 10008 C C . LEU A 1 38 ? -1.569 -0.374 -3.959 1.00 0.00 38 LEU A C 12
ATOM 10009 O O . LEU A 1 38 ? -1.839 0.792 -3.673 1.00 0.00 38 LEU A O 12
ATOM 10024 N N . GLN A 1 39 ? -2.376 -1.190 -4.622 1.00 0.00 39 GLN A N 12
ATOM 10025 C CA . GLN A 1 39 ? -3.683 -0.745 -5.074 1.00 0.00 39 GLN A CA 12
ATOM 10026 C C . GLN A 1 39 ? -4.341 0.135 -4.009 1.00 0.00 39 GLN A C 12
ATOM 10027 O O . GLN A 1 39 ? -4.728 1.269 -4.289 1.00 0.00 39 GLN A O 12
ATOM 10039 N N . ALA A 1 40 ? -4.449 -0.420 -2.811 1.00 0.00 40 ALA A N 12
ATOM 10040 C CA . ALA A 1 40 ? -5.053 0.302 -1.704 1.00 0.00 40 ALA A CA 12
ATOM 10041 C C . ALA A 1 40 ? -4.372 1.663 -1.555 1.00 0.00 40 ALA A C 12
ATOM 10042 O O . ALA A 1 40 ? -5.031 2.700 -1.607 1.00 0.00 40 ALA A O 12
ATOM 10049 N N . LEU A 1 41 ? -3.060 1.616 -1.374 1.00 0.00 41 LEU A N 12
ATOM 10050 C CA . LEU A 1 41 ? -2.283 2.833 -1.217 1.00 0.00 41 LEU A CA 12
ATOM 10051 C C . LEU A 1 41 ? -2.737 3.861 -2.256 1.00 0.00 41 LEU A C 12
ATOM 10052 O O . LEU A 1 41 ? -3.159 4.961 -1.902 1.00 0.00 41 LEU A O 12
ATOM 10067 N N . ILE A 1 42 ? -2.634 3.466 -3.516 1.00 0.00 42 ILE A N 12
ATOM 10068 C CA . ILE A 1 42 ? -3.029 4.339 -4.608 1.00 0.00 42 ILE A CA 12
ATOM 10069 C C . ILE A 1 42 ? -4.494 4.743 -4.428 1.00 0.00 42 ILE A C 12
ATOM 10070 O O . ILE A 1 42 ? -4.882 5.857 -4.778 1.00 0.00 42 ILE A O 12
ATOM 10085 N N . ALA A 1 43 ? -5.268 3.816 -3.883 1.00 0.00 43 ALA A N 12
ATOM 10086 C CA . ALA A 1 43 ? -6.682 4.061 -3.653 1.00 0.00 43 ALA A CA 12
ATOM 10087 C C . ALA A 1 43 ? -6.839 5.152 -2.592 1.00 0.00 43 ALA A C 12
ATOM 10088 O O . ALA A 1 43 ? -7.849 5.854 -2.563 1.00 0.00 43 ALA A O 12
ATOM 10095 N N . THR A 1 44 ? -5.826 5.260 -1.745 1.00 0.00 44 THR A N 12
ATOM 10096 C CA . THR A 1 44 ? -5.839 6.254 -0.686 1.00 0.00 44 THR A CA 12
ATOM 10097 C C . THR A 1 44 ? -4.740 7.293 -0.915 1.00 0.00 44 THR A C 12
ATOM 10098 O O . THR A 1 44 ? -4.449 8.099 -0.032 1.00 0.00 44 THR A O 12
ATOM 10109 N N . ASP A 1 45 ? -4.160 7.242 -2.105 1.00 0.00 45 ASP A N 12
ATOM 10110 C CA . ASP A 1 45 ? -3.100 8.169 -2.461 1.00 0.00 45 ASP A CA 12
ATOM 10111 C C . ASP A 1 45 ? -2.086 8.242 -1.318 1.00 0.00 45 ASP A C 12
ATOM 10112 O O . ASP A 1 45 ? -1.792 9.325 -0.813 1.00 0.00 45 ASP A O 12
ATOM 10120 N N . GLY A 1 46 ? -1.579 7.077 -0.944 1.00 0.00 46 GLY A N 12
ATOM 10121 C CA . GLY A 1 46 ? -0.605 6.995 0.132 1.00 0.00 46 GLY A CA 12
ATOM 10122 C C . GLY A 1 46 ? -1.269 7.216 1.492 1.00 0.00 46 GLY A C 12
ATOM 10123 O O . GLY A 1 46 ? -1.148 8.290 2.080 1.00 0.00 46 GLY A O 12
ATOM 10127 N N . ASP A 1 47 ? -1.958 6.182 1.953 1.00 0.00 47 ASP A N 12
ATOM 10128 C CA . ASP A 1 47 ? -2.641 6.250 3.233 1.00 0.00 47 ASP A CA 12
ATOM 10129 C C . ASP A 1 47 ? -2.681 4.855 3.861 1.00 0.00 47 ASP A C 12
ATOM 10130 O O . ASP A 1 47 ? -3.524 4.033 3.503 1.00 0.00 47 ASP A O 12
ATOM 10138 N N . THR A 1 48 ? -1.757 4.629 4.783 1.00 0.00 48 THR A N 12
ATOM 10139 C CA . THR A 1 48 ? -1.676 3.348 5.463 1.00 0.00 48 THR A CA 12
ATOM 10140 C C . THR A 1 48 ? -2.977 3.058 6.214 1.00 0.00 48 THR A C 12
ATOM 10141 O O . THR A 1 48 ? -3.668 2.087 5.911 1.00 0.00 48 THR A O 12
ATOM 10152 N N . ASN A 1 49 ? -3.271 3.919 7.177 1.00 0.00 49 ASN A N 12
ATOM 10153 C CA . ASN A 1 49 ? -4.477 3.767 7.973 1.00 0.00 49 ASN A CA 12
ATOM 10154 C C . ASN A 1 49 ? -5.636 3.360 7.062 1.00 0.00 49 ASN A C 12
ATOM 10155 O O . ASN A 1 49 ? -6.152 2.247 7.167 1.00 0.00 49 ASN A O 12
ATOM 10165 N N . ALA A 1 50 ? -6.013 4.281 6.188 1.00 0.00 50 ALA A N 12
ATOM 10166 C CA . ALA A 1 50 ? -7.101 4.032 5.259 1.00 0.00 50 ALA A CA 12
ATOM 10167 C C . ALA A 1 50 ? -6.859 2.702 4.541 1.00 0.00 50 ALA A C 12
ATOM 10168 O O . ALA A 1 50 ? -7.731 1.834 4.523 1.00 0.00 50 ALA A O 12
ATOM 10175 N N . ALA A 1 51 ? -5.671 2.584 3.968 1.00 0.00 51 ALA A N 12
ATOM 10176 C CA . ALA A 1 51 ? -5.302 1.375 3.251 1.00 0.00 51 ALA A CA 12
ATOM 10177 C C . ALA A 1 51 ? -5.667 0.154 4.099 1.00 0.00 51 ALA A C 12
ATOM 10178 O O . ALA A 1 51 ? -6.387 -0.732 3.639 1.00 0.00 51 ALA A O 12
ATOM 10185 N N . ILE A 1 52 ? -5.152 0.145 5.319 1.00 0.00 52 ILE A N 12
ATOM 10186 C CA . ILE A 1 52 ? -5.414 -0.953 6.234 1.00 0.00 52 ILE A CA 12
ATOM 10187 C C . ILE A 1 52 ? -6.925 -1.147 6.371 1.00 0.00 52 ILE A C 12
ATOM 10188 O O . ILE A 1 52 ? -7.454 -2.196 6.004 1.00 0.00 52 ILE A O 12
ATOM 10203 N N . TYR A 1 53 ? -7.576 -0.122 6.898 1.00 0.00 53 TYR A N 12
ATOM 10204 C CA . TYR A 1 53 ? -9.016 -0.168 7.088 1.00 0.00 53 TYR A CA 12
ATOM 10205 C C . TYR A 1 53 ? -9.699 -0.893 5.927 1.00 0.00 53 TYR A C 12
ATOM 10206 O O . TYR A 1 53 ? -10.527 -1.777 6.144 1.00 0.00 53 TYR A O 12
ATOM 10223 N N . LYS A 1 54 ? -9.327 -0.494 4.720 1.00 0.00 54 LYS A N 12
ATOM 10224 C CA . LYS A 1 54 ? -9.893 -1.095 3.525 1.00 0.00 54 LYS A CA 12
ATOM 10225 C C . LYS A 1 54 ? -9.562 -2.588 3.504 1.00 0.00 54 LYS A C 12
ATOM 10226 O O . LYS A 1 54 ? -10.462 -3.427 3.540 1.00 0.00 54 LYS A O 12
ATOM 10241 N N . LEU A 1 55 ? -8.270 -2.875 3.446 1.00 0.00 55 LEU A N 12
ATOM 10242 C CA . LEU A 1 55 ? -7.809 -4.253 3.422 1.00 0.00 55 LEU A CA 12
ATOM 10243 C C . LEU A 1 55 ? -8.572 -5.060 4.474 1.00 0.00 55 LEU A C 12
ATOM 10244 O O . LEU A 1 55 ? -9.310 -5.984 4.138 1.00 0.00 55 LEU A O 12
ATOM 10259 N N . LYS A 1 56 ? -8.366 -4.681 5.727 1.00 0.00 56 LYS A N 12
ATOM 10260 C CA . LYS A 1 56 ? -9.025 -5.358 6.831 1.00 0.00 56 LYS A CA 12
ATOM 10261 C C . LYS A 1 56 ? -10.478 -5.648 6.452 1.00 0.00 56 LYS A C 12
ATOM 10262 O O . LYS A 1 56 ? -10.889 -6.807 6.395 1.00 0.00 56 LYS A O 12
ATOM 10277 N N . SER A 1 57 ? -11.217 -4.577 6.203 1.00 0.00 57 SER A N 12
ATOM 10278 C CA . SER A 1 57 ? -12.616 -4.702 5.831 1.00 0.00 57 SER A CA 12
ATOM 10279 C C . SER A 1 57 ? -12.781 -5.805 4.783 1.00 0.00 57 SER A C 12
ATOM 10280 O O . SER A 1 57 ? -13.521 -6.764 4.998 1.00 0.00 57 SER A O 12
ATOM 10287 N N . SER A 1 58 ? -12.082 -5.631 3.671 1.00 0.00 58 SER A N 12
ATOM 10288 C CA . SER A 1 58 ? -12.143 -6.599 2.589 1.00 0.00 58 SER A CA 12
ATOM 10289 C C . SER A 1 58 ? -11.489 -7.912 3.026 1.00 0.00 58 SER A C 12
ATOM 10290 O O . SER A 1 58 ? -10.265 -8.017 3.064 1.00 0.00 58 SER A O 12
ATOM 10297 N N . GLN A 1 59 ? -12.336 -8.881 3.342 1.00 0.00 59 GLN A N 12
ATOM 10298 C CA . GLN A 1 59 ? -11.856 -10.182 3.773 1.00 0.00 59 GLN A CA 12
ATOM 10299 C C . GLN A 1 59 ? -10.937 -10.034 4.988 1.00 0.00 59 GLN A C 12
ATOM 10300 O O . GLN A 1 59 ? -9.733 -9.837 4.839 1.00 0.00 59 GLN A O 12
ATOM 10312 N N . GLY A 1 60 ? -11.542 -10.134 6.163 1.00 0.00 60 GLY A N 12
ATOM 10313 C CA . GLY A 1 60 ? -10.794 -10.012 7.402 1.00 0.00 60 GLY A CA 12
ATOM 10314 C C . GLY A 1 60 ? -11.248 -11.059 8.422 1.00 0.00 60 GLY A C 12
ATOM 10315 O O . GLY A 1 60 ? -11.169 -12.258 8.164 1.00 0.00 60 GLY A O 12
ATOM 10319 N N . PHE A 1 61 ? -11.716 -10.565 9.560 1.00 0.00 61 PHE A N 12
ATOM 10320 C CA . PHE A 1 61 ? -12.184 -11.441 10.620 1.00 0.00 61 PHE A CA 12
ATOM 10321 C C . PHE A 1 61 ? -11.133 -12.500 10.960 1.00 0.00 61 PHE A C 12
ATOM 10322 O O . PHE A 1 61 ? -11.055 -13.536 10.302 1.00 0.00 61 PHE A O 12
ATOM 10338 N N . SER A 1 62 ? -10.349 -12.202 11.986 1.00 0.00 62 SER A N 12
ATOM 10339 C CA . SER A 1 62 ? -9.306 -13.114 12.421 1.00 0.00 62 SER A CA 12
ATOM 10340 C C . SER A 1 62 ? -8.343 -13.398 11.267 1.00 0.00 62 SER A C 12
ATOM 10341 O O . SER A 1 62 ? -8.646 -14.199 10.383 1.00 0.00 62 SER A O 12
ATOM 10348 N N . GLY A 1 63 ? -7.203 -12.726 11.311 1.00 0.00 63 GLY A N 12
ATOM 10349 C CA . GLY A 1 63 ? -6.193 -12.896 10.280 1.00 0.00 63 GLY A CA 12
ATOM 10350 C C . GLY A 1 63 ? -5.032 -13.754 10.784 1.00 0.00 63 GLY A C 12
ATOM 10351 O O . GLY A 1 63 ? -4.954 -14.943 10.476 1.00 0.00 63 GLY A O 12
ATOM 10355 N N . PRO A 1 64 ? -4.135 -13.102 11.572 1.00 0.00 64 PRO A N 12
ATOM 10356 C CA . PRO A 1 64 ? -2.981 -13.793 12.123 1.00 0.00 64 PRO A CA 12
ATOM 10357 C C . PRO A 1 64 ? -3.390 -14.704 13.283 1.00 0.00 64 PRO A C 12
ATOM 10358 O O . PRO A 1 64 ? -3.866 -14.228 14.312 1.00 0.00 64 PRO A O 12
ATOM 10366 N N . SER A 1 65 ? -3.188 -15.997 13.076 1.00 0.00 65 SER A N 12
ATOM 10367 C CA . SER A 1 65 ? -3.530 -16.979 14.091 1.00 0.00 65 SER A CA 12
ATOM 10368 C C . SER A 1 65 ? -2.288 -17.340 14.908 1.00 0.00 65 SER A C 12
ATOM 10369 O O . SER A 1 65 ? -2.271 -17.170 16.126 1.00 0.00 65 SER A O 12
ATOM 10376 N N . SER A 1 66 ? -1.278 -17.831 14.205 1.00 0.00 66 SER A N 12
ATOM 10377 C CA . SER A 1 66 ? -0.035 -18.217 14.850 1.00 0.00 66 SER A CA 12
ATOM 10378 C C . SER A 1 66 ? 1.119 -18.151 13.846 1.00 0.00 66 SER A C 12
ATOM 10379 O O . SER A 1 66 ? 0.944 -18.474 12.673 1.00 0.00 66 SER A O 12
ATOM 10386 N N . GLY A 1 67 ? 2.271 -17.729 14.344 1.00 0.00 67 GLY A N 12
ATOM 10387 C CA . GLY A 1 67 ? 3.452 -17.615 13.506 1.00 0.00 67 GLY A CA 12
ATOM 10388 C C . GLY A 1 67 ? 3.811 -16.149 13.260 1.00 0.00 67 GLY A C 12
ATOM 10389 O O . GLY A 1 67 ? 3.026 -15.403 12.678 1.00 0.00 67 GLY A O 12
ATOM 10393 N N . GLY A 1 1 ? 18.757 3.172 2.107 1.00 0.00 1 GLY A N 13
ATOM 10394 C CA . GLY A 1 1 ? 19.173 4.563 2.136 1.00 0.00 1 GLY A CA 13
ATOM 10395 C C . GLY A 1 1 ? 18.042 5.485 1.673 1.00 0.00 1 GLY A C 13
ATOM 10396 O O . GLY A 1 1 ? 17.294 6.013 2.494 1.00 0.00 1 GLY A O 13
ATOM 10400 N N . SER A 1 2 ? 17.955 5.649 0.362 1.00 0.00 2 SER A N 13
ATOM 10401 C CA . SER A 1 2 ? 16.928 6.497 -0.218 1.00 0.00 2 SER A CA 13
ATOM 10402 C C . SER A 1 2 ? 17.091 7.934 0.281 1.00 0.00 2 SER A C 13
ATOM 10403 O O . SER A 1 2 ? 16.647 8.267 1.379 1.00 0.00 2 SER A O 13
ATOM 10410 N N . SER A 1 3 ? 17.729 8.747 -0.549 1.00 0.00 3 SER A N 13
ATOM 10411 C CA . SER A 1 3 ? 17.956 10.140 -0.205 1.00 0.00 3 SER A CA 13
ATOM 10412 C C . SER A 1 3 ? 17.172 11.048 -1.153 1.00 0.00 3 SER A C 13
ATOM 10413 O O . SER A 1 3 ? 16.343 11.843 -0.713 1.00 0.00 3 SER A O 13
ATOM 10420 N N . GLY A 1 4 ? 17.461 10.900 -2.438 1.00 0.00 4 GLY A N 13
ATOM 10421 C CA . GLY A 1 4 ? 16.793 11.697 -3.453 1.00 0.00 4 GLY A CA 13
ATOM 10422 C C . GLY A 1 4 ? 17.797 12.556 -4.224 1.00 0.00 4 GLY A C 13
ATOM 10423 O O . GLY A 1 4 ? 18.619 13.246 -3.624 1.00 0.00 4 GLY A O 13
ATOM 10427 N N . SER A 1 5 ? 17.697 12.485 -5.543 1.00 0.00 5 SER A N 13
ATOM 10428 C CA . SER A 1 5 ? 18.587 13.248 -6.403 1.00 0.00 5 SER A CA 13
ATOM 10429 C C . SER A 1 5 ? 17.773 14.193 -7.290 1.00 0.00 5 SER A C 13
ATOM 10430 O O . SER A 1 5 ? 16.580 13.980 -7.501 1.00 0.00 5 SER A O 13
ATOM 10437 N N . SER A 1 6 ? 18.451 15.217 -7.785 1.00 0.00 6 SER A N 13
ATOM 10438 C CA . SER A 1 6 ? 17.807 16.195 -8.645 1.00 0.00 6 SER A CA 13
ATOM 10439 C C . SER A 1 6 ? 18.195 15.946 -10.104 1.00 0.00 6 SER A C 13
ATOM 10440 O O . SER A 1 6 ? 19.262 16.369 -10.547 1.00 0.00 6 SER A O 13
ATOM 10447 N N . GLY A 1 7 ? 17.307 15.262 -10.811 1.00 0.00 7 GLY A N 13
ATOM 10448 C CA . GLY A 1 7 ? 17.544 14.952 -12.210 1.00 0.00 7 GLY A CA 13
ATOM 10449 C C . GLY A 1 7 ? 16.223 14.747 -12.957 1.00 0.00 7 GLY A C 13
ATOM 10450 O O . GLY A 1 7 ? 15.162 15.123 -12.462 1.00 0.00 7 GLY A O 13
ATOM 10454 N N . PRO A 1 8 ? 16.337 14.136 -14.166 1.00 0.00 8 PRO A N 13
ATOM 10455 C CA . PRO A 1 8 ? 15.165 13.875 -14.986 1.00 0.00 8 PRO A CA 13
ATOM 10456 C C . PRO A 1 8 ? 14.356 12.702 -14.429 1.00 0.00 8 PRO A C 13
ATOM 10457 O O . PRO A 1 8 ? 14.760 11.547 -14.560 1.00 0.00 8 PRO A O 13
ATOM 10465 N N . SER A 1 9 ? 13.229 13.039 -13.820 1.00 0.00 9 SER A N 13
ATOM 10466 C CA . SER A 1 9 ? 12.359 12.028 -13.243 1.00 0.00 9 SER A CA 13
ATOM 10467 C C . SER A 1 9 ? 10.901 12.477 -13.336 1.00 0.00 9 SER A C 13
ATOM 10468 O O . SER A 1 9 ? 10.619 13.671 -13.421 1.00 0.00 9 SER A O 13
ATOM 10475 N N . HIS A 1 10 ? 10.010 11.496 -13.318 1.00 0.00 10 HIS A N 13
ATOM 10476 C CA . HIS A 1 10 ? 8.586 11.776 -13.399 1.00 0.00 10 HIS A CA 13
ATOM 10477 C C . HIS A 1 10 ? 8.130 12.490 -12.126 1.00 0.00 10 HIS A C 13
ATOM 10478 O O . HIS A 1 10 ? 8.601 12.181 -11.033 1.00 0.00 10 HIS A O 13
ATOM 10491 N N . SER A 1 11 ? 7.217 13.433 -12.310 1.00 0.00 11 SER A N 13
ATOM 10492 C CA . SER A 1 11 ? 6.691 14.195 -11.189 1.00 0.00 11 SER A CA 13
ATOM 10493 C C . SER A 1 11 ? 5.966 13.262 -10.218 1.00 0.00 11 SER A C 13
ATOM 10494 O O . SER A 1 11 ? 6.265 13.249 -9.024 1.00 0.00 11 SER A O 13
ATOM 10501 N N . LEU A 1 12 ? 5.027 12.503 -10.764 1.00 0.00 12 LEU A N 13
ATOM 10502 C CA . LEU A 1 12 ? 4.257 11.569 -9.960 1.00 0.00 12 LEU A CA 13
ATOM 10503 C C . LEU A 1 12 ? 5.188 10.482 -9.418 1.00 0.00 12 LEU A C 13
ATOM 10504 O O . LEU A 1 12 ? 4.930 9.910 -8.360 1.00 0.00 12 LEU A O 13
ATOM 10519 N N . GLN A 1 13 ? 6.250 10.230 -10.167 1.00 0.00 13 GLN A N 13
ATOM 10520 C CA . GLN A 1 13 ? 7.220 9.221 -9.776 1.00 0.00 13 GLN A CA 13
ATOM 10521 C C . GLN A 1 13 ? 6.532 7.867 -9.587 1.00 0.00 13 GLN A C 13
ATOM 10522 O O . GLN A 1 13 ? 5.312 7.801 -9.448 1.00 0.00 13 GLN A O 13
ATOM 10534 N N . ALA A 1 14 ? 7.345 6.821 -9.591 1.00 0.00 14 ALA A N 13
ATOM 10535 C CA . ALA A 1 14 ? 6.830 5.473 -9.423 1.00 0.00 14 ALA A CA 13
ATOM 10536 C C . ALA A 1 14 ? 5.859 5.446 -8.241 1.00 0.00 14 ALA A C 13
ATOM 10537 O O . ALA A 1 14 ? 5.952 6.277 -7.337 1.00 0.00 14 ALA A O 13
ATOM 10544 N N . PRO A 1 15 ? 4.925 4.460 -8.286 1.00 0.00 15 PRO A N 13
ATOM 10545 C CA . PRO A 1 15 ? 3.937 4.314 -7.230 1.00 0.00 15 PRO A CA 13
ATOM 10546 C C . PRO A 1 15 ? 4.565 3.709 -5.972 1.00 0.00 15 PRO A C 13
ATOM 10547 O O . PRO A 1 15 ? 4.687 4.383 -4.950 1.00 0.00 15 PRO A O 13
ATOM 10555 N N . GLU A 1 16 ? 4.946 2.446 -6.088 1.00 0.00 16 GLU A N 13
ATOM 10556 C CA . GLU A 1 16 ? 5.557 1.744 -4.973 1.00 0.00 16 GLU A CA 13
ATOM 10557 C C . GLU A 1 16 ? 6.539 2.661 -4.242 1.00 0.00 16 GLU A C 13
ATOM 10558 O O . GLU A 1 16 ? 6.484 2.787 -3.020 1.00 0.00 16 GLU A O 13
ATOM 10568 N N . VAL A 1 17 ? 7.416 3.277 -5.022 1.00 0.00 17 VAL A N 13
ATOM 10569 C CA . VAL A 1 17 ? 8.408 4.180 -4.463 1.00 0.00 17 VAL A CA 13
ATOM 10570 C C . VAL A 1 17 ? 7.701 5.298 -3.696 1.00 0.00 17 VAL A C 13
ATOM 10571 O O . VAL A 1 17 ? 8.123 5.669 -2.602 1.00 0.00 17 VAL A O 13
ATOM 10584 N N . ARG A 1 18 ? 6.636 5.806 -4.300 1.00 0.00 18 ARG A N 13
ATOM 10585 C CA . ARG A 1 18 ? 5.866 6.875 -3.688 1.00 0.00 18 ARG A CA 13
ATOM 10586 C C . ARG A 1 18 ? 5.412 6.464 -2.285 1.00 0.00 18 ARG A C 13
ATOM 10587 O O . ARG A 1 18 ? 5.769 7.109 -1.301 1.00 0.00 18 ARG A O 13
ATOM 10605 N N . PHE A 1 19 ? 4.630 5.395 -2.240 1.00 0.00 19 PHE A N 13
ATOM 10606 C CA . PHE A 1 19 ? 4.124 4.893 -0.975 1.00 0.00 19 PHE A CA 13
ATOM 10607 C C . PHE A 1 19 ? 4.931 3.681 -0.503 1.00 0.00 19 PHE A C 13
ATOM 10608 O O . PHE A 1 19 ? 4.371 2.732 0.043 1.00 0.00 19 PHE A O 13
ATOM 10624 N N . SER A 1 20 ? 6.234 3.754 -0.731 1.00 0.00 20 SER A N 13
ATOM 10625 C CA . SER A 1 20 ? 7.124 2.675 -0.336 1.00 0.00 20 SER A CA 13
ATOM 10626 C C . SER A 1 20 ? 7.203 2.594 1.190 1.00 0.00 20 SER A C 13
ATOM 10627 O O . SER A 1 20 ? 6.997 1.529 1.769 1.00 0.00 20 SER A O 13
ATOM 10634 N N . LYS A 1 21 ? 7.502 3.733 1.797 1.00 0.00 21 LYS A N 13
ATOM 10635 C CA . LYS A 1 21 ? 7.611 3.804 3.244 1.00 0.00 21 LYS A CA 13
ATOM 10636 C C . LYS A 1 21 ? 6.399 3.116 3.876 1.00 0.00 21 LYS A C 13
ATOM 10637 O O . LYS A 1 21 ? 6.478 2.622 5.000 1.00 0.00 21 LYS A O 13
ATOM 10652 N N . GLU A 1 22 ? 5.307 3.106 3.126 1.00 0.00 22 GLU A N 13
ATOM 10653 C CA . GLU A 1 22 ? 4.080 2.487 3.600 1.00 0.00 22 GLU A CA 13
ATOM 10654 C C . GLU A 1 22 ? 4.117 0.979 3.351 1.00 0.00 22 GLU A C 13
ATOM 10655 O O . GLU A 1 22 ? 3.830 0.190 4.250 1.00 0.00 22 GLU A O 13
ATOM 10665 N N . MET A 1 23 ? 4.473 0.621 2.125 1.00 0.00 23 MET A N 13
ATOM 10666 C CA . MET A 1 23 ? 4.551 -0.779 1.747 1.00 0.00 23 MET A CA 13
ATOM 10667 C C . MET A 1 23 ? 5.458 -1.556 2.703 1.00 0.00 23 MET A C 13
ATOM 10668 O O . MET A 1 23 ? 5.229 -2.737 2.962 1.00 0.00 23 MET A O 13
ATOM 10680 N N . GLU A 1 24 ? 6.470 -0.862 3.202 1.00 0.00 24 GLU A N 13
ATOM 10681 C CA . GLU A 1 24 ? 7.413 -1.472 4.124 1.00 0.00 24 GLU A CA 13
ATOM 10682 C C . GLU A 1 24 ? 6.759 -1.684 5.491 1.00 0.00 24 GLU A C 13
ATOM 10683 O O . GLU A 1 24 ? 7.008 -2.690 6.153 1.00 0.00 24 GLU A O 13
ATOM 10693 N N . CYS A 1 25 ? 5.933 -0.720 5.871 1.00 0.00 25 CYS A N 13
ATOM 10694 C CA . CYS A 1 25 ? 5.241 -0.789 7.147 1.00 0.00 25 CYS A CA 13
ATOM 10695 C C . CYS A 1 25 ? 4.197 -1.905 7.067 1.00 0.00 25 CYS A C 13
ATOM 10696 O O . CYS A 1 25 ? 4.182 -2.808 7.902 1.00 0.00 25 CYS A O 13
ATOM 10703 N N . LEU A 1 26 ? 3.347 -1.805 6.055 1.00 0.00 26 LEU A N 13
ATOM 10704 C CA . LEU A 1 26 ? 2.302 -2.794 5.856 1.00 0.00 26 LEU A CA 13
ATOM 10705 C C . LEU A 1 26 ? 2.890 -4.195 6.039 1.00 0.00 26 LEU A C 13
ATOM 10706 O O . LEU A 1 26 ? 2.326 -5.020 6.757 1.00 0.00 26 LEU A O 13
ATOM 10721 N N . GLN A 1 27 ? 4.016 -4.421 5.377 1.00 0.00 27 GLN A N 13
ATOM 10722 C CA . GLN A 1 27 ? 4.686 -5.708 5.458 1.00 0.00 27 GLN A CA 13
ATOM 10723 C C . GLN A 1 27 ? 4.985 -6.059 6.918 1.00 0.00 27 GLN A C 13
ATOM 10724 O O . GLN A 1 27 ? 4.605 -7.128 7.393 1.00 0.00 27 GLN A O 13
ATOM 10736 N N . ALA A 1 28 ? 5.664 -5.139 7.587 1.00 0.00 28 ALA A N 13
ATOM 10737 C CA . ALA A 1 28 ? 6.018 -5.339 8.983 1.00 0.00 28 ALA A CA 13
ATOM 10738 C C . ALA A 1 28 ? 4.799 -5.857 9.745 1.00 0.00 28 ALA A C 13
ATOM 10739 O O . ALA A 1 28 ? 4.903 -6.811 10.515 1.00 0.00 28 ALA A O 13
ATOM 10746 N N . MET A 1 29 ? 3.669 -5.208 9.504 1.00 0.00 29 MET A N 13
ATOM 10747 C CA . MET A 1 29 ? 2.430 -5.592 10.159 1.00 0.00 29 MET A CA 13
ATOM 10748 C C . MET A 1 29 ? 2.027 -7.017 9.776 1.00 0.00 29 MET A C 13
ATOM 10749 O O . MET A 1 29 ? 1.405 -7.724 10.567 1.00 0.00 29 MET A O 13
ATOM 10761 N N . GLY A 1 30 ? 2.397 -7.397 8.561 1.00 0.00 30 GLY A N 13
ATOM 10762 C CA . GLY A 1 30 ? 2.081 -8.724 8.063 1.00 0.00 30 GLY A CA 13
ATOM 10763 C C . GLY A 1 30 ? 1.409 -8.650 6.690 1.00 0.00 30 GLY A C 13
ATOM 10764 O O . GLY A 1 30 ? 1.286 -9.660 6.000 1.00 0.00 30 GLY A O 13
ATOM 10768 N N . PHE A 1 31 ? 0.992 -7.443 6.336 1.00 0.00 31 PHE A N 13
ATOM 10769 C CA . PHE A 1 31 ? 0.337 -7.224 5.058 1.00 0.00 31 PHE A CA 13
ATOM 10770 C C . PHE A 1 31 ? 1.325 -7.383 3.900 1.00 0.00 31 PHE A C 13
ATOM 10771 O O . PHE A 1 31 ? 1.748 -6.397 3.301 1.00 0.00 31 PHE A O 13
ATOM 10787 N N . VAL A 1 32 ? 1.664 -8.633 3.622 1.00 0.00 32 VAL A N 13
ATOM 10788 C CA . VAL A 1 32 ? 2.594 -8.934 2.547 1.00 0.00 32 VAL A CA 13
ATOM 10789 C C . VAL A 1 32 ? 1.928 -8.633 1.203 1.00 0.00 32 VAL A C 13
ATOM 10790 O O . VAL A 1 32 ? 2.610 -8.431 0.199 1.00 0.00 32 VAL A O 13
ATOM 10803 N N . ASN A 1 33 ? 0.603 -8.612 1.226 1.00 0.00 33 ASN A N 13
ATOM 10804 C CA . ASN A 1 33 ? -0.162 -8.338 0.021 1.00 0.00 33 ASN A CA 13
ATOM 10805 C C . ASN A 1 33 ? 0.304 -7.013 -0.584 1.00 0.00 33 ASN A C 13
ATOM 10806 O O . ASN A 1 33 ? -0.217 -5.952 -0.243 1.00 0.00 33 ASN A O 13
ATOM 10816 N N . TYR A 1 34 ? 1.283 -7.116 -1.471 1.00 0.00 34 TYR A N 13
ATOM 10817 C CA . TYR A 1 34 ? 1.825 -5.939 -2.128 1.00 0.00 34 TYR A CA 13
ATOM 10818 C C . TYR A 1 34 ? 0.854 -5.401 -3.181 1.00 0.00 34 TYR A C 13
ATOM 10819 O O . TYR A 1 34 ? 0.303 -4.313 -3.025 1.00 0.00 34 TYR A O 13
ATOM 10836 N N . ASN A 1 35 ? 0.675 -6.190 -4.231 1.00 0.00 35 ASN A N 13
ATOM 10837 C CA . ASN A 1 35 ? -0.221 -5.808 -5.309 1.00 0.00 35 ASN A CA 13
ATOM 10838 C C . ASN A 1 35 ? -1.477 -5.163 -4.720 1.00 0.00 35 ASN A C 13
ATOM 10839 O O . ASN A 1 35 ? -2.008 -4.204 -5.279 1.00 0.00 35 ASN A O 13
ATOM 10849 N N . ALA A 1 36 ? -1.916 -5.715 -3.599 1.00 0.00 36 ALA A N 13
ATOM 10850 C CA . ALA A 1 36 ? -3.100 -5.207 -2.927 1.00 0.00 36 ALA A CA 13
ATOM 10851 C C . ALA A 1 36 ? -2.760 -3.885 -2.237 1.00 0.00 36 ALA A C 13
ATOM 10852 O O . ALA A 1 36 ? -3.313 -2.840 -2.580 1.00 0.00 36 ALA A O 13
ATOM 10859 N N . ASN A 1 37 ? -1.853 -3.973 -1.274 1.00 0.00 37 ASN A N 13
ATOM 10860 C CA . ASN A 1 37 ? -1.433 -2.796 -0.532 1.00 0.00 37 ASN A CA 13
ATOM 10861 C C . ASN A 1 37 ? -1.229 -1.631 -1.503 1.00 0.00 37 ASN A C 13
ATOM 10862 O O . ASN A 1 37 ? -1.795 -0.556 -1.317 1.00 0.00 37 ASN A O 13
ATOM 10872 N N . LEU A 1 38 ? -0.416 -1.886 -2.519 1.00 0.00 38 LEU A N 13
ATOM 10873 C CA . LEU A 1 38 ? -0.130 -0.872 -3.519 1.00 0.00 38 LEU A CA 13
ATOM 10874 C C . LEU A 1 38 ? -1.443 -0.251 -4.000 1.00 0.00 38 LEU A C 13
ATOM 10875 O O . LEU A 1 38 ? -1.678 0.940 -3.802 1.00 0.00 38 LEU A O 13
ATOM 10890 N N . GLN A 1 39 ? -2.262 -1.085 -4.622 1.00 0.00 39 GLN A N 13
ATOM 10891 C CA . GLN A 1 39 ? -3.545 -0.631 -5.133 1.00 0.00 39 GLN A CA 13
ATOM 10892 C C . GLN A 1 39 ? -4.271 0.204 -4.077 1.00 0.00 39 GLN A C 13
ATOM 10893 O O . GLN A 1 39 ? -4.650 1.345 -4.336 1.00 0.00 39 GLN A O 13
ATOM 10905 N N . ALA A 1 40 ? -4.444 -0.397 -2.909 1.00 0.00 40 ALA A N 13
ATOM 10906 C CA . ALA A 1 40 ? -5.118 0.276 -1.812 1.00 0.00 40 ALA A CA 13
ATOM 10907 C C . ALA A 1 40 ? -4.502 1.663 -1.616 1.00 0.00 40 ALA A C 13
ATOM 10908 O O . ALA A 1 40 ? -5.209 2.670 -1.640 1.00 0.00 40 ALA A O 13
ATOM 10915 N N . LEU A 1 41 ? -3.191 1.672 -1.427 1.00 0.00 41 LEU A N 13
ATOM 10916 C CA . LEU A 1 41 ? -2.472 2.919 -1.226 1.00 0.00 41 LEU A CA 13
ATOM 10917 C C . LEU A 1 41 ? -2.890 3.922 -2.303 1.00 0.00 41 LEU A C 13
ATOM 10918 O O . LEU A 1 41 ? -3.438 4.979 -1.992 1.00 0.00 41 LEU A O 13
ATOM 10933 N N . ILE A 1 42 ? -2.617 3.556 -3.546 1.00 0.00 42 ILE A N 13
ATOM 10934 C CA . ILE A 1 42 ? -2.958 4.411 -4.670 1.00 0.00 42 ILE A CA 13
ATOM 10935 C C . ILE A 1 42 ? -4.438 4.788 -4.588 1.00 0.00 42 ILE A C 13
ATOM 10936 O O . ILE A 1 42 ? -4.819 5.905 -4.937 1.00 0.00 42 ILE A O 13
ATOM 10951 N N . ALA A 1 43 ? -5.233 3.836 -4.123 1.00 0.00 43 ALA A N 13
ATOM 10952 C CA . ALA A 1 43 ? -6.664 4.053 -3.991 1.00 0.00 43 ALA A CA 13
ATOM 10953 C C . ALA A 1 43 ? -6.921 5.063 -2.870 1.00 0.00 43 ALA A C 13
ATOM 10954 O O . ALA A 1 43 ? -7.952 5.732 -2.856 1.00 0.00 43 ALA A O 13
ATOM 10961 N N . THR A 1 44 ? -5.963 5.140 -1.957 1.00 0.00 44 THR A N 13
ATOM 10962 C CA . THR A 1 44 ? -6.072 6.057 -0.835 1.00 0.00 44 THR A CA 13
ATOM 10963 C C . THR A 1 44 ? -5.050 7.187 -0.968 1.00 0.00 44 THR A C 13
ATOM 10964 O O . THR A 1 44 ? -4.773 7.896 -0.002 1.00 0.00 44 THR A O 13
ATOM 10975 N N . ASP A 1 45 ? -4.515 7.319 -2.173 1.00 0.00 45 ASP A N 13
ATOM 10976 C CA . ASP A 1 45 ? -3.529 8.352 -2.446 1.00 0.00 45 ASP A CA 13
ATOM 10977 C C . ASP A 1 45 ? -2.466 8.339 -1.346 1.00 0.00 45 ASP A C 13
ATOM 10978 O O . ASP A 1 45 ? -1.983 9.391 -0.931 1.00 0.00 45 ASP A O 13
ATOM 10986 N N . GLY A 1 46 ? -2.132 7.135 -0.904 1.00 0.00 46 GLY A N 13
ATOM 10987 C CA . GLY A 1 46 ? -1.135 6.971 0.140 1.00 0.00 46 GLY A CA 13
ATOM 10988 C C . GLY A 1 46 ? -1.720 7.306 1.514 1.00 0.00 46 GLY A C 13
ATOM 10989 O O . GLY A 1 46 ? -1.670 8.454 1.950 1.00 0.00 46 GLY A O 13
ATOM 10993 N N . ASP A 1 47 ? -2.259 6.281 2.158 1.00 0.00 47 ASP A N 13
ATOM 10994 C CA . ASP A 1 47 ? -2.852 6.452 3.472 1.00 0.00 47 ASP A CA 13
ATOM 10995 C C . ASP A 1 47 ? -2.921 5.095 4.177 1.00 0.00 47 ASP A C 13
ATOM 10996 O O . ASP A 1 47 ? -3.958 4.434 4.160 1.00 0.00 47 ASP A O 13
ATOM 11004 N N . THR A 1 48 ? -1.802 4.721 4.781 1.00 0.00 48 THR A N 13
ATOM 11005 C CA . THR A 1 48 ? -1.722 3.456 5.489 1.00 0.00 48 THR A CA 13
ATOM 11006 C C . THR A 1 48 ? -3.005 3.207 6.286 1.00 0.00 48 THR A C 13
ATOM 11007 O O . THR A 1 48 ? -3.513 2.088 6.318 1.00 0.00 48 THR A O 13
ATOM 11018 N N . ASN A 1 49 ? -3.492 4.271 6.909 1.00 0.00 49 ASN A N 13
ATOM 11019 C CA . ASN A 1 49 ? -4.705 4.183 7.703 1.00 0.00 49 ASN A CA 13
ATOM 11020 C C . ASN A 1 49 ? -5.823 3.575 6.853 1.00 0.00 49 ASN A C 13
ATOM 11021 O O . ASN A 1 49 ? -6.293 2.474 7.135 1.00 0.00 49 ASN A O 13
ATOM 11031 N N . ALA A 1 50 ? -6.216 4.319 5.830 1.00 0.00 50 ALA A N 13
ATOM 11032 C CA . ALA A 1 50 ? -7.269 3.867 4.936 1.00 0.00 50 ALA A CA 13
ATOM 11033 C C . ALA A 1 50 ? -6.905 2.488 4.381 1.00 0.00 50 ALA A C 13
ATOM 11034 O O . ALA A 1 50 ? -7.745 1.592 4.334 1.00 0.00 50 ALA A O 13
ATOM 11041 N N . ALA A 1 51 ? -5.649 2.361 3.976 1.00 0.00 51 ALA A N 13
ATOM 11042 C CA . ALA A 1 51 ? -5.163 1.107 3.426 1.00 0.00 51 ALA A CA 13
ATOM 11043 C C . ALA A 1 51 ? -5.457 -0.024 4.412 1.00 0.00 51 ALA A C 13
ATOM 11044 O O . ALA A 1 51 ? -6.110 -1.005 4.059 1.00 0.00 51 ALA A O 13
ATOM 11051 N N . ILE A 1 52 ? -4.962 0.149 5.628 1.00 0.00 52 ILE A N 13
ATOM 11052 C CA . ILE A 1 52 ? -5.164 -0.846 6.668 1.00 0.00 52 ILE A CA 13
ATOM 11053 C C . ILE A 1 52 ? -6.655 -1.167 6.777 1.00 0.00 52 ILE A C 13
ATOM 11054 O O . ILE A 1 52 ? -7.060 -2.318 6.622 1.00 0.00 52 ILE A O 13
ATOM 11069 N N . TYR A 1 53 ? -7.434 -0.128 7.046 1.00 0.00 53 TYR A N 13
ATOM 11070 C CA . TYR A 1 53 ? -8.872 -0.285 7.178 1.00 0.00 53 TYR A CA 13
ATOM 11071 C C . TYR A 1 53 ? -9.441 -1.119 6.030 1.00 0.00 53 TYR A C 13
ATOM 11072 O O . TYR A 1 53 ? -10.131 -2.112 6.261 1.00 0.00 53 TYR A O 13
ATOM 11089 N N . LYS A 1 54 ? -9.131 -0.686 4.816 1.00 0.00 54 LYS A N 13
ATOM 11090 C CA . LYS A 1 54 ? -9.604 -1.382 3.631 1.00 0.00 54 LYS A CA 13
ATOM 11091 C C . LYS A 1 54 ? -9.129 -2.836 3.675 1.00 0.00 54 LYS A C 13
ATOM 11092 O O . LYS A 1 54 ? -9.943 -3.757 3.686 1.00 0.00 54 LYS A O 13
ATOM 11107 N N . LEU A 1 55 ? -7.814 -2.996 3.698 1.00 0.00 55 LEU A N 13
ATOM 11108 C CA . LEU A 1 55 ? -7.222 -4.322 3.741 1.00 0.00 55 LEU A CA 13
ATOM 11109 C C . LEU A 1 55 ? -7.997 -5.190 4.734 1.00 0.00 55 LEU A C 13
ATOM 11110 O O . LEU A 1 55 ? -8.555 -6.220 4.360 1.00 0.00 55 LEU A O 13
ATOM 11125 N N . LYS A 1 56 ? -8.007 -4.741 5.981 1.00 0.00 56 LYS A N 13
ATOM 11126 C CA . LYS A 1 56 ? -8.704 -5.464 7.031 1.00 0.00 56 LYS A CA 13
ATOM 11127 C C . LYS A 1 56 ? -10.064 -5.930 6.507 1.00 0.00 56 LYS A C 13
ATOM 11128 O O . LYS A 1 56 ? -10.329 -7.129 6.437 1.00 0.00 56 LYS A O 13
ATOM 11143 N N . SER A 1 57 ? -10.890 -4.957 6.152 1.00 0.00 57 SER A N 13
ATOM 11144 C CA . SER A 1 57 ? -12.216 -5.253 5.636 1.00 0.00 57 SER A CA 13
ATOM 11145 C C . SER A 1 57 ? -12.136 -6.367 4.592 1.00 0.00 57 SER A C 13
ATOM 11146 O O . SER A 1 57 ? -12.764 -7.413 4.747 1.00 0.00 57 SER A O 13
ATOM 11153 N N . SER A 1 58 ? -11.356 -6.107 3.553 1.00 0.00 58 SER A N 13
ATOM 11154 C CA . SER A 1 58 ? -11.185 -7.075 2.483 1.00 0.00 58 SER A CA 13
ATOM 11155 C C . SER A 1 58 ? -10.947 -8.468 3.072 1.00 0.00 58 SER A C 13
ATOM 11156 O O . SER A 1 58 ? -11.729 -9.387 2.835 1.00 0.00 58 SER A O 13
ATOM 11163 N N . GLN A 1 59 ? -9.865 -8.579 3.828 1.00 0.00 59 GLN A N 13
ATOM 11164 C CA . GLN A 1 59 ? -9.515 -9.844 4.453 1.00 0.00 59 GLN A CA 13
ATOM 11165 C C . GLN A 1 59 ? -8.558 -9.610 5.623 1.00 0.00 59 GLN A C 13
ATOM 11166 O O . GLN A 1 59 ? -8.864 -9.968 6.760 1.00 0.00 59 GLN A O 13
ATOM 11178 N N . GLY A 1 60 ? -7.419 -9.012 5.306 1.00 0.00 60 GLY A N 13
ATOM 11179 C CA . GLY A 1 60 ? -6.417 -8.727 6.318 1.00 0.00 60 GLY A CA 13
ATOM 11180 C C . GLY A 1 60 ? -5.917 -10.017 6.974 1.00 0.00 60 GLY A C 13
ATOM 11181 O O . GLY A 1 60 ? -6.636 -11.014 7.015 1.00 0.00 60 GLY A O 13
ATOM 11185 N N . PHE A 1 61 ? -4.691 -9.953 7.471 1.00 0.00 61 PHE A N 13
ATOM 11186 C CA . PHE A 1 61 ? -4.088 -11.104 8.122 1.00 0.00 61 PHE A CA 13
ATOM 11187 C C . PHE A 1 61 ? -4.820 -11.444 9.422 1.00 0.00 61 PHE A C 13
ATOM 11188 O O . PHE A 1 61 ? -5.586 -10.630 9.938 1.00 0.00 61 PHE A O 13
ATOM 11204 N N . SER A 1 62 ? -4.558 -12.646 9.914 1.00 0.00 62 SER A N 13
ATOM 11205 C CA . SER A 1 62 ? -5.183 -13.103 11.144 1.00 0.00 62 SER A CA 13
ATOM 11206 C C . SER A 1 62 ? -4.178 -13.903 11.975 1.00 0.00 62 SER A C 13
ATOM 11207 O O . SER A 1 62 ? -4.073 -15.120 11.826 1.00 0.00 62 SER A O 13
ATOM 11214 N N . GLY A 1 63 ? -3.464 -13.188 12.831 1.00 0.00 63 GLY A N 13
ATOM 11215 C CA . GLY A 1 63 ? -2.471 -13.816 13.686 1.00 0.00 63 GLY A CA 13
ATOM 11216 C C . GLY A 1 63 ? -1.439 -12.795 14.171 1.00 0.00 63 GLY A C 13
ATOM 11217 O O . GLY A 1 63 ? -0.462 -12.518 13.478 1.00 0.00 63 GLY A O 13
ATOM 11221 N N . PRO A 1 64 ? -1.700 -12.249 15.389 1.00 0.00 64 PRO A N 13
ATOM 11222 C CA . PRO A 1 64 ? -0.805 -11.265 15.975 1.00 0.00 64 PRO A CA 13
ATOM 11223 C C . PRO A 1 64 ? 0.468 -11.927 16.505 1.00 0.00 64 PRO A C 13
ATOM 11224 O O . PRO A 1 64 ? 0.401 -12.920 17.228 1.00 0.00 64 PRO A O 13
ATOM 11232 N N . SER A 1 65 ? 1.599 -11.352 16.124 1.00 0.00 65 SER A N 13
ATOM 11233 C CA . SER A 1 65 ? 2.886 -11.874 16.551 1.00 0.00 65 SER A CA 13
ATOM 11234 C C . SER A 1 65 ? 3.091 -11.602 18.043 1.00 0.00 65 SER A C 13
ATOM 11235 O O . SER A 1 65 ? 3.269 -12.531 18.829 1.00 0.00 65 SER A O 13
ATOM 11242 N N . SER A 1 66 ? 3.060 -10.323 18.389 1.00 0.00 66 SER A N 13
ATOM 11243 C CA . SER A 1 66 ? 3.240 -9.917 19.772 1.00 0.00 66 SER A CA 13
ATOM 11244 C C . SER A 1 66 ? 4.660 -10.250 20.234 1.00 0.00 66 SER A C 13
ATOM 11245 O O . SER A 1 66 ? 5.198 -11.301 19.889 1.00 0.00 66 SER A O 13
ATOM 11252 N N . GLY A 1 67 ? 5.227 -9.335 21.007 1.00 0.00 67 GLY A N 13
ATOM 11253 C CA . GLY A 1 67 ? 6.573 -9.520 21.520 1.00 0.00 67 GLY A CA 13
ATOM 11254 C C . GLY A 1 67 ? 7.207 -8.177 21.891 1.00 0.00 67 GLY A C 13
ATOM 11255 O O . GLY A 1 67 ? 6.511 -7.170 22.007 1.00 0.00 67 GLY A O 13
ATOM 11259 N N . GLY A 1 1 ? 23.154 24.949 -2.494 1.00 0.00 1 GLY A N 14
ATOM 11260 C CA . GLY A 1 1 ? 22.549 25.751 -3.544 1.00 0.00 1 GLY A CA 14
ATOM 11261 C C . GLY A 1 1 ? 21.047 25.475 -3.648 1.00 0.00 1 GLY A C 14
ATOM 11262 O O . GLY A 1 1 ? 20.351 25.426 -2.635 1.00 0.00 1 GLY A O 14
ATOM 11266 N N . SER A 1 2 ? 20.593 25.304 -4.881 1.00 0.00 2 SER A N 14
ATOM 11267 C CA . SER A 1 2 ? 19.186 25.035 -5.129 1.00 0.00 2 SER A CA 14
ATOM 11268 C C . SER A 1 2 ? 18.745 23.795 -4.350 1.00 0.00 2 SER A C 14
ATOM 11269 O O . SER A 1 2 ? 17.814 23.860 -3.547 1.00 0.00 2 SER A O 14
ATOM 11276 N N . SER A 1 3 ? 19.434 22.694 -4.612 1.00 0.00 3 SER A N 14
ATOM 11277 C CA . SER A 1 3 ? 19.125 21.441 -3.945 1.00 0.00 3 SER A CA 14
ATOM 11278 C C . SER A 1 3 ? 17.711 20.987 -4.314 1.00 0.00 3 SER A C 14
ATOM 11279 O O . SER A 1 3 ? 16.754 21.748 -4.175 1.00 0.00 3 SER A O 14
ATOM 11286 N N . GLY A 1 4 ? 17.622 19.748 -4.776 1.00 0.00 4 GLY A N 14
ATOM 11287 C CA . GLY A 1 4 ? 16.341 19.184 -5.166 1.00 0.00 4 GLY A CA 14
ATOM 11288 C C . GLY A 1 4 ? 15.714 18.400 -4.011 1.00 0.00 4 GLY A C 14
ATOM 11289 O O . GLY A 1 4 ? 16.259 18.368 -2.909 1.00 0.00 4 GLY A O 14
ATOM 11293 N N . SER A 1 5 ? 14.577 17.787 -4.305 1.00 0.00 5 SER A N 14
ATOM 11294 C CA . SER A 1 5 ? 13.869 17.004 -3.305 1.00 0.00 5 SER A CA 14
ATOM 11295 C C . SER A 1 5 ? 14.115 15.512 -3.538 1.00 0.00 5 SER A C 14
ATOM 11296 O O . SER A 1 5 ? 14.608 15.118 -4.594 1.00 0.00 5 SER A O 14
ATOM 11303 N N . SER A 1 6 ? 13.758 14.722 -2.536 1.00 0.00 6 SER A N 14
ATOM 11304 C CA . SER A 1 6 ? 13.933 13.282 -2.619 1.00 0.00 6 SER A CA 14
ATOM 11305 C C . SER A 1 6 ? 13.258 12.745 -3.882 1.00 0.00 6 SER A C 14
ATOM 11306 O O . SER A 1 6 ? 12.036 12.798 -4.007 1.00 0.00 6 SER A O 14
ATOM 11313 N N . GLY A 1 7 ? 14.084 12.240 -4.787 1.00 0.00 7 GLY A N 14
ATOM 11314 C CA . GLY A 1 7 ? 13.581 11.693 -6.036 1.00 0.00 7 GLY A CA 14
ATOM 11315 C C . GLY A 1 7 ? 13.586 12.753 -7.139 1.00 0.00 7 GLY A C 14
ATOM 11316 O O . GLY A 1 7 ? 12.650 13.543 -7.250 1.00 0.00 7 GLY A O 14
ATOM 11320 N N . PRO A 1 8 ? 14.679 12.736 -7.948 1.00 0.00 8 PRO A N 14
ATOM 11321 C CA . PRO A 1 8 ? 14.818 13.685 -9.039 1.00 0.00 8 PRO A CA 14
ATOM 11322 C C . PRO A 1 8 ? 13.904 13.315 -10.209 1.00 0.00 8 PRO A C 14
ATOM 11323 O O . PRO A 1 8 ? 14.372 12.833 -11.239 1.00 0.00 8 PRO A O 14
ATOM 11331 N N . SER A 1 9 ? 12.615 13.554 -10.010 1.00 0.00 9 SER A N 14
ATOM 11332 C CA . SER A 1 9 ? 11.631 13.251 -11.036 1.00 0.00 9 SER A CA 14
ATOM 11333 C C . SER A 1 9 ? 10.244 13.708 -10.580 1.00 0.00 9 SER A C 14
ATOM 11334 O O . SER A 1 9 ? 9.560 12.991 -9.851 1.00 0.00 9 SER A O 14
ATOM 11341 N N . HIS A 1 10 ? 9.870 14.897 -11.028 1.00 0.00 10 HIS A N 14
ATOM 11342 C CA . HIS A 1 10 ? 8.576 15.457 -10.675 1.00 0.00 10 HIS A CA 14
ATOM 11343 C C . HIS A 1 10 ? 7.644 15.396 -11.887 1.00 0.00 10 HIS A C 14
ATOM 11344 O O . HIS A 1 10 ? 7.416 16.407 -12.550 1.00 0.00 10 HIS A O 14
ATOM 11357 N N . SER A 1 11 ? 7.129 14.202 -12.139 1.00 0.00 11 SER A N 14
ATOM 11358 C CA . SER A 1 11 ? 6.226 13.997 -13.258 1.00 0.00 11 SER A CA 14
ATOM 11359 C C . SER A 1 11 ? 5.631 12.589 -13.199 1.00 0.00 11 SER A C 14
ATOM 11360 O O . SER A 1 11 ? 6.112 11.678 -13.873 1.00 0.00 11 SER A O 14
ATOM 11367 N N . LEU A 1 12 ? 4.592 12.454 -12.387 1.00 0.00 12 LEU A N 14
ATOM 11368 C CA . LEU A 1 12 ? 3.926 11.171 -12.231 1.00 0.00 12 LEU A CA 14
ATOM 11369 C C . LEU A 1 12 ? 4.971 10.089 -11.949 1.00 0.00 12 LEU A C 14
ATOM 11370 O O . LEU A 1 12 ? 5.492 9.468 -12.875 1.00 0.00 12 LEU A O 14
ATOM 11385 N N . GLN A 1 13 ? 5.246 9.897 -10.668 1.00 0.00 13 GLN A N 14
ATOM 11386 C CA . GLN A 1 13 ? 6.219 8.901 -10.252 1.00 0.00 13 GLN A CA 14
ATOM 11387 C C . GLN A 1 13 ? 5.517 7.590 -9.893 1.00 0.00 13 GLN A C 14
ATOM 11388 O O . GLN A 1 13 ? 4.313 7.575 -9.641 1.00 0.00 13 GLN A O 14
ATOM 11400 N N . ALA A 1 14 ? 6.299 6.521 -9.880 1.00 0.00 14 ALA A N 14
ATOM 11401 C CA . ALA A 1 14 ? 5.767 5.208 -9.555 1.00 0.00 14 ALA A CA 14
ATOM 11402 C C . ALA A 1 14 ? 5.017 5.281 -8.223 1.00 0.00 14 ALA A C 14
ATOM 11403 O O . ALA A 1 14 ? 5.304 6.142 -7.392 1.00 0.00 14 ALA A O 14
ATOM 11410 N N . PRO A 1 15 ? 4.046 4.344 -8.058 1.00 0.00 15 PRO A N 14
ATOM 11411 C CA . PRO A 1 15 ? 3.252 4.295 -6.842 1.00 0.00 15 PRO A CA 14
ATOM 11412 C C . PRO A 1 15 ? 4.062 3.710 -5.683 1.00 0.00 15 PRO A C 14
ATOM 11413 O O . PRO A 1 15 ? 4.360 4.409 -4.715 1.00 0.00 15 PRO A O 14
ATOM 11421 N N . GLU A 1 16 ? 4.395 2.435 -5.820 1.00 0.00 16 GLU A N 14
ATOM 11422 C CA . GLU A 1 16 ? 5.164 1.749 -4.795 1.00 0.00 16 GLU A CA 14
ATOM 11423 C C . GLU A 1 16 ? 6.308 2.639 -4.304 1.00 0.00 16 GLU A C 14
ATOM 11424 O O . GLU A 1 16 ? 6.598 2.681 -3.110 1.00 0.00 16 GLU A O 14
ATOM 11434 N N . VAL A 1 17 ? 6.927 3.328 -5.252 1.00 0.00 17 VAL A N 14
ATOM 11435 C CA . VAL A 1 17 ? 8.033 4.216 -4.930 1.00 0.00 17 VAL A CA 14
ATOM 11436 C C . VAL A 1 17 ? 7.516 5.381 -4.085 1.00 0.00 17 VAL A C 14
ATOM 11437 O O . VAL A 1 17 ? 8.142 5.760 -3.096 1.00 0.00 17 VAL A O 14
ATOM 11450 N N . ARG A 1 18 ? 6.380 5.918 -4.504 1.00 0.00 18 ARG A N 14
ATOM 11451 C CA . ARG A 1 18 ? 5.773 7.033 -3.797 1.00 0.00 18 ARG A CA 14
ATOM 11452 C C . ARG A 1 18 ? 5.248 6.575 -2.435 1.00 0.00 18 ARG A C 14
ATOM 11453 O O . ARG A 1 18 ? 5.432 7.264 -1.433 1.00 0.00 18 ARG A O 14
ATOM 11471 N N . PHE A 1 19 ? 4.608 5.415 -2.442 1.00 0.00 19 PHE A N 14
ATOM 11472 C CA . PHE A 1 19 ? 4.057 4.858 -1.219 1.00 0.00 19 PHE A CA 14
ATOM 11473 C C . PHE A 1 19 ? 4.850 3.629 -0.770 1.00 0.00 19 PHE A C 14
ATOM 11474 O O . PHE A 1 19 ? 4.270 2.586 -0.469 1.00 0.00 19 PHE A O 14
ATOM 11490 N N . SER A 1 20 ? 6.165 3.792 -0.739 1.00 0.00 20 SER A N 14
ATOM 11491 C CA . SER A 1 20 ? 7.043 2.709 -0.332 1.00 0.00 20 SER A CA 14
ATOM 11492 C C . SER A 1 20 ? 7.173 2.684 1.193 1.00 0.00 20 SER A C 14
ATOM 11493 O O . SER A 1 20 ? 7.043 1.631 1.814 1.00 0.00 20 SER A O 14
ATOM 11500 N N . LYS A 1 21 ? 7.426 3.859 1.752 1.00 0.00 21 LYS A N 14
ATOM 11501 C CA . LYS A 1 21 ? 7.575 3.985 3.192 1.00 0.00 21 LYS A CA 14
ATOM 11502 C C . LYS A 1 21 ? 6.397 3.298 3.884 1.00 0.00 21 LYS A C 14
ATOM 11503 O O . LYS A 1 21 ? 6.532 2.800 5.001 1.00 0.00 21 LYS A O 14
ATOM 11518 N N . GLU A 1 22 ? 5.266 3.293 3.192 1.00 0.00 22 GLU A N 14
ATOM 11519 C CA . GLU A 1 22 ? 4.065 2.675 3.727 1.00 0.00 22 GLU A CA 14
ATOM 11520 C C . GLU A 1 22 ? 4.125 1.156 3.550 1.00 0.00 22 GLU A C 14
ATOM 11521 O O . GLU A 1 22 ? 3.973 0.409 4.515 1.00 0.00 22 GLU A O 14
ATOM 11531 N N . MET A 1 23 ? 4.348 0.745 2.311 1.00 0.00 23 MET A N 14
ATOM 11532 C CA . MET A 1 23 ? 4.431 -0.671 1.995 1.00 0.00 23 MET A CA 14
ATOM 11533 C C . MET A 1 23 ? 5.340 -1.401 2.986 1.00 0.00 23 MET A C 14
ATOM 11534 O O . MET A 1 23 ? 5.114 -2.569 3.296 1.00 0.00 23 MET A O 14
ATOM 11546 N N . GLU A 1 24 ? 6.350 -0.682 3.455 1.00 0.00 24 GLU A N 14
ATOM 11547 C CA . GLU A 1 24 ? 7.293 -1.247 4.404 1.00 0.00 24 GLU A CA 14
ATOM 11548 C C . GLU A 1 24 ? 6.626 -1.436 5.768 1.00 0.00 24 GLU A C 14
ATOM 11549 O O . GLU A 1 24 ? 6.741 -2.498 6.377 1.00 0.00 24 GLU A O 14
ATOM 11559 N N . CYS A 1 25 ? 5.944 -0.389 6.207 1.00 0.00 25 CYS A N 14
ATOM 11560 C CA . CYS A 1 25 ? 5.259 -0.425 7.487 1.00 0.00 25 CYS A CA 14
ATOM 11561 C C . CYS A 1 25 ? 4.190 -1.518 7.429 1.00 0.00 25 CYS A C 14
ATOM 11562 O O . CYS A 1 25 ? 3.985 -2.244 8.401 1.00 0.00 25 CYS A O 14
ATOM 11569 N N . LEU A 1 26 ? 3.537 -1.602 6.279 1.00 0.00 26 LEU A N 14
ATOM 11570 C CA . LEU A 1 26 ? 2.494 -2.594 6.081 1.00 0.00 26 LEU A CA 14
ATOM 11571 C C . LEU A 1 26 ? 3.091 -3.994 6.245 1.00 0.00 26 LEU A C 14
ATOM 11572 O O . LEU A 1 26 ? 2.693 -4.742 7.138 1.00 0.00 26 LEU A O 14
ATOM 11587 N N . GLN A 1 27 ? 4.034 -4.306 5.369 1.00 0.00 27 GLN A N 14
ATOM 11588 C CA . GLN A 1 27 ? 4.689 -5.603 5.405 1.00 0.00 27 GLN A CA 14
ATOM 11589 C C . GLN A 1 27 ? 4.952 -6.024 6.852 1.00 0.00 27 GLN A C 14
ATOM 11590 O O . GLN A 1 27 ? 4.718 -7.175 7.219 1.00 0.00 27 GLN A O 14
ATOM 11602 N N . ALA A 1 28 ? 5.435 -5.070 7.635 1.00 0.00 28 ALA A N 14
ATOM 11603 C CA . ALA A 1 28 ? 5.731 -5.329 9.034 1.00 0.00 28 ALA A CA 14
ATOM 11604 C C . ALA A 1 28 ? 4.493 -5.919 9.713 1.00 0.00 28 ALA A C 14
ATOM 11605 O O . ALA A 1 28 ? 4.572 -6.966 10.354 1.00 0.00 28 ALA A O 14
ATOM 11612 N N . MET A 1 29 ? 3.378 -5.222 9.548 1.00 0.00 29 MET A N 14
ATOM 11613 C CA . MET A 1 29 ? 2.126 -5.664 10.136 1.00 0.00 29 MET A CA 14
ATOM 11614 C C . MET A 1 29 ? 1.793 -7.094 9.709 1.00 0.00 29 MET A C 14
ATOM 11615 O O . MET A 1 29 ? 1.225 -7.862 10.484 1.00 0.00 29 MET A O 14
ATOM 11627 N N . GLY A 1 30 ? 2.160 -7.410 8.475 1.00 0.00 30 GLY A N 14
ATOM 11628 C CA . GLY A 1 30 ? 1.908 -8.736 7.935 1.00 0.00 30 GLY A CA 14
ATOM 11629 C C . GLY A 1 30 ? 1.316 -8.650 6.527 1.00 0.00 30 GLY A C 14
ATOM 11630 O O . GLY A 1 30 ? 1.210 -9.660 5.833 1.00 0.00 30 GLY A O 14
ATOM 11634 N N . PHE A 1 31 ? 0.946 -7.435 6.148 1.00 0.00 31 PHE A N 14
ATOM 11635 C CA . PHE A 1 31 ? 0.368 -7.205 4.835 1.00 0.00 31 PHE A CA 14
ATOM 11636 C C . PHE A 1 31 ? 1.413 -7.397 3.734 1.00 0.00 31 PHE A C 14
ATOM 11637 O O . PHE A 1 31 ? 1.918 -6.425 3.175 1.00 0.00 31 PHE A O 14
ATOM 11653 N N . VAL A 1 32 ? 1.707 -8.659 3.455 1.00 0.00 32 VAL A N 14
ATOM 11654 C CA . VAL A 1 32 ? 2.682 -8.991 2.431 1.00 0.00 32 VAL A CA 14
ATOM 11655 C C . VAL A 1 32 ? 2.057 -8.783 1.050 1.00 0.00 32 VAL A C 14
ATOM 11656 O O . VAL A 1 32 ? 2.768 -8.679 0.052 1.00 0.00 32 VAL A O 14
ATOM 11669 N N . ASN A 1 33 ? 0.733 -8.727 1.038 1.00 0.00 33 ASN A N 14
ATOM 11670 C CA . ASN A 1 33 ? 0.004 -8.532 -0.204 1.00 0.00 33 ASN A CA 14
ATOM 11671 C C . ASN A 1 33 ? 0.414 -7.197 -0.827 1.00 0.00 33 ASN A C 14
ATOM 11672 O O . ASN A 1 33 ? -0.260 -6.185 -0.636 1.00 0.00 33 ASN A O 14
ATOM 11682 N N . TYR A 1 34 ? 1.517 -7.235 -1.560 1.00 0.00 34 TYR A N 14
ATOM 11683 C CA . TYR A 1 34 ? 2.026 -6.040 -2.213 1.00 0.00 34 TYR A CA 14
ATOM 11684 C C . TYR A 1 34 ? 1.054 -5.547 -3.286 1.00 0.00 34 TYR A C 14
ATOM 11685 O O . TYR A 1 34 ? 0.511 -4.447 -3.179 1.00 0.00 34 TYR A O 14
ATOM 11702 N N . ASN A 1 35 ? 0.863 -6.382 -4.295 1.00 0.00 35 ASN A N 14
ATOM 11703 C CA . ASN A 1 35 ? -0.034 -6.045 -5.388 1.00 0.00 35 ASN A CA 14
ATOM 11704 C C . ASN A 1 35 ? -1.296 -5.389 -4.822 1.00 0.00 35 ASN A C 14
ATOM 11705 O O . ASN A 1 35 ? -1.712 -4.330 -5.288 1.00 0.00 35 ASN A O 14
ATOM 11715 N N . ALA A 1 36 ? -1.869 -6.047 -3.824 1.00 0.00 36 ALA A N 14
ATOM 11716 C CA . ALA A 1 36 ? -3.074 -5.541 -3.190 1.00 0.00 36 ALA A CA 14
ATOM 11717 C C . ALA A 1 36 ? -2.766 -4.203 -2.514 1.00 0.00 36 ALA A C 14
ATOM 11718 O O . ALA A 1 36 ? -3.284 -3.165 -2.921 1.00 0.00 36 ALA A O 14
ATOM 11725 N N . ASN A 1 37 ? -1.926 -4.272 -1.493 1.00 0.00 37 ASN A N 14
ATOM 11726 C CA . ASN A 1 37 ? -1.543 -3.079 -0.756 1.00 0.00 37 ASN A CA 14
ATOM 11727 C C . ASN A 1 37 ? -1.325 -1.927 -1.739 1.00 0.00 37 ASN A C 14
ATOM 11728 O O . ASN A 1 37 ? -1.951 -0.876 -1.617 1.00 0.00 37 ASN A O 14
ATOM 11738 N N . LEU A 1 38 ? -0.435 -2.164 -2.691 1.00 0.00 38 LEU A N 14
ATOM 11739 C CA . LEU A 1 38 ? -0.126 -1.159 -3.694 1.00 0.00 38 LEU A CA 14
ATOM 11740 C C . LEU A 1 38 ? -1.418 -0.461 -4.124 1.00 0.00 38 LEU A C 14
ATOM 11741 O O . LEU A 1 38 ? -1.609 0.724 -3.850 1.00 0.00 38 LEU A O 14
ATOM 11756 N N . GLN A 1 39 ? -2.272 -1.223 -4.791 1.00 0.00 39 GLN A N 14
ATOM 11757 C CA . GLN A 1 39 ? -3.539 -0.692 -5.262 1.00 0.00 39 GLN A CA 14
ATOM 11758 C C . GLN A 1 39 ? -4.192 0.165 -4.175 1.00 0.00 39 GLN A C 14
ATOM 11759 O O . GLN A 1 39 ? -4.541 1.320 -4.416 1.00 0.00 39 GLN A O 14
ATOM 11771 N N . ALA A 1 40 ? -4.338 -0.433 -3.001 1.00 0.00 40 ALA A N 14
ATOM 11772 C CA . ALA A 1 40 ? -4.942 0.260 -1.878 1.00 0.00 40 ALA A CA 14
ATOM 11773 C C . ALA A 1 40 ? -4.295 1.639 -1.727 1.00 0.00 40 ALA A C 14
ATOM 11774 O O . ALA A 1 40 ? -4.967 2.661 -1.854 1.00 0.00 40 ALA A O 14
ATOM 11781 N N . LEU A 1 41 ? -2.998 1.622 -1.457 1.00 0.00 41 LEU A N 14
ATOM 11782 C CA . LEU A 1 41 ? -2.253 2.857 -1.288 1.00 0.00 41 LEU A CA 14
ATOM 11783 C C . LEU A 1 41 ? -2.698 3.866 -2.348 1.00 0.00 41 LEU A C 14
ATOM 11784 O O . LEU A 1 41 ? -3.223 4.928 -2.017 1.00 0.00 41 LEU A O 14
ATOM 11799 N N . ILE A 1 42 ? -2.472 3.499 -3.601 1.00 0.00 42 ILE A N 14
ATOM 11800 C CA . ILE A 1 42 ? -2.843 4.358 -4.712 1.00 0.00 42 ILE A CA 14
ATOM 11801 C C . ILE A 1 42 ? -4.292 4.815 -4.534 1.00 0.00 42 ILE A C 14
ATOM 11802 O O . ILE A 1 42 ? -4.624 5.965 -4.821 1.00 0.00 42 ILE A O 14
ATOM 11817 N N . ALA A 1 43 ? -5.118 3.892 -4.062 1.00 0.00 43 ALA A N 14
ATOM 11818 C CA . ALA A 1 43 ? -6.524 4.186 -3.844 1.00 0.00 43 ALA A CA 14
ATOM 11819 C C . ALA A 1 43 ? -6.652 5.293 -2.794 1.00 0.00 43 ALA A C 14
ATOM 11820 O O . ALA A 1 43 ? -7.588 6.088 -2.837 1.00 0.00 43 ALA A O 14
ATOM 11827 N N . THR A 1 44 ? -5.696 5.306 -1.876 1.00 0.00 44 THR A N 14
ATOM 11828 C CA . THR A 1 44 ? -5.690 6.302 -0.817 1.00 0.00 44 THR A CA 14
ATOM 11829 C C . THR A 1 44 ? -4.543 7.293 -1.024 1.00 0.00 44 THR A C 14
ATOM 11830 O O . THR A 1 44 ? -4.140 7.984 -0.089 1.00 0.00 44 THR A O 14
ATOM 11841 N N . ASP A 1 45 ? -4.051 7.332 -2.253 1.00 0.00 45 ASP A N 14
ATOM 11842 C CA . ASP A 1 45 ? -2.959 8.226 -2.594 1.00 0.00 45 ASP A CA 14
ATOM 11843 C C . ASP A 1 45 ? -1.927 8.220 -1.464 1.00 0.00 45 ASP A C 14
ATOM 11844 O O . ASP A 1 45 ? -1.240 9.214 -1.240 1.00 0.00 45 ASP A O 14
ATOM 11852 N N . GLY A 1 46 ? -1.852 7.087 -0.781 1.00 0.00 46 GLY A N 14
ATOM 11853 C CA . GLY A 1 46 ? -0.917 6.937 0.320 1.00 0.00 46 GLY A CA 14
ATOM 11854 C C . GLY A 1 46 ? -1.593 7.241 1.658 1.00 0.00 46 GLY A C 14
ATOM 11855 O O . GLY A 1 46 ? -1.637 8.393 2.088 1.00 0.00 46 GLY A O 14
ATOM 11859 N N . ASP A 1 47 ? -2.101 6.189 2.281 1.00 0.00 47 ASP A N 14
ATOM 11860 C CA . ASP A 1 47 ? -2.773 6.329 3.562 1.00 0.00 47 ASP A CA 14
ATOM 11861 C C . ASP A 1 47 ? -2.832 4.965 4.254 1.00 0.00 47 ASP A C 14
ATOM 11862 O O . ASP A 1 47 ? -3.823 4.246 4.132 1.00 0.00 47 ASP A O 14
ATOM 11870 N N . THR A 1 48 ? -1.759 4.651 4.964 1.00 0.00 48 THR A N 14
ATOM 11871 C CA . THR A 1 48 ? -1.677 3.386 5.676 1.00 0.00 48 THR A CA 14
ATOM 11872 C C . THR A 1 48 ? -2.973 3.121 6.444 1.00 0.00 48 THR A C 14
ATOM 11873 O O . THR A 1 48 ? -3.527 2.025 6.375 1.00 0.00 48 THR A O 14
ATOM 11884 N N . ASN A 1 49 ? -3.419 4.144 7.159 1.00 0.00 49 ASN A N 14
ATOM 11885 C CA . ASN A 1 49 ? -4.639 4.035 7.939 1.00 0.00 49 ASN A CA 14
ATOM 11886 C C . ASN A 1 49 ? -5.759 3.484 7.054 1.00 0.00 49 ASN A C 14
ATOM 11887 O O . ASN A 1 49 ? -6.278 2.399 7.307 1.00 0.00 49 ASN A O 14
ATOM 11897 N N . ALA A 1 50 ? -6.097 4.258 6.032 1.00 0.00 50 ALA A N 14
ATOM 11898 C CA . ALA A 1 50 ? -7.146 3.861 5.108 1.00 0.00 50 ALA A CA 14
ATOM 11899 C C . ALA A 1 50 ? -6.810 2.488 4.523 1.00 0.00 50 ALA A C 14
ATOM 11900 O O . ALA A 1 50 ? -7.669 1.609 4.461 1.00 0.00 50 ALA A O 14
ATOM 11907 N N . ALA A 1 51 ? -5.560 2.345 4.109 1.00 0.00 51 ALA A N 14
ATOM 11908 C CA . ALA A 1 51 ? -5.101 1.094 3.530 1.00 0.00 51 ALA A CA 14
ATOM 11909 C C . ALA A 1 51 ? -5.438 -0.056 4.481 1.00 0.00 51 ALA A C 14
ATOM 11910 O O . ALA A 1 51 ? -6.108 -1.011 4.092 1.00 0.00 51 ALA A O 14
ATOM 11917 N N . ILE A 1 52 ? -4.959 0.075 5.710 1.00 0.00 52 ILE A N 14
ATOM 11918 C CA . ILE A 1 52 ? -5.200 -0.942 6.719 1.00 0.00 52 ILE A CA 14
ATOM 11919 C C . ILE A 1 52 ? -6.704 -1.196 6.830 1.00 0.00 52 ILE A C 14
ATOM 11920 O O . ILE A 1 52 ? -7.160 -2.328 6.676 1.00 0.00 52 ILE A O 14
ATOM 11935 N N . TYR A 1 53 ? -7.435 -0.123 7.098 1.00 0.00 53 TYR A N 14
ATOM 11936 C CA . TYR A 1 53 ? -8.879 -0.216 7.232 1.00 0.00 53 TYR A CA 14
ATOM 11937 C C . TYR A 1 53 ? -9.489 -0.997 6.067 1.00 0.00 53 TYR A C 14
ATOM 11938 O O . TYR A 1 53 ? -10.250 -1.940 6.278 1.00 0.00 53 TYR A O 14
ATOM 11955 N N . LYS A 1 54 ? -9.131 -0.576 4.862 1.00 0.00 54 LYS A N 14
ATOM 11956 C CA . LYS A 1 54 ? -9.634 -1.225 3.663 1.00 0.00 54 LYS A CA 14
ATOM 11957 C C . LYS A 1 54 ? -9.205 -2.693 3.665 1.00 0.00 54 LYS A C 14
ATOM 11958 O O . LYS A 1 54 ? -10.048 -3.589 3.678 1.00 0.00 54 LYS A O 14
ATOM 11973 N N . LEU A 1 55 ? -7.896 -2.895 3.652 1.00 0.00 55 LEU A N 14
ATOM 11974 C CA . LEU A 1 55 ? -7.345 -4.239 3.652 1.00 0.00 55 LEU A CA 14
ATOM 11975 C C . LEU A 1 55 ? -8.094 -5.093 4.678 1.00 0.00 55 LEU A C 14
ATOM 11976 O O . LEU A 1 55 ? -8.661 -6.129 4.334 1.00 0.00 55 LEU A O 14
ATOM 11991 N N . LYS A 1 56 ? -8.073 -4.625 5.918 1.00 0.00 56 LYS A N 14
ATOM 11992 C CA . LYS A 1 56 ? -8.743 -5.332 6.995 1.00 0.00 56 LYS A CA 14
ATOM 11993 C C . LYS A 1 56 ? -10.139 -5.755 6.533 1.00 0.00 56 LYS A C 14
ATOM 11994 O O . LYS A 1 56 ? -10.452 -6.944 6.498 1.00 0.00 56 LYS A O 14
ATOM 12009 N N . SER A 1 57 ? -10.940 -4.758 6.187 1.00 0.00 57 SER A N 14
ATOM 12010 C CA . SER A 1 57 ? -12.296 -5.011 5.728 1.00 0.00 57 SER A CA 14
ATOM 12011 C C . SER A 1 57 ? -12.294 -6.134 4.690 1.00 0.00 57 SER A C 14
ATOM 12012 O O . SER A 1 57 ? -12.952 -7.157 4.874 1.00 0.00 57 SER A O 14
ATOM 12019 N N . SER A 1 58 ? -11.547 -5.906 3.619 1.00 0.00 58 SER A N 14
ATOM 12020 C CA . SER A 1 58 ? -11.451 -6.885 2.550 1.00 0.00 58 SER A CA 14
ATOM 12021 C C . SER A 1 58 ? -10.976 -8.228 3.111 1.00 0.00 58 SER A C 14
ATOM 12022 O O . SER A 1 58 ? -9.798 -8.394 3.419 1.00 0.00 58 SER A O 14
ATOM 12029 N N . GLN A 1 59 ? -11.920 -9.151 3.228 1.00 0.00 59 GLN A N 14
ATOM 12030 C CA . GLN A 1 59 ? -11.614 -10.473 3.748 1.00 0.00 59 GLN A CA 14
ATOM 12031 C C . GLN A 1 59 ? -12.787 -11.424 3.505 1.00 0.00 59 GLN A C 14
ATOM 12032 O O . GLN A 1 59 ? -13.629 -11.613 4.381 1.00 0.00 59 GLN A O 14
ATOM 12044 N N . GLY A 1 60 ? -12.805 -11.997 2.311 1.00 0.00 60 GLY A N 14
ATOM 12045 C CA . GLY A 1 60 ? -13.862 -12.924 1.942 1.00 0.00 60 GLY A CA 14
ATOM 12046 C C . GLY A 1 60 ? -14.931 -12.228 1.096 1.00 0.00 60 GLY A C 14
ATOM 12047 O O . GLY A 1 60 ? -15.150 -11.026 1.231 1.00 0.00 60 GLY A O 14
ATOM 12051 N N . PHE A 1 61 ? -15.568 -13.015 0.242 1.00 0.00 61 PHE A N 14
ATOM 12052 C CA . PHE A 1 61 ? -16.608 -12.490 -0.626 1.00 0.00 61 PHE A CA 14
ATOM 12053 C C . PHE A 1 61 ? -17.998 -1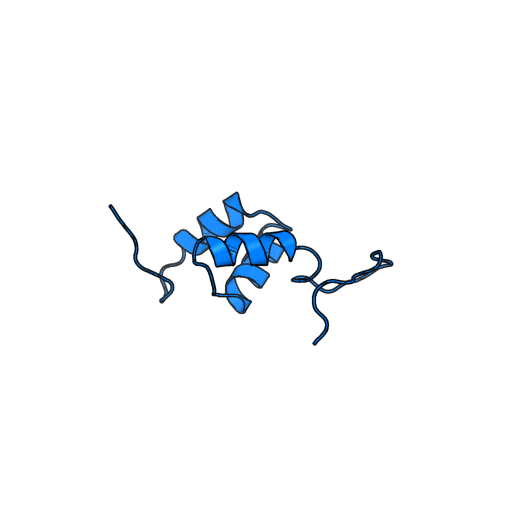2.804 -0.069 1.00 0.00 61 PHE A C 14
ATOM 12054 O O . PHE A 1 61 ? -18.127 -13.544 0.906 1.00 0.00 61 PHE A O 14
ATOM 12070 N N . SER A 1 62 ? -19.003 -12.227 -0.710 1.00 0.00 62 SER A N 14
ATOM 12071 C CA . SER A 1 62 ? -20.378 -12.435 -0.290 1.00 0.00 62 SER A CA 14
ATOM 12072 C C . SER A 1 62 ? -20.635 -13.926 -0.062 1.00 0.00 62 SER A C 14
ATOM 12073 O O . SER A 1 62 ? -20.262 -14.757 -0.889 1.00 0.00 62 SER A O 14
ATOM 12080 N N . GLY A 1 63 ? -21.271 -14.219 1.062 1.00 0.00 63 GLY A N 14
ATOM 12081 C CA . GLY A 1 63 ? -21.582 -15.595 1.409 1.00 0.00 63 GLY A CA 14
ATOM 12082 C C . GLY A 1 63 ? -22.837 -15.671 2.282 1.00 0.00 63 GLY A C 14
ATOM 12083 O O . GLY A 1 63 ? -22.764 -15.501 3.497 1.00 0.00 63 GLY A O 14
ATOM 12087 N N . PRO A 1 64 ? -23.990 -15.931 1.609 1.00 0.00 64 PRO A N 14
ATOM 12088 C CA . PRO A 1 64 ? -25.259 -16.031 2.309 1.00 0.00 64 PRO A CA 14
ATOM 12089 C C . PRO A 1 64 ? -25.363 -17.355 3.069 1.00 0.00 64 PRO A C 14
ATOM 12090 O O . PRO A 1 64 ? -25.465 -18.419 2.460 1.00 0.00 64 PRO A O 14
ATOM 12098 N N . SER A 1 65 ? -25.334 -17.245 4.389 1.00 0.00 65 SER A N 14
ATOM 12099 C CA . SER A 1 65 ? -25.424 -18.420 5.239 1.00 0.00 65 SER A CA 14
ATOM 12100 C C . SER A 1 65 ? -25.827 -18.011 6.657 1.00 0.00 65 SER A C 14
ATOM 12101 O O . SER A 1 65 ? -24.975 -17.655 7.471 1.00 0.00 65 SER A O 14
ATOM 12108 N N . SER A 1 66 ? -27.126 -18.074 6.910 1.00 0.00 66 SER A N 14
ATOM 12109 C CA . SER A 1 66 ? -27.652 -17.714 8.217 1.00 0.00 66 SER A CA 14
ATOM 12110 C C . SER A 1 66 ? -27.732 -16.192 8.347 1.00 0.00 66 SER A C 14
ATOM 12111 O O . SER A 1 66 ? -28.805 -15.641 8.586 1.00 0.00 66 SER A O 14
ATOM 12118 N N . GLY A 1 67 ? -26.581 -15.555 8.185 1.00 0.00 67 GLY A N 14
ATOM 12119 C CA . GLY A 1 67 ? -26.506 -14.108 8.282 1.00 0.00 67 GLY A CA 14
ATOM 12120 C C . GLY A 1 67 ? -26.449 -13.467 6.894 1.00 0.00 67 GLY A C 14
ATOM 12121 O O . GLY A 1 67 ? -27.163 -13.885 5.983 1.00 0.00 67 GLY A O 14
ATOM 12125 N N . GLY A 1 1 ? 5.292 18.579 10.947 1.00 0.00 1 GLY A N 15
ATOM 12126 C CA . GLY A 1 1 ? 6.502 18.615 11.750 1.00 0.00 1 GLY A CA 15
ATOM 12127 C C . GLY A 1 1 ? 7.354 19.838 11.401 1.00 0.00 1 GLY A C 15
ATOM 12128 O O . GLY A 1 1 ? 6.849 20.958 11.354 1.00 0.00 1 GLY A O 15
ATOM 12132 N N . SER A 1 2 ? 8.633 19.580 11.165 1.00 0.00 2 SER A N 15
ATOM 12133 C CA . SER A 1 2 ? 9.560 20.645 10.823 1.00 0.00 2 SER A CA 15
ATOM 12134 C C . SER A 1 2 ? 10.930 20.057 10.482 1.00 0.00 2 SER A C 15
ATOM 12135 O O . SER A 1 2 ? 11.534 19.366 11.302 1.00 0.00 2 SER A O 15
ATOM 12142 N N . SER A 1 3 ? 11.381 20.350 9.271 1.00 0.00 3 SER A N 15
ATOM 12143 C CA . SER A 1 3 ? 12.669 19.859 8.813 1.00 0.00 3 SER A CA 15
ATOM 12144 C C . SER A 1 3 ? 13.014 20.481 7.459 1.00 0.00 3 SER A C 15
ATOM 12145 O O . SER A 1 3 ? 14.042 21.142 7.319 1.00 0.00 3 SER A O 15
ATOM 12152 N N . GLY A 1 4 ? 12.136 20.248 6.495 1.00 0.00 4 GLY A N 15
ATOM 12153 C CA . GLY A 1 4 ? 12.334 20.778 5.156 1.00 0.00 4 GLY A CA 15
ATOM 12154 C C . GLY A 1 4 ? 12.623 19.654 4.159 1.00 0.00 4 GLY A C 15
ATOM 12155 O O . GLY A 1 4 ? 13.405 18.749 4.446 1.00 0.00 4 GLY A O 15
ATOM 12159 N N . SER A 1 5 ? 11.974 19.747 3.007 1.00 0.00 5 SER A N 15
ATOM 12160 C CA . SER A 1 5 ? 12.151 18.750 1.966 1.00 0.00 5 SER A CA 15
ATOM 12161 C C . SER A 1 5 ? 11.782 19.343 0.605 1.00 0.00 5 SER A C 15
ATOM 12162 O O . SER A 1 5 ? 11.185 20.416 0.533 1.00 0.00 5 SER A O 15
ATOM 12169 N N . SER A 1 6 ? 12.154 18.619 -0.441 1.00 0.00 6 SER A N 15
ATOM 12170 C CA . SER A 1 6 ? 11.869 19.060 -1.796 1.00 0.00 6 SER A CA 15
ATOM 12171 C C . SER A 1 6 ? 10.365 19.276 -1.971 1.00 0.00 6 SER A C 15
ATOM 12172 O O . SER A 1 6 ? 9.559 18.610 -1.322 1.00 0.00 6 SER A O 15
ATOM 12179 N N . GLY A 1 7 ? 10.031 20.208 -2.851 1.00 0.00 7 GLY A N 15
ATOM 12180 C CA . GLY A 1 7 ? 8.638 20.520 -3.120 1.00 0.00 7 GLY A CA 15
ATOM 12181 C C . GLY A 1 7 ? 8.398 20.717 -4.618 1.00 0.00 7 GLY A C 15
ATOM 12182 O O . GLY A 1 7 ? 8.548 21.823 -5.135 1.00 0.00 7 GLY A O 15
ATOM 12186 N N . PRO A 1 8 ? 8.021 19.597 -5.291 1.00 0.00 8 PRO A N 15
ATOM 12187 C CA . PRO A 1 8 ? 7.760 19.635 -6.721 1.00 0.00 8 PRO A CA 15
ATOM 12188 C C . PRO A 1 8 ? 6.417 20.306 -7.015 1.00 0.00 8 PRO A C 15
ATOM 12189 O O . PRO A 1 8 ? 5.456 20.132 -6.267 1.00 0.00 8 PRO A O 15
ATOM 12197 N N . SER A 1 9 ? 6.394 21.058 -8.105 1.00 0.00 9 SER A N 15
ATOM 12198 C CA . SER A 1 9 ? 5.184 21.755 -8.507 1.00 0.00 9 SER A CA 15
ATOM 12199 C C . SER A 1 9 ? 4.284 20.819 -9.315 1.00 0.00 9 SER A C 15
ATOM 12200 O O . SER A 1 9 ? 3.136 20.582 -8.943 1.00 0.00 9 SER A O 15
ATOM 12207 N N . HIS A 1 10 ? 4.840 20.311 -10.406 1.00 0.00 10 HIS A N 15
ATOM 12208 C CA . HIS A 1 10 ? 4.101 19.405 -11.269 1.00 0.00 10 HIS A CA 15
ATOM 12209 C C . HIS A 1 10 ? 5.018 18.269 -11.726 1.00 0.00 10 HIS A C 15
ATOM 12210 O O . HIS A 1 10 ? 5.798 18.433 -12.661 1.00 0.00 10 HIS A O 15
ATOM 12223 N N . SER A 1 11 ? 4.892 17.140 -11.041 1.00 0.00 11 SER A N 15
ATOM 12224 C CA . SER A 1 11 ? 5.700 15.977 -11.365 1.00 0.00 11 SER A CA 15
ATOM 12225 C C . SER A 1 11 ? 4.959 14.698 -10.967 1.00 0.00 11 SER A C 15
ATOM 12226 O O . SER A 1 11 ? 4.052 14.736 -10.138 1.00 0.00 11 SER A O 15
ATOM 12233 N N . LEU A 1 12 ? 5.373 13.598 -11.578 1.00 0.00 12 LEU A N 15
ATOM 12234 C CA . LEU A 1 12 ? 4.760 12.311 -11.299 1.00 0.00 12 LEU A CA 15
ATOM 12235 C C . LEU A 1 12 ? 5.843 11.315 -10.881 1.00 0.00 12 LEU A C 15
ATOM 12236 O O . LEU A 1 12 ? 7.005 11.462 -11.256 1.00 0.00 12 LEU A O 15
ATOM 12251 N N . GLN A 1 13 ? 5.424 10.322 -10.110 1.00 0.00 13 GLN A N 15
ATOM 12252 C CA . GLN A 1 13 ? 6.344 9.301 -9.637 1.00 0.00 13 GLN A CA 15
ATOM 12253 C C . GLN A 1 13 ? 5.595 7.994 -9.369 1.00 0.00 13 GLN A C 15
ATOM 12254 O O . GLN A 1 13 ? 4.418 8.011 -9.009 1.00 0.00 13 GLN A O 15
ATOM 12266 N N . ALA A 1 14 ? 6.306 6.893 -9.557 1.00 0.00 14 ALA A N 15
ATOM 12267 C CA . ALA A 1 14 ? 5.724 5.580 -9.340 1.00 0.00 14 ALA A CA 15
ATOM 12268 C C . ALA A 1 14 ? 4.993 5.565 -7.996 1.00 0.00 14 ALA A C 15
ATOM 12269 O O . ALA A 1 14 ? 5.315 6.346 -7.101 1.00 0.00 14 ALA A O 15
ATOM 12276 N N . PRO A 1 15 ? 3.996 4.647 -7.893 1.00 0.00 15 PRO A N 15
ATOM 12277 C CA . PRO A 1 15 ? 3.216 4.521 -6.673 1.00 0.00 15 PRO A CA 15
ATOM 12278 C C . PRO A 1 15 ? 4.022 3.821 -5.577 1.00 0.00 15 PRO A C 15
ATOM 12279 O O . PRO A 1 15 ? 4.353 4.429 -4.561 1.00 0.00 15 PRO A O 15
ATOM 12287 N N . GLU A 1 16 ? 4.314 2.551 -5.821 1.00 0.00 16 GLU A N 15
ATOM 12288 C CA . GLU A 1 16 ? 5.074 1.763 -4.868 1.00 0.00 16 GLU A CA 15
ATOM 12289 C C . GLU A 1 16 ? 6.294 2.547 -4.382 1.00 0.00 16 GLU A C 15
ATOM 12290 O O . GLU A 1 16 ? 6.691 2.432 -3.223 1.00 0.00 16 GLU A O 15
ATOM 12300 N N . VAL A 1 17 ? 6.856 3.329 -5.292 1.00 0.00 17 VAL A N 15
ATOM 12301 C CA . VAL A 1 17 ? 8.023 4.134 -4.971 1.00 0.00 17 VAL A CA 15
ATOM 12302 C C . VAL A 1 17 ? 7.599 5.308 -4.086 1.00 0.00 17 VAL A C 15
ATOM 12303 O O . VAL A 1 17 ? 8.336 5.707 -3.185 1.00 0.00 17 VAL A O 15
ATOM 12316 N N . ARG A 1 18 ? 6.415 5.827 -4.374 1.00 0.00 18 ARG A N 15
ATOM 12317 C CA . ARG A 1 18 ? 5.885 6.948 -3.615 1.00 0.00 18 ARG A CA 15
ATOM 12318 C C . ARG A 1 18 ? 5.389 6.475 -2.247 1.00 0.00 18 ARG A C 15
ATOM 12319 O O . ARG A 1 18 ? 5.621 7.136 -1.236 1.00 0.00 18 ARG A O 15
ATOM 12337 N N . PHE A 1 19 ? 4.714 5.334 -2.260 1.00 0.00 19 PHE A N 15
ATOM 12338 C CA . PHE A 1 19 ? 4.183 4.766 -1.033 1.00 0.00 19 PHE A CA 15
ATOM 12339 C C . PHE A 1 19 ? 5.014 3.564 -0.581 1.00 0.00 19 PHE A C 15
ATOM 12340 O O . PHE A 1 19 ? 4.487 2.634 0.028 1.00 0.00 19 PHE A O 15
ATOM 12356 N N . SER A 1 20 ? 6.300 3.622 -0.895 1.00 0.00 20 SER A N 15
ATOM 12357 C CA . SER A 1 20 ? 7.210 2.550 -0.529 1.00 0.00 20 SER A CA 15
ATOM 12358 C C . SER A 1 20 ? 7.359 2.487 0.992 1.00 0.00 20 SER A C 15
ATOM 12359 O O . SER A 1 20 ? 7.235 1.418 1.589 1.00 0.00 20 SER A O 15
ATOM 12366 N N . LYS A 1 21 ? 7.624 3.646 1.578 1.00 0.00 21 LYS A N 15
ATOM 12367 C CA . LYS A 1 21 ? 7.791 3.736 3.018 1.00 0.00 21 LYS A CA 15
ATOM 12368 C C . LYS A 1 21 ? 6.586 3.095 3.708 1.00 0.00 21 LYS A C 15
ATOM 12369 O O . LYS A 1 21 ? 6.704 2.581 4.820 1.00 0.00 21 LYS A O 15
ATOM 12384 N N . GLU A 1 22 ? 5.454 3.143 3.021 1.00 0.00 22 GLU A N 15
ATOM 12385 C CA . GLU A 1 22 ? 4.230 2.573 3.554 1.00 0.00 22 GLU A CA 15
ATOM 12386 C C . GLU A 1 22 ? 4.215 1.057 3.345 1.00 0.00 22 GLU A C 15
ATOM 12387 O O . GLU A 1 22 ? 3.970 0.300 4.284 1.00 0.00 22 GLU A O 15
ATOM 12397 N N . MET A 1 23 ? 4.480 0.659 2.110 1.00 0.00 23 MET A N 15
ATOM 12398 C CA . MET A 1 23 ? 4.501 -0.752 1.766 1.00 0.00 23 MET A CA 15
ATOM 12399 C C . MET A 1 23 ? 5.301 -1.555 2.793 1.00 0.00 23 MET A C 15
ATOM 12400 O O . MET A 1 23 ? 4.946 -2.689 3.112 1.00 0.00 23 MET A O 15
ATOM 12412 N N . GLU A 1 24 ? 6.364 -0.936 3.283 1.00 0.00 24 GLU A N 15
ATOM 12413 C CA . GLU A 1 24 ? 7.217 -1.578 4.268 1.00 0.00 24 GLU A CA 15
ATOM 12414 C C . GLU A 1 24 ? 6.517 -1.623 5.629 1.00 0.00 24 GLU A C 15
ATOM 12415 O O . GLU A 1 24 ? 6.422 -2.681 6.247 1.00 0.00 24 GLU A O 15
ATOM 12425 N N . CYS A 1 25 ? 6.046 -0.460 6.053 1.00 0.00 25 CYS A N 15
ATOM 12426 C CA . CYS A 1 25 ? 5.358 -0.352 7.329 1.00 0.00 25 CYS A CA 15
ATOM 12427 C C . CYS A 1 25 ? 4.203 -1.357 7.338 1.00 0.00 25 CYS A C 15
ATOM 12428 O O . CYS A 1 25 ? 3.867 -1.912 8.382 1.00 0.00 25 CYS A O 15
ATOM 12435 N N . LEU A 1 26 ? 3.628 -1.559 6.162 1.00 0.00 26 LEU A N 15
ATOM 12436 C CA . LEU A 1 26 ? 2.518 -2.486 6.022 1.00 0.00 26 LEU A CA 15
ATOM 12437 C C . LEU A 1 26 ? 3.016 -3.911 6.269 1.00 0.00 26 LEU A C 15
ATOM 12438 O O . LEU A 1 26 ? 2.442 -4.642 7.076 1.00 0.00 26 LEU A O 15
ATOM 12453 N N . GLN A 1 27 ? 4.079 -4.265 5.561 1.00 0.00 27 GLN A N 15
ATOM 12454 C CA . GLN A 1 27 ? 4.660 -5.589 5.694 1.00 0.00 27 GLN A CA 15
ATOM 12455 C C . GLN A 1 27 ? 4.810 -5.957 7.173 1.00 0.00 27 GLN A C 15
ATOM 12456 O O . GLN A 1 27 ? 4.392 -7.035 7.593 1.00 0.00 27 GLN A O 15
ATOM 12468 N N . ALA A 1 28 ? 5.408 -5.040 7.919 1.00 0.00 28 ALA A N 15
ATOM 12469 C CA . ALA A 1 28 ? 5.619 -5.255 9.341 1.00 0.00 28 ALA A CA 15
ATOM 12470 C C . ALA A 1 28 ? 4.343 -5.828 9.961 1.00 0.00 28 ALA A C 15
ATOM 12471 O O . ALA A 1 28 ? 4.378 -6.873 10.608 1.00 0.00 28 ALA A O 15
ATOM 12478 N N . MET A 1 29 ? 3.246 -5.117 9.741 1.00 0.00 29 MET A N 15
ATOM 12479 C CA . MET A 1 29 ? 1.962 -5.541 10.270 1.00 0.00 29 MET A CA 15
ATOM 12480 C C . MET A 1 29 ? 1.629 -6.967 9.824 1.00 0.00 29 MET A C 15
ATOM 12481 O O . MET A 1 29 ? 0.995 -7.720 10.562 1.00 0.00 29 MET A O 15
ATOM 12493 N N . GLY A 1 30 ? 2.071 -7.294 8.619 1.00 0.00 30 GLY A N 15
ATOM 12494 C CA . GLY A 1 30 ? 1.829 -8.615 8.066 1.00 0.00 30 GLY A CA 15
ATOM 12495 C C . GLY A 1 30 ? 1.253 -8.520 6.651 1.00 0.00 30 GLY A C 15
ATOM 12496 O O . GLY A 1 30 ? 1.179 -9.520 5.939 1.00 0.00 30 GLY A O 15
ATOM 12500 N N . PHE A 1 31 ? 0.862 -7.309 6.286 1.00 0.00 31 PHE A N 15
ATOM 12501 C CA . PHE A 1 31 ? 0.295 -7.071 4.969 1.00 0.00 31 PHE A CA 15
ATOM 12502 C C . PHE A 1 31 ? 1.356 -7.230 3.879 1.00 0.00 31 PHE A C 15
ATOM 12503 O O . PHE A 1 31 ? 1.847 -6.241 3.336 1.00 0.00 31 PHE A O 15
ATOM 12519 N N . VAL A 1 32 ? 1.680 -8.482 3.592 1.00 0.00 32 VAL A N 15
ATOM 12520 C CA . VAL A 1 32 ? 2.674 -8.784 2.576 1.00 0.00 32 VAL A CA 15
ATOM 12521 C C . VAL A 1 32 ? 2.085 -8.503 1.192 1.00 0.00 32 VAL A C 15
ATOM 12522 O O . VAL A 1 32 ? 2.812 -8.156 0.263 1.00 0.00 32 VAL A O 15
ATOM 12535 N N . ASN A 1 33 ? 0.773 -8.665 1.098 1.00 0.00 33 ASN A N 15
ATOM 12536 C CA . ASN A 1 33 ? 0.078 -8.433 -0.155 1.00 0.00 33 ASN A CA 15
ATOM 12537 C C . ASN A 1 33 ? 0.520 -7.090 -0.738 1.00 0.00 33 ASN A C 15
ATOM 12538 O O . ASN A 1 33 ? -0.023 -6.045 -0.379 1.00 0.00 33 ASN A O 15
ATOM 12548 N N . TYR A 1 34 ? 1.500 -7.159 -1.627 1.00 0.00 34 TYR A N 15
ATOM 12549 C CA . TYR A 1 34 ? 2.020 -5.961 -2.262 1.00 0.00 34 TYR A CA 15
ATOM 12550 C C . TYR A 1 34 ? 1.015 -5.391 -3.265 1.00 0.00 34 TYR A C 15
ATOM 12551 O O . TYR A 1 34 ? 0.512 -4.283 -3.085 1.00 0.00 34 TYR A O 15
ATOM 12568 N N . ASN A 1 35 ? 0.752 -6.175 -4.301 1.00 0.00 35 ASN A N 15
ATOM 12569 C CA . ASN A 1 35 ? -0.184 -5.762 -5.333 1.00 0.00 35 ASN A CA 15
ATOM 12570 C C . ASN A 1 35 ? -1.375 -5.056 -4.682 1.00 0.00 35 ASN A C 15
ATOM 12571 O O . ASN A 1 35 ? -1.669 -3.905 -5.001 1.00 0.00 35 ASN A O 15
ATOM 12581 N N . ALA A 1 36 ? -2.029 -5.775 -3.782 1.00 0.00 36 ALA A N 15
ATOM 12582 C CA . ALA A 1 36 ? -3.181 -5.232 -3.083 1.00 0.00 36 ALA A CA 15
ATOM 12583 C C . ALA A 1 36 ? -2.805 -3.888 -2.457 1.00 0.00 36 ALA A C 15
ATOM 12584 O O . ALA A 1 36 ? -3.347 -2.849 -2.835 1.00 0.00 36 ALA A O 15
ATOM 12591 N N . ASN A 1 37 ? -1.882 -3.951 -1.509 1.00 0.00 37 ASN A N 15
ATOM 12592 C CA . ASN A 1 37 ? -1.427 -2.751 -0.826 1.00 0.00 37 ASN A CA 15
ATOM 12593 C C . ASN A 1 37 ? -1.199 -1.641 -1.853 1.00 0.00 37 ASN A C 15
ATOM 12594 O O . ASN A 1 37 ? -1.837 -0.591 -1.790 1.00 0.00 37 ASN A O 15
ATOM 12604 N N . LEU A 1 38 ? -0.285 -1.909 -2.775 1.00 0.00 38 LEU A N 15
ATOM 12605 C CA . LEU A 1 38 ? 0.035 -0.946 -3.814 1.00 0.00 38 LEU A CA 15
ATOM 12606 C C . LEU A 1 38 ? -1.254 -0.285 -4.306 1.00 0.00 38 LEU A C 15
ATOM 12607 O O . LEU A 1 38 ? -1.398 0.935 -4.230 1.00 0.00 38 LEU A O 15
ATOM 12622 N N . GLN A 1 39 ? -2.157 -1.118 -4.800 1.00 0.00 39 GLN A N 15
ATOM 12623 C CA . GLN A 1 39 ? -3.429 -0.629 -5.304 1.00 0.00 39 GLN A CA 15
ATOM 12624 C C . GLN A 1 39 ? -4.144 0.195 -4.231 1.00 0.00 39 GLN A C 15
ATOM 12625 O O . GLN A 1 39 ? -4.510 1.345 -4.469 1.00 0.00 39 GLN A O 15
ATOM 12637 N N . ALA A 1 40 ? -4.321 -0.425 -3.075 1.00 0.00 40 ALA A N 15
ATOM 12638 C CA . ALA A 1 40 ? -4.986 0.237 -1.964 1.00 0.00 40 ALA A CA 15
ATOM 12639 C C . ALA A 1 40 ? -4.351 1.612 -1.743 1.00 0.00 40 ALA A C 15
ATOM 12640 O O . ALA A 1 40 ? -5.045 2.628 -1.756 1.00 0.00 40 ALA A O 15
ATOM 12647 N N . LEU A 1 41 ? -3.042 1.599 -1.545 1.00 0.00 41 LEU A N 15
ATOM 12648 C CA . LEU A 1 41 ? -2.308 2.833 -1.322 1.00 0.00 41 LEU A CA 15
ATOM 12649 C C . LEU A 1 41 ? -2.752 3.879 -2.346 1.00 0.00 41 LEU A C 15
ATOM 12650 O O . LEU A 1 41 ? -3.177 4.972 -1.976 1.00 0.00 41 LEU A O 15
ATOM 12665 N N . ILE A 1 42 ? -2.639 3.507 -3.612 1.00 0.00 42 ILE A N 15
ATOM 12666 C CA . ILE A 1 42 ? -3.024 4.400 -4.692 1.00 0.00 42 ILE A CA 15
ATOM 12667 C C . ILE A 1 42 ? -4.501 4.771 -4.539 1.00 0.00 42 ILE A C 15
ATOM 12668 O O . ILE A 1 42 ? -4.924 5.842 -4.972 1.00 0.00 42 ILE A O 15
ATOM 12683 N N . ALA A 1 43 ? -5.245 3.865 -3.922 1.00 0.00 43 ALA A N 15
ATOM 12684 C CA . ALA A 1 43 ? -6.665 4.083 -3.706 1.00 0.00 43 ALA A CA 15
ATOM 12685 C C . ALA A 1 43 ? -6.855 5.113 -2.591 1.00 0.00 43 ALA A C 15
ATOM 12686 O O . ALA A 1 43 ? -7.901 5.755 -2.505 1.00 0.00 43 ALA A O 15
ATOM 12693 N N . THR A 1 44 ? -5.827 5.239 -1.765 1.00 0.00 44 THR A N 15
ATOM 12694 C CA . THR A 1 44 ? -5.867 6.179 -0.658 1.00 0.00 44 THR A CA 15
ATOM 12695 C C . THR A 1 44 ? -4.803 7.265 -0.841 1.00 0.00 44 THR A C 15
ATOM 12696 O O . THR A 1 44 ? -4.528 8.030 0.081 1.00 0.00 44 THR A O 15
ATOM 12707 N N . ASP A 1 45 ? -4.236 7.295 -2.038 1.00 0.00 45 ASP A N 15
ATOM 12708 C CA . ASP A 1 45 ? -3.209 8.274 -2.354 1.00 0.00 45 ASP A CA 15
ATOM 12709 C C . ASP A 1 45 ? -2.160 8.282 -1.241 1.00 0.00 45 ASP A C 15
ATOM 12710 O O . ASP A 1 45 ? -1.922 9.316 -0.616 1.00 0.00 45 ASP A O 15
ATOM 12718 N N . GLY A 1 46 ? -1.561 7.121 -1.026 1.00 0.00 46 GLY A N 15
ATOM 12719 C CA . GLY A 1 46 ? -0.542 6.982 0.002 1.00 0.00 46 GLY A CA 15
ATOM 12720 C C . GLY A 1 46 ? -1.139 7.182 1.395 1.00 0.00 46 GLY A C 15
ATOM 12721 O O . GLY A 1 46 ? -0.944 8.228 2.014 1.00 0.00 46 GLY A O 15
ATOM 12725 N N . ASP A 1 47 ? -1.854 6.164 1.850 1.00 0.00 47 ASP A N 15
ATOM 12726 C CA . ASP A 1 47 ? -2.481 6.215 3.160 1.00 0.00 47 ASP A CA 15
ATOM 12727 C C . ASP A 1 47 ? -2.456 4.820 3.787 1.00 0.00 47 ASP A C 15
ATOM 12728 O O . ASP A 1 47 ? -2.989 3.869 3.217 1.00 0.00 47 ASP A O 15
ATOM 12736 N N . THR A 1 48 ? -1.832 4.741 4.953 1.00 0.00 48 THR A N 15
ATOM 12737 C CA . THR A 1 48 ? -1.730 3.478 5.664 1.00 0.00 48 THR A CA 15
ATOM 12738 C C . THR A 1 48 ? -3.054 3.148 6.356 1.00 0.00 48 THR A C 15
ATOM 12739 O O . THR A 1 48 ? -3.660 2.113 6.085 1.00 0.00 48 THR A O 15
ATOM 12750 N N . ASN A 1 49 ? -3.462 4.048 7.239 1.00 0.00 49 ASN A N 15
ATOM 12751 C CA . ASN A 1 49 ? -4.702 3.865 7.974 1.00 0.00 49 ASN A CA 15
ATOM 12752 C C . ASN A 1 49 ? -5.781 3.341 7.023 1.00 0.00 49 ASN A C 15
ATOM 12753 O O . ASN A 1 49 ? -6.262 2.221 7.181 1.00 0.00 49 ASN A O 15
ATOM 12763 N N . ALA A 1 50 ? -6.130 4.178 6.056 1.00 0.00 50 ALA A N 15
ATOM 12764 C CA . ALA A 1 50 ? -7.142 3.814 5.080 1.00 0.00 50 ALA A CA 15
ATOM 12765 C C . ALA A 1 50 ? -6.832 2.421 4.525 1.00 0.00 50 ALA A C 15
ATOM 12766 O O . ALA A 1 50 ? -7.678 1.530 4.569 1.00 0.00 50 ALA A O 15
ATOM 12773 N N . ALA A 1 51 ? -5.617 2.279 4.017 1.00 0.00 51 ALA A N 15
ATOM 12774 C CA . ALA A 1 51 ? -5.185 1.011 3.454 1.00 0.00 51 ALA A CA 15
ATOM 12775 C C . ALA A 1 51 ? -5.538 -0.118 4.424 1.00 0.00 51 ALA A C 15
ATOM 12776 O O . ALA A 1 51 ? -6.254 -1.051 4.062 1.00 0.00 51 ALA A O 15
ATOM 12783 N N . ILE A 1 52 ? -5.021 0.003 5.637 1.00 0.00 52 ILE A N 15
ATOM 12784 C CA . ILE A 1 52 ? -5.272 -0.996 6.662 1.00 0.00 52 ILE A CA 15
ATOM 12785 C C . ILE A 1 52 ? -6.773 -1.281 6.733 1.00 0.00 52 ILE A C 15
ATOM 12786 O O . ILE A 1 52 ? -7.213 -2.393 6.448 1.00 0.00 52 ILE A O 15
ATOM 12801 N N . TYR A 1 53 ? -7.521 -0.255 7.114 1.00 0.00 53 TYR A N 15
ATOM 12802 C CA . TYR A 1 53 ? -8.964 -0.380 7.227 1.00 0.00 53 TYR A CA 15
ATOM 12803 C C . TYR A 1 53 ? -9.535 -1.198 6.066 1.00 0.00 53 TYR A C 15
ATOM 12804 O O . TYR A 1 53 ? -10.243 -2.180 6.284 1.00 0.00 53 TYR A O 15
ATOM 12821 N N . LYS A 1 54 ? -9.204 -0.765 4.859 1.00 0.00 54 LYS A N 15
ATOM 12822 C CA . LYS A 1 54 ? -9.675 -1.445 3.665 1.00 0.00 54 LYS A CA 15
ATOM 12823 C C . LYS A 1 54 ? -9.213 -2.903 3.698 1.00 0.00 54 LYS A C 15
ATOM 12824 O O . LYS A 1 54 ? -10.034 -3.817 3.757 1.00 0.00 54 LYS A O 15
ATOM 12839 N N . LEU A 1 55 ? -7.900 -3.076 3.657 1.00 0.00 55 LEU A N 15
ATOM 12840 C CA . LEU A 1 55 ? -7.319 -4.408 3.682 1.00 0.00 55 LEU A CA 15
ATOM 12841 C C . LEU A 1 55 ? -8.075 -5.271 4.694 1.00 0.00 55 LEU A C 15
ATOM 12842 O O . LEU A 1 55 ? -8.692 -6.269 4.325 1.00 0.00 55 LEU A O 15
ATOM 12857 N N . LYS A 1 56 ? -8.003 -4.854 5.949 1.00 0.00 56 LYS A N 15
ATOM 12858 C CA . LYS A 1 56 ? -8.674 -5.577 7.018 1.00 0.00 56 LYS A CA 15
ATOM 12859 C C . LYS A 1 56 ? -10.061 -6.011 6.540 1.00 0.00 56 LYS A C 15
ATOM 12860 O O . LYS A 1 56 ? -10.354 -7.204 6.480 1.00 0.00 56 LYS A O 15
ATOM 12875 N N . SER A 1 57 ? -10.877 -5.020 6.214 1.00 0.00 57 SER A N 15
ATOM 12876 C CA . SER A 1 57 ? -12.227 -5.285 5.745 1.00 0.00 57 SER A CA 15
ATOM 12877 C C . SER A 1 57 ? -12.206 -6.401 4.699 1.00 0.00 57 SER A C 15
ATOM 12878 O O . SER A 1 57 ? -12.866 -7.426 4.867 1.00 0.00 57 SER A O 15
ATOM 12885 N N . SER A 1 58 ? -11.442 -6.165 3.643 1.00 0.00 58 SER A N 15
ATOM 12886 C CA . SER A 1 58 ? -11.328 -7.139 2.569 1.00 0.00 58 SER A CA 15
ATOM 12887 C C . SER A 1 58 ? -10.893 -8.492 3.135 1.00 0.00 58 SER A C 15
ATOM 12888 O O . SER A 1 58 ? -9.853 -8.592 3.785 1.00 0.00 58 SER A O 15
ATOM 12895 N N . GLN A 1 59 ? -11.709 -9.500 2.867 1.00 0.00 59 GLN A N 15
ATOM 12896 C CA . GLN A 1 59 ? -11.421 -10.844 3.341 1.00 0.00 59 GLN A CA 15
ATOM 12897 C C . GLN A 1 59 ? -10.062 -11.311 2.816 1.00 0.00 59 GLN A C 15
ATOM 12898 O O . GLN A 1 59 ? -9.816 -11.287 1.610 1.00 0.00 59 GLN A O 15
ATOM 12910 N N . GLY A 1 60 ? -9.215 -11.727 3.745 1.00 0.00 60 GLY A N 15
ATOM 12911 C CA . GLY A 1 60 ? -7.888 -12.200 3.392 1.00 0.00 60 GLY A CA 15
ATOM 12912 C C . GLY A 1 60 ? -7.025 -12.395 4.640 1.00 0.00 60 GLY A C 15
ATOM 12913 O O . GLY A 1 60 ? -6.508 -11.429 5.199 1.00 0.00 60 GLY A O 15
ATOM 12917 N N . PHE A 1 61 ? -6.895 -13.651 5.040 1.00 0.00 61 PHE A N 15
ATOM 12918 C CA . PHE A 1 61 ? -6.102 -13.986 6.211 1.00 0.00 61 PHE A CA 15
ATOM 12919 C C . PHE A 1 61 ? -6.539 -13.157 7.421 1.00 0.00 61 PHE A C 15
ATOM 12920 O O . PHE A 1 61 ? -6.163 -11.994 7.550 1.00 0.00 61 PHE A O 15
ATOM 12936 N N . SER A 1 62 ? -7.325 -13.791 8.279 1.00 0.00 62 SER A N 15
ATOM 12937 C CA . SER A 1 62 ? -7.817 -13.127 9.475 1.00 0.00 62 SER A CA 15
ATOM 12938 C C . SER A 1 62 ? -6.669 -12.917 10.465 1.00 0.00 62 SER A C 15
ATOM 12939 O O . SER A 1 62 ? -5.579 -13.458 10.282 1.00 0.00 62 SER A O 15
ATOM 12946 N N . GLY A 1 63 ? -6.954 -12.130 11.493 1.00 0.00 63 GLY A N 15
ATOM 12947 C CA . GLY A 1 63 ? -5.960 -11.843 12.512 1.00 0.00 63 GLY A CA 15
ATOM 12948 C C . GLY A 1 63 ? -5.656 -10.344 12.575 1.00 0.00 63 GLY A C 15
ATOM 12949 O O . GLY A 1 63 ? -4.690 -9.877 11.974 1.00 0.00 63 GLY A O 15
ATOM 12953 N N . PRO A 1 64 ? -6.523 -9.613 13.326 1.00 0.00 64 PRO A N 15
ATOM 12954 C CA . PRO A 1 64 ? -6.359 -8.178 13.474 1.00 0.00 64 PRO A CA 15
ATOM 12955 C C . PRO A 1 64 ? -5.206 -7.854 14.428 1.00 0.00 64 PRO A C 15
ATOM 12956 O O . PRO A 1 64 ? -4.649 -8.750 15.061 1.00 0.00 64 PRO A O 15
ATOM 12964 N N . SER A 1 65 ? -4.882 -6.571 14.500 1.00 0.00 65 SER A N 15
ATOM 12965 C CA . SER A 1 65 ? -3.806 -6.119 15.364 1.00 0.00 65 SER A CA 15
ATOM 12966 C C . SER A 1 65 ? -4.131 -4.730 15.921 1.00 0.00 65 SER A C 15
ATOM 12967 O O . SER A 1 65 ? -4.818 -3.942 15.272 1.00 0.00 65 SER A O 15
ATOM 12974 N N . SER A 1 66 ? -3.623 -4.473 17.117 1.00 0.00 66 SER A N 15
ATOM 12975 C CA . SER A 1 66 ? -3.850 -3.195 17.768 1.00 0.00 66 SER A CA 15
ATOM 12976 C C . SER A 1 66 ? -5.327 -3.051 18.138 1.00 0.00 66 SER A C 15
ATOM 12977 O O . SER A 1 66 ? -5.684 -3.108 19.314 1.00 0.00 66 SER A O 15
ATOM 12984 N N . GLY A 1 67 ? -6.146 -2.869 17.114 1.00 0.00 67 GLY A N 15
ATOM 12985 C CA . GLY A 1 67 ? -7.578 -2.717 17.318 1.00 0.00 67 GLY A CA 15
ATOM 12986 C C . GLY A 1 67 ? -8.098 -1.453 16.631 1.00 0.00 67 GLY A C 15
ATOM 12987 O O . GLY A 1 67 ? -8.395 -0.460 17.293 1.00 0.00 67 GLY A O 15
ATOM 12991 N N . GLY A 1 1 ? 8.688 13.771 -0.632 1.00 0.00 1 GLY A N 16
ATOM 12992 C CA . GLY A 1 1 ? 9.908 14.478 -0.282 1.00 0.00 1 GLY A CA 16
ATOM 12993 C C . GLY A 1 1 ? 9.733 15.990 -0.447 1.00 0.00 1 GLY A C 16
ATOM 12994 O O . GLY A 1 1 ? 10.040 16.543 -1.501 1.00 0.00 1 GLY A O 16
ATOM 12998 N N . SER A 1 2 ? 9.237 16.614 0.612 1.00 0.00 2 SER A N 16
ATOM 12999 C CA . SER A 1 2 ? 9.016 18.051 0.598 1.00 0.00 2 SER A CA 16
ATOM 13000 C C . SER A 1 2 ? 8.793 18.559 2.024 1.00 0.00 2 SER A C 16
ATOM 13001 O O . SER A 1 2 ? 7.706 18.411 2.577 1.00 0.00 2 SER A O 16
ATOM 13008 N N . SER A 1 3 ? 9.843 19.149 2.578 1.00 0.00 3 SER A N 16
ATOM 13009 C CA . SER A 1 3 ? 9.776 19.681 3.928 1.00 0.00 3 SER A CA 16
ATOM 13010 C C . SER A 1 3 ? 8.578 20.622 4.061 1.00 0.00 3 SER A C 16
ATOM 13011 O O . SER A 1 3 ? 8.424 21.553 3.272 1.00 0.00 3 SER A O 16
ATOM 13018 N N . GLY A 1 4 ? 7.758 20.347 5.065 1.00 0.00 4 GLY A N 16
ATOM 13019 C CA . GLY A 1 4 ? 6.577 21.157 5.311 1.00 0.00 4 GLY A CA 16
ATOM 13020 C C . GLY A 1 4 ? 5.379 20.636 4.515 1.00 0.00 4 GLY A C 16
ATOM 13021 O O . GLY A 1 4 ? 5.398 19.509 4.024 1.00 0.00 4 GLY A O 16
ATOM 13025 N N . SER A 1 5 ? 4.364 21.482 4.413 1.00 0.00 5 SER A N 16
ATOM 13026 C CA . SER A 1 5 ? 3.160 21.123 3.685 1.00 0.00 5 SER A CA 16
ATOM 13027 C C . SER A 1 5 ? 2.610 22.343 2.945 1.00 0.00 5 SER A C 16
ATOM 13028 O O . SER A 1 5 ? 1.950 23.191 3.544 1.00 0.00 5 SER A O 16
ATOM 13035 N N . SER A 1 6 ? 2.904 22.395 1.654 1.00 0.00 6 SER A N 16
ATOM 13036 C CA . SER A 1 6 ? 2.447 23.499 0.826 1.00 0.00 6 SER A CA 16
ATOM 13037 C C . SER A 1 6 ? 1.235 23.066 0.000 1.00 0.00 6 SER A C 16
ATOM 13038 O O . SER A 1 6 ? 0.190 23.715 0.037 1.00 0.00 6 SER A O 16
ATOM 13045 N N . GLY A 1 7 ? 1.414 21.972 -0.727 1.00 0.00 7 GLY A N 16
ATOM 13046 C CA . GLY A 1 7 ? 0.347 21.446 -1.561 1.00 0.00 7 GLY A CA 16
ATOM 13047 C C . GLY A 1 7 ? 0.886 20.411 -2.551 1.00 0.00 7 GLY A C 16
ATOM 13048 O O . GLY A 1 7 ? 1.374 20.768 -3.622 1.00 0.00 7 GLY A O 16
ATOM 13052 N N . PRO A 1 8 ? 0.775 19.118 -2.147 1.00 0.00 8 PRO A N 16
ATOM 13053 C CA . PRO A 1 8 ? 1.245 18.029 -2.987 1.00 0.00 8 PRO A CA 16
ATOM 13054 C C . PRO A 1 8 ? 0.286 17.782 -4.153 1.00 0.00 8 PRO A C 16
ATOM 13055 O O . PRO A 1 8 ? -0.506 16.843 -4.122 1.00 0.00 8 PRO A O 16
ATOM 13063 N N . SER A 1 9 ? 0.391 18.643 -5.156 1.00 0.00 9 SER A N 16
ATOM 13064 C CA . SER A 1 9 ? -0.458 18.530 -6.329 1.00 0.00 9 SER A CA 16
ATOM 13065 C C . SER A 1 9 ? 0.404 18.356 -7.582 1.00 0.00 9 SER A C 16
ATOM 13066 O O . SER A 1 9 ? 1.584 18.706 -7.583 1.00 0.00 9 SER A O 16
ATOM 13073 N N . HIS A 1 10 ? -0.219 17.816 -8.620 1.00 0.00 10 HIS A N 16
ATOM 13074 C CA . HIS A 1 10 ? 0.476 17.593 -9.875 1.00 0.00 10 HIS A CA 16
ATOM 13075 C C . HIS A 1 10 ? 1.785 16.844 -9.612 1.00 0.00 10 HIS A C 16
ATOM 13076 O O . HIS A 1 10 ? 2.819 17.464 -9.365 1.00 0.00 10 HIS A O 16
ATOM 13089 N N . SER A 1 11 ? 1.697 15.524 -9.675 1.00 0.00 11 SER A N 16
ATOM 13090 C CA . SER A 1 11 ? 2.861 14.686 -9.446 1.00 0.00 11 SER A CA 16
ATOM 13091 C C . SER A 1 11 ? 2.744 13.393 -10.257 1.00 0.00 11 SER A C 16
ATOM 13092 O O . SER A 1 11 ? 1.795 12.630 -10.081 1.00 0.00 11 SER A O 16
ATOM 13099 N N . LEU A 1 12 ? 3.721 13.188 -11.128 1.00 0.00 12 LEU A N 16
ATOM 13100 C CA . LEU A 1 12 ? 3.739 12.002 -11.967 1.00 0.00 12 LEU A CA 16
ATOM 13101 C C . LEU A 1 12 ? 4.992 11.181 -11.656 1.00 0.00 12 LEU A C 16
ATOM 13102 O O . LEU A 1 12 ? 5.973 11.236 -12.395 1.00 0.00 12 LEU A O 16
ATOM 13117 N N . GLN A 1 13 ? 4.918 10.440 -10.561 1.00 0.00 13 GLN A N 16
ATOM 13118 C CA . GLN A 1 13 ? 6.035 9.609 -10.142 1.00 0.00 13 GLN A CA 16
ATOM 13119 C C . GLN A 1 13 ? 5.564 8.175 -9.890 1.00 0.00 13 GLN A C 16
ATOM 13120 O O . GLN A 1 13 ? 4.382 7.941 -9.641 1.00 0.00 13 GLN A O 16
ATOM 13132 N N . ALA A 1 14 ? 6.513 7.254 -9.963 1.00 0.00 14 ALA A N 16
ATOM 13133 C CA . ALA A 1 14 ? 6.210 5.849 -9.745 1.00 0.00 14 ALA A CA 16
ATOM 13134 C C . ALA A 1 14 ? 5.345 5.707 -8.491 1.00 0.00 14 ALA A C 16
ATOM 13135 O O . ALA A 1 14 ? 5.409 6.542 -7.591 1.00 0.00 14 ALA A O 16
ATOM 13142 N N . PRO A 1 15 ? 4.535 4.615 -8.473 1.00 0.00 15 PRO A N 16
ATOM 13143 C CA . PRO A 1 15 ? 3.658 4.352 -7.345 1.00 0.00 15 PRO A CA 16
ATOM 13144 C C . PRO A 1 15 ? 4.449 3.829 -6.144 1.00 0.00 15 PRO A C 16
ATOM 13145 O O . PRO A 1 15 ? 4.561 4.508 -5.125 1.00 0.00 15 PRO A O 16
ATOM 13153 N N . GLU A 1 16 ? 4.979 2.625 -6.305 1.00 0.00 16 GLU A N 16
ATOM 13154 C CA . GLU A 1 16 ? 5.756 2.001 -5.248 1.00 0.00 16 GLU A CA 16
ATOM 13155 C C . GLU A 1 16 ? 6.667 3.034 -4.580 1.00 0.00 16 GLU A C 16
ATOM 13156 O O . GLU A 1 16 ? 6.608 3.226 -3.367 1.00 0.00 16 GLU A O 16
ATOM 13166 N N . VAL A 1 17 ? 7.487 3.672 -5.402 1.00 0.00 17 VAL A N 16
ATOM 13167 C CA . VAL A 1 17 ? 8.409 4.680 -4.906 1.00 0.00 17 VAL A CA 16
ATOM 13168 C C . VAL A 1 17 ? 7.626 5.749 -4.141 1.00 0.00 17 VAL A C 16
ATOM 13169 O O . VAL A 1 17 ? 8.086 6.244 -3.114 1.00 0.00 17 VAL A O 16
ATOM 13182 N N . ARG A 1 18 ? 6.455 6.072 -4.671 1.00 0.00 18 ARG A N 16
ATOM 13183 C CA . ARG A 1 18 ? 5.603 7.073 -4.052 1.00 0.00 18 ARG A CA 16
ATOM 13184 C C . ARG A 1 18 ? 5.152 6.603 -2.667 1.00 0.00 18 ARG A C 16
ATOM 13185 O O . ARG A 1 18 ? 5.362 7.296 -1.674 1.00 0.00 18 ARG A O 16
ATOM 13203 N N . PHE A 1 19 ? 4.542 5.427 -2.648 1.00 0.00 19 PHE A N 16
ATOM 13204 C CA . PHE A 1 19 ? 4.060 4.855 -1.402 1.00 0.00 19 PHE A CA 16
ATOM 13205 C C . PHE A 1 19 ? 4.865 3.612 -1.020 1.00 0.00 19 PHE A C 16
ATOM 13206 O O . PHE A 1 19 ? 4.297 2.545 -0.793 1.00 0.00 19 PHE A O 16
ATOM 13222 N N . SER A 1 20 ? 6.177 3.791 -0.963 1.00 0.00 20 SER A N 16
ATOM 13223 C CA . SER A 1 20 ? 7.067 2.697 -0.613 1.00 0.00 20 SER A CA 16
ATOM 13224 C C . SER A 1 20 ? 7.251 2.637 0.904 1.00 0.00 20 SER A C 16
ATOM 13225 O O . SER A 1 20 ? 7.050 1.590 1.517 1.00 0.00 20 SER A O 16
ATOM 13232 N N . LYS A 1 21 ? 7.631 3.774 1.468 1.00 0.00 21 LYS A N 16
ATOM 13233 C CA . LYS A 1 21 ? 7.844 3.865 2.902 1.00 0.00 21 LYS A CA 16
ATOM 13234 C C . LYS A 1 21 ? 6.677 3.194 3.630 1.00 0.00 21 LYS A C 16
ATOM 13235 O O . LYS A 1 21 ? 6.839 2.695 4.742 1.00 0.00 21 LYS A O 16
ATOM 13250 N N . GLU A 1 22 ? 5.526 3.207 2.973 1.00 0.00 22 GLU A N 16
ATOM 13251 C CA . GLU A 1 22 ? 4.332 2.607 3.543 1.00 0.00 22 GLU A CA 16
ATOM 13252 C C . GLU A 1 22 ? 4.354 1.090 3.344 1.00 0.00 22 GLU A C 16
ATOM 13253 O O . GLU A 1 22 ? 4.224 0.332 4.305 1.00 0.00 22 GLU A O 16
ATOM 13263 N N . MET A 1 23 ? 4.517 0.693 2.091 1.00 0.00 23 MET A N 16
ATOM 13264 C CA . MET A 1 23 ? 4.556 -0.720 1.753 1.00 0.00 23 MET A CA 16
ATOM 13265 C C . MET A 1 23 ? 5.490 -1.483 2.695 1.00 0.00 23 MET A C 16
ATOM 13266 O O . MET A 1 23 ? 5.294 -2.673 2.939 1.00 0.00 23 MET A O 16
ATOM 13278 N N . GLU A 1 24 ? 6.485 -0.768 3.199 1.00 0.00 24 GLU A N 16
ATOM 13279 C CA . GLU A 1 24 ? 7.449 -1.362 4.108 1.00 0.00 24 GLU A CA 16
ATOM 13280 C C . GLU A 1 24 ? 6.853 -1.478 5.512 1.00 0.00 24 GLU A C 16
ATOM 13281 O O . GLU A 1 24 ? 7.080 -2.468 6.207 1.00 0.00 24 GLU A O 16
ATOM 13291 N N . CYS A 1 25 ? 6.102 -0.453 5.888 1.00 0.00 25 CYS A N 16
ATOM 13292 C CA . CYS A 1 25 ? 5.471 -0.427 7.197 1.00 0.00 25 CYS A CA 16
ATOM 13293 C C . CYS A 1 25 ? 4.409 -1.528 7.240 1.00 0.00 25 CYS A C 16
ATOM 13294 O O . CYS A 1 25 ? 4.298 -2.249 8.231 1.00 0.00 25 CYS A O 16
ATOM 13301 N N . LEU A 1 26 ? 3.656 -1.623 6.154 1.00 0.00 26 LEU A N 16
ATOM 13302 C CA . LEU A 1 26 ? 2.607 -2.624 6.056 1.00 0.00 26 LEU A CA 16
ATOM 13303 C C . LEU A 1 26 ? 3.211 -4.013 6.275 1.00 0.00 26 LEU A C 16
ATOM 13304 O O . LEU A 1 26 ? 2.859 -4.702 7.231 1.00 0.00 26 LEU A O 16
ATOM 13319 N N . GLN A 1 27 ? 4.110 -4.381 5.374 1.00 0.00 27 GLN A N 16
ATOM 13320 C CA . GLN A 1 27 ? 4.766 -5.675 5.457 1.00 0.00 27 GLN A CA 16
ATOM 13321 C C . GLN A 1 27 ? 5.074 -6.021 6.915 1.00 0.00 27 GLN A C 16
ATOM 13322 O O . GLN A 1 27 ? 4.774 -7.122 7.372 1.00 0.00 27 GLN A O 16
ATOM 13334 N N . ALA A 1 28 ? 5.671 -5.060 7.605 1.00 0.00 28 ALA A N 16
ATOM 13335 C CA . ALA A 1 28 ? 6.023 -5.249 9.002 1.00 0.00 28 ALA A CA 16
ATOM 13336 C C . ALA A 1 28 ? 4.817 -5.812 9.755 1.00 0.00 28 ALA A C 16
ATOM 13337 O O . ALA A 1 28 ? 4.918 -6.849 10.409 1.00 0.00 28 ALA A O 16
ATOM 13344 N N . MET A 1 29 ? 3.704 -5.102 9.641 1.00 0.00 29 MET A N 16
ATOM 13345 C CA . MET A 1 29 ? 2.480 -5.518 10.304 1.00 0.00 29 MET A CA 16
ATOM 13346 C C . MET A 1 29 ? 2.107 -6.951 9.919 1.00 0.00 29 MET A C 16
ATOM 13347 O O . MET A 1 29 ? 1.510 -7.675 10.713 1.00 0.00 29 MET A O 16
ATOM 13359 N N . GLY A 1 30 ? 2.476 -7.317 8.699 1.00 0.00 30 GLY A N 16
ATOM 13360 C CA . GLY A 1 30 ? 2.188 -8.651 8.199 1.00 0.00 30 GLY A CA 16
ATOM 13361 C C . GLY A 1 30 ? 1.525 -8.588 6.822 1.00 0.00 30 GLY A C 16
ATOM 13362 O O . GLY A 1 30 ? 1.392 -9.607 6.145 1.00 0.00 30 GLY A O 16
ATOM 13366 N N . PHE A 1 31 ? 1.125 -7.381 6.447 1.00 0.00 31 PHE A N 16
ATOM 13367 C CA . PHE A 1 31 ? 0.480 -7.172 5.162 1.00 0.00 31 PHE A CA 16
ATOM 13368 C C . PHE A 1 31 ? 1.469 -7.372 4.012 1.00 0.00 31 PHE A C 16
ATOM 13369 O O . PHE A 1 31 ? 1.972 -6.403 3.445 1.00 0.00 31 PHE A O 16
ATOM 13385 N N . VAL A 1 32 ? 1.720 -8.636 3.702 1.00 0.00 32 VAL A N 16
ATOM 13386 C CA . VAL A 1 32 ? 2.640 -8.975 2.630 1.00 0.00 32 VAL A CA 16
ATOM 13387 C C . VAL A 1 32 ? 1.976 -8.685 1.283 1.00 0.00 32 VAL A C 16
ATOM 13388 O O . VAL A 1 32 ? 2.658 -8.402 0.298 1.00 0.00 32 VAL A O 16
ATOM 13401 N N . ASN A 1 33 ? 0.653 -8.765 1.281 1.00 0.00 33 ASN A N 16
ATOM 13402 C CA . ASN A 1 33 ? -0.111 -8.514 0.071 1.00 0.00 33 ASN A CA 16
ATOM 13403 C C . ASN A 1 33 ? 0.330 -7.181 -0.538 1.00 0.00 33 ASN A C 16
ATOM 13404 O O . ASN A 1 33 ? -0.191 -6.128 -0.176 1.00 0.00 33 ASN A O 16
ATOM 13414 N N . TYR A 1 34 ? 1.284 -7.271 -1.453 1.00 0.00 34 TYR A N 16
ATOM 13415 C CA . TYR A 1 34 ? 1.800 -6.086 -2.115 1.00 0.00 34 TYR A CA 16
ATOM 13416 C C . TYR A 1 34 ? 0.804 -5.558 -3.149 1.00 0.00 34 TYR A C 16
ATOM 13417 O O . TYR A 1 34 ? 0.263 -4.464 -2.994 1.00 0.00 34 TYR A O 16
ATOM 13434 N N . ASN A 1 35 ? 0.591 -6.360 -4.182 1.00 0.00 35 ASN A N 16
ATOM 13435 C CA . ASN A 1 35 ? -0.331 -5.988 -5.242 1.00 0.00 35 ASN A CA 16
ATOM 13436 C C . ASN A 1 35 ? -1.590 -5.377 -4.624 1.00 0.00 35 ASN A C 16
ATOM 13437 O O . ASN A 1 35 ? -2.252 -4.547 -5.247 1.00 0.00 35 ASN A O 16
ATOM 13447 N N . ALA A 1 36 ? -1.885 -5.811 -3.408 1.00 0.00 36 ALA A N 16
ATOM 13448 C CA . ALA A 1 36 ? -3.054 -5.318 -2.699 1.00 0.00 36 ALA A CA 16
ATOM 13449 C C . ALA A 1 36 ? -2.707 -3.996 -2.011 1.00 0.00 36 ALA A C 16
ATOM 13450 O O . ALA A 1 36 ? -3.243 -2.947 -2.369 1.00 0.00 36 ALA A O 16
ATOM 13457 N N . ASN A 1 37 ? -1.815 -4.089 -1.037 1.00 0.00 37 ASN A N 16
ATOM 13458 C CA . ASN A 1 37 ? -1.391 -2.914 -0.295 1.00 0.00 37 ASN A CA 16
ATOM 13459 C C . ASN A 1 37 ? -1.198 -1.746 -1.266 1.00 0.00 37 ASN A C 16
ATOM 13460 O O . ASN A 1 37 ? -1.774 -0.676 -1.077 1.00 0.00 37 ASN A O 16
ATOM 13470 N N . LEU A 1 38 ? -0.386 -1.992 -2.283 1.00 0.00 38 LEU A N 16
ATOM 13471 C CA . LEU A 1 38 ? -0.110 -0.974 -3.283 1.00 0.00 38 LEU A CA 16
ATOM 13472 C C . LEU A 1 38 ? -1.430 -0.377 -3.774 1.00 0.00 38 LEU A C 16
ATOM 13473 O O . LEU A 1 38 ? -1.724 0.788 -3.511 1.00 0.00 38 LEU A O 16
ATOM 13488 N N . GLN A 1 39 ? -2.190 -1.202 -4.479 1.00 0.00 39 GLN A N 16
ATOM 13489 C CA . GLN A 1 39 ? -3.472 -0.769 -5.009 1.00 0.00 39 GLN A CA 16
ATOM 13490 C C . GLN A 1 39 ? -4.211 0.086 -3.978 1.00 0.00 39 GLN A C 16
ATOM 13491 O O . GLN A 1 39 ? -4.674 1.181 -4.292 1.00 0.00 39 GLN A O 16
ATOM 13503 N N . ALA A 1 40 ? -4.300 -0.448 -2.769 1.00 0.00 40 ALA A N 16
ATOM 13504 C CA . ALA A 1 40 ? -4.976 0.253 -1.690 1.00 0.00 40 ALA A CA 16
ATOM 13505 C C . ALA A 1 40 ? -4.326 1.624 -1.492 1.00 0.00 40 ALA A C 16
ATOM 13506 O O . ALA A 1 40 ? -5.001 2.650 -1.557 1.00 0.00 40 ALA A O 16
ATOM 13513 N N . LEU A 1 41 ? -3.023 1.597 -1.256 1.00 0.00 41 LEU A N 16
ATOM 13514 C CA . LEU A 1 41 ? -2.274 2.825 -1.048 1.00 0.00 41 LEU A CA 16
ATOM 13515 C C . LEU A 1 41 ? -2.693 3.856 -2.098 1.00 0.00 41 LEU A C 16
ATOM 13516 O O . LEU A 1 41 ? -3.196 4.925 -1.757 1.00 0.00 41 LEU A O 16
ATOM 13531 N N . ILE A 1 42 ? -2.468 3.498 -3.354 1.00 0.00 42 ILE A N 16
ATOM 13532 C CA . ILE A 1 42 ? -2.815 4.378 -4.456 1.00 0.00 42 ILE A CA 16
ATOM 13533 C C . ILE A 1 42 ? -4.266 4.838 -4.298 1.00 0.00 42 ILE A C 16
ATOM 13534 O O . ILE A 1 42 ? -4.591 5.990 -4.585 1.00 0.00 42 ILE A O 16
ATOM 13549 N N . ALA A 1 43 ? -5.100 3.914 -3.843 1.00 0.00 43 ALA A N 16
ATOM 13550 C CA . ALA A 1 43 ? -6.508 4.210 -3.645 1.00 0.00 43 ALA A CA 16
ATOM 13551 C C . ALA A 1 43 ? -6.652 5.285 -2.565 1.00 0.00 43 ALA A C 16
ATOM 13552 O O . ALA A 1 43 ? -7.579 6.091 -2.606 1.00 0.00 43 ALA A O 16
ATOM 13559 N N . THR A 1 44 ? -5.720 5.260 -1.624 1.00 0.00 44 THR A N 16
ATOM 13560 C CA . THR A 1 44 ? -5.730 6.222 -0.535 1.00 0.00 44 THR A CA 16
ATOM 13561 C C . THR A 1 44 ? -4.572 7.210 -0.684 1.00 0.00 44 THR A C 16
ATOM 13562 O O . THR A 1 44 ? -4.182 7.866 0.281 1.00 0.00 44 THR A O 16
ATOM 13573 N N . ASP A 1 45 ? -4.053 7.286 -1.901 1.00 0.00 45 ASP A N 16
ATOM 13574 C CA . ASP A 1 45 ? -2.946 8.182 -2.189 1.00 0.00 45 ASP A CA 16
ATOM 13575 C C . ASP A 1 45 ? -1.953 8.149 -1.027 1.00 0.00 45 ASP A C 16
ATOM 13576 O O . ASP A 1 45 ? -1.563 9.194 -0.509 1.00 0.00 45 ASP A O 16
ATOM 13584 N N . GLY A 1 46 ? -1.572 6.937 -0.650 1.00 0.00 46 GLY A N 16
ATOM 13585 C CA . GLY A 1 46 ? -0.631 6.755 0.441 1.00 0.00 46 GLY A CA 16
ATOM 13586 C C . GLY A 1 46 ? -1.297 7.032 1.791 1.00 0.00 46 GLY A C 16
ATOM 13587 O O . GLY A 1 46 ? -1.137 8.114 2.355 1.00 0.00 46 GLY A O 16
ATOM 13591 N N . ASP A 1 47 ? -2.028 6.037 2.271 1.00 0.00 47 ASP A N 16
ATOM 13592 C CA . ASP A 1 47 ? -2.718 6.161 3.544 1.00 0.00 47 ASP A CA 16
ATOM 13593 C C . ASP A 1 47 ? -2.860 4.777 4.178 1.00 0.00 47 ASP A C 16
ATOM 13594 O O . ASP A 1 47 ? -3.824 4.062 3.905 1.00 0.00 47 ASP A O 16
ATOM 13602 N N . THR A 1 48 ? -1.888 4.440 5.013 1.00 0.00 48 THR A N 16
ATOM 13603 C CA . THR A 1 48 ? -1.893 3.154 5.688 1.00 0.00 48 THR A CA 16
ATOM 13604 C C . THR A 1 48 ? -3.262 2.889 6.320 1.00 0.00 48 THR A C 16
ATOM 13605 O O . THR A 1 48 ? -3.927 1.912 5.980 1.00 0.00 48 THR A O 16
ATOM 13616 N N . ASN A 1 49 ? -3.641 3.776 7.228 1.00 0.00 49 ASN A N 16
ATOM 13617 C CA . ASN A 1 49 ? -4.917 3.651 7.910 1.00 0.00 49 ASN A CA 16
ATOM 13618 C C . ASN A 1 49 ? -5.984 3.202 6.909 1.00 0.00 49 ASN A C 16
ATOM 13619 O O . ASN A 1 49 ? -6.504 2.092 7.006 1.00 0.00 49 ASN A O 16
ATOM 13629 N N . ALA A 1 50 ? -6.277 4.088 5.969 1.00 0.00 50 ALA A N 16
ATOM 13630 C CA . ALA A 1 50 ? -7.273 3.798 4.951 1.00 0.00 50 ALA A CA 16
ATOM 13631 C C . ALA A 1 50 ? -6.998 2.416 4.356 1.00 0.00 50 ALA A C 16
ATOM 13632 O O . ALA A 1 50 ? -7.881 1.558 4.335 1.00 0.00 50 ALA A O 16
ATOM 13639 N N . ALA A 1 51 ? -5.772 2.241 3.886 1.00 0.00 51 ALA A N 16
ATOM 13640 C CA . ALA A 1 51 ? -5.370 0.978 3.293 1.00 0.00 51 ALA A CA 16
ATOM 13641 C C . ALA A 1 51 ? -5.784 -0.170 4.217 1.00 0.00 51 ALA A C 16
ATOM 13642 O O . ALA A 1 51 ? -6.527 -1.062 3.810 1.00 0.00 51 ALA A O 16
ATOM 13649 N N . ILE A 1 52 ? -5.285 -0.109 5.443 1.00 0.00 52 ILE A N 16
ATOM 13650 C CA . ILE A 1 52 ? -5.594 -1.131 6.427 1.00 0.00 52 ILE A CA 16
ATOM 13651 C C . ILE A 1 52 ? -7.111 -1.296 6.526 1.00 0.00 52 ILE A C 16
ATOM 13652 O O . ILE A 1 52 ? -7.640 -2.380 6.283 1.00 0.00 52 ILE A O 16
ATOM 13667 N N . TYR A 1 53 ? -7.771 -0.204 6.886 1.00 0.00 53 TYR A N 16
ATOM 13668 C CA . TYR A 1 53 ? -9.218 -0.214 7.020 1.00 0.00 53 TYR A CA 16
ATOM 13669 C C . TYR A 1 53 ? -9.873 -0.928 5.836 1.00 0.00 53 TYR A C 16
ATOM 13670 O O . TYR A 1 53 ? -10.679 -1.839 6.025 1.00 0.00 53 TYR A O 16
ATOM 13687 N N . LYS A 1 54 ? -9.505 -0.487 4.643 1.00 0.00 54 LYS A N 16
ATOM 13688 C CA . LYS A 1 54 ? -10.048 -1.072 3.428 1.00 0.00 54 LYS A CA 16
ATOM 13689 C C . LYS A 1 54 ? -9.722 -2.567 3.398 1.00 0.00 54 LYS A C 16
ATOM 13690 O O . LYS A 1 54 ? -10.624 -3.403 3.410 1.00 0.00 54 LYS A O 16
ATOM 13705 N N . LEU A 1 55 ? -8.430 -2.858 3.360 1.00 0.00 55 LEU A N 16
ATOM 13706 C CA . LEU A 1 55 ? -7.974 -4.237 3.327 1.00 0.00 55 LEU A CA 16
ATOM 13707 C C . LEU A 1 55 ? -8.798 -5.065 4.315 1.00 0.00 55 LEU A C 16
ATOM 13708 O O . LEU A 1 55 ? -9.510 -5.987 3.917 1.00 0.00 55 LEU A O 16
ATOM 13723 N N . LYS A 1 56 ? -8.675 -4.708 5.585 1.00 0.00 56 LYS A N 16
ATOM 13724 C CA . LYS A 1 56 ? -9.400 -5.407 6.633 1.00 0.00 56 LYS A CA 16
ATOM 13725 C C . LYS A 1 56 ? -10.819 -5.714 6.148 1.00 0.00 56 LYS A C 16
ATOM 13726 O O . LYS A 1 56 ? -11.213 -6.875 6.069 1.00 0.00 56 LYS A O 16
ATOM 13741 N N . SER A 1 57 ? -11.546 -4.651 5.837 1.00 0.00 57 SER A N 16
ATOM 13742 C CA . SER A 1 57 ? -12.912 -4.792 5.363 1.00 0.00 57 SER A CA 16
ATOM 13743 C C . SER A 1 57 ? -12.994 -5.920 4.332 1.00 0.00 57 SER A C 16
ATOM 13744 O O . SER A 1 57 ? -13.760 -6.868 4.505 1.00 0.00 57 SER A O 16
ATOM 13751 N N . SER A 1 58 ? -12.196 -5.782 3.285 1.00 0.00 58 SER A N 16
ATOM 13752 C CA . SER A 1 58 ? -12.168 -6.778 2.228 1.00 0.00 58 SER A CA 16
ATOM 13753 C C . SER A 1 58 ? -11.905 -8.164 2.821 1.00 0.00 58 SER A C 16
ATOM 13754 O O . SER A 1 58 ? -10.957 -8.348 3.581 1.00 0.00 58 SER A O 16
ATOM 13761 N N . GLN A 1 59 ? -12.763 -9.104 2.450 1.00 0.00 59 GLN A N 16
ATOM 13762 C CA . GLN A 1 59 ? -12.635 -10.466 2.936 1.00 0.00 59 GLN A CA 16
ATOM 13763 C C . GLN A 1 59 ? -12.673 -11.452 1.766 1.00 0.00 59 GLN A C 16
ATOM 13764 O O . GLN A 1 59 ? -13.556 -11.378 0.914 1.00 0.00 59 GLN A O 16
ATOM 13776 N N . GLY A 1 60 ? -11.701 -12.354 1.762 1.00 0.00 60 GLY A N 16
ATOM 13777 C CA . GLY A 1 60 ? -11.611 -13.353 0.711 1.00 0.00 60 GLY A CA 16
ATOM 13778 C C . GLY A 1 60 ? -10.403 -13.092 -0.190 1.00 0.00 60 GLY A C 16
ATOM 13779 O O . GLY A 1 60 ? -9.607 -12.193 0.075 1.00 0.00 60 GLY A O 16
ATOM 13783 N N . PHE A 1 61 ? -10.304 -13.896 -1.240 1.00 0.00 61 PHE A N 16
ATOM 13784 C CA . PHE A 1 61 ? -9.207 -13.763 -2.183 1.00 0.00 61 PHE A CA 16
ATOM 13785 C C . PHE A 1 61 ? -7.868 -13.637 -1.452 1.00 0.00 61 PHE A C 16
ATOM 13786 O O . PHE A 1 61 ? -7.472 -12.540 -1.061 1.00 0.00 61 PHE A O 16
ATOM 13802 N N . SER A 1 62 ? -7.209 -14.775 -1.291 1.00 0.00 62 SER A N 16
ATOM 13803 C CA . SER A 1 62 ? -5.923 -14.805 -0.614 1.00 0.00 62 SER A CA 16
ATOM 13804 C C . SER A 1 62 ? -6.095 -14.411 0.854 1.00 0.00 62 SER A C 16
ATOM 13805 O O . SER A 1 62 ? -6.969 -13.613 1.188 1.00 0.00 62 SER A O 16
ATOM 13812 N N . GLY A 1 63 ? -5.247 -14.989 1.693 1.00 0.00 63 GLY A N 16
ATOM 13813 C CA . GLY A 1 63 ? -5.295 -14.709 3.117 1.00 0.00 63 GLY A CA 16
ATOM 13814 C C . GLY A 1 63 ? -5.670 -15.962 3.910 1.00 0.00 63 GLY A C 16
ATOM 13815 O O . GLY A 1 63 ? -6.850 -16.236 4.122 1.00 0.00 63 GLY A O 16
ATOM 13819 N N . PRO A 1 64 ? -4.617 -16.707 4.341 1.00 0.00 64 PRO A N 16
ATOM 13820 C CA . PRO A 1 64 ? -4.825 -17.924 5.106 1.00 0.00 64 PRO A CA 16
ATOM 13821 C C . PRO A 1 64 ? -5.230 -17.604 6.547 1.00 0.00 64 PRO A C 16
ATOM 13822 O O . PRO A 1 64 ? -6.107 -18.258 7.108 1.00 0.00 64 PRO A O 16
ATOM 13830 N N . SER A 1 65 ? -4.572 -16.597 7.102 1.00 0.00 65 SER A N 16
ATOM 13831 C CA . SER A 1 65 ? -4.854 -16.182 8.466 1.00 0.00 65 SER A CA 16
ATOM 13832 C C . SER A 1 65 ? -4.968 -14.658 8.536 1.00 0.00 65 SER A C 16
ATOM 13833 O O . SER A 1 65 ? -4.018 -13.945 8.212 1.00 0.00 65 SER A O 16
ATOM 13840 N N . SER A 1 66 ? -6.136 -14.203 8.960 1.00 0.00 66 SER A N 16
ATOM 13841 C CA . SER A 1 66 ? -6.387 -12.777 9.076 1.00 0.00 66 SER A CA 16
ATOM 13842 C C . SER A 1 66 ? -6.534 -12.389 10.550 1.00 0.00 66 SER A C 16
ATOM 13843 O O . SER A 1 66 ? -7.286 -13.021 11.289 1.00 0.00 66 SER A O 16
ATOM 13850 N N . GLY A 1 67 ? -5.804 -11.351 10.931 1.00 0.00 67 GLY A N 16
ATOM 13851 C CA . GLY A 1 67 ? -5.844 -10.873 12.303 1.00 0.00 67 GLY A CA 16
ATOM 13852 C C . GLY A 1 67 ? -4.431 -10.693 12.861 1.00 0.00 67 GLY A C 16
ATOM 13853 O O . GLY A 1 67 ? -4.242 -10.638 14.075 1.00 0.00 67 GLY A O 16
ATOM 13857 N N . GLY A 1 1 ? 25.502 17.955 -4.788 1.00 0.00 1 GLY A N 17
ATOM 13858 C CA . GLY A 1 1 ? 25.080 16.858 -3.934 1.00 0.00 1 GLY A CA 17
ATOM 13859 C C . GLY A 1 1 ? 25.443 15.508 -4.555 1.00 0.00 1 GLY A C 17
ATOM 13860 O O . GLY A 1 1 ? 26.605 15.106 -4.538 1.00 0.00 1 GLY A O 17
ATOM 13864 N N . SER A 1 2 ? 24.428 14.846 -5.090 1.00 0.00 2 SER A N 17
ATOM 13865 C CA . SER A 1 2 ? 24.627 13.549 -5.716 1.00 0.00 2 SER A CA 17
ATOM 13866 C C . SER A 1 2 ? 23.600 13.344 -6.831 1.00 0.00 2 SER A C 17
ATOM 13867 O O . SER A 1 2 ? 22.469 12.934 -6.573 1.00 0.00 2 SER A O 17
ATOM 13874 N N . SER A 1 3 ? 24.029 13.639 -8.049 1.00 0.00 3 SER A N 17
ATOM 13875 C CA . SER A 1 3 ? 23.162 13.492 -9.206 1.00 0.00 3 SER A CA 17
ATOM 13876 C C . SER A 1 3 ? 23.914 13.888 -10.478 1.00 0.00 3 SER A C 17
ATOM 13877 O O . SER A 1 3 ? 23.787 15.016 -10.953 1.00 0.00 3 SER A O 17
ATOM 13884 N N . GLY A 1 4 ? 24.681 12.940 -10.994 1.00 0.00 4 GLY A N 17
ATOM 13885 C CA . GLY A 1 4 ? 25.453 13.175 -12.202 1.00 0.00 4 GLY A CA 17
ATOM 13886 C C . GLY A 1 4 ? 24.603 12.938 -13.452 1.00 0.00 4 GLY A C 17
ATOM 13887 O O . GLY A 1 4 ? 24.877 12.025 -14.229 1.00 0.00 4 GLY A O 17
ATOM 13891 N N . SER A 1 5 ? 23.587 13.775 -13.605 1.00 0.00 5 SER A N 17
ATOM 13892 C CA . SER A 1 5 ? 22.695 13.668 -14.747 1.00 0.00 5 SER A CA 17
ATOM 13893 C C . SER A 1 5 ? 21.590 14.721 -14.647 1.00 0.00 5 SER A C 17
ATOM 13894 O O . SER A 1 5 ? 20.471 14.415 -14.238 1.00 0.00 5 SER A O 17
ATOM 13901 N N . SER A 1 6 ? 21.941 15.940 -15.030 1.00 0.00 6 SER A N 17
ATOM 13902 C CA . SER A 1 6 ? 20.994 17.040 -14.990 1.00 0.00 6 SER A CA 17
ATOM 13903 C C . SER A 1 6 ? 19.838 16.770 -15.955 1.00 0.00 6 SER A C 17
ATOM 13904 O O . SER A 1 6 ? 19.901 17.144 -17.125 1.00 0.00 6 SER A O 17
ATOM 13911 N N . GLY A 1 7 ? 18.808 16.124 -15.429 1.00 0.00 7 GLY A N 17
ATOM 13912 C CA . GLY A 1 7 ? 17.639 15.800 -16.230 1.00 0.00 7 GLY A CA 17
ATOM 13913 C C . GLY A 1 7 ? 16.364 16.340 -15.582 1.00 0.00 7 GLY A C 17
ATOM 13914 O O . GLY A 1 7 ? 15.587 15.581 -15.003 1.00 0.00 7 GLY A O 17
ATOM 13918 N N . PRO A 1 8 ? 16.181 17.683 -15.703 1.00 0.00 8 PRO A N 17
ATOM 13919 C CA . PRO A 1 8 ? 15.013 18.334 -15.135 1.00 0.00 8 PRO A CA 17
ATOM 13920 C C . PRO A 1 8 ? 13.766 18.055 -15.977 1.00 0.00 8 PRO A C 17
ATOM 13921 O O . PRO A 1 8 ? 13.127 18.981 -16.474 1.00 0.00 8 PRO A O 17
ATOM 13929 N N . SER A 1 9 ? 13.458 16.773 -16.112 1.00 0.00 9 SER A N 17
ATOM 13930 C CA . SER A 1 9 ? 12.300 16.360 -16.886 1.00 0.00 9 SER A CA 17
ATOM 13931 C C . SER A 1 9 ? 11.764 15.029 -16.354 1.00 0.00 9 SER A C 17
ATOM 13932 O O . SER A 1 9 ? 12.125 13.965 -16.856 1.00 0.00 9 SER A O 17
ATOM 13939 N N . HIS A 1 10 ? 10.910 15.131 -15.346 1.00 0.00 10 HIS A N 17
ATOM 13940 C CA . HIS A 1 10 ? 10.320 13.950 -14.741 1.00 0.00 10 HIS A CA 17
ATOM 13941 C C . HIS A 1 10 ? 8.924 14.286 -14.211 1.00 0.00 10 HIS A C 17
ATOM 13942 O O . HIS A 1 10 ? 8.768 15.191 -13.395 1.00 0.00 10 HIS A O 17
ATOM 13955 N N . SER A 1 11 ? 7.945 13.537 -14.699 1.00 0.00 11 SER A N 17
ATOM 13956 C CA . SER A 1 11 ? 6.568 13.745 -14.285 1.00 0.00 11 SER A CA 17
ATOM 13957 C C . SER A 1 11 ? 5.931 12.408 -13.900 1.00 0.00 11 SER A C 17
ATOM 13958 O O . SER A 1 11 ? 6.242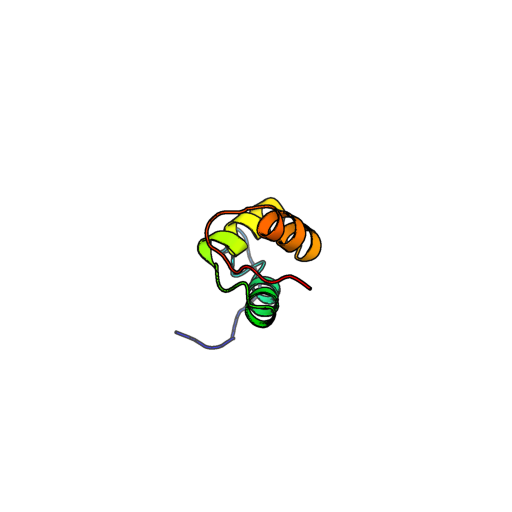 11.375 -14.490 1.00 0.00 11 SER A O 17
ATOM 13965 N N . LEU A 1 12 ? 5.050 12.472 -12.912 1.00 0.00 12 LEU A N 17
ATOM 13966 C CA . LEU A 1 12 ? 4.366 11.280 -12.441 1.00 0.00 12 LEU A CA 17
ATOM 13967 C C . LEU A 1 12 ? 5.392 10.301 -11.867 1.00 0.00 12 LEU A C 17
ATOM 13968 O O . LEU A 1 12 ? 6.103 9.631 -12.616 1.00 0.00 12 LEU A O 17
ATOM 13983 N N . GLN A 1 13 ? 5.438 10.250 -10.544 1.00 0.00 13 GLN A N 17
ATOM 13984 C CA . GLN A 1 13 ? 6.366 9.364 -9.861 1.00 0.00 13 GLN A CA 17
ATOM 13985 C C . GLN A 1 13 ? 5.716 8.002 -9.614 1.00 0.00 13 GLN A C 17
ATOM 13986 O O . GLN A 1 13 ? 4.549 7.928 -9.232 1.00 0.00 13 GLN A O 17
ATOM 13998 N N . ALA A 1 14 ? 6.499 6.958 -9.842 1.00 0.00 14 ALA A N 17
ATOM 13999 C CA . ALA A 1 14 ? 6.014 5.602 -9.649 1.00 0.00 14 ALA A CA 17
ATOM 14000 C C . ALA A 1 14 ? 5.177 5.542 -8.370 1.00 0.00 14 ALA A C 17
ATOM 14001 O O . ALA A 1 14 ? 5.361 6.353 -7.464 1.00 0.00 14 ALA A O 17
ATOM 14008 N N . PRO A 1 15 ? 4.249 4.548 -8.336 1.00 0.00 15 PRO A N 17
ATOM 14009 C CA . PRO A 1 15 ? 3.383 4.371 -7.184 1.00 0.00 15 PRO A CA 17
ATOM 14010 C C . PRO A 1 15 ? 4.147 3.747 -6.014 1.00 0.00 15 PRO A C 17
ATOM 14011 O O . PRO A 1 15 ? 4.469 4.429 -5.043 1.00 0.00 15 PRO A O 17
ATOM 14019 N N . GLU A 1 16 ? 4.414 2.456 -6.146 1.00 0.00 16 GLU A N 17
ATOM 14020 C CA . GLU A 1 16 ? 5.134 1.731 -5.112 1.00 0.00 16 GLU A CA 17
ATOM 14021 C C . GLU A 1 16 ? 6.247 2.605 -4.530 1.00 0.00 16 GLU A C 17
ATOM 14022 O O . GLU A 1 16 ? 6.456 2.622 -3.317 1.00 0.00 16 GLU A O 17
ATOM 14032 N N . VAL A 1 17 ? 6.933 3.307 -5.420 1.00 0.00 17 VAL A N 17
ATOM 14033 C CA . VAL A 1 17 ? 8.019 4.180 -5.009 1.00 0.00 17 VAL A CA 17
ATOM 14034 C C . VAL A 1 17 ? 7.464 5.291 -4.114 1.00 0.00 17 VAL A C 17
ATOM 14035 O O . VAL A 1 17 ? 7.976 5.526 -3.021 1.00 0.00 17 VAL A O 17
ATOM 14048 N N . ARG A 1 18 ? 6.425 5.944 -4.613 1.00 0.00 18 ARG A N 17
ATOM 14049 C CA . ARG A 1 18 ? 5.796 7.025 -3.873 1.00 0.00 18 ARG A CA 17
ATOM 14050 C C . ARG A 1 18 ? 5.355 6.535 -2.492 1.00 0.00 18 ARG A C 17
ATOM 14051 O O . ARG A 1 18 ? 5.761 7.091 -1.473 1.00 0.00 18 ARG A O 17
ATOM 14069 N N . PHE A 1 19 ? 4.527 5.501 -2.503 1.00 0.00 19 PHE A N 17
ATOM 14070 C CA . PHE A 1 19 ? 4.026 4.930 -1.264 1.00 0.00 19 PHE A CA 17
ATOM 14071 C C . PHE A 1 19 ? 4.839 3.699 -0.858 1.00 0.00 19 PHE A C 17
ATOM 14072 O O . PHE A 1 19 ? 4.287 2.611 -0.699 1.00 0.00 19 PHE A O 17
ATOM 14088 N N . SER A 1 20 ? 6.137 3.912 -0.703 1.00 0.00 20 SER A N 17
ATOM 14089 C CA . SER A 1 20 ? 7.032 2.834 -0.320 1.00 0.00 20 SER A CA 17
ATOM 14090 C C . SER A 1 20 ? 7.136 2.757 1.205 1.00 0.00 20 SER A C 17
ATOM 14091 O O . SER A 1 20 ? 6.880 1.710 1.796 1.00 0.00 20 SER A O 17
ATOM 14098 N N . LYS A 1 21 ? 7.511 3.881 1.797 1.00 0.00 21 LYS A N 17
ATOM 14099 C CA . LYS A 1 21 ? 7.653 3.955 3.242 1.00 0.00 21 LYS A CA 17
ATOM 14100 C C . LYS A 1 21 ? 6.497 3.198 3.902 1.00 0.00 21 LYS A C 17
ATOM 14101 O O . LYS A 1 21 ? 6.675 2.579 4.950 1.00 0.00 21 LYS A O 17
ATOM 14116 N N . GLU A 1 22 ? 5.340 3.274 3.261 1.00 0.00 22 GLU A N 17
ATOM 14117 C CA . GLU A 1 22 ? 4.156 2.604 3.772 1.00 0.00 22 GLU A CA 17
ATOM 14118 C C . GLU A 1 22 ? 4.261 1.094 3.547 1.00 0.00 22 GLU A C 17
ATOM 14119 O O . GLU A 1 22 ? 4.234 0.317 4.499 1.00 0.00 22 GLU A O 17
ATOM 14129 N N . MET A 1 23 ? 4.379 0.724 2.280 1.00 0.00 23 MET A N 17
ATOM 14130 C CA . MET A 1 23 ? 4.488 -0.679 1.917 1.00 0.00 23 MET A CA 17
ATOM 14131 C C . MET A 1 23 ? 5.421 -1.422 2.875 1.00 0.00 23 MET A C 17
ATOM 14132 O O . MET A 1 23 ? 5.142 -2.555 3.265 1.00 0.00 23 MET A O 17
ATOM 14144 N N . GLU A 1 24 ? 6.509 -0.754 3.228 1.00 0.00 24 GLU A N 17
ATOM 14145 C CA . GLU A 1 24 ? 7.484 -1.337 4.134 1.00 0.00 24 GLU A CA 17
ATOM 14146 C C . GLU A 1 24 ? 6.864 -1.553 5.515 1.00 0.00 24 GLU A C 17
ATOM 14147 O O . GLU A 1 24 ? 7.067 -2.596 6.136 1.00 0.00 24 GLU A O 17
ATOM 14157 N N . CYS A 1 25 ? 6.118 -0.550 5.958 1.00 0.00 25 CYS A N 17
ATOM 14158 C CA . CYS A 1 25 ? 5.466 -0.618 7.255 1.00 0.00 25 CYS A CA 17
ATOM 14159 C C . CYS A 1 25 ? 4.390 -1.704 7.195 1.00 0.00 25 CYS A C 17
ATOM 14160 O O . CYS A 1 25 ? 4.291 -2.535 8.097 1.00 0.00 25 CYS A O 17
ATOM 14167 N N . LEU A 1 26 ? 3.610 -1.662 6.124 1.00 0.00 26 LEU A N 17
ATOM 14168 C CA . LEU A 1 26 ? 2.544 -2.632 5.935 1.00 0.00 26 LEU A CA 17
ATOM 14169 C C . LEU A 1 26 ? 3.107 -4.042 6.124 1.00 0.00 26 LEU A C 17
ATOM 14170 O O . LEU A 1 26 ? 2.593 -4.816 6.930 1.00 0.00 26 LEU A O 17
ATOM 14185 N N . GLN A 1 27 ? 4.153 -4.335 5.365 1.00 0.00 27 GLN A N 17
ATOM 14186 C CA . GLN A 1 27 ? 4.789 -5.638 5.439 1.00 0.00 27 GLN A CA 17
ATOM 14187 C C . GLN A 1 27 ? 5.065 -6.014 6.896 1.00 0.00 27 GLN A C 17
ATOM 14188 O O . GLN A 1 27 ? 4.611 -7.055 7.369 1.00 0.00 27 GLN A O 17
ATOM 14200 N N . ALA A 1 28 ? 5.805 -5.144 7.569 1.00 0.00 28 ALA A N 17
ATOM 14201 C CA . ALA A 1 28 ? 6.147 -5.372 8.962 1.00 0.00 28 ALA A CA 17
ATOM 14202 C C . ALA A 1 28 ? 4.907 -5.863 9.713 1.00 0.00 28 ALA A C 17
ATOM 14203 O O . ALA A 1 28 ? 4.964 -6.866 10.422 1.00 0.00 28 ALA A O 17
ATOM 14210 N N . MET A 1 29 ? 3.816 -5.134 9.530 1.00 0.00 29 MET A N 17
ATOM 14211 C CA . MET A 1 29 ? 2.565 -5.482 10.181 1.00 0.00 29 MET A CA 17
ATOM 14212 C C . MET A 1 29 ? 2.135 -6.905 9.814 1.00 0.00 29 MET A C 17
ATOM 14213 O O . MET A 1 29 ? 1.554 -7.612 10.636 1.00 0.00 29 MET A O 17
ATOM 14225 N N . GLY A 1 30 ? 2.436 -7.281 8.581 1.00 0.00 30 GLY A N 17
ATOM 14226 C CA . GLY A 1 30 ? 2.088 -8.606 8.096 1.00 0.00 30 GLY A CA 17
ATOM 14227 C C . GLY A 1 30 ? 1.482 -8.535 6.693 1.00 0.00 30 GLY A C 17
ATOM 14228 O O . GLY A 1 30 ? 1.388 -9.547 6.001 1.00 0.00 30 GLY A O 17
ATOM 14232 N N . PHE A 1 31 ? 1.085 -7.328 6.315 1.00 0.00 31 PHE A N 17
ATOM 14233 C CA . PHE A 1 31 ? 0.490 -7.112 5.008 1.00 0.00 31 PHE A CA 17
ATOM 14234 C C . PHE A 1 31 ? 1.515 -7.335 3.894 1.00 0.00 31 PHE A C 17
ATOM 14235 O O . PHE A 1 31 ? 2.010 -6.380 3.300 1.00 0.00 31 PHE A O 17
ATOM 14251 N N . VAL A 1 32 ? 1.804 -8.605 3.646 1.00 0.00 32 VAL A N 17
ATOM 14252 C CA . VAL A 1 32 ? 2.761 -8.967 2.615 1.00 0.00 32 VAL A CA 17
ATOM 14253 C C . VAL A 1 32 ? 2.144 -8.708 1.240 1.00 0.00 32 VAL A C 17
ATOM 14254 O O . VAL A 1 32 ? 2.860 -8.440 0.275 1.00 0.00 32 VAL A O 17
ATOM 14267 N N . ASN A 1 33 ? 0.823 -8.795 1.192 1.00 0.00 33 ASN A N 17
ATOM 14268 C CA . ASN A 1 33 ? 0.102 -8.574 -0.050 1.00 0.00 33 ASN A CA 17
ATOM 14269 C C . ASN A 1 33 ? 0.514 -7.223 -0.639 1.00 0.00 33 ASN A C 17
ATOM 14270 O O . ASN A 1 33 ? -0.085 -6.196 -0.324 1.00 0.00 33 ASN A O 17
ATOM 14280 N N . TYR A 1 34 ? 1.533 -7.268 -1.485 1.00 0.00 34 TYR A N 17
ATOM 14281 C CA . TYR A 1 34 ? 2.031 -6.061 -2.121 1.00 0.00 34 TYR A CA 17
ATOM 14282 C C . TYR A 1 34 ? 1.041 -5.542 -3.166 1.00 0.00 34 TYR A C 17
ATOM 14283 O O . TYR A 1 34 ? 0.484 -4.456 -3.014 1.00 0.00 34 TYR A O 17
ATOM 14300 N N . ASN A 1 35 ? 0.850 -6.345 -4.204 1.00 0.00 35 ASN A N 17
ATOM 14301 C CA . ASN A 1 35 ? -0.063 -5.981 -5.273 1.00 0.00 35 ASN A CA 17
ATOM 14302 C C . ASN A 1 35 ? -1.332 -5.374 -4.670 1.00 0.00 35 ASN A C 17
ATOM 14303 O O . ASN A 1 35 ? -1.854 -4.384 -5.181 1.00 0.00 35 ASN A O 17
ATOM 14313 N N . ALA A 1 36 ? -1.790 -5.991 -3.590 1.00 0.00 36 ALA A N 17
ATOM 14314 C CA . ALA A 1 36 ? -2.988 -5.525 -2.912 1.00 0.00 36 ALA A CA 17
ATOM 14315 C C . ALA A 1 36 ? -2.698 -4.179 -2.245 1.00 0.00 36 ALA A C 17
ATOM 14316 O O . ALA A 1 36 ? -3.261 -3.155 -2.632 1.00 0.00 36 ALA A O 17
ATOM 14323 N N . ASN A 1 37 ? -1.821 -4.223 -1.252 1.00 0.00 37 ASN A N 17
ATOM 14324 C CA . ASN A 1 37 ? -1.450 -3.020 -0.528 1.00 0.00 37 ASN A CA 17
ATOM 14325 C C . ASN A 1 37 ? -1.298 -1.861 -1.515 1.00 0.00 37 ASN A C 17
ATOM 14326 O O . ASN A 1 37 ? -1.983 -0.846 -1.396 1.00 0.00 37 ASN A O 17
ATOM 14336 N N . LEU A 1 38 ? -0.397 -2.051 -2.466 1.00 0.00 38 LEU A N 17
ATOM 14337 C CA . LEU A 1 38 ? -0.146 -1.035 -3.474 1.00 0.00 38 LEU A CA 17
ATOM 14338 C C . LEU A 1 38 ? -1.475 -0.411 -3.905 1.00 0.00 38 LEU A C 17
ATOM 14339 O O . LEU A 1 38 ? -1.722 0.767 -3.653 1.00 0.00 38 LEU A O 17
ATOM 14354 N N . GLN A 1 39 ? -2.296 -1.230 -4.546 1.00 0.00 39 GLN A N 17
ATOM 14355 C CA . GLN A 1 39 ? -3.593 -0.773 -5.014 1.00 0.00 39 GLN A CA 17
ATOM 14356 C C . GLN A 1 39 ? -4.289 0.053 -3.930 1.00 0.00 39 GLN A C 17
ATOM 14357 O O . GLN A 1 39 ? -4.816 1.130 -4.206 1.00 0.00 39 GLN A O 17
ATOM 14369 N N . ALA A 1 40 ? -4.266 -0.482 -2.718 1.00 0.00 40 ALA A N 17
ATOM 14370 C CA . ALA A 1 40 ? -4.887 0.191 -1.590 1.00 0.00 40 ALA A CA 17
ATOM 14371 C C . ALA A 1 40 ? -4.264 1.578 -1.424 1.00 0.00 40 ALA A C 17
ATOM 14372 O O . ALA A 1 40 ? -4.972 2.585 -1.424 1.00 0.00 40 ALA A O 17
ATOM 14379 N N . LEU A 1 41 ? -2.946 1.587 -1.286 1.00 0.00 41 LEU A N 17
ATOM 14380 C CA . LEU A 1 41 ? -2.219 2.835 -1.119 1.00 0.00 41 LEU A CA 17
ATOM 14381 C C . LEU A 1 41 ? -2.707 3.846 -2.159 1.00 0.00 41 LEU A C 17
ATOM 14382 O O . LEU A 1 41 ? -3.246 4.894 -1.805 1.00 0.00 41 LEU A O 17
ATOM 14397 N N . ILE A 1 42 ? -2.498 3.498 -3.420 1.00 0.00 42 ILE A N 17
ATOM 14398 C CA . ILE A 1 42 ? -2.909 4.363 -4.513 1.00 0.00 42 ILE A CA 17
ATOM 14399 C C . ILE A 1 42 ? -4.355 4.810 -4.288 1.00 0.00 42 ILE A C 17
ATOM 14400 O O . ILE A 1 42 ? -4.686 5.977 -4.488 1.00 0.00 42 ILE A O 17
ATOM 14415 N N . ALA A 1 43 ? -5.178 3.857 -3.875 1.00 0.00 43 ALA A N 17
ATOM 14416 C CA . ALA A 1 43 ? -6.580 4.138 -3.621 1.00 0.00 43 ALA A CA 17
ATOM 14417 C C . ALA A 1 43 ? -6.693 5.202 -2.527 1.00 0.00 43 ALA A C 17
ATOM 14418 O O . ALA A 1 43 ? -7.632 5.997 -2.524 1.00 0.00 43 ALA A O 17
ATOM 14425 N N . THR A 1 44 ? -5.723 5.181 -1.625 1.00 0.00 44 THR A N 17
ATOM 14426 C CA . THR A 1 44 ? -5.701 6.135 -0.528 1.00 0.00 44 THR A CA 17
ATOM 14427 C C . THR A 1 44 ? -4.600 7.175 -0.748 1.00 0.00 44 THR A C 17
ATOM 14428 O O . THR A 1 44 ? -4.223 7.888 0.180 1.00 0.00 44 THR A O 17
ATOM 14439 N N . ASP A 1 45 ? -4.116 7.226 -1.979 1.00 0.00 45 ASP A N 17
ATOM 14440 C CA . ASP A 1 45 ? -3.065 8.167 -2.331 1.00 0.00 45 ASP A CA 17
ATOM 14441 C C . ASP A 1 45 ? -2.048 8.239 -1.191 1.00 0.00 45 ASP A C 17
ATOM 14442 O O . ASP A 1 45 ? -1.745 9.321 -0.692 1.00 0.00 45 ASP A O 17
ATOM 14450 N N . GLY A 1 46 ? -1.547 7.071 -0.813 1.00 0.00 46 GLY A N 17
ATOM 14451 C CA . GLY A 1 46 ? -0.570 6.989 0.259 1.00 0.00 46 GLY A CA 17
ATOM 14452 C C . GLY A 1 46 ? -1.232 7.197 1.622 1.00 0.00 46 GLY A C 17
ATOM 14453 O O . GLY A 1 46 ? -1.233 8.306 2.153 1.00 0.00 46 GLY A O 17
ATOM 14457 N N . ASP A 1 47 ? -1.781 6.111 2.150 1.00 0.00 47 ASP A N 17
ATOM 14458 C CA . ASP A 1 47 ? -2.445 6.161 3.441 1.00 0.00 47 ASP A CA 17
ATOM 14459 C C . ASP A 1 47 ? -2.530 4.748 4.021 1.00 0.00 47 ASP A C 17
ATOM 14460 O O . ASP A 1 47 ? -3.208 3.885 3.465 1.00 0.00 47 ASP A O 17
ATOM 14468 N N . THR A 1 48 ? -1.832 4.555 5.130 1.00 0.00 48 THR A N 17
ATOM 14469 C CA . THR A 1 48 ? -1.820 3.261 5.790 1.00 0.00 48 THR A CA 17
ATOM 14470 C C . THR A 1 48 ? -3.172 2.987 6.452 1.00 0.00 48 THR A C 17
ATOM 14471 O O . THR A 1 48 ? -3.844 2.011 6.119 1.00 0.00 48 THR A O 17
ATOM 14482 N N . ASN A 1 49 ? -3.532 3.865 7.376 1.00 0.00 49 ASN A N 17
ATOM 14483 C CA . ASN A 1 49 ? -4.793 3.730 8.086 1.00 0.00 49 ASN A CA 17
ATOM 14484 C C . ASN A 1 49 ? -5.887 3.315 7.101 1.00 0.00 49 ASN A C 17
ATOM 14485 O O . ASN A 1 49 ? -6.413 2.206 7.183 1.00 0.00 49 ASN A O 17
ATOM 14495 N N . ALA A 1 50 ? -6.197 4.227 6.191 1.00 0.00 50 ALA A N 17
ATOM 14496 C CA . ALA A 1 50 ? -7.218 3.970 5.191 1.00 0.00 50 ALA A CA 17
ATOM 14497 C C . ALA A 1 50 ? -6.928 2.635 4.503 1.00 0.00 50 ALA A C 17
ATOM 14498 O O . ALA A 1 50 ? -7.793 1.762 4.443 1.00 0.00 50 ALA A O 17
ATOM 14505 N N . ALA A 1 51 ? -5.707 2.517 4.002 1.00 0.00 51 ALA A N 17
ATOM 14506 C CA . ALA A 1 51 ? -5.292 1.302 3.321 1.00 0.00 51 ALA A CA 17
ATOM 14507 C C . ALA A 1 51 ? -5.709 0.088 4.154 1.00 0.00 51 ALA A C 17
ATOM 14508 O O . ALA A 1 51 ? -6.384 -0.810 3.652 1.00 0.00 51 ALA A O 17
ATOM 14515 N N . ILE A 1 52 ? -5.291 0.100 5.411 1.00 0.00 52 ILE A N 17
ATOM 14516 C CA . ILE A 1 52 ? -5.613 -0.989 6.318 1.00 0.00 52 ILE A CA 17
ATOM 14517 C C . ILE A 1 52 ? -7.131 -1.174 6.366 1.00 0.00 52 ILE A C 17
ATOM 14518 O O . ILE A 1 52 ? -7.644 -2.230 5.998 1.00 0.00 52 ILE A O 17
ATOM 14533 N N . TYR A 1 53 ? -7.808 -0.130 6.825 1.00 0.00 53 TYR A N 17
ATOM 14534 C CA . TYR A 1 53 ? -9.257 -0.165 6.928 1.00 0.00 53 TYR A CA 17
ATOM 14535 C C . TYR A 1 53 ? -9.876 -0.866 5.716 1.00 0.00 53 TYR A C 17
ATOM 14536 O O . TYR A 1 53 ? -10.721 -1.746 5.869 1.00 0.00 53 TYR A O 17
ATOM 14553 N N . LYS A 1 54 ? -9.431 -0.448 4.540 1.00 0.00 54 LYS A N 17
ATOM 14554 C CA . LYS A 1 54 ? -9.931 -1.025 3.303 1.00 0.00 54 LYS A CA 17
ATOM 14555 C C . LYS A 1 54 ? -9.608 -2.520 3.276 1.00 0.00 54 LYS A C 17
ATOM 14556 O O . LYS A 1 54 ? -10.511 -3.353 3.196 1.00 0.00 54 LYS A O 17
ATOM 14571 N N . LEU A 1 55 ? -8.318 -2.816 3.344 1.00 0.00 55 LEU A N 17
ATOM 14572 C CA . LEU A 1 55 ? -7.864 -4.197 3.329 1.00 0.00 55 LEU A CA 17
ATOM 14573 C C . LEU A 1 55 ? -8.698 -5.014 4.317 1.00 0.00 55 LEU A C 17
ATOM 14574 O O . LEU A 1 55 ? -9.407 -5.938 3.922 1.00 0.00 55 LEU A O 17
ATOM 14589 N N . LYS A 1 56 ? -8.585 -4.643 5.585 1.00 0.00 56 LYS A N 17
ATOM 14590 C CA . LYS A 1 56 ? -9.319 -5.330 6.634 1.00 0.00 56 LYS A CA 17
ATOM 14591 C C . LYS A 1 56 ? -10.748 -5.600 6.157 1.00 0.00 56 LYS A C 17
ATOM 14592 O O . LYS A 1 56 ? -11.165 -6.753 6.058 1.00 0.00 56 LYS A O 17
ATOM 14607 N N . SER A 1 57 ? -11.458 -4.519 5.875 1.00 0.00 57 SER A N 17
ATOM 14608 C CA . SER A 1 57 ? -12.831 -4.624 5.410 1.00 0.00 57 SER A CA 17
ATOM 14609 C C . SER A 1 57 ? -12.920 -5.633 4.264 1.00 0.00 57 SER A C 17
ATOM 14610 O O . SER A 1 57 ? -13.653 -6.617 4.353 1.00 0.00 57 SER A O 17
ATOM 14617 N N . SER A 1 58 ? -12.162 -5.355 3.213 1.00 0.00 58 SER A N 17
ATOM 14618 C CA . SER A 1 58 ? -12.146 -6.225 2.050 1.00 0.00 58 SER A CA 17
ATOM 14619 C C . SER A 1 58 ? -12.022 -7.685 2.492 1.00 0.00 58 SER A C 17
ATOM 14620 O O . SER A 1 58 ? -12.910 -8.495 2.229 1.00 0.00 58 SER A O 17
ATOM 14627 N N . GLN A 1 59 ? -10.912 -7.977 3.155 1.00 0.00 59 GLN A N 17
ATOM 14628 C CA . GLN A 1 59 ? -10.661 -9.325 3.635 1.00 0.00 59 GLN A CA 17
ATOM 14629 C C . GLN A 1 59 ? -9.385 -9.358 4.480 1.00 0.00 59 GLN A C 17
ATOM 14630 O O . GLN A 1 59 ? -8.339 -8.877 4.050 1.00 0.00 59 GLN A O 17
ATOM 14642 N N . GLY A 1 60 ? -9.516 -9.930 5.669 1.00 0.00 60 GLY A N 17
ATOM 14643 C CA . GLY A 1 60 ? -8.388 -10.031 6.578 1.00 0.00 60 GLY A CA 17
ATOM 14644 C C . GLY A 1 60 ? -8.772 -10.795 7.847 1.00 0.00 60 GLY A C 17
ATOM 14645 O O . GLY A 1 60 ? -9.665 -11.640 7.820 1.00 0.00 60 GLY A O 17
ATOM 14649 N N . PHE A 1 61 ? -8.081 -10.469 8.929 1.00 0.00 61 PHE A N 17
ATOM 14650 C CA . PHE A 1 61 ? -8.339 -11.113 10.204 1.00 0.00 61 PHE A CA 17
ATOM 14651 C C . PHE A 1 61 ? -8.906 -10.117 11.217 1.00 0.00 61 PHE A C 17
ATOM 14652 O O . PHE A 1 61 ? -8.873 -8.908 10.990 1.00 0.00 61 PHE A O 17
ATOM 14668 N N . SER A 1 62 ? -9.414 -10.660 12.314 1.00 0.00 62 SER A N 17
ATOM 14669 C CA . SER A 1 62 ? -9.988 -9.832 13.362 1.00 0.00 62 SER A CA 17
ATOM 14670 C C . SER A 1 62 ? -11.087 -8.940 12.783 1.00 0.00 62 SER A C 17
ATOM 14671 O O . SER A 1 62 ? -11.220 -8.825 11.565 1.00 0.00 62 SER A O 17
ATOM 14678 N N . GLY A 1 63 ? -11.847 -8.332 13.681 1.00 0.00 63 GLY A N 17
ATOM 14679 C CA . GLY A 1 63 ? -12.930 -7.454 13.274 1.00 0.00 63 GLY A CA 17
ATOM 14680 C C . GLY A 1 63 ? -14.253 -7.881 13.914 1.00 0.00 63 GLY A C 17
ATOM 14681 O O . GLY A 1 63 ? -14.412 -9.036 14.306 1.00 0.00 63 GLY A O 17
ATOM 14685 N N . PRO A 1 64 ? -15.192 -6.901 14.002 1.00 0.00 64 PRO A N 17
ATOM 14686 C CA . PRO A 1 64 ? -16.495 -7.164 14.588 1.00 0.00 64 PRO A CA 17
ATOM 14687 C C . PRO A 1 64 ? -17.375 -7.967 13.630 1.00 0.00 64 PRO A C 17
ATOM 14688 O O . PRO A 1 64 ? -18.207 -7.401 12.923 1.00 0.00 64 PRO A O 17
ATOM 14696 N N . SER A 1 65 ? -17.162 -9.275 13.635 1.00 0.00 65 SER A N 17
ATOM 14697 C CA . SER A 1 65 ? -17.925 -10.162 12.775 1.00 0.00 65 SER A CA 17
ATOM 14698 C C . SER A 1 65 ? -17.780 -11.608 13.254 1.00 0.00 65 SER A C 17
ATOM 14699 O O . SER A 1 65 ? -16.775 -11.966 13.867 1.00 0.00 65 SER A O 17
ATOM 14706 N N . SER A 1 66 ? -18.799 -12.401 12.957 1.00 0.00 66 SER A N 17
ATOM 14707 C CA . SER A 1 66 ? -18.798 -13.800 13.349 1.00 0.00 66 SER A CA 17
ATOM 14708 C C . SER A 1 66 ? -17.837 -14.592 12.461 1.00 0.00 66 SER A C 17
ATOM 14709 O O . SER A 1 66 ? -17.530 -14.175 11.346 1.00 0.00 66 SER A O 17
ATOM 14716 N N . GLY A 1 67 ? -17.387 -15.721 12.989 1.00 0.00 67 GLY A N 17
ATOM 14717 C CA . GLY A 1 67 ? -16.466 -16.575 12.259 1.00 0.00 67 GLY A CA 17
ATOM 14718 C C . GLY A 1 67 ? -15.649 -17.445 13.215 1.00 0.00 67 GLY A C 17
ATOM 14719 O O . GLY A 1 67 ? -15.299 -18.577 12.885 1.00 0.00 67 GLY A O 17
ATOM 14723 N N . GLY A 1 1 ? 3.733 29.221 -10.778 1.00 0.00 1 GLY A N 18
ATOM 14724 C CA . GLY A 1 1 ? 4.993 29.712 -11.306 1.00 0.00 1 GLY A CA 18
ATOM 14725 C C . GLY A 1 1 ? 4.967 29.754 -12.836 1.00 0.00 1 GLY A C 18
ATOM 14726 O O . GLY A 1 1 ? 3.898 29.782 -13.442 1.00 0.00 1 GLY A O 18
ATOM 14730 N N . SER A 1 2 ? 6.159 29.758 -13.415 1.00 0.00 2 SER A N 18
ATOM 14731 C CA . SER A 1 2 ? 6.287 29.796 -14.862 1.00 0.00 2 SER A CA 18
ATOM 14732 C C . SER A 1 2 ? 7.735 29.512 -15.268 1.00 0.00 2 SER A C 18
ATOM 14733 O O . SER A 1 2 ? 8.001 28.570 -16.013 1.00 0.00 2 SER A O 18
ATOM 14740 N N . SER A 1 3 ? 8.632 30.344 -14.760 1.00 0.00 3 SER A N 18
ATOM 14741 C CA . SER A 1 3 ? 10.046 30.193 -15.060 1.00 0.00 3 SER A CA 18
ATOM 14742 C C . SER A 1 3 ? 10.847 30.080 -13.761 1.00 0.00 3 SER A C 18
ATOM 14743 O O . SER A 1 3 ? 10.643 30.860 -12.831 1.00 0.00 3 SER A O 18
ATOM 14750 N N . GLY A 1 4 ? 11.740 29.102 -13.738 1.00 0.00 4 GLY A N 18
ATOM 14751 C CA . GLY A 1 4 ? 12.573 28.876 -12.568 1.00 0.00 4 GLY A CA 18
ATOM 14752 C C . GLY A 1 4 ? 13.224 27.492 -12.618 1.00 0.00 4 GLY A C 18
ATOM 14753 O O . GLY A 1 4 ? 12.612 26.499 -12.227 1.00 0.00 4 GLY A O 18
ATOM 14757 N N . SER A 1 5 ? 14.458 27.471 -13.102 1.00 0.00 5 SER A N 18
ATOM 14758 C CA . SER A 1 5 ? 15.198 26.226 -13.208 1.00 0.00 5 SER A CA 18
ATOM 14759 C C . SER A 1 5 ? 14.434 25.235 -14.089 1.00 0.00 5 SER A C 18
ATOM 14760 O O . SER A 1 5 ? 13.241 25.407 -14.331 1.00 0.00 5 SER A O 18
ATOM 14767 N N . SER A 1 6 ? 15.153 24.221 -14.544 1.00 0.00 6 SER A N 18
ATOM 14768 C CA . SER A 1 6 ? 14.559 23.202 -15.393 1.00 0.00 6 SER A CA 18
ATOM 14769 C C . SER A 1 6 ? 14.886 21.810 -14.848 1.00 0.00 6 SER A C 18
ATOM 14770 O O . SER A 1 6 ? 16.030 21.530 -14.496 1.00 0.00 6 SER A O 18
ATOM 14777 N N . GLY A 1 7 ? 13.859 20.973 -14.796 1.00 0.00 7 GLY A N 18
ATOM 14778 C CA . GLY A 1 7 ? 14.023 19.618 -14.301 1.00 0.00 7 GLY A CA 18
ATOM 14779 C C . GLY A 1 7 ? 12.666 18.935 -14.111 1.00 0.00 7 GLY A C 18
ATOM 14780 O O . GLY A 1 7 ? 12.199 18.221 -14.996 1.00 0.00 7 GLY A O 18
ATOM 14784 N N . PRO A 1 8 ? 12.058 19.187 -12.922 1.00 0.00 8 PRO A N 18
ATOM 14785 C CA . PRO A 1 8 ? 10.764 18.606 -12.605 1.00 0.00 8 PRO A CA 18
ATOM 14786 C C . PRO A 1 8 ? 9.643 19.314 -13.368 1.00 0.00 8 PRO A C 18
ATOM 14787 O O . PRO A 1 8 ? 8.927 20.138 -12.802 1.00 0.00 8 PRO A O 18
ATOM 14795 N N . SER A 1 9 ? 9.526 18.965 -14.641 1.00 0.00 9 SER A N 18
ATOM 14796 C CA . SER A 1 9 ? 8.504 19.557 -15.487 1.00 0.00 9 SER A CA 18
ATOM 14797 C C . SER A 1 9 ? 7.113 19.196 -14.959 1.00 0.00 9 SER A C 18
ATOM 14798 O O . SER A 1 9 ? 6.326 20.079 -14.621 1.00 0.00 9 SER A O 18
ATOM 14805 N N . HIS A 1 10 ? 6.854 17.898 -14.906 1.00 0.00 10 HIS A N 18
ATOM 14806 C CA . HIS A 1 10 ? 5.573 17.411 -14.425 1.00 0.00 10 HIS A CA 18
ATOM 14807 C C . HIS A 1 10 ? 5.776 16.625 -13.127 1.00 0.00 10 HIS A C 18
ATOM 14808 O O . HIS A 1 10 ? 6.900 16.250 -12.796 1.00 0.00 10 HIS A O 18
ATOM 14821 N N . SER A 1 11 ? 4.673 16.402 -12.429 1.00 0.00 11 SER A N 18
ATOM 14822 C CA . SER A 1 11 ? 4.717 15.669 -11.176 1.00 0.00 11 SER A CA 18
ATOM 14823 C C . SER A 1 11 ? 4.015 14.319 -11.334 1.00 0.00 11 SER A C 18
ATOM 14824 O O . SER A 1 11 ? 2.808 14.214 -11.126 1.00 0.00 11 SER A O 18
ATOM 14831 N N . LEU A 1 12 ? 4.802 13.319 -11.702 1.00 0.00 12 LEU A N 18
ATOM 14832 C CA . LEU A 1 12 ? 4.272 11.979 -11.891 1.00 0.00 12 LEU A CA 18
ATOM 14833 C C . LEU A 1 12 ? 5.383 10.956 -11.647 1.00 0.00 12 LEU A C 18
ATOM 14834 O O . LEU A 1 12 ? 6.232 10.739 -12.509 1.00 0.00 12 LEU A O 18
ATOM 14849 N N . GLN A 1 13 ? 5.341 10.354 -10.467 1.00 0.00 13 GLN A N 18
ATOM 14850 C CA . GLN A 1 13 ? 6.333 9.359 -10.098 1.00 0.00 13 GLN A CA 18
ATOM 14851 C C . GLN A 1 13 ? 5.658 8.015 -9.818 1.00 0.00 13 GLN A C 18
ATOM 14852 O O . GLN A 1 13 ? 4.464 7.964 -9.526 1.00 0.00 13 GLN A O 18
ATOM 14864 N N . ALA A 1 14 ? 6.452 6.958 -9.916 1.00 0.00 14 ALA A N 18
ATOM 14865 C CA . ALA A 1 14 ? 5.945 5.618 -9.676 1.00 0.00 14 ALA A CA 18
ATOM 14866 C C . ALA A 1 14 ? 5.185 5.593 -8.350 1.00 0.00 14 ALA A C 18
ATOM 14867 O O . ALA A 1 14 ? 5.469 6.385 -7.452 1.00 0.00 14 ALA A O 18
ATOM 14874 N N . PRO A 1 15 ? 4.205 4.653 -8.265 1.00 0.00 15 PRO A N 18
ATOM 14875 C CA . PRO A 1 15 ? 3.400 4.516 -7.063 1.00 0.00 15 PRO A CA 18
ATOM 14876 C C . PRO A 1 15 ? 4.196 3.839 -5.946 1.00 0.00 15 PRO A C 18
ATOM 14877 O O . PRO A 1 15 ? 4.440 4.439 -4.900 1.00 0.00 15 PRO A O 18
ATOM 14885 N N . GLU A 1 16 ? 4.577 2.596 -6.204 1.00 0.00 16 GLU A N 18
ATOM 14886 C CA . GLU A 1 16 ? 5.339 1.831 -5.233 1.00 0.00 16 GLU A CA 18
ATOM 14887 C C . GLU A 1 16 ? 6.456 2.691 -4.637 1.00 0.00 16 GLU A C 18
ATOM 14888 O O . GLU A 1 16 ? 6.732 2.614 -3.440 1.00 0.00 16 GLU A O 18
ATOM 14898 N N . VAL A 1 17 ? 7.068 3.490 -5.499 1.00 0.00 17 VAL A N 18
ATOM 14899 C CA . VAL A 1 17 ? 8.148 4.363 -5.072 1.00 0.00 17 VAL A CA 18
ATOM 14900 C C . VAL A 1 17 ? 7.578 5.481 -4.196 1.00 0.00 17 VAL A C 18
ATOM 14901 O O . VAL A 1 17 ? 8.201 5.883 -3.215 1.00 0.00 17 VAL A O 18
ATOM 14914 N N . ARG A 1 18 ? 6.402 5.950 -4.582 1.00 0.00 18 ARG A N 18
ATOM 14915 C CA . ARG A 1 18 ? 5.741 7.014 -3.845 1.00 0.00 18 ARG A CA 18
ATOM 14916 C C . ARG A 1 18 ? 5.335 6.522 -2.454 1.00 0.00 18 ARG A C 18
ATOM 14917 O O . ARG A 1 18 ? 5.790 7.056 -1.445 1.00 0.00 18 ARG A O 18
ATOM 14935 N N . PHE A 1 19 ? 4.481 5.508 -2.446 1.00 0.00 19 PHE A N 18
ATOM 14936 C CA . PHE A 1 19 ? 4.009 4.938 -1.196 1.00 0.00 19 PHE A CA 18
ATOM 14937 C C . PHE A 1 19 ? 4.810 3.689 -0.825 1.00 0.00 19 PHE A C 18
ATOM 14938 O O . PHE A 1 19 ? 4.243 2.610 -0.656 1.00 0.00 19 PHE A O 18
ATOM 14954 N N . SER A 1 20 ? 6.117 3.875 -0.710 1.00 0.00 20 SER A N 18
ATOM 14955 C CA . SER A 1 20 ? 7.002 2.776 -0.362 1.00 0.00 20 SER A CA 18
ATOM 14956 C C . SER A 1 20 ? 7.154 2.688 1.157 1.00 0.00 20 SER A C 18
ATOM 14957 O O . SER A 1 20 ? 6.919 1.635 1.748 1.00 0.00 20 SER A O 18
ATOM 14964 N N . LYS A 1 21 ? 7.547 3.808 1.747 1.00 0.00 21 LYS A N 18
ATOM 14965 C CA . LYS A 1 21 ? 7.735 3.869 3.186 1.00 0.00 21 LYS A CA 18
ATOM 14966 C C . LYS A 1 21 ? 6.550 3.194 3.880 1.00 0.00 21 LYS A C 18
ATOM 14967 O O . LYS A 1 21 ? 6.711 2.577 4.931 1.00 0.00 21 LYS A O 18
ATOM 14982 N N . GLU A 1 22 ? 5.386 3.332 3.262 1.00 0.00 22 GLU A N 18
ATOM 14983 C CA . GLU A 1 22 ? 4.175 2.743 3.807 1.00 0.00 22 GLU A CA 18
ATOM 14984 C C . GLU A 1 22 ? 4.185 1.227 3.604 1.00 0.00 22 GLU A C 18
ATOM 14985 O O . GLU A 1 22 ? 4.077 0.469 4.567 1.00 0.00 22 GLU A O 18
ATOM 14995 N N . MET A 1 23 ? 4.314 0.831 2.347 1.00 0.00 23 MET A N 18
ATOM 14996 C CA . MET A 1 23 ? 4.340 -0.582 2.006 1.00 0.00 23 MET A CA 18
ATOM 14997 C C . MET A 1 23 ? 5.231 -1.363 2.973 1.00 0.00 23 MET A C 18
ATOM 14998 O O . MET A 1 23 ? 4.885 -2.469 3.387 1.00 0.00 23 MET A O 18
ATOM 15010 N N . GLU A 1 24 ? 6.361 -0.757 3.307 1.00 0.00 24 GLU A N 18
ATOM 15011 C CA . GLU A 1 24 ? 7.305 -1.382 4.219 1.00 0.00 24 GLU A CA 18
ATOM 15012 C C . GLU A 1 24 ? 6.679 -1.537 5.607 1.00 0.00 24 GLU A C 18
ATOM 15013 O O . GLU A 1 24 ? 6.852 -2.566 6.259 1.00 0.00 24 GLU A O 18
ATOM 15023 N N . CYS A 1 25 ? 5.965 -0.499 6.018 1.00 0.00 25 CYS A N 18
ATOM 15024 C CA . CYS A 1 25 ? 5.313 -0.506 7.316 1.00 0.00 25 CYS A CA 18
ATOM 15025 C C . CYS A 1 25 ? 4.25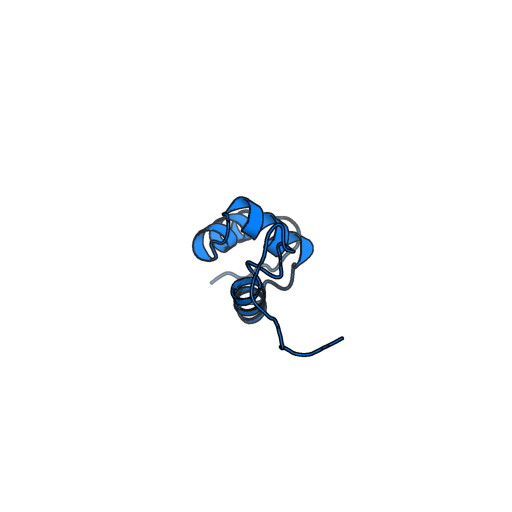1 -1.607 7.315 1.00 0.00 25 CYS A C 18
ATOM 15026 O O . CYS A 1 25 ? 4.025 -2.259 8.333 1.00 0.00 25 CYS A O 18
ATOM 15033 N N . LEU A 1 26 ? 3.627 -1.782 6.159 1.00 0.00 26 LEU A N 18
ATOM 15034 C CA . LEU A 1 26 ? 2.594 -2.793 6.011 1.00 0.00 26 LEU A CA 18
ATOM 15035 C C . LEU A 1 26 ? 3.196 -4.173 6.281 1.00 0.00 26 LEU A C 18
ATOM 15036 O O . LEU A 1 26 ? 2.805 -4.850 7.231 1.00 0.00 26 LEU A O 18
ATOM 15051 N N . GLN A 1 27 ? 4.137 -4.551 5.428 1.00 0.00 27 GLN A N 18
ATOM 15052 C CA . GLN A 1 27 ? 4.796 -5.839 5.562 1.00 0.00 27 GLN A CA 18
ATOM 15053 C C . GLN A 1 27 ? 5.045 -6.156 7.038 1.00 0.00 27 GLN A C 18
ATOM 15054 O O . GLN A 1 27 ? 4.663 -7.222 7.520 1.00 0.00 27 GLN A O 18
ATOM 15066 N N . ALA A 1 28 ? 5.681 -5.211 7.715 1.00 0.00 28 ALA A N 18
ATOM 15067 C CA . ALA A 1 28 ? 5.984 -5.377 9.127 1.00 0.00 28 ALA A CA 18
ATOM 15068 C C . ALA A 1 28 ? 4.770 -5.977 9.838 1.00 0.00 28 ALA A C 18
ATOM 15069 O O . ALA A 1 28 ? 4.875 -7.020 10.481 1.00 0.00 28 ALA A O 18
ATOM 15076 N N . MET A 1 29 ? 3.644 -5.292 9.698 1.00 0.00 29 MET A N 18
ATOM 15077 C CA . MET A 1 29 ? 2.410 -5.744 10.319 1.00 0.00 29 MET A CA 18
ATOM 15078 C C . MET A 1 29 ? 2.078 -7.177 9.899 1.00 0.00 29 MET A C 18
ATOM 15079 O O . MET A 1 29 ? 1.520 -7.943 10.682 1.00 0.00 29 MET A O 18
ATOM 15091 N N . GLY A 1 30 ? 2.436 -7.496 8.664 1.00 0.00 30 GLY A N 18
ATOM 15092 C CA . GLY A 1 30 ? 2.184 -8.824 8.131 1.00 0.00 30 GLY A CA 18
ATOM 15093 C C . GLY A 1 30 ? 1.506 -8.746 6.762 1.00 0.00 30 GLY A C 18
ATOM 15094 O O . GLY A 1 30 ? 1.388 -9.752 6.064 1.00 0.00 30 GLY A O 18
ATOM 15098 N N . PHE A 1 31 ? 1.077 -7.539 6.418 1.00 0.00 31 PHE A N 18
ATOM 15099 C CA . PHE A 1 31 ? 0.414 -7.316 5.144 1.00 0.00 31 PHE A CA 18
ATOM 15100 C C . PHE A 1 31 ? 1.398 -7.459 3.982 1.00 0.00 31 PHE A C 18
ATOM 15101 O O . PHE A 1 31 ? 1.806 -6.464 3.384 1.00 0.00 31 PHE A O 18
ATOM 15117 N N . VAL A 1 32 ? 1.750 -8.703 3.695 1.00 0.00 32 VAL A N 18
ATOM 15118 C CA . VAL A 1 32 ? 2.678 -8.989 2.615 1.00 0.00 32 VAL A CA 18
ATOM 15119 C C . VAL A 1 32 ? 2.036 -8.602 1.280 1.00 0.00 32 VAL A C 18
ATOM 15120 O O . VAL A 1 32 ? 2.704 -8.069 0.397 1.00 0.00 32 VAL A O 18
ATOM 15133 N N . ASN A 1 33 ? 0.745 -8.887 1.178 1.00 0.00 33 ASN A N 18
ATOM 15134 C CA . ASN A 1 33 ? 0.005 -8.575 -0.033 1.00 0.00 33 ASN A CA 18
ATOM 15135 C C . ASN A 1 33 ? 0.436 -7.200 -0.550 1.00 0.00 33 ASN A C 18
ATOM 15136 O O . ASN A 1 33 ? -0.052 -6.176 -0.077 1.00 0.00 33 ASN A O 18
ATOM 15146 N N . TYR A 1 34 ? 1.345 -7.224 -1.514 1.00 0.00 34 TYR A N 18
ATOM 15147 C CA . TYR A 1 34 ? 1.846 -5.992 -2.099 1.00 0.00 34 TYR A CA 18
ATOM 15148 C C . TYR A 1 34 ? 0.891 -5.467 -3.172 1.00 0.00 34 TYR A C 18
ATOM 15149 O O . TYR A 1 34 ? 0.348 -4.370 -3.042 1.00 0.00 34 TYR A O 18
ATOM 15166 N N . ASN A 1 35 ? 0.715 -6.273 -4.209 1.00 0.00 35 ASN A N 18
ATOM 15167 C CA . ASN A 1 35 ? -0.166 -5.903 -5.303 1.00 0.00 35 ASN A CA 18
ATOM 15168 C C . ASN A 1 35 ? -1.476 -5.352 -4.735 1.00 0.00 35 ASN A C 18
ATOM 15169 O O . ASN A 1 35 ? -2.153 -4.558 -5.386 1.00 0.00 35 ASN A O 18
ATOM 15179 N N . ALA A 1 36 ? -1.793 -5.797 -3.528 1.00 0.00 36 ALA A N 18
ATOM 15180 C CA . ALA A 1 36 ? -3.009 -5.358 -2.864 1.00 0.00 36 ALA A CA 18
ATOM 15181 C C . ALA A 1 36 ? -2.742 -4.037 -2.140 1.00 0.00 36 ALA A C 18
ATOM 15182 O O . ALA A 1 36 ? -3.295 -3.001 -2.506 1.00 0.00 36 ALA A O 18
ATOM 15189 N N . ASN A 1 37 ? -1.894 -4.117 -1.125 1.00 0.00 37 ASN A N 18
ATOM 15190 C CA . ASN A 1 37 ? -1.547 -2.940 -0.346 1.00 0.00 37 ASN A CA 18
ATOM 15191 C C . ASN A 1 37 ? -1.362 -1.747 -1.286 1.00 0.00 37 ASN A C 18
ATOM 15192 O O . ASN A 1 37 ? -1.977 -0.699 -1.094 1.00 0.00 37 ASN A O 18
ATOM 15202 N N . LEU A 1 38 ? -0.512 -1.947 -2.282 1.00 0.00 38 LEU A N 18
ATOM 15203 C CA . LEU A 1 38 ? -0.238 -0.900 -3.253 1.00 0.00 38 LEU A CA 18
ATOM 15204 C C . LEU A 1 38 ? -1.561 -0.364 -3.805 1.00 0.00 38 LEU A C 18
ATOM 15205 O O . LEU A 1 38 ? -1.878 0.813 -3.633 1.00 0.00 38 LEU A O 18
ATOM 15220 N N . GLN A 1 39 ? -2.297 -1.252 -4.456 1.00 0.00 39 GLN A N 18
ATOM 15221 C CA . GLN A 1 39 ? -3.578 -0.883 -5.034 1.00 0.00 39 GLN A CA 18
ATOM 15222 C C . GLN A 1 39 ? -4.386 -0.043 -4.042 1.00 0.00 39 GLN A C 18
ATOM 15223 O O . GLN A 1 39 ? -5.100 0.876 -4.438 1.00 0.00 39 GLN A O 18
ATOM 15235 N N . ALA A 1 40 ? -4.245 -0.389 -2.771 1.00 0.00 40 ALA A N 18
ATOM 15236 C CA . ALA A 1 40 ? -4.952 0.321 -1.719 1.00 0.00 40 ALA A CA 18
ATOM 15237 C C . ALA A 1 40 ? -4.342 1.714 -1.551 1.00 0.00 40 ALA A C 18
ATOM 15238 O O . ALA A 1 40 ? -5.051 2.718 -1.617 1.00 0.00 40 ALA A O 18
ATOM 15245 N N . LEU A 1 41 ? -3.035 1.731 -1.336 1.00 0.00 41 LEU A N 18
ATOM 15246 C CA . LEU A 1 41 ? -2.321 2.984 -1.158 1.00 0.00 41 LEU A CA 18
ATOM 15247 C C . LEU A 1 41 ? -2.754 3.971 -2.244 1.00 0.00 41 LEU A C 18
ATOM 15248 O O . LEU A 1 41 ? -3.237 5.061 -1.940 1.00 0.00 41 LEU A O 18
ATOM 15263 N N . ILE A 1 42 ? -2.566 3.554 -3.487 1.00 0.00 42 ILE A N 18
ATOM 15264 C CA . ILE A 1 42 ? -2.931 4.388 -4.619 1.00 0.00 42 ILE A CA 18
ATOM 15265 C C . ILE A 1 42 ? -4.373 4.871 -4.448 1.00 0.00 42 ILE A C 18
ATOM 15266 O O . ILE A 1 42 ? -4.667 6.045 -4.665 1.00 0.00 42 ILE A O 18
ATOM 15281 N N . ALA A 1 43 ? -5.233 3.941 -4.059 1.00 0.00 43 ALA A N 18
ATOM 15282 C CA . ALA A 1 43 ? -6.636 4.257 -3.857 1.00 0.00 43 ALA A CA 18
ATOM 15283 C C . ALA A 1 43 ? -6.764 5.291 -2.735 1.00 0.00 43 ALA A C 18
ATOM 15284 O O . ALA A 1 43 ? -7.746 6.030 -2.677 1.00 0.00 43 ALA A O 18
ATOM 15291 N N . THR A 1 44 ? -5.758 5.309 -1.873 1.00 0.00 44 THR A N 18
ATOM 15292 C CA . THR A 1 44 ? -5.746 6.241 -0.758 1.00 0.00 44 THR A CA 18
ATOM 15293 C C . THR A 1 44 ? -4.667 7.305 -0.963 1.00 0.00 44 THR A C 18
ATOM 15294 O O . THR A 1 44 ? -4.266 7.979 -0.015 1.00 0.00 44 THR A O 18
ATOM 15305 N N . ASP A 1 45 ? -4.225 7.422 -2.206 1.00 0.00 45 ASP A N 18
ATOM 15306 C CA . ASP A 1 45 ? -3.199 8.393 -2.548 1.00 0.00 45 ASP A CA 18
ATOM 15307 C C . ASP A 1 45 ? -2.131 8.406 -1.453 1.00 0.00 45 ASP A C 18
ATOM 15308 O O . ASP A 1 45 ? -1.658 9.470 -1.056 1.00 0.00 45 ASP A O 18
ATOM 15316 N N . GLY A 1 46 ? -1.782 7.212 -0.997 1.00 0.00 46 GLY A N 18
ATOM 15317 C CA . GLY A 1 46 ? -0.779 7.073 0.045 1.00 0.00 46 GLY A CA 18
ATOM 15318 C C . GLY A 1 46 ? -1.395 7.271 1.431 1.00 0.00 46 GLY A C 18
ATOM 15319 O O . GLY A 1 46 ? -1.464 8.394 1.928 1.00 0.00 46 GLY A O 18
ATOM 15323 N N . ASP A 1 47 ? -1.828 6.164 2.015 1.00 0.00 47 ASP A N 18
ATOM 15324 C CA . ASP A 1 47 ? -2.436 6.201 3.333 1.00 0.00 47 ASP A CA 18
ATOM 15325 C C . ASP A 1 47 ? -2.512 4.780 3.897 1.00 0.00 47 ASP A C 18
ATOM 15326 O O . ASP A 1 47 ? -3.264 3.948 3.392 1.00 0.00 47 ASP A O 18
ATOM 15334 N N . THR A 1 48 ? -1.722 4.546 4.935 1.00 0.00 48 THR A N 18
ATOM 15335 C CA . THR A 1 48 ? -1.690 3.242 5.572 1.00 0.00 48 THR A CA 18
ATOM 15336 C C . THR A 1 48 ? -3.007 2.973 6.303 1.00 0.00 48 THR A C 18
ATOM 15337 O O . THR A 1 48 ? -3.628 1.929 6.107 1.00 0.00 48 THR A O 18
ATOM 15348 N N . ASN A 1 49 ? -3.393 3.931 7.131 1.00 0.00 49 ASN A N 18
ATOM 15349 C CA . ASN A 1 49 ? -4.625 3.811 7.893 1.00 0.00 49 ASN A CA 18
ATOM 15350 C C . ASN A 1 49 ? -5.738 3.300 6.977 1.00 0.00 49 ASN A C 18
ATOM 15351 O O . ASN A 1 49 ? -6.243 2.194 7.165 1.00 0.00 49 ASN A O 18
ATOM 15361 N N . ALA A 1 50 ? -6.088 4.128 6.004 1.00 0.00 50 ALA A N 18
ATOM 15362 C CA . ALA A 1 50 ? -7.132 3.774 5.058 1.00 0.00 50 ALA A CA 18
ATOM 15363 C C . ALA A 1 50 ? -6.809 2.413 4.434 1.00 0.00 50 ALA A C 18
ATOM 15364 O O . ALA A 1 50 ? -7.658 1.525 4.399 1.00 0.00 50 ALA A O 18
ATOM 15371 N N . ALA A 1 51 ? -5.578 2.296 3.956 1.00 0.00 51 ALA A N 18
ATOM 15372 C CA . ALA A 1 51 ? -5.133 1.060 3.335 1.00 0.00 51 ALA A CA 18
ATOM 15373 C C . ALA A 1 51 ? -5.504 -0.120 4.235 1.00 0.00 51 ALA A C 18
ATOM 15374 O O . ALA A 1 51 ? -6.156 -1.064 3.789 1.00 0.00 51 ALA A O 18
ATOM 15381 N N . ILE A 1 52 ? -5.074 -0.030 5.485 1.00 0.00 52 ILE A N 18
ATOM 15382 C CA . ILE A 1 52 ? -5.353 -1.079 6.450 1.00 0.00 52 ILE A CA 18
ATOM 15383 C C . ILE A 1 52 ? -6.865 -1.286 6.549 1.00 0.00 52 ILE A C 18
ATOM 15384 O O . ILE A 1 52 ? -7.363 -2.384 6.300 1.00 0.00 52 ILE A O 18
ATOM 15399 N N . TYR A 1 53 ? -7.555 -0.214 6.910 1.00 0.00 53 TYR A N 18
ATOM 15400 C CA . TYR A 1 53 ? -9.001 -0.265 7.044 1.00 0.00 53 TYR A CA 18
ATOM 15401 C C . TYR A 1 53 ? -9.641 -0.941 5.829 1.00 0.00 53 TYR A C 18
ATOM 15402 O O . TYR A 1 53 ? -10.513 -1.795 5.978 1.00 0.00 53 TYR A O 18
ATOM 15419 N N . LYS A 1 54 ? -9.182 -0.533 4.656 1.00 0.00 54 LYS A N 18
ATOM 15420 C CA . LYS A 1 54 ? -9.697 -1.089 3.416 1.00 0.00 54 LYS A CA 18
ATOM 15421 C C . LYS A 1 54 ? -9.376 -2.583 3.359 1.00 0.00 54 LYS A C 18
ATOM 15422 O O . LYS A 1 54 ? -10.275 -3.411 3.227 1.00 0.00 54 LYS A O 18
ATOM 15437 N N . LEU A 1 55 ? -8.089 -2.882 3.459 1.00 0.00 55 LEU A N 18
ATOM 15438 C CA . LEU A 1 55 ? -7.637 -4.263 3.421 1.00 0.00 55 LEU A CA 18
ATOM 15439 C C . LEU A 1 55 ? -8.478 -5.098 4.389 1.00 0.00 55 LEU A C 18
ATOM 15440 O O . LEU A 1 55 ? -9.141 -6.049 3.978 1.00 0.00 55 LEU A O 18
ATOM 15455 N N . LYS A 1 56 ? -8.421 -4.713 5.656 1.00 0.00 56 LYS A N 18
ATOM 15456 C CA . LYS A 1 56 ? -9.168 -5.414 6.685 1.00 0.00 56 LYS A CA 18
ATOM 15457 C C . LYS A 1 56 ? -10.573 -5.726 6.165 1.00 0.00 56 LYS A C 18
ATOM 15458 O O . LYS A 1 56 ? -10.956 -6.891 6.063 1.00 0.00 56 LYS A O 18
ATOM 15473 N N . SER A 1 57 ? -11.303 -4.666 5.851 1.00 0.00 57 SER A N 18
ATOM 15474 C CA . SER A 1 57 ? -12.657 -4.813 5.345 1.00 0.00 57 SER A CA 18
ATOM 15475 C C . SER A 1 57 ? -12.685 -5.846 4.217 1.00 0.00 57 SER A C 18
ATOM 15476 O O . SER A 1 57 ? -13.399 -6.844 4.303 1.00 0.00 57 SER A O 18
ATOM 15483 N N . SER A 1 58 ? -11.899 -5.572 3.187 1.00 0.00 58 SER A N 18
ATOM 15484 C CA . SER A 1 58 ? -11.825 -6.467 2.043 1.00 0.00 58 SER A CA 18
ATOM 15485 C C . SER A 1 58 ? -11.429 -7.872 2.503 1.00 0.00 58 SER A C 18
ATOM 15486 O O . SER A 1 58 ? -10.666 -8.025 3.456 1.00 0.00 58 SER A O 18
ATOM 15493 N N . GLN A 1 59 ? -11.965 -8.861 1.804 1.00 0.00 59 GLN A N 18
ATOM 15494 C CA . GLN A 1 59 ? -11.678 -10.248 2.128 1.00 0.00 59 GLN A CA 18
ATOM 15495 C C . GLN A 1 59 ? -11.321 -11.027 0.860 1.00 0.00 59 GLN A C 18
ATOM 15496 O O . GLN A 1 59 ? -11.783 -10.691 -0.229 1.00 0.00 59 GLN A O 18
ATOM 15508 N N . GLY A 1 60 ? -10.502 -12.052 1.045 1.00 0.00 60 GLY A N 18
ATOM 15509 C CA . GLY A 1 60 ? -10.078 -12.881 -0.071 1.00 0.00 60 GLY A CA 18
ATOM 15510 C C . GLY A 1 60 ? -9.319 -14.114 0.419 1.00 0.00 60 GLY A C 18
ATOM 15511 O O . GLY A 1 60 ? -9.269 -14.381 1.620 1.00 0.00 60 GLY A O 18
ATOM 15515 N N . PHE A 1 61 ? -8.745 -14.835 -0.533 1.00 0.00 61 PHE A N 18
ATOM 15516 C CA . PHE A 1 61 ? -7.990 -16.035 -0.212 1.00 0.00 61 PHE A CA 18
ATOM 15517 C C . PHE A 1 61 ? -8.837 -17.014 0.604 1.00 0.00 61 PHE A C 18
ATOM 15518 O O . PHE A 1 61 ? -9.920 -16.664 1.070 1.00 0.00 61 PHE A O 18
ATOM 15534 N N . SER A 1 62 ? -8.312 -18.221 0.750 1.00 0.00 62 SER A N 18
ATOM 15535 C CA . SER A 1 62 ? -9.005 -19.253 1.501 1.00 0.00 62 SER A CA 18
ATOM 15536 C C . SER A 1 62 ? -8.070 -19.856 2.550 1.00 0.00 62 SER A C 18
ATOM 15537 O O . SER A 1 62 ? -7.305 -20.772 2.251 1.00 0.00 62 SER A O 18
ATOM 15544 N N . GLY A 1 63 ? -8.161 -19.317 3.757 1.00 0.00 63 GLY A N 18
ATOM 15545 C CA . GLY A 1 63 ? -7.331 -19.792 4.852 1.00 0.00 63 GLY A CA 18
ATOM 15546 C C . GLY A 1 63 ? -8.186 -20.411 5.960 1.00 0.00 63 GLY A C 18
ATOM 15547 O O . GLY A 1 63 ? -8.721 -19.699 6.808 1.00 0.00 63 GLY A O 18
ATOM 15551 N N . PRO A 1 64 ? -8.291 -21.765 5.914 1.00 0.00 64 PRO A N 18
ATOM 15552 C CA . PRO A 1 64 ? -9.072 -22.490 6.903 1.00 0.00 64 PRO A CA 18
ATOM 15553 C C . PRO A 1 64 ? -8.334 -22.557 8.242 1.00 0.00 64 PRO A C 18
ATOM 15554 O O . PRO A 1 64 ? -7.398 -23.339 8.400 1.00 0.00 64 PRO A O 18
ATOM 15562 N N . SER A 1 65 ? -8.784 -21.727 9.171 1.00 0.00 65 SER A N 18
ATOM 15563 C CA . SER A 1 65 ? -8.179 -21.683 10.492 1.00 0.00 65 SER A CA 18
ATOM 15564 C C . SER A 1 65 ? -8.919 -20.675 11.373 1.00 0.00 65 SER A C 18
ATOM 15565 O O . SER A 1 65 ? -8.633 -19.480 11.330 1.00 0.00 65 SER A O 18
ATOM 15572 N N . SER A 1 66 ? -9.856 -21.195 12.152 1.00 0.00 66 SER A N 18
ATOM 15573 C CA . SER A 1 66 ? -10.639 -20.356 13.043 1.00 0.00 66 SER A CA 18
ATOM 15574 C C . SER A 1 66 ? -9.737 -19.750 14.120 1.00 0.00 66 SER A C 18
ATOM 15575 O O . SER A 1 66 ? -9.143 -20.475 14.916 1.00 0.00 66 SER A O 18
ATOM 15582 N N . GLY A 1 67 ? -9.664 -18.428 14.110 1.00 0.00 67 GLY A N 18
ATOM 15583 C CA . GLY A 1 67 ? -8.843 -17.716 15.077 1.00 0.00 67 GLY A CA 18
ATOM 15584 C C . GLY A 1 67 ? -9.704 -17.117 16.190 1.00 0.00 67 GLY A C 18
ATOM 15585 O O . GLY A 1 67 ? -9.988 -17.780 17.185 1.00 0.00 67 GLY A O 18
ATOM 15589 N N . GLY A 1 1 ? 21.291 2.801 -9.534 1.00 0.00 1 GLY A N 19
ATOM 15590 C CA . GLY A 1 1 ? 21.934 2.648 -8.240 1.00 0.00 1 GLY A CA 19
ATOM 15591 C C . GLY A 1 1 ? 21.447 1.382 -7.532 1.00 0.00 1 GLY A C 19
ATOM 15592 O O . GLY A 1 1 ? 20.250 1.214 -7.305 1.00 0.00 1 GLY A O 19
ATOM 15596 N N . SER A 1 2 ? 22.400 0.522 -7.202 1.00 0.00 2 SER A N 19
ATOM 15597 C CA . SER A 1 2 ? 22.083 -0.724 -6.525 1.00 0.00 2 SER A CA 19
ATOM 15598 C C . SER A 1 2 ? 21.778 -0.454 -5.050 1.00 0.00 2 SER A C 19
ATOM 15599 O O . SER A 1 2 ? 22.664 -0.544 -4.202 1.00 0.00 2 SER A O 19
ATOM 15606 N N . SER A 1 3 ? 20.520 -0.129 -4.790 1.00 0.00 3 SER A N 19
ATOM 15607 C CA . SER A 1 3 ? 20.086 0.154 -3.432 1.00 0.00 3 SER A CA 19
ATOM 15608 C C . SER A 1 3 ? 20.978 1.232 -2.812 1.00 0.00 3 SER A C 19
ATOM 15609 O O . SER A 1 3 ? 22.086 0.944 -2.363 1.00 0.00 3 SER A O 19
ATOM 15616 N N . GLY A 1 4 ? 20.459 2.451 -2.807 1.00 0.00 4 GLY A N 19
ATOM 15617 C CA . GLY A 1 4 ? 21.194 3.574 -2.250 1.00 0.00 4 GLY A CA 19
ATOM 15618 C C . GLY A 1 4 ? 21.583 4.573 -3.342 1.00 0.00 4 GLY A C 19
ATOM 15619 O O . GLY A 1 4 ? 22.667 4.481 -3.914 1.00 0.00 4 GLY A O 19
ATOM 15623 N N . SER A 1 5 ? 20.674 5.502 -3.599 1.00 0.00 5 SER A N 19
ATOM 15624 C CA . SER A 1 5 ? 20.907 6.517 -4.613 1.00 0.00 5 SER A CA 19
ATOM 15625 C C . SER A 1 5 ? 20.138 7.792 -4.264 1.00 0.00 5 SER A C 19
ATOM 15626 O O . SER A 1 5 ? 20.733 8.858 -4.112 1.00 0.00 5 SER A O 19
ATOM 15633 N N . SER A 1 6 ? 18.827 7.641 -4.146 1.00 0.00 6 SER A N 19
ATOM 15634 C CA . SER A 1 6 ? 17.970 8.767 -3.818 1.00 0.00 6 SER A CA 19
ATOM 15635 C C . SER A 1 6 ? 16.835 8.311 -2.900 1.00 0.00 6 SER A C 19
ATOM 15636 O O . SER A 1 6 ? 16.053 7.432 -3.263 1.00 0.00 6 SER A O 19
ATOM 15643 N N . GLY A 1 7 ? 16.778 8.927 -1.729 1.00 0.00 7 GLY A N 19
ATOM 15644 C CA . GLY A 1 7 ? 15.751 8.595 -0.755 1.00 0.00 7 GLY A CA 19
ATOM 15645 C C . GLY A 1 7 ? 14.419 9.252 -1.120 1.00 0.00 7 GLY A C 19
ATOM 15646 O O . GLY A 1 7 ? 14.349 10.047 -2.056 1.00 0.00 7 GLY A O 19
ATOM 15650 N N . PRO A 1 8 ? 13.365 8.885 -0.342 1.00 0.00 8 PRO A N 19
ATOM 15651 C CA . PRO A 1 8 ? 12.038 9.429 -0.573 1.00 0.00 8 PRO A CA 19
ATOM 15652 C C . PRO A 1 8 ? 11.945 10.874 -0.079 1.00 0.00 8 PRO A C 19
ATOM 15653 O O . PRO A 1 8 ? 11.757 11.116 1.113 1.00 0.00 8 PRO A O 19
ATOM 15661 N N . SER A 1 9 ? 12.080 11.798 -1.019 1.00 0.00 9 SER A N 19
ATOM 15662 C CA . SER A 1 9 ? 12.013 13.212 -0.693 1.00 0.00 9 SER A CA 19
ATOM 15663 C C . SER A 1 9 ? 10.726 13.818 -1.257 1.00 0.00 9 SER A C 19
ATOM 15664 O O . SER A 1 9 ? 10.579 13.955 -2.471 1.00 0.00 9 SER A O 19
ATOM 15671 N N . HIS A 1 10 ? 9.827 14.166 -0.348 1.00 0.00 10 HIS A N 19
ATOM 15672 C CA . HIS A 1 10 ? 8.557 14.754 -0.739 1.00 0.00 10 HIS A CA 19
ATOM 15673 C C . HIS A 1 10 ? 7.954 13.953 -1.895 1.00 0.00 10 HIS A C 19
ATOM 15674 O O . HIS A 1 10 ? 7.793 14.473 -2.998 1.00 0.00 10 HIS A O 19
ATOM 15687 N N . SER A 1 11 ? 7.638 12.700 -1.603 1.00 0.00 11 SER A N 19
ATOM 15688 C CA . SER A 1 11 ? 7.056 11.822 -2.604 1.00 0.00 11 SER A CA 19
ATOM 15689 C C . SER A 1 11 ? 8.025 11.652 -3.777 1.00 0.00 11 SER A C 19
ATOM 15690 O O . SER A 1 11 ? 8.919 12.474 -3.972 1.00 0.00 11 SER A O 19
ATOM 15697 N N . LEU A 1 12 ? 7.814 10.581 -4.527 1.00 0.00 12 LEU A N 19
ATOM 15698 C CA . LEU A 1 12 ? 8.656 10.293 -5.674 1.00 0.00 12 LEU A CA 19
ATOM 15699 C C . LEU A 1 12 ? 7.816 9.622 -6.763 1.00 0.00 12 LEU A C 19
ATOM 15700 O O . LEU A 1 12 ? 6.655 9.286 -6.537 1.00 0.00 12 LEU A O 19
ATOM 15715 N N . GLN A 1 13 ? 8.436 9.447 -7.921 1.00 0.00 13 GLN A N 19
ATOM 15716 C CA . GLN A 1 13 ? 7.761 8.821 -9.045 1.00 0.00 13 GLN A CA 19
ATOM 15717 C C . GLN A 1 13 ? 7.301 7.411 -8.671 1.00 0.00 13 GLN A C 19
ATOM 15718 O O . GLN A 1 13 ? 7.622 6.916 -7.592 1.00 0.00 13 GLN A O 19
ATOM 15730 N N . ALA A 1 14 ? 6.557 6.804 -9.584 1.00 0.00 14 ALA A N 19
ATOM 15731 C CA . ALA A 1 14 ? 6.050 5.460 -9.364 1.00 0.00 14 ALA A CA 19
ATOM 15732 C C . ALA A 1 14 ? 5.176 5.449 -8.108 1.00 0.00 14 ALA A C 19
ATOM 15733 O O . ALA A 1 14 ? 5.348 6.283 -7.220 1.00 0.00 14 ALA A O 19
ATOM 15740 N N . PRO A 1 15 ? 4.232 4.470 -8.074 1.00 0.00 15 PRO A N 19
ATOM 15741 C CA . PRO A 1 15 ? 3.330 4.340 -6.942 1.00 0.00 15 PRO A CA 19
ATOM 15742 C C . PRO A 1 15 ? 4.049 3.736 -5.734 1.00 0.00 15 PRO A C 19
ATOM 15743 O O . PRO A 1 15 ? 4.358 4.441 -4.774 1.00 0.00 15 PRO A O 19
ATOM 15751 N N . GLU A 1 16 ? 4.296 2.437 -5.821 1.00 0.00 16 GLU A N 19
ATOM 15752 C CA . GLU A 1 16 ? 4.974 1.731 -4.747 1.00 0.00 16 GLU A CA 19
ATOM 15753 C C . GLU A 1 16 ? 6.243 2.480 -4.337 1.00 0.00 16 GLU A C 19
ATOM 15754 O O . GLU A 1 16 ? 6.708 2.347 -3.206 1.00 0.00 16 GLU A O 19
ATOM 15764 N N . VAL A 1 17 ? 6.766 3.253 -5.278 1.00 0.00 17 VAL A N 19
ATOM 15765 C CA . VAL A 1 17 ? 7.972 4.024 -5.026 1.00 0.00 17 VAL A CA 19
ATOM 15766 C C . VAL A 1 17 ? 7.629 5.228 -4.146 1.00 0.00 17 VAL A C 19
ATOM 15767 O O . VAL A 1 17 ? 8.432 5.638 -3.310 1.00 0.00 17 VAL A O 19
ATOM 15780 N N . ARG A 1 18 ? 6.435 5.758 -4.362 1.00 0.00 18 ARG A N 19
ATOM 15781 C CA . ARG A 1 18 ? 5.975 6.905 -3.598 1.00 0.00 18 ARG A CA 19
ATOM 15782 C C . ARG A 1 18 ? 5.425 6.455 -2.243 1.00 0.00 18 ARG A C 19
ATOM 15783 O O . ARG A 1 18 ? 5.549 7.171 -1.251 1.00 0.00 18 ARG A O 19
ATOM 15801 N N . PHE A 1 19 ? 4.829 5.272 -2.246 1.00 0.00 19 PHE A N 19
ATOM 15802 C CA . PHE A 1 19 ? 4.259 4.718 -1.030 1.00 0.00 19 PHE A CA 19
ATOM 15803 C C . PHE A 1 19 ? 5.097 3.545 -0.517 1.00 0.00 19 PHE A C 19
ATOM 15804 O O . PHE A 1 19 ? 4.567 2.623 0.101 1.00 0.00 19 PHE A O 19
ATOM 15820 N N . SER A 1 20 ? 6.390 3.616 -0.794 1.00 0.00 20 SER A N 19
ATOM 15821 C CA . SER A 1 20 ? 7.305 2.570 -0.370 1.00 0.00 20 SER A CA 19
ATOM 15822 C C . SER A 1 20 ? 7.362 2.514 1.158 1.00 0.00 20 SER A C 19
ATOM 15823 O O . SER A 1 20 ? 7.123 1.465 1.754 1.00 0.00 20 SER A O 19
ATOM 15830 N N . LYS A 1 21 ? 7.681 3.656 1.750 1.00 0.00 21 LYS A N 19
ATOM 15831 C CA . LYS A 1 21 ? 7.771 3.750 3.197 1.00 0.00 21 LYS A CA 19
ATOM 15832 C C . LYS A 1 21 ? 6.567 3.047 3.826 1.00 0.00 21 LYS A C 19
ATOM 15833 O O . LYS A 1 21 ? 6.691 2.414 4.873 1.00 0.00 21 LYS A O 19
ATOM 15848 N N . GLU A 1 22 ? 5.430 3.181 3.160 1.00 0.00 22 GLU A N 19
ATOM 15849 C CA . GLU A 1 22 ? 4.205 2.567 3.641 1.00 0.00 22 GLU A CA 19
ATOM 15850 C C . GLU A 1 22 ? 4.245 1.054 3.415 1.00 0.00 22 GLU A C 19
ATOM 15851 O O . GLU A 1 22 ? 4.157 0.278 4.366 1.00 0.00 22 GLU A O 19
ATOM 15861 N N . MET A 1 23 ? 4.377 0.680 2.151 1.00 0.00 23 MET A N 19
ATOM 15862 C CA . MET A 1 23 ? 4.431 -0.726 1.788 1.00 0.00 23 MET A CA 19
ATOM 15863 C C . MET A 1 23 ? 5.298 -1.514 2.772 1.00 0.00 23 MET A C 19
ATOM 15864 O O . MET A 1 23 ? 4.944 -2.623 3.168 1.00 0.00 23 MET A O 19
ATOM 15876 N N . GLU A 1 24 ? 6.418 -0.909 3.140 1.00 0.00 24 GLU A N 19
ATOM 15877 C CA . GLU A 1 24 ? 7.339 -1.541 4.071 1.00 0.00 24 GLU A CA 19
ATOM 15878 C C . GLU A 1 24 ? 6.690 -1.674 5.450 1.00 0.00 24 GLU A C 19
ATOM 15879 O O . GLU A 1 24 ? 6.746 -2.738 6.065 1.00 0.00 24 GLU A O 19
ATOM 15889 N N . CYS A 1 25 ? 6.090 -0.580 5.896 1.00 0.00 25 CYS A N 19
ATOM 15890 C CA . CYS A 1 25 ? 5.432 -0.563 7.191 1.00 0.00 25 CYS A CA 19
ATOM 15891 C C . CYS A 1 25 ? 4.318 -1.611 7.178 1.00 0.00 25 CYS A C 19
ATOM 15892 O O . CYS A 1 25 ? 4.188 -2.396 8.117 1.00 0.00 25 CYS A O 19
ATOM 15899 N N . LEU A 1 26 ? 3.542 -1.592 6.104 1.00 0.00 26 LEU A N 19
ATOM 15900 C CA . LEU A 1 26 ? 2.444 -2.532 5.957 1.00 0.00 26 LEU A CA 19
ATOM 15901 C C . LEU A 1 26 ? 2.971 -3.958 6.130 1.00 0.00 26 LEU A C 19
ATOM 15902 O O . LEU A 1 26 ? 2.400 -4.748 6.878 1.00 0.00 26 LEU A O 19
ATOM 15917 N N . GLN A 1 27 ? 4.057 -4.242 5.425 1.00 0.00 27 GLN A N 19
ATOM 15918 C CA . GLN A 1 27 ? 4.668 -5.558 5.492 1.00 0.00 27 GLN A CA 19
ATOM 15919 C C . GLN A 1 27 ? 4.953 -5.938 6.946 1.00 0.00 27 GLN A C 19
ATOM 15920 O O . GLN A 1 27 ? 4.604 -7.034 7.385 1.00 0.00 27 GLN A O 19
ATOM 15932 N N . ALA A 1 28 ? 5.583 -5.013 7.654 1.00 0.00 28 ALA A N 19
ATOM 15933 C CA . ALA A 1 28 ? 5.919 -5.237 9.050 1.00 0.00 28 ALA A CA 19
ATOM 15934 C C . ALA A 1 28 ? 4.698 -5.804 9.778 1.00 0.00 28 ALA A C 19
ATOM 15935 O O . ALA A 1 28 ? 4.792 -6.831 10.447 1.00 0.00 28 ALA A O 19
ATOM 15942 N N . MET A 1 29 ? 3.581 -5.108 9.624 1.00 0.00 29 MET A N 19
ATOM 15943 C CA . MET A 1 29 ? 2.344 -5.528 10.259 1.00 0.00 29 MET A CA 19
ATOM 15944 C C . MET A 1 29 ? 1.974 -6.956 9.849 1.00 0.00 29 MET A C 19
ATOM 15945 O O . MET A 1 29 ? 1.414 -7.708 10.645 1.00 0.00 29 MET A O 19
ATOM 15957 N N . GLY A 1 30 ? 2.305 -7.286 8.609 1.00 0.00 30 GLY A N 19
ATOM 15958 C CA . GLY A 1 30 ? 2.015 -8.609 8.085 1.00 0.00 30 GLY A CA 19
ATOM 15959 C C . GLY A 1 30 ? 1.423 -8.524 6.678 1.00 0.00 30 GLY A C 19
ATOM 15960 O O . GLY A 1 30 ? 1.376 -9.521 5.959 1.00 0.00 30 GLY A O 19
ATOM 15964 N N . PHE A 1 31 ? 0.984 -7.324 6.326 1.00 0.00 31 PHE A N 19
ATOM 15965 C CA . PHE A 1 31 ? 0.396 -7.096 5.018 1.00 0.00 31 PHE A CA 19
ATOM 15966 C C . PHE A 1 31 ? 1.433 -7.290 3.909 1.00 0.00 31 PHE A C 19
ATOM 15967 O O . PHE A 1 31 ? 1.968 -6.318 3.377 1.00 0.00 31 PHE A O 19
ATOM 15983 N N . VAL A 1 32 ? 1.688 -8.551 3.595 1.00 0.00 32 VAL A N 19
ATOM 15984 C CA . VAL A 1 32 ? 2.651 -8.885 2.560 1.00 0.00 32 VAL A CA 19
ATOM 15985 C C . VAL A 1 32 ? 2.019 -8.651 1.186 1.00 0.00 32 VAL A C 19
ATOM 15986 O O . VAL A 1 32 ? 2.726 -8.509 0.190 1.00 0.00 32 VAL A O 19
ATOM 15999 N N . ASN A 1 33 ? 0.694 -8.618 1.177 1.00 0.00 33 ASN A N 19
ATOM 16000 C CA . ASN A 1 33 ? -0.041 -8.405 -0.057 1.00 0.00 33 ASN A CA 19
ATOM 16001 C C . ASN A 1 33 ? 0.398 -7.080 -0.684 1.00 0.00 33 ASN A C 19
ATOM 16002 O O . ASN A 1 33 ? -0.160 -6.028 -0.374 1.00 0.00 33 ASN A O 19
ATOM 16012 N N . TYR A 1 34 ? 1.393 -7.174 -1.554 1.00 0.00 34 TYR A N 19
ATOM 16013 C CA . TYR A 1 34 ? 1.913 -5.996 -2.226 1.00 0.00 34 TYR A CA 19
ATOM 16014 C C . TYR A 1 34 ? 0.929 -5.488 -3.282 1.00 0.00 34 TYR A C 19
ATOM 16015 O O . TYR A 1 34 ? 0.437 -4.364 -3.188 1.00 0.00 34 TYR A O 19
ATOM 16032 N N . ASN A 1 35 ? 0.671 -6.340 -4.263 1.00 0.00 35 ASN A N 19
ATOM 16033 C CA . ASN A 1 35 ? -0.244 -5.991 -5.336 1.00 0.00 35 ASN A CA 19
ATOM 16034 C C . ASN A 1 35 ? -1.503 -5.357 -4.740 1.00 0.00 35 ASN A C 19
ATOM 16035 O O . ASN A 1 35 ? -2.080 -4.444 -5.328 1.00 0.00 35 ASN A O 19
ATOM 16045 N N . ALA A 1 36 ? -1.891 -5.865 -3.579 1.00 0.00 36 ALA A N 19
ATOM 16046 C CA . ALA A 1 36 ? -3.070 -5.360 -2.898 1.00 0.00 36 ALA A CA 19
ATOM 16047 C C . ALA A 1 36 ? -2.735 -4.024 -2.231 1.00 0.00 36 ALA A C 19
ATOM 16048 O O . ALA A 1 36 ? -3.287 -2.987 -2.599 1.00 0.00 36 ALA A O 19
ATOM 16055 N N . ASN A 1 37 ? -1.832 -4.091 -1.265 1.00 0.00 37 ASN A N 19
ATOM 16056 C CA . ASN A 1 37 ? -1.416 -2.899 -0.544 1.00 0.00 37 ASN A CA 19
ATOM 16057 C C . ASN A 1 37 ? -1.198 -1.758 -1.539 1.00 0.00 37 ASN A C 19
ATOM 16058 O O . ASN A 1 37 ? -1.765 -0.678 -1.384 1.00 0.00 37 ASN A O 19
ATOM 16068 N N . LEU A 1 38 ? -0.373 -2.036 -2.538 1.00 0.00 38 LEU A N 19
ATOM 16069 C CA . LEU A 1 38 ? -0.072 -1.047 -3.558 1.00 0.00 38 LEU A CA 19
ATOM 16070 C C . LEU A 1 38 ? -1.370 -0.375 -4.010 1.00 0.00 38 LEU A C 19
ATOM 16071 O O . LEU A 1 38 ? -1.544 0.829 -3.834 1.00 0.00 38 LEU A O 19
ATOM 16086 N N . GLN A 1 39 ? -2.248 -1.184 -4.584 1.00 0.00 39 GLN A N 19
ATOM 16087 C CA . GLN A 1 39 ? -3.526 -0.684 -5.063 1.00 0.00 39 GLN A CA 19
ATOM 16088 C C . GLN A 1 39 ? -4.213 0.143 -3.974 1.00 0.00 39 GLN A C 19
ATOM 16089 O O . GLN A 1 39 ? -4.589 1.292 -4.206 1.00 0.00 39 GLN A O 19
ATOM 16101 N N . ALA A 1 40 ? -4.358 -0.472 -2.810 1.00 0.00 40 ALA A N 19
ATOM 16102 C CA . ALA A 1 40 ? -4.993 0.193 -1.685 1.00 0.00 40 ALA A CA 19
ATOM 16103 C C . ALA A 1 40 ? -4.384 1.585 -1.511 1.00 0.00 40 ALA A C 19
ATOM 16104 O O . ALA A 1 40 ? -5.104 2.582 -1.471 1.00 0.00 40 ALA A O 19
ATOM 16111 N N . LEU A 1 41 ? -3.062 1.609 -1.411 1.00 0.00 41 LEU A N 19
ATOM 16112 C CA . LEU A 1 41 ? -2.348 2.863 -1.242 1.00 0.00 41 LEU A CA 19
ATOM 16113 C C . LEU A 1 41 ? -2.824 3.863 -2.298 1.00 0.00 41 LEU A C 19
ATOM 16114 O O . LEU A 1 41 ? -3.354 4.921 -1.961 1.00 0.00 41 LEU A O 19
ATOM 16129 N N . ILE A 1 42 ? -2.617 3.494 -3.553 1.00 0.00 42 ILE A N 19
ATOM 16130 C CA . ILE A 1 42 ? -3.018 4.346 -4.659 1.00 0.00 42 ILE A CA 19
ATOM 16131 C C . ILE A 1 42 ? -4.479 4.759 -4.475 1.00 0.00 42 ILE A C 19
ATOM 16132 O O . ILE A 1 42 ? -4.840 5.907 -4.734 1.00 0.00 42 ILE A O 19
ATOM 16147 N N . ALA A 1 43 ? -5.280 3.803 -4.029 1.00 0.00 43 ALA A N 19
ATOM 16148 C CA . ALA A 1 43 ? -6.693 4.053 -3.807 1.00 0.00 43 ALA A CA 19
ATOM 16149 C C . ALA A 1 43 ? -6.855 5.082 -2.685 1.00 0.00 43 ALA A C 19
ATOM 16150 O O . ALA A 1 43 ? -7.864 5.783 -2.622 1.00 0.00 43 ALA A O 19
ATOM 16157 N N . THR A 1 44 ? -5.845 5.140 -1.830 1.00 0.00 44 THR A N 19
ATOM 16158 C CA . THR A 1 44 ? -5.863 6.071 -0.714 1.00 0.00 44 THR A CA 19
ATOM 16159 C C . THR A 1 44 ? -4.824 7.175 -0.925 1.00 0.00 44 THR A C 19
ATOM 16160 O O . THR A 1 44 ? -4.521 7.931 -0.003 1.00 0.00 44 THR A O 19
ATOM 16171 N N . ASP A 1 45 ? -4.308 7.233 -2.144 1.00 0.00 45 ASP A N 19
ATOM 16172 C CA . ASP A 1 45 ? -3.310 8.231 -2.487 1.00 0.00 45 ASP A CA 19
ATOM 16173 C C . ASP A 1 45 ? -2.297 8.347 -1.347 1.00 0.00 45 ASP A C 19
ATOM 16174 O O . ASP A 1 45 ? -1.806 9.436 -1.055 1.00 0.00 45 ASP A O 19
ATOM 16182 N N . GLY A 1 46 ? -2.011 7.207 -0.735 1.00 0.00 46 GLY A N 19
ATOM 16183 C CA . GLY A 1 46 ? -1.064 7.165 0.366 1.00 0.00 46 GLY A CA 19
ATOM 16184 C C . GLY A 1 46 ? -1.760 7.454 1.698 1.00 0.00 46 GLY A C 19
ATOM 16185 O O . GLY A 1 46 ? -1.991 8.611 2.044 1.00 0.00 46 GLY A O 19
ATOM 16189 N N . ASP A 1 47 ? -2.074 6.382 2.409 1.00 0.00 47 ASP A N 19
ATOM 16190 C CA . ASP A 1 47 ? -2.737 6.505 3.696 1.00 0.00 47 ASP A CA 19
ATOM 16191 C C . ASP A 1 47 ? -2.843 5.123 4.345 1.00 0.00 47 ASP A C 19
ATOM 16192 O O . ASP A 1 47 ? -3.848 4.432 4.181 1.00 0.00 47 ASP A O 19
ATOM 16200 N N . THR A 1 48 ? -1.793 4.762 5.068 1.00 0.00 48 THR A N 19
ATOM 16201 C CA . THR A 1 48 ? -1.755 3.475 5.743 1.00 0.00 48 THR A CA 19
ATOM 16202 C C . THR A 1 48 ? -3.087 3.201 6.442 1.00 0.00 48 THR A C 19
ATOM 16203 O O . THR A 1 48 ? -3.691 2.147 6.245 1.00 0.00 48 THR A O 19
ATOM 16214 N N . ASN A 1 49 ? -3.507 4.167 7.246 1.00 0.00 49 ASN A N 19
ATOM 16215 C CA . ASN A 1 49 ? -4.756 4.043 7.976 1.00 0.00 49 ASN A CA 19
ATOM 16216 C C . ASN A 1 49 ? -5.815 3.420 7.065 1.00 0.00 49 ASN A C 19
ATOM 16217 O O . ASN A 1 49 ? -6.261 2.297 7.302 1.00 0.00 49 ASN A O 19
ATOM 16227 N N . ALA A 1 50 ? -6.189 4.174 6.042 1.00 0.00 50 ALA A N 19
ATOM 16228 C CA . ALA A 1 50 ? -7.186 3.710 5.093 1.00 0.00 50 ALA A CA 19
ATOM 16229 C C . ALA A 1 50 ? -6.764 2.346 4.542 1.00 0.00 50 ALA A C 19
ATOM 16230 O O . ALA A 1 50 ? -7.524 1.382 4.614 1.00 0.00 50 ALA A O 19
ATOM 16237 N N . ALA A 1 51 ? -5.553 2.311 4.004 1.00 0.00 51 ALA A N 19
ATOM 16238 C CA . ALA A 1 51 ? -5.022 1.081 3.441 1.00 0.00 51 ALA A CA 19
ATOM 16239 C C . ALA A 1 51 ? -5.342 -0.085 4.377 1.00 0.00 51 ALA A C 19
ATOM 16240 O O . ALA A 1 51 ? -5.798 -1.137 3.930 1.00 0.00 51 ALA A O 19
ATOM 16247 N N . ILE A 1 52 ? -5.093 0.141 5.659 1.00 0.00 52 ILE A N 19
ATOM 16248 C CA . ILE A 1 52 ? -5.350 -0.879 6.662 1.00 0.00 52 ILE A CA 19
ATOM 16249 C C . ILE A 1 52 ? -6.848 -1.186 6.698 1.00 0.00 52 ILE A C 19
ATOM 16250 O O . ILE A 1 52 ? -7.252 -2.341 6.569 1.00 0.00 52 ILE A O 19
ATOM 16265 N N . TYR A 1 53 ? -7.632 -0.133 6.874 1.00 0.00 53 TYR A N 19
ATOM 16266 C CA . TYR A 1 53 ? -9.077 -0.276 6.929 1.00 0.00 53 TYR A CA 19
ATOM 16267 C C . TYR A 1 53 ? -9.604 -0.995 5.687 1.00 0.00 53 TYR A C 19
ATOM 16268 O O . TYR A 1 53 ? -10.427 -1.902 5.792 1.00 0.00 53 TYR A O 19
ATOM 16285 N N . LYS A 1 54 ? -9.108 -0.562 4.536 1.00 0.00 54 LYS A N 19
ATOM 16286 C CA . LYS A 1 54 ? -9.518 -1.154 3.274 1.00 0.00 54 LYS A CA 19
ATOM 16287 C C . LYS A 1 54 ? -9.053 -2.610 3.223 1.00 0.00 54 LYS A C 19
ATOM 16288 O O . LYS A 1 54 ? -9.865 -3.520 3.061 1.00 0.00 54 LYS A O 19
ATOM 16303 N N . LEU A 1 55 ? -7.747 -2.786 3.363 1.00 0.00 55 LEU A N 19
ATOM 16304 C CA . LEU A 1 55 ? -7.164 -4.117 3.335 1.00 0.00 55 LEU A CA 19
ATOM 16305 C C . LEU A 1 55 ? -7.965 -5.040 4.256 1.00 0.00 55 LEU A C 19
ATOM 16306 O O . LEU A 1 55 ? -8.483 -6.065 3.814 1.00 0.00 55 LEU A O 19
ATOM 16321 N N . LYS A 1 56 ? -8.043 -4.643 5.516 1.00 0.00 56 LYS A N 19
ATOM 16322 C CA . LYS A 1 56 ? -8.772 -5.422 6.503 1.00 0.00 56 LYS A CA 19
ATOM 16323 C C . LYS A 1 56 ? -10.098 -5.889 5.899 1.00 0.00 56 LYS A C 19
ATOM 16324 O O . LYS A 1 56 ? -10.339 -7.090 5.776 1.00 0.00 56 LYS A O 19
ATOM 16339 N N . SER A 1 57 ? -10.923 -4.917 5.536 1.00 0.00 57 SER A N 19
ATOM 16340 C CA . SER A 1 57 ? -12.217 -5.215 4.946 1.00 0.00 57 SER A CA 19
ATOM 16341 C C . SER A 1 57 ? -12.057 -6.242 3.824 1.00 0.00 57 SER A C 19
ATOM 16342 O O . SER A 1 57 ? -12.676 -7.305 3.858 1.00 0.00 57 SER A O 19
ATOM 16349 N N . SER A 1 58 ? -11.226 -5.888 2.855 1.00 0.00 58 SER A N 19
ATOM 16350 C CA . SER A 1 58 ? -10.977 -6.766 1.724 1.00 0.00 58 SER A CA 19
ATOM 16351 C C . SER A 1 58 ? -10.320 -8.061 2.202 1.00 0.00 58 SER A C 19
ATOM 16352 O O . SER A 1 58 ? -9.176 -8.051 2.656 1.00 0.00 58 SER A O 19
ATOM 16359 N N . GLN A 1 59 ? -11.071 -9.147 2.085 1.00 0.00 59 GLN A N 19
ATOM 16360 C CA . GLN A 1 59 ? -10.576 -10.448 2.500 1.00 0.00 59 GLN A CA 19
ATOM 16361 C C . GLN A 1 59 ? -9.919 -11.167 1.319 1.00 0.00 59 GLN A C 19
ATOM 16362 O O . GLN A 1 59 ? -10.601 -11.811 0.523 1.00 0.00 59 GLN A O 19
ATOM 16374 N N . GLY A 1 60 ? -8.603 -11.032 1.242 1.00 0.00 60 GLY A N 19
ATOM 16375 C CA . GLY A 1 60 ? -7.847 -11.661 0.173 1.00 0.00 60 GLY A CA 19
ATOM 16376 C C . GLY A 1 60 ? -6.899 -12.728 0.725 1.00 0.00 60 GLY A C 19
ATOM 16377 O O . GLY A 1 60 ? -6.017 -12.424 1.526 1.00 0.00 60 GLY A O 19
ATOM 16381 N N . PHE A 1 61 ? -7.113 -13.955 0.273 1.00 0.00 61 PHE A N 19
ATOM 16382 C CA . PHE A 1 61 ? -6.289 -15.068 0.712 1.00 0.00 61 PHE A CA 19
ATOM 16383 C C . PHE A 1 61 ? -6.129 -15.066 2.234 1.00 0.00 61 PHE A C 19
ATOM 16384 O O . PHE A 1 61 ? -5.286 -14.350 2.772 1.00 0.00 61 PHE A O 19
ATOM 16400 N N . SER A 1 62 ? -6.952 -15.875 2.884 1.00 0.00 62 SER A N 19
ATOM 16401 C CA . SER A 1 62 ? -6.913 -15.976 4.333 1.00 0.00 62 SER A CA 19
ATOM 16402 C C . SER A 1 62 ? -7.622 -17.253 4.788 1.00 0.00 62 SER A C 19
ATOM 16403 O O . SER A 1 62 ? -8.650 -17.630 4.227 1.00 0.00 62 SER A O 19
ATOM 16410 N N . GLY A 1 63 ? -7.046 -17.883 5.801 1.00 0.00 63 GLY A N 19
ATOM 16411 C CA . GLY A 1 63 ? -7.610 -19.111 6.337 1.00 0.00 63 GLY A CA 19
ATOM 16412 C C . GLY A 1 63 ? -6.646 -19.770 7.326 1.00 0.00 63 GLY A C 19
ATOM 16413 O O . GLY A 1 63 ? -5.441 -19.528 7.280 1.00 0.00 63 GLY A O 19
ATOM 16417 N N . PRO A 1 64 ? -7.229 -20.612 8.221 1.00 0.00 64 PRO A N 19
ATOM 16418 C CA . PRO A 1 64 ? -6.435 -21.309 9.219 1.00 0.00 64 PRO A CA 19
ATOM 16419 C C . PRO A 1 64 ? -5.652 -22.462 8.590 1.00 0.00 64 PRO A C 19
ATOM 16420 O O . PRO A 1 64 ? -6.242 -23.384 8.027 1.00 0.00 64 PRO A O 19
ATOM 16428 N N . SER A 1 65 ? -4.335 -22.376 8.707 1.00 0.00 65 SER A N 19
ATOM 16429 C CA . SER A 1 65 ? -3.466 -23.400 8.157 1.00 0.00 65 SER A CA 19
ATOM 16430 C C . SER A 1 65 ? -3.704 -23.537 6.652 1.00 0.00 65 SER A C 19
ATOM 16431 O O . SER A 1 65 ? -4.648 -24.201 6.227 1.00 0.00 65 SER A O 19
ATOM 16438 N N . SER A 1 66 ? -2.832 -22.897 5.887 1.00 0.00 66 SER A N 19
ATOM 16439 C CA . SER A 1 66 ? -2.935 -22.939 4.438 1.00 0.00 66 SER A CA 19
ATOM 16440 C C . SER A 1 66 ? -1.547 -23.112 3.818 1.00 0.00 66 SER A C 19
ATOM 16441 O O . SER A 1 66 ? -0.832 -22.134 3.604 1.00 0.00 66 SER A O 19
ATOM 16448 N N . GLY A 1 67 ? -1.208 -24.364 3.547 1.00 0.00 67 GLY A N 19
ATOM 16449 C CA . GLY A 1 67 ? 0.082 -24.679 2.957 1.00 0.00 67 GLY A CA 19
ATOM 16450 C C . GLY A 1 67 ? -0.027 -24.805 1.437 1.00 0.00 67 GLY A C 19
ATOM 16451 O O . GLY A 1 67 ? 0.804 -25.451 0.802 1.00 0.00 67 GLY A O 19
ATOM 16455 N N . GLY A 1 1 ? 23.402 -10.254 -11.590 1.00 0.00 1 GLY A N 20
ATOM 16456 C CA . GLY A 1 1 ? 22.521 -10.608 -12.690 1.00 0.00 1 GLY A CA 20
ATOM 16457 C C . GLY A 1 1 ? 22.143 -9.373 -13.509 1.00 0.00 1 GLY A C 20
ATOM 16458 O O . GLY A 1 1 ? 23.016 -8.642 -13.976 1.00 0.00 1 GLY A O 20
ATOM 16462 N N . SER A 1 2 ? 20.841 -9.177 -13.658 1.00 0.00 2 SER A N 20
ATOM 16463 C CA . SER A 1 2 ? 20.337 -8.042 -14.413 1.00 0.00 2 SER A CA 20
ATOM 16464 C C . SER A 1 2 ? 20.469 -6.763 -13.586 1.00 0.00 2 SER A C 20
ATOM 16465 O O . SER A 1 2 ? 19.654 -6.503 -12.702 1.00 0.00 2 SER A O 20
ATOM 16472 N N . SER A 1 3 ? 21.504 -5.997 -13.900 1.00 0.00 3 SER A N 20
ATOM 16473 C CA . SER A 1 3 ? 21.754 -4.751 -13.196 1.00 0.00 3 SER A CA 20
ATOM 16474 C C . SER A 1 3 ? 21.094 -3.588 -13.941 1.00 0.00 3 SER A C 20
ATOM 16475 O O . SER A 1 3 ? 21.661 -3.052 -14.891 1.00 0.00 3 SER A O 20
ATOM 16482 N N . GLY A 1 4 ? 19.903 -3.232 -13.480 1.00 0.00 4 GLY A N 20
ATOM 16483 C CA . GLY A 1 4 ? 19.160 -2.142 -14.089 1.00 0.00 4 GLY A CA 20
ATOM 16484 C C . GLY A 1 4 ? 18.962 -0.993 -13.099 1.00 0.00 4 GLY A C 20
ATOM 16485 O O . GLY A 1 4 ? 19.931 -0.439 -12.583 1.00 0.00 4 GLY A O 20
ATOM 16489 N N . SER A 1 5 ? 17.699 -0.667 -12.866 1.00 0.00 5 SER A N 20
ATOM 16490 C CA . SER A 1 5 ? 17.361 0.407 -11.948 1.00 0.00 5 SER A CA 20
ATOM 16491 C C . SER A 1 5 ? 17.942 1.729 -12.453 1.00 0.00 5 SER A C 20
ATOM 16492 O O . SER A 1 5 ? 18.914 1.737 -13.205 1.00 0.00 5 SER A O 20
ATOM 16499 N N . SER A 1 6 ? 17.321 2.816 -12.018 1.00 0.00 6 SER A N 20
ATOM 16500 C CA . SER A 1 6 ? 17.764 4.142 -12.416 1.00 0.00 6 SER A CA 20
ATOM 16501 C C . SER A 1 6 ? 17.467 5.149 -11.303 1.00 0.00 6 SER A C 20
ATOM 16502 O O . SER A 1 6 ? 16.371 5.157 -10.744 1.00 0.00 6 SER A O 20
ATOM 16509 N N . GLY A 1 7 ? 18.463 5.974 -11.015 1.00 0.00 7 GLY A N 20
ATOM 16510 C CA . GLY A 1 7 ? 18.323 6.983 -9.980 1.00 0.00 7 GLY A CA 20
ATOM 16511 C C . GLY A 1 7 ? 18.082 6.338 -8.613 1.00 0.00 7 GLY A C 20
ATOM 16512 O O . GLY A 1 7 ? 16.954 5.971 -8.286 1.00 0.00 7 GLY A O 20
ATOM 16516 N N . PRO A 1 8 ? 19.188 6.214 -7.832 1.00 0.00 8 PRO A N 20
ATOM 16517 C CA . PRO A 1 8 ? 19.108 5.618 -6.509 1.00 0.00 8 PRO A CA 20
ATOM 16518 C C . PRO A 1 8 ? 18.469 6.586 -5.511 1.00 0.00 8 PRO A C 20
ATOM 16519 O O . PRO A 1 8 ? 19.156 7.152 -4.663 1.00 0.00 8 PRO A O 20
ATOM 16527 N N . SER A 1 9 ? 17.161 6.745 -5.645 1.00 0.00 9 SER A N 20
ATOM 16528 C CA . SER A 1 9 ? 16.421 7.633 -4.765 1.00 0.00 9 SER A CA 20
ATOM 16529 C C . SER A 1 9 ? 14.952 7.209 -4.706 1.00 0.00 9 SER A C 20
ATOM 16530 O O . SER A 1 9 ? 14.330 6.968 -5.740 1.00 0.00 9 SER A O 20
ATOM 16537 N N . HIS A 1 10 ? 14.440 7.130 -3.487 1.00 0.00 10 HIS A N 20
ATOM 16538 C CA . HIS A 1 10 ? 13.056 6.739 -3.280 1.00 0.00 10 HIS A CA 20
ATOM 16539 C C . HIS A 1 10 ? 12.329 7.825 -2.486 1.00 0.00 10 HIS A C 20
ATOM 16540 O O . HIS A 1 10 ? 12.759 8.195 -1.394 1.00 0.00 10 HIS A O 20
ATOM 16553 N N . SER A 1 11 ? 11.238 8.307 -3.064 1.00 0.00 11 SER A N 20
ATOM 16554 C CA . SER A 1 11 ? 10.447 9.343 -2.424 1.00 0.00 11 SER A CA 20
ATOM 16555 C C . SER A 1 11 ? 9.232 9.684 -3.290 1.00 0.00 11 SER A C 20
ATOM 16556 O O . SER A 1 11 ? 8.097 9.642 -2.817 1.00 0.00 11 SER A O 20
ATOM 16563 N N . LEU A 1 12 ? 9.512 10.014 -4.542 1.00 0.00 12 LEU A N 20
ATOM 16564 C CA . LEU A 1 12 ? 8.456 10.362 -5.478 1.00 0.00 12 LEU A CA 20
ATOM 16565 C C . LEU A 1 12 ? 8.516 9.418 -6.681 1.00 0.00 12 LEU A C 20
ATOM 16566 O O . LEU A 1 12 ? 9.264 8.442 -6.672 1.00 0.00 12 LEU A O 20
ATOM 16581 N N . GLN A 1 13 ? 7.716 9.742 -7.687 1.00 0.00 13 GLN A N 20
ATOM 16582 C CA . GLN A 1 13 ? 7.668 8.935 -8.894 1.00 0.00 13 GLN A CA 20
ATOM 16583 C C . GLN A 1 13 ? 7.131 7.538 -8.578 1.00 0.00 13 GLN A C 20
ATOM 16584 O O . GLN A 1 13 ? 7.473 6.956 -7.549 1.00 0.00 13 GLN A O 20
ATOM 16596 N N . ALA A 1 14 ? 6.299 7.039 -9.480 1.00 0.00 14 ALA A N 20
ATOM 16597 C CA . ALA A 1 14 ? 5.712 5.722 -9.310 1.00 0.00 14 ALA A CA 20
ATOM 16598 C C . ALA A 1 14 ? 4.936 5.679 -7.992 1.00 0.00 14 ALA A C 20
ATOM 16599 O O . ALA A 1 14 ? 5.179 6.489 -7.098 1.00 0.00 14 ALA A O 20
ATOM 16606 N N . PRO A 1 15 ? 3.992 4.703 -7.911 1.00 0.00 15 PRO A N 20
ATOM 16607 C CA . PRO A 1 15 ? 3.179 4.545 -6.718 1.00 0.00 15 PRO A CA 20
ATOM 16608 C C . PRO A 1 15 ? 3.986 3.909 -5.585 1.00 0.00 15 PRO A C 20
ATOM 16609 O O . PRO A 1 15 ? 4.319 4.573 -4.605 1.00 0.00 15 PRO A O 20
ATOM 16617 N N . GLU A 1 16 ? 4.277 2.627 -5.757 1.00 0.00 16 GLU A N 20
ATOM 16618 C CA . GLU A 1 16 ? 5.039 1.892 -4.761 1.00 0.00 16 GLU A CA 20
ATOM 16619 C C . GLU A 1 16 ? 6.336 2.633 -4.432 1.00 0.00 16 GLU A C 20
ATOM 16620 O O . GLU A 1 16 ? 6.810 2.590 -3.297 1.00 0.00 16 GLU A O 20
ATOM 16630 N N . VAL A 1 17 ? 6.874 3.297 -5.444 1.00 0.00 17 VAL A N 20
ATOM 16631 C CA . VAL A 1 17 ? 8.107 4.047 -5.277 1.00 0.00 17 VAL A CA 20
ATOM 16632 C C . VAL A 1 17 ? 7.843 5.263 -4.386 1.00 0.00 17 VAL A C 20
ATOM 16633 O O . VAL A 1 17 ? 8.773 5.834 -3.817 1.00 0.00 17 VAL A O 20
ATOM 16646 N N . ARG A 1 18 ? 6.571 5.624 -4.293 1.00 0.00 18 ARG A N 20
ATOM 16647 C CA . ARG A 1 18 ? 6.173 6.760 -3.481 1.00 0.00 18 ARG A CA 20
ATOM 16648 C C . ARG A 1 18 ? 5.710 6.292 -2.100 1.00 0.00 18 ARG A C 20
ATOM 16649 O O . ARG A 1 18 ? 6.119 6.847 -1.082 1.00 0.00 18 ARG A O 20
ATOM 16667 N N . PHE A 1 19 ? 4.862 5.273 -2.111 1.00 0.00 19 PHE A N 20
ATOM 16668 C CA . PHE A 1 19 ? 4.338 4.723 -0.872 1.00 0.00 19 PHE A CA 20
ATOM 16669 C C . PHE A 1 19 ? 5.199 3.555 -0.384 1.00 0.00 19 PHE A C 20
ATOM 16670 O O . PHE A 1 19 ? 4.709 2.665 0.309 1.00 0.00 19 PHE A O 20
ATOM 16686 N N . SER A 1 20 ? 6.468 3.597 -0.765 1.00 0.00 20 SER A N 20
ATOM 16687 C CA . SER A 1 20 ? 7.401 2.554 -0.374 1.00 0.00 20 SER A CA 20
ATOM 16688 C C . SER A 1 20 ? 7.475 2.462 1.152 1.00 0.00 20 SER A C 20
ATOM 16689 O O . SER A 1 20 ? 7.242 1.399 1.725 1.00 0.00 20 SER A O 20
ATOM 16696 N N . LYS A 1 21 ? 7.801 3.590 1.765 1.00 0.00 21 LYS A N 20
ATOM 16697 C CA . LYS A 1 21 ? 7.908 3.651 3.213 1.00 0.00 21 LYS A CA 20
ATOM 16698 C C . LYS A 1 21 ? 6.695 2.959 3.839 1.00 0.00 21 LYS A C 20
ATOM 16699 O O . LYS A 1 21 ? 6.803 2.351 4.902 1.00 0.00 21 LYS A O 20
ATOM 16714 N N . GLU A 1 22 ? 5.567 3.078 3.154 1.00 0.00 22 GLU A N 20
ATOM 16715 C CA . GLU A 1 22 ? 4.335 2.473 3.629 1.00 0.00 22 GLU A CA 20
ATOM 16716 C C . GLU A 1 22 ? 4.352 0.964 3.375 1.00 0.00 22 GLU A C 20
ATOM 16717 O O . GLU A 1 22 ? 4.152 0.174 4.296 1.00 0.00 22 GLU A O 20
ATOM 16727 N N . MET A 1 23 ? 4.593 0.611 2.121 1.00 0.00 23 MET A N 20
ATOM 16728 C CA . MET A 1 23 ? 4.638 -0.789 1.734 1.00 0.00 23 MET A CA 20
ATOM 16729 C C . MET A 1 23 ? 5.496 -1.600 2.709 1.00 0.00 23 MET A C 20
ATOM 16730 O O . MET A 1 23 ? 5.216 -2.770 2.961 1.00 0.00 23 MET A O 20
ATOM 16742 N N . GLU A 1 24 ? 6.525 -0.944 3.227 1.00 0.00 24 GLU A N 20
ATOM 16743 C CA . GLU A 1 24 ? 7.425 -1.590 4.167 1.00 0.00 24 GLU A CA 20
ATOM 16744 C C . GLU A 1 24 ? 6.751 -1.736 5.533 1.00 0.00 24 GLU A C 20
ATOM 16745 O O . GLU A 1 24 ? 6.818 -2.798 6.151 1.00 0.00 24 GLU A O 20
ATOM 16755 N N . CYS A 1 25 ? 6.117 -0.655 5.963 1.00 0.00 25 CYS A N 20
ATOM 16756 C CA . CYS A 1 25 ? 5.432 -0.650 7.244 1.00 0.00 25 CYS A CA 20
ATOM 16757 C C . CYS A 1 25 ? 4.345 -1.726 7.212 1.00 0.00 25 CYS A C 20
ATOM 16758 O O . CYS A 1 25 ? 4.217 -2.513 8.149 1.00 0.00 25 CYS A O 20
ATOM 16765 N N . LEU A 1 26 ? 3.590 -1.727 6.123 1.00 0.00 26 LEU A N 20
ATOM 16766 C CA . LEU A 1 26 ? 2.518 -2.693 5.956 1.00 0.00 26 LEU A CA 20
ATOM 16767 C C . LEU A 1 26 ? 3.069 -4.102 6.181 1.00 0.00 26 LEU A C 20
ATOM 16768 O O . LEU A 1 26 ? 2.511 -4.875 6.959 1.00 0.00 26 LEU A O 20
ATOM 16783 N N . GLN A 1 27 ? 4.159 -4.396 5.487 1.00 0.00 27 GLN A N 20
ATOM 16784 C CA . GLN A 1 27 ? 4.791 -5.699 5.601 1.00 0.00 27 GLN A CA 20
ATOM 16785 C C . GLN A 1 27 ? 5.019 -6.051 7.073 1.00 0.00 27 GLN A C 20
ATOM 16786 O O . GLN A 1 27 ? 4.571 -7.097 7.540 1.00 0.00 27 GLN A O 20
ATOM 16798 N N . ALA A 1 28 ? 5.715 -5.158 7.760 1.00 0.00 28 ALA A N 20
ATOM 16799 C CA . ALA A 1 28 ? 6.007 -5.362 9.170 1.00 0.00 28 ALA A CA 20
ATOM 16800 C C . ALA A 1 28 ? 4.753 -5.881 9.876 1.00 0.00 28 ALA A C 20
ATOM 16801 O O . ALA A 1 28 ? 4.797 -6.910 10.550 1.00 0.00 28 ALA A O 20
ATOM 16808 N N . MET A 1 29 ? 3.665 -5.146 9.698 1.00 0.00 29 MET A N 20
ATOM 16809 C CA . MET A 1 29 ? 2.401 -5.519 10.311 1.00 0.00 29 MET A CA 20
ATOM 16810 C C . MET A 1 29 ? 1.993 -6.937 9.905 1.00 0.00 29 MET A C 20
ATOM 16811 O O . MET A 1 29 ? 1.382 -7.660 10.691 1.00 0.00 29 MET A O 20
ATOM 16823 N N . GLY A 1 30 ? 2.348 -7.292 8.679 1.00 0.00 30 GLY A N 20
ATOM 16824 C CA . GLY A 1 30 ? 2.025 -8.610 8.159 1.00 0.00 30 GLY A CA 20
ATOM 16825 C C . GLY A 1 30 ? 1.383 -8.512 6.774 1.00 0.00 30 GLY A C 20
ATOM 16826 O O . GLY A 1 30 ? 1.231 -9.518 6.084 1.00 0.00 30 GLY A O 20
ATOM 16830 N N . PHE A 1 31 ? 1.021 -7.291 6.411 1.00 0.00 31 PHE A N 20
ATOM 16831 C CA . PHE A 1 31 ? 0.399 -7.047 5.120 1.00 0.00 31 PHE A CA 20
ATOM 16832 C C . PHE A 1 31 ? 1.403 -7.236 3.982 1.00 0.00 31 PHE A C 20
ATOM 16833 O O . PHE A 1 31 ? 1.867 -6.261 3.392 1.00 0.00 31 PHE A O 20
ATOM 16849 N N . VAL A 1 32 ? 1.709 -8.495 3.707 1.00 0.00 32 VAL A N 20
ATOM 16850 C CA . VAL A 1 32 ? 2.650 -8.823 2.651 1.00 0.00 32 VAL A CA 20
ATOM 16851 C C . VAL A 1 32 ? 2.033 -8.468 1.297 1.00 0.00 32 VAL A C 20
ATOM 16852 O O . VAL A 1 32 ? 2.733 -8.014 0.391 1.00 0.00 32 VAL A O 20
ATOM 16865 N N . ASN A 1 33 ? 0.731 -8.688 1.199 1.00 0.00 33 ASN A N 20
ATOM 16866 C CA . ASN A 1 33 ? 0.011 -8.397 -0.029 1.00 0.00 33 ASN A CA 20
ATOM 16867 C C . ASN A 1 33 ? 0.497 -7.062 -0.596 1.00 0.00 33 ASN A C 20
ATOM 16868 O O . ASN A 1 33 ? 0.047 -6.001 -0.168 1.00 0.00 33 ASN A O 20
ATOM 16878 N N . TYR A 1 34 ? 1.412 -7.158 -1.550 1.00 0.00 34 TYR A N 20
ATOM 16879 C CA . TYR A 1 34 ? 1.963 -5.971 -2.180 1.00 0.00 34 TYR A CA 20
ATOM 16880 C C . TYR A 1 34 ? 0.982 -5.381 -3.194 1.00 0.00 34 TYR A C 20
ATOM 16881 O O . TYR A 1 34 ? 0.505 -4.259 -3.021 1.00 0.00 34 TYR A O 20
ATOM 16898 N N . ASN A 1 35 ? 0.708 -6.161 -4.228 1.00 0.00 35 ASN A N 20
ATOM 16899 C CA . ASN A 1 35 ? -0.209 -5.729 -5.270 1.00 0.00 35 ASN A CA 20
ATOM 16900 C C . ASN A 1 35 ? -1.425 -5.060 -4.627 1.00 0.00 35 ASN A C 20
ATOM 16901 O O . ASN A 1 35 ? -1.861 -3.999 -5.072 1.00 0.00 35 ASN A O 20
ATOM 16911 N N . ALA A 1 36 ? -1.938 -5.707 -3.591 1.00 0.00 36 ALA A N 20
ATOM 16912 C CA . ALA A 1 36 ? -3.096 -5.187 -2.882 1.00 0.00 36 ALA A CA 20
ATOM 16913 C C . ALA A 1 36 ? -2.732 -3.849 -2.234 1.00 0.00 36 ALA A C 20
ATOM 16914 O O . ALA A 1 36 ? -3.319 -2.819 -2.559 1.00 0.00 36 ALA A O 20
ATOM 16921 N N . ASN A 1 37 ? -1.767 -3.909 -1.328 1.00 0.00 37 ASN A N 20
ATOM 16922 C CA . ASN A 1 37 ? -1.319 -2.715 -0.631 1.00 0.00 37 ASN A CA 20
ATOM 16923 C C . ASN A 1 37 ? -1.122 -1.584 -1.642 1.00 0.00 37 ASN A C 20
ATOM 16924 O O . ASN A 1 37 ? -1.703 -0.509 -1.496 1.00 0.00 37 ASN A O 20
ATOM 16934 N N . LEU A 1 38 ? -0.301 -1.864 -2.643 1.00 0.00 38 LEU A N 20
ATOM 16935 C CA . LEU A 1 38 ? -0.020 -0.883 -3.678 1.00 0.00 38 LEU A CA 20
ATOM 16936 C C . LEU A 1 38 ? -1.329 -0.223 -4.118 1.00 0.00 38 LEU A C 20
ATOM 16937 O O . LEU A 1 38 ? -1.491 0.989 -3.989 1.00 0.00 38 LEU A O 20
ATOM 16952 N N . GLN A 1 39 ? -2.229 -1.051 -4.628 1.00 0.00 39 GLN A N 20
ATOM 16953 C CA . GLN A 1 39 ? -3.519 -0.562 -5.088 1.00 0.00 39 GLN A CA 20
ATOM 16954 C C . GLN A 1 39 ? -4.211 0.232 -3.978 1.00 0.00 39 GLN A C 20
ATOM 16955 O O . GLN A 1 39 ? -4.564 1.395 -4.170 1.00 0.00 39 GLN A O 20
ATOM 16967 N N . ALA A 1 40 ? -4.387 -0.428 -2.843 1.00 0.00 40 ALA A N 20
ATOM 16968 C CA . ALA A 1 40 ? -5.031 0.202 -1.703 1.00 0.00 40 ALA A CA 20
ATOM 16969 C C . ALA A 1 40 ? -4.457 1.607 -1.511 1.00 0.00 40 ALA A C 20
ATOM 16970 O O . ALA A 1 40 ? -5.204 2.583 -1.440 1.00 0.00 40 ALA A O 20
ATOM 16977 N N . LEU A 1 41 ? -3.136 1.667 -1.431 1.00 0.00 41 LEU A N 20
ATOM 16978 C CA . LEU A 1 41 ? -2.454 2.936 -1.248 1.00 0.00 41 LEU A CA 20
ATOM 16979 C C . LEU A 1 41 ? -2.957 3.936 -2.292 1.00 0.00 41 LEU A C 20
ATOM 16980 O O . LEU A 1 41 ? -3.539 4.963 -1.944 1.00 0.00 41 LEU A O 20
ATOM 16995 N N . ILE A 1 42 ? -2.716 3.600 -3.550 1.00 0.00 42 ILE A N 20
ATOM 16996 C CA . ILE A 1 42 ? -3.138 4.455 -4.647 1.00 0.00 42 ILE A CA 20
ATOM 16997 C C . ILE A 1 42 ? -4.613 4.818 -4.467 1.00 0.00 42 ILE A C 20
ATOM 16998 O O . ILE A 1 42 ? -5.000 5.970 -4.657 1.00 0.00 42 ILE A O 20
ATOM 17013 N N . ALA A 1 43 ? -5.397 3.812 -4.105 1.00 0.00 43 ALA A N 20
ATOM 17014 C CA . ALA A 1 43 ? -6.820 4.011 -3.898 1.00 0.00 43 ALA A CA 20
ATOM 17015 C C . ALA A 1 43 ? -7.032 5.011 -2.759 1.00 0.00 43 ALA A C 20
ATOM 17016 O O . ALA A 1 43 ? -8.063 5.679 -2.698 1.00 0.00 43 ALA A O 20
ATOM 17023 N N . THR A 1 44 ? -6.039 5.083 -1.886 1.00 0.00 44 THR A N 20
ATOM 17024 C CA . THR A 1 44 ? -6.102 5.990 -0.753 1.00 0.00 44 THR A CA 20
ATOM 17025 C C . THR A 1 44 ? -5.117 7.146 -0.939 1.00 0.00 44 THR A C 20
ATOM 17026 O O . THR A 1 44 ? -4.812 7.866 0.011 1.00 0.00 44 THR A O 20
ATOM 17037 N N . ASP A 1 45 ? -4.646 7.288 -2.170 1.00 0.00 45 ASP A N 20
ATOM 17038 C CA . ASP A 1 45 ? -3.701 8.344 -2.493 1.00 0.00 45 ASP A CA 20
ATOM 17039 C C . ASP A 1 45 ? -2.578 8.351 -1.455 1.00 0.00 45 ASP A C 20
ATOM 17040 O O . ASP A 1 45 ? -2.103 9.414 -1.057 1.00 0.00 45 ASP A O 20
ATOM 17048 N N . GLY A 1 46 ? -2.185 7.154 -1.046 1.00 0.00 46 GLY A N 20
ATOM 17049 C CA . GLY A 1 46 ? -1.125 7.010 -0.061 1.00 0.00 46 GLY A CA 20
ATOM 17050 C C . GLY A 1 46 ? -1.660 7.231 1.356 1.00 0.00 46 GLY A C 20
ATOM 17051 O O . GLY A 1 46 ? -1.690 8.360 1.842 1.00 0.00 46 GLY A O 20
ATOM 17055 N N . ASP A 1 47 ? -2.067 6.134 1.977 1.00 0.00 47 ASP A N 20
ATOM 17056 C CA . ASP A 1 47 ? -2.599 6.193 3.328 1.00 0.00 47 ASP A CA 20
ATOM 17057 C C . ASP A 1 47 ? -2.585 4.791 3.939 1.00 0.00 47 ASP A C 20
ATOM 17058 O O . ASP A 1 47 ? -3.212 3.873 3.411 1.00 0.00 47 ASP A O 20
ATOM 17066 N N . THR A 1 48 ? -1.864 4.669 5.044 1.00 0.00 48 THR A N 20
ATOM 17067 C CA . THR A 1 48 ? -1.760 3.393 5.732 1.00 0.00 48 THR A CA 20
ATOM 17068 C C . THR A 1 48 ? -3.078 3.056 6.432 1.00 0.00 48 THR A C 20
ATOM 17069 O O . THR A 1 48 ? -3.596 1.950 6.288 1.00 0.00 48 THR A O 20
ATOM 17080 N N . ASN A 1 49 ? -3.583 4.031 7.175 1.00 0.00 49 ASN A N 20
ATOM 17081 C CA . ASN A 1 49 ? -4.830 3.851 7.898 1.00 0.00 49 ASN A CA 20
ATOM 17082 C C . ASN A 1 49 ? -5.914 3.378 6.926 1.00 0.00 49 ASN A C 20
ATOM 17083 O O . ASN A 1 49 ? -6.493 2.308 7.109 1.00 0.00 49 ASN A O 20
ATOM 17093 N N . ALA A 1 50 ? -6.155 4.199 5.914 1.00 0.00 50 ALA A N 20
ATOM 17094 C CA . ALA A 1 50 ? -7.159 3.878 4.914 1.00 0.00 50 ALA A CA 20
ATOM 17095 C C . ALA A 1 50 ? -6.863 2.497 4.325 1.00 0.00 50 ALA A C 20
ATOM 17096 O O . ALA A 1 50 ? -7.765 1.675 4.179 1.00 0.00 50 ALA A O 20
ATOM 17103 N N . ALA A 1 51 ? -5.596 2.286 4.003 1.00 0.00 51 ALA A N 20
ATOM 17104 C CA . ALA A 1 51 ? -5.169 1.019 3.434 1.00 0.00 51 ALA A CA 20
ATOM 17105 C C . ALA A 1 51 ? -5.529 -0.114 4.396 1.00 0.00 51 ALA A C 20
ATOM 17106 O O . ALA A 1 51 ? -6.283 -1.020 4.040 1.00 0.00 51 ALA A O 20
ATOM 17113 N N . ILE A 1 52 ? -4.974 -0.029 5.595 1.00 0.00 52 ILE A N 20
ATOM 17114 C CA . ILE A 1 52 ? -5.227 -1.037 6.611 1.00 0.00 52 ILE A CA 20
ATOM 17115 C C . ILE A 1 52 ? -6.735 -1.276 6.720 1.00 0.00 52 ILE A C 20
ATOM 17116 O O . ILE A 1 52 ? -7.189 -2.419 6.687 1.00 0.00 52 ILE A O 20
ATOM 17131 N N . TYR A 1 53 ? -7.468 -0.182 6.847 1.00 0.00 53 TYR A N 20
ATOM 17132 C CA . TYR A 1 53 ? -8.915 -0.258 6.961 1.00 0.00 53 TYR A CA 20
ATOM 17133 C C . TYR A 1 53 ? -9.522 -0.987 5.761 1.00 0.00 53 TYR A C 20
ATOM 17134 O O . TYR A 1 53 ? -10.267 -1.952 5.927 1.00 0.00 53 TYR A O 20
ATOM 17151 N N . LYS A 1 54 ? -9.179 -0.500 4.578 1.00 0.00 54 LYS A N 20
ATOM 17152 C CA . LYS A 1 54 ? -9.680 -1.093 3.349 1.00 0.00 54 LYS A CA 20
ATOM 17153 C C . LYS A 1 54 ? -9.291 -2.572 3.307 1.00 0.00 54 LYS A C 20
ATOM 17154 O O . LYS A 1 54 ? -10.147 -3.437 3.128 1.00 0.00 54 LYS A O 20
ATOM 17169 N N . LEU A 1 55 ? -8.000 -2.817 3.474 1.00 0.00 55 LEU A N 20
ATOM 17170 C CA . LEU A 1 55 ? -7.488 -4.177 3.457 1.00 0.00 55 LEU A CA 20
ATOM 17171 C C . LEU A 1 55 ? -8.306 -5.037 4.422 1.00 0.00 55 LEU A C 20
ATOM 17172 O O . LEU A 1 55 ? -8.945 -6.003 4.010 1.00 0.00 55 LEU A O 20
ATOM 17187 N N . LYS A 1 56 ? -8.259 -4.655 5.690 1.00 0.00 56 LYS A N 20
ATOM 17188 C CA . LYS A 1 56 ? -8.987 -5.379 6.718 1.00 0.00 56 LYS A CA 20
ATOM 17189 C C . LYS A 1 56 ? -10.395 -5.697 6.210 1.00 0.00 56 LYS A C 20
ATOM 17190 O O . LYS A 1 56 ? -10.764 -6.863 6.082 1.00 0.00 56 LYS A O 20
ATOM 17205 N N . SER A 1 57 ? -11.144 -4.639 5.936 1.00 0.00 57 SER A N 20
ATOM 17206 C CA . SER A 1 57 ? -12.503 -4.790 5.445 1.00 0.00 57 SER A CA 20
ATOM 17207 C C . SER A 1 57 ? -12.568 -5.929 4.425 1.00 0.00 57 SER A C 20
ATOM 17208 O O . SER A 1 57 ? -13.304 -6.896 4.615 1.00 0.00 57 SER A O 20
ATOM 17215 N N . SER A 1 58 ? -11.787 -5.777 3.366 1.00 0.00 58 SER A N 20
ATOM 17216 C CA . SER A 1 58 ? -11.746 -6.781 2.316 1.00 0.00 58 SER A CA 20
ATOM 17217 C C . SER A 1 58 ? -11.669 -8.179 2.932 1.00 0.00 58 SER A C 20
ATOM 17218 O O . SER A 1 58 ? -12.558 -9.003 2.720 1.00 0.00 58 SER A O 20
ATOM 17225 N N . GLN A 1 59 ? -10.600 -8.403 3.682 1.00 0.00 59 GLN A N 20
ATOM 17226 C CA . GLN A 1 59 ? -10.397 -9.688 4.329 1.00 0.00 59 GLN A CA 20
ATOM 17227 C C . GLN A 1 59 ? -9.633 -9.505 5.643 1.00 0.00 59 GLN A C 20
ATOM 17228 O O . GLN A 1 59 ? -8.856 -8.562 5.788 1.00 0.00 59 GLN A O 20
ATOM 17240 N N . GLY A 1 60 ? -9.881 -10.421 6.567 1.00 0.00 60 GLY A N 20
ATOM 17241 C CA . GLY A 1 60 ? -9.227 -10.373 7.864 1.00 0.00 60 GLY A CA 20
ATOM 17242 C C . GLY A 1 60 ? -10.028 -11.149 8.911 1.00 0.00 60 GLY A C 20
ATOM 17243 O O . GLY A 1 60 ? -10.861 -10.576 9.611 1.00 0.00 60 GLY A O 20
ATOM 17247 N N . PHE A 1 61 ? -9.746 -12.442 8.985 1.00 0.00 61 PHE A N 20
ATOM 17248 C CA . PHE A 1 61 ? -10.430 -13.303 9.935 1.00 0.00 61 PHE A CA 20
ATOM 17249 C C . PHE A 1 61 ? -10.097 -12.904 11.374 1.00 0.00 61 PHE A C 20
ATOM 17250 O O . PHE A 1 61 ? -8.928 -12.753 11.726 1.00 0.00 61 PHE A O 20
ATOM 17266 N N . SER A 1 62 ? -11.146 -12.746 12.168 1.00 0.00 62 SER A N 20
ATOM 17267 C CA . SER A 1 62 ? -10.980 -12.369 13.562 1.00 0.00 62 SER A CA 20
ATOM 17268 C C . SER A 1 62 ? -10.338 -10.982 13.654 1.00 0.00 62 SER A C 20
ATOM 17269 O O . SER A 1 62 ? -9.208 -10.787 13.213 1.00 0.00 62 SER A O 20
ATOM 17276 N N . GLY A 1 63 ? -11.089 -10.056 14.232 1.00 0.00 63 GLY A N 20
ATOM 17277 C CA . GLY A 1 63 ? -10.608 -8.694 14.389 1.00 0.00 63 GLY A CA 20
ATOM 17278 C C . GLY A 1 63 ? -11.626 -7.836 15.143 1.00 0.00 63 GLY A C 20
ATOM 17279 O O . GLY A 1 63 ? -12.332 -7.029 14.540 1.00 0.00 63 GLY A O 20
ATOM 17283 N N . PRO A 1 64 ? -11.672 -8.046 16.486 1.00 0.00 64 PRO A N 20
ATOM 17284 C CA . PRO A 1 64 ? -12.593 -7.301 17.329 1.00 0.00 64 PRO A CA 20
ATOM 17285 C C . PRO A 1 64 ? -12.107 -5.865 17.534 1.00 0.00 64 PRO A C 20
ATOM 17286 O O . PRO A 1 64 ? -10.925 -5.634 17.782 1.00 0.00 64 PRO A O 20
ATOM 17294 N N . SER A 1 65 ? -13.046 -4.935 17.423 1.00 0.00 65 SER A N 20
ATOM 17295 C CA . SER A 1 65 ? -12.729 -3.527 17.594 1.00 0.00 65 SER A CA 20
ATOM 17296 C C . SER A 1 65 ? -14.012 -2.694 17.557 1.00 0.00 65 SER A C 20
ATOM 17297 O O . SER A 1 65 ? -14.654 -2.584 16.515 1.00 0.00 65 SER A O 20
ATOM 17304 N N . SER A 1 66 ? -14.346 -2.130 18.708 1.00 0.00 66 SER A N 20
ATOM 17305 C CA . SER A 1 66 ? -15.540 -1.310 18.820 1.00 0.00 66 SER A CA 20
ATOM 17306 C C . SER A 1 66 ? -15.230 0.127 18.398 1.00 0.00 66 SER A C 20
ATOM 17307 O O . SER A 1 66 ? -14.184 0.670 18.750 1.00 0.00 66 SER A O 20
ATOM 17314 N N . GLY A 1 67 ? -16.158 0.704 17.648 1.00 0.00 67 GLY A N 20
ATOM 17315 C CA . GLY A 1 67 ? -15.998 2.067 17.173 1.00 0.00 67 GLY A CA 20
ATOM 17316 C C . GLY A 1 67 ? -16.763 3.051 18.061 1.00 0.00 67 GLY A C 20
ATOM 17317 O O . GLY A 1 67 ? -16.476 3.172 19.251 1.00 0.00 67 GLY A O 20
#